Protein AF-A0A815NJK3-F1 (afdb_monomer_lite)

Sequence (817 aa):
MLRICILSTFIALTYGINLDFLLANGPTHISSTNSYFIPYGDPKSNLTMKLLQVDPHTGLWVNILRGPPGAVLGTHRHYDQVYGYTLKGAWGYREHPEWLSRAGDVVHETPGSVHTLFIDDNHGETETLFFVWGALEYLDEHGKTKEIEDWRSILQKYVDYGQKNDLPIVDNNKKPMGRTSKEITIAFALNIGAGLATCIGGLVPFSRKLISLAKPSRIGIALALSAGVMIFISLAEIFGKSDEEFQKFFGKNATNICQNLTNSCQDLQFQCANRNVCNEIRTVCQTFTNETSNEFDCDKTCRGHSKTLTTVFFLLGAALIFLLDFIVHKISPDHKHDIDIEEINHLNHQAVSIRDPEDGSNSHPNGSLHHKKAHQSLNRTGILTALAIGLHNLPEGIATFLAASINLKTAVPLALGIALHNIPEGIAVATPVYFATQSKWKGLLYTFISALAEPLGGLICFLIISNGLNPFVNGAMFGIVVGMMVTISLKELIPTALRFCTSKGQISVSVLAGMLIMALSLIIFDYLENKFCLFRSTTKKRIFINCILSSCLIVKNQGFFMALGTKNAHPWFEVFHSRPRAKYQVFIFPSAGAAGYYYREWDKEFPEYEFSIVNYPGRAQRLSEKCLTTMKEFVEQLTSGLLPFITKPCIFIGHSLGSAISYALARHMLETKNKGNFLKLLVEMGRGPPHLEDPDVPFEKMTDAEIVAELKRIADPSARAIYDYPEYVQMMLPMLRADSKVAGELCDPIPLDIPIIVYGGEKEESVDESFLARWKELTNKKDLFHVQMFPGHHNFQSECQTQVLTHLKEDFRRLLT

Radius of gyration: 35.74 Å; chains: 1; bounding box: 78×78×110 Å

Secondary structure (DSSP, 8-state):
-HHHHHHHHHTTS-----GGGTTTTS-EEB-TTT---EEESSTTS-EEEEEEEEETTTTEEEEEEEE-TT-BPPPEEESS-EEEEEEESEEEETTEEEEEEETT-EEEE-TT-EE-EEE-TTS-SEEEEEEEES-EEEE-TTS-EEEEE-HHHHHHHHHHHHHHTT---BBTT--BSS--HHHHHHHHHHHHHHHHHHHHHHTGGG-TTGGGGGSHHHHHHHHHHHHHHHHHIIIIIIHHHHHHHHHHHH---HHHHHHHHHHHHHHHTTS-S-HHHHHHHHHHHHHHHHH-TT-----HHHHHHHHHHHHHHHHHHHHHHHHHHHHHHHH-TT------HHHHHHHHHHHHH-----------TTHHHHHHHHHHHHHHHHHHHHHHHHHHHHHHHHHHHHHHHH-HHHHHHHHHHHHHHHHHHHHHHHHHHHHHHS-HHHHHHHHHHHHTHHHHHHHHHHHHTTT---HHHHHHHHHHHHHHHHHHIIIIIHHHHHHH-S-HHHHHHHHHHHHHHHHHHHHHHHHHHHHHTTTT-GGGGTTHHHHTT--------------------BTTEEESS--TT-SEEEEEEPPTT--GGGGTTHHHH-TTEEEEEE--TTSGGGTTSPPP-SHHHHHHHHHHHTGGG--S-EEEEEETHHHHHHHHHHHHHHHS-SSGGGEEEEEEESS--TTS--SSPPGGGS-HHHHHHHHHHHS-TTTGGGGG-HHHHHHHHHHHHHHHHHHTPPPP---BSS-EEEEEETT-SSS-HHHHGGGGGGBS-TTT-EEEEESSSTTHHHHTHHHHHHHHHHHHHHHH-

Foldseek 3Di:
DVVVVVVVVVVVPFAFFAPVVQAPPFKFFWFPVQWDWDDDADPQQQKTKTWGIAGPLQLKTKIKIKHWAFGKHAKKAAQAKKKKAWQFFWKDFPVCPVDIDHHGAIDIDGHGDITMMTGHNPRTMTIIMMIGGAWIFGADPVRDGPDIDTSRNVVRSRVVVCVVVVGDGAGPVRDHRHDPPVLLVVLLVLLLLLLCLLLLLLCQVVDPVSCVCLALLNLLLLLLLLLLLLLLCLPVPLLVLLLVLLLVVLQDALVVVLVVLLVVVVVCVVPPDDPPVSVVSNVVSVVVCVPCVPDRPQPPVSSVVSNVLLQVLLVVLLVVLVVVVVVLCVVPVPPPDPPPVVVVVVLVVVVVVPPDPDDDDDDDPVVVVVVVVVLVVLQVVLLSLLVSVLLVQLLVLLSLSLQSVPDPLSNNLSSVSSSVSSSSSSNSNLSSNCSSVVDSVSSSVSSVSSSVSNSVSNVVNCVQCVSHDRSNSSSSSSSSSSSNSNSCSVPPSLVSSVSSHVDPPSSVVSSVVSNVVSVVSVVVSVVVVVCVVVPPDPPPPPPVVPVVPDDDDDDDDDDDDDDDDDDDPAQFKDWLDDDPQAQEEEEEQEAFLDDPPLCSVLCVLRNNYTYMYTHAACDDVRVSGQHAQALVVLLVVCLVRPLVVLPHQYEYEAAQLRLQNSLSNLVVCCVVVRCNVSYAEYEYELFFDQQDAQQDDQLLPDDLVVVLVVCLVQDDPVCNSQSSNVSSSVSSSSRSNRSSSHSRDHDDQAADQHYYEYEYEPPAPRCDLVRNQCCCSNHPPNVLYDYYYAHGYSVRCNVPVVVVSVVVVVSCVVRVD

Organism: Adineta ricciae (NCBI:txid249248)

Structure (mmCIF, N/CA/C/O backbone):
data_AF-A0A815NJK3-F1
#
_entry.id   AF-A0A815NJK3-F1
#
loop_
_atom_site.group_PDB
_atom_site.id
_atom_site.type_symbol
_atom_site.label_atom_id
_atom_site.label_alt_id
_atom_site.label_comp_id
_atom_site.label_asym_id
_atom_site.label_entity_id
_atom_site.label_seq_id
_atom_site.pdbx_PDB_ins_code
_atom_site.Cartn_x
_atom_site.Cartn_y
_atom_site.Cartn_z
_atom_site.occupancy
_atom_site.B_iso_or_equiv
_atom_site.auth_seq_id
_atom_site.auth_comp_id
_atom_site.auth_asym_id
_atom_site.auth_atom_id
_atom_site.pdbx_PDB_model_num
ATOM 1 N N . MET A 1 1 ? -22.277 -38.912 23.518 1.00 28.02 1 MET A N 1
ATOM 2 C CA . MET A 1 1 ? -21.695 -38.979 22.158 1.00 28.02 1 MET A CA 1
ATOM 3 C C . MET A 1 1 ? -22.020 -37.763 21.283 1.00 28.02 1 MET A C 1
ATOM 5 O O . MET A 1 1 ? -21.110 -37.293 20.623 1.00 28.02 1 MET A O 1
ATOM 9 N N . LEU A 1 2 ? -23.209 -37.144 21.352 1.00 23.09 2 LEU A N 1
ATOM 10 C CA . LEU A 1 2 ? -23.523 -35.922 20.574 1.00 23.09 2 LEU A CA 1
ATOM 11 C C . LEU A 1 2 ? -22.800 -34.624 21.027 1.00 23.09 2 LEU A C 1
ATOM 13 O O . LEU A 1 2 ? -22.746 -33.658 20.279 1.00 23.09 2 LEU A O 1
ATOM 17 N N . ARG A 1 3 ? -22.205 -34.597 22.233 1.00 24.19 3 ARG A N 1
ATOM 18 C CA . ARG A 1 3 ? -21.406 -33.459 22.746 1.00 24.19 3 ARG A CA 1
ATOM 19 C C . ARG A 1 3 ? -19.930 -33.467 22.319 1.00 24.19 3 ARG A C 1
ATOM 21 O O . ARG A 1 3 ? -19.254 -32.469 22.516 1.00 24.19 3 ARG A O 1
ATOM 28 N N . ILE A 1 4 ? -19.440 -34.560 21.728 1.00 25.98 4 ILE A N 1
ATOM 29 C CA . ILE A 1 4 ? -18.037 -34.678 21.285 1.00 25.98 4 ILE A CA 1
ATOM 30 C C . ILE A 1 4 ? -17.914 -34.450 19.767 1.00 25.98 4 ILE A C 1
ATOM 32 O O . ILE A 1 4 ? -16.889 -33.945 19.322 1.00 25.98 4 ILE A O 1
ATOM 36 N N . CYS A 1 5 ? -18.978 -34.678 18.982 1.00 22.38 5 CYS A N 1
ATOM 37 C CA . CYS A 1 5 ? -19.003 -34.382 17.539 1.00 22.38 5 CYS A CA 1
ATOM 38 C C . CYS A 1 5 ? -19.201 -32.890 17.198 1.00 22.38 5 CYS A C 1
ATOM 40 O O . CYS A 1 5 ? -18.669 -32.422 16.197 1.00 22.38 5 CYS A O 1
ATOM 42 N N . ILE A 1 6 ? -19.908 -32.111 18.031 1.00 28.14 6 ILE A N 1
ATOM 43 C CA . ILE A 1 6 ? -20.112 -30.667 17.775 1.00 28.14 6 ILE A CA 1
ATOM 44 C C . ILE A 1 6 ? -18.839 -29.865 18.091 1.00 28.14 6 ILE A C 1
ATOM 46 O O . ILE A 1 6 ? -18.527 -28.912 17.388 1.00 28.14 6 ILE A O 1
ATOM 50 N N . LEU A 1 7 ? -18.048 -30.300 19.081 1.00 27.23 7 LEU A N 1
ATOM 51 C CA . LEU A 1 7 ? -16.784 -29.651 19.445 1.00 27.23 7 LEU A CA 1
ATOM 52 C C . LEU A 1 7 ? -15.649 -29.986 18.459 1.00 27.23 7 LEU A C 1
ATOM 54 O O . LEU A 1 7 ? -14.827 -29.131 18.165 1.00 27.23 7 LEU A O 1
ATOM 58 N N . SER A 1 8 ? -15.633 -31.193 17.884 1.00 23.41 8 SER A N 1
ATOM 59 C CA . SER A 1 8 ? -14.620 -31.602 16.894 1.00 23.41 8 SER A CA 1
ATOM 60 C C . SER A 1 8 ? -14.871 -31.044 15.488 1.00 23.41 8 SER A C 1
ATOM 62 O O . SER A 1 8 ? -13.916 -30.840 14.747 1.00 23.41 8 SER A O 1
ATOM 64 N N . THR A 1 9 ? -16.120 -30.704 15.146 1.00 26.55 9 THR A N 1
ATOM 65 C CA . THR A 1 9 ? -16.445 -30.030 13.872 1.00 26.55 9 THR A CA 1
ATOM 66 C C . THR A 1 9 ? -16.184 -28.513 13.938 1.00 26.55 9 THR A C 1
ATOM 68 O O . THR A 1 9 ? -15.898 -27.895 12.920 1.00 26.55 9 THR A O 1
ATOM 71 N N . PHE A 1 10 ? -16.201 -27.912 15.137 1.00 25.22 10 PHE A N 1
ATOM 72 C CA . PHE A 1 10 ? -15.891 -26.486 15.351 1.00 25.22 10 PHE A CA 1
ATOM 73 C C . PHE A 1 10 ? -14.382 -26.188 15.447 1.00 25.22 10 PHE A C 1
ATOM 75 O O . PHE A 1 10 ? -13.963 -25.070 15.174 1.00 25.22 10 PHE A O 1
ATOM 82 N N . ILE A 1 11 ? -13.565 -27.188 15.803 1.00 25.20 11 ILE A N 1
ATOM 83 C CA . ILE A 1 11 ? -12.100 -27.070 15.957 1.00 25.20 11 ILE A CA 1
ATOM 84 C C . ILE A 1 11 ? -11.355 -27.176 14.607 1.00 25.20 11 ILE A C 1
ATOM 86 O O . ILE A 1 11 ? -10.182 -26.828 14.518 1.00 25.20 11 ILE A O 1
ATOM 90 N N . ALA A 1 12 ? -12.030 -27.582 13.526 1.00 23.14 12 ALA A N 1
ATOM 91 C CA . ALA A 1 12 ? -11.421 -27.730 12.200 1.00 23.14 12 ALA A CA 1
ATOM 92 C C . ALA A 1 12 ? -11.480 -26.465 11.309 1.00 23.14 12 ALA A C 1
ATOM 94 O O . ALA A 1 12 ? -10.990 -26.506 10.186 1.00 23.14 12 ALA A O 1
ATOM 95 N N . LEU A 1 13 ? -12.067 -25.353 11.776 1.00 26.22 13 LEU A N 1
ATOM 96 C CA . LEU A 1 13 ? -12.347 -24.157 10.953 1.00 26.22 13 LEU A CA 1
ATOM 97 C C . LEU A 1 13 ? -11.739 -22.848 11.500 1.00 26.22 13 LEU A C 1
ATOM 99 O O . LEU A 1 13 ? -12.134 -21.762 11.088 1.00 26.22 13 LEU A O 1
ATOM 103 N N . THR A 1 14 ? -10.789 -22.927 12.434 1.00 28.14 14 THR A N 1
ATOM 104 C CA . THR A 1 14 ? -10.326 -21.775 13.238 1.00 28.14 14 THR A CA 1
ATOM 105 C C . THR A 1 14 ? -8.817 -21.524 13.181 1.00 28.14 14 THR A C 1
ATOM 107 O O . THR A 1 14 ? -8.211 -21.167 14.187 1.00 28.14 14 THR A O 1
ATOM 110 N N . TYR A 1 15 ? -8.208 -21.674 12.007 1.00 24.83 15 TYR A N 1
ATOM 111 C CA . TYR A 1 15 ? -6.870 -21.148 11.727 1.00 24.83 15 TYR A CA 1
ATOM 112 C C . TYR A 1 15 ? -6.979 -20.195 10.540 1.00 24.83 15 TYR A C 1
ATOM 114 O O . TYR A 1 15 ? -7.235 -20.624 9.424 1.00 24.83 15 TYR A O 1
ATOM 122 N N . GLY A 1 16 ? -6.888 -18.896 10.813 1.00 26.56 16 GLY A N 1
ATOM 123 C CA . GLY A 1 16 ? -6.912 -17.859 9.790 1.00 26.56 16 GLY A CA 1
ATOM 124 C C . GLY A 1 16 ? -6.369 -16.552 10.353 1.00 26.56 16 GLY A C 1
ATOM 125 O O . GLY A 1 16 ? -7.012 -15.900 11.174 1.00 26.56 16 GLY A O 1
ATOM 126 N N . ILE A 1 17 ? -5.146 -16.186 9.965 1.00 30.94 17 ILE A N 1
ATOM 127 C CA . ILE A 1 17 ? -4.564 -14.870 10.255 1.00 30.94 17 ILE A CA 1
ATOM 128 C C . ILE A 1 17 ? -5.379 -13.792 9.535 1.00 30.94 17 ILE A C 1
ATOM 130 O O . ILE A 1 17 ? -5.725 -13.926 8.368 1.00 30.94 17 ILE A O 1
ATOM 134 N N . ASN A 1 18 ? -5.654 -12.681 10.218 1.00 34.91 18 ASN A N 1
ATOM 135 C CA . ASN A 1 18 ? -6.277 -11.532 9.581 1.00 34.91 18 ASN A CA 1
ATOM 136 C C . ASN A 1 18 ? -5.261 -10.774 8.710 1.00 34.91 18 ASN A C 1
ATOM 138 O O . ASN A 1 18 ? -4.432 -10.019 9.221 1.00 34.91 18 ASN A O 1
ATOM 142 N N . LEU A 1 19 ? -5.358 -10.986 7.400 1.00 32.12 19 LEU A N 1
ATOM 143 C CA . LEU A 1 19 ? -4.546 -10.334 6.379 1.00 32.12 19 LEU A CA 1
ATOM 144 C C . LEU A 1 19 ? -4.654 -8.804 6.371 1.00 32.12 19 LEU A C 1
ATOM 146 O O . LEU A 1 19 ? -3.689 -8.146 6.006 1.00 32.12 19 LEU A O 1
ATOM 150 N N . ASP A 1 20 ? -5.776 -8.226 6.810 1.00 31.28 20 ASP A N 1
ATOM 151 C CA . ASP A 1 20 ? -6.047 -6.784 6.681 1.00 31.28 20 ASP A CA 1
ATOM 152 C C . ASP A 1 20 ? -5.083 -5.905 7.497 1.00 31.28 20 ASP A C 1
ATOM 154 O O . ASP A 1 20 ? -4.875 -4.732 7.193 1.00 31.28 20 ASP A O 1
ATOM 158 N N . PHE A 1 21 ? -4.434 -6.480 8.512 1.00 31.12 21 PHE A N 1
ATOM 159 C CA . PHE A 1 21 ? -3.482 -5.778 9.371 1.00 31.12 21 PHE A CA 1
ATOM 160 C C . PHE A 1 21 ? -2.067 -5.657 8.769 1.00 31.12 21 PHE A C 1
ATOM 162 O O . PHE A 1 21 ? -1.328 -4.727 9.095 1.00 31.12 21 PHE A O 1
ATOM 169 N N . LEU A 1 22 ? -1.688 -6.554 7.852 1.00 32.34 22 LEU A N 1
ATOM 170 C CA . LEU A 1 22 ? -0.378 -6.532 7.179 1.00 32.34 22 LEU A CA 1
ATOM 171 C C . LEU A 1 22 ? -0.194 -5.325 6.249 1.00 32.34 22 LEU A C 1
ATOM 173 O O . LEU A 1 22 ? 0.921 -4.925 5.934 1.00 32.34 22 LEU A O 1
ATOM 177 N N . LEU A 1 23 ? -1.306 -4.720 5.851 1.00 39.88 23 LEU A N 1
ATOM 178 C CA . LEU A 1 23 ? -1.448 -3.984 4.600 1.00 39.88 23 LEU A CA 1
ATOM 179 C C . LEU A 1 23 ? -1.492 -2.471 4.792 1.00 39.88 23 LEU A C 1
ATOM 181 O O . LEU A 1 23 ? -1.348 -1.713 3.837 1.00 39.88 23 LEU A O 1
ATOM 185 N N . ALA A 1 24 ? -1.607 -2.022 6.044 1.00 30.48 24 ALA A N 1
ATOM 186 C CA . ALA A 1 24 ? -1.656 -0.609 6.401 1.00 30.48 24 ALA A CA 1
ATOM 187 C C . ALA A 1 24 ? -0.330 0.149 6.160 1.00 30.48 24 ALA A C 1
ATOM 189 O O . ALA A 1 24 ? -0.282 1.352 6.399 1.00 30.48 24 ALA A O 1
ATOM 190 N N . ASN A 1 25 ? 0.746 -0.528 5.723 1.00 32.88 25 ASN A N 1
ATOM 191 C CA . ASN A 1 25 ? 2.089 0.056 5.580 1.00 32.88 25 ASN A CA 1
ATOM 192 C C . ASN A 1 25 ? 2.779 -0.196 4.218 1.00 32.88 25 ASN A C 1
ATOM 194 O O . ASN A 1 25 ? 3.981 0.046 4.119 1.00 32.88 25 ASN A O 1
ATOM 198 N N . GLY A 1 26 ? 2.062 -0.642 3.177 1.00 38.09 26 GLY A N 1
ATOM 199 C CA . GLY A 1 26 ? 2.626 -0.847 1.829 1.00 38.09 26 GLY A CA 1
ATOM 200 C C . GLY A 1 26 ? 2.849 -2.320 1.443 1.00 38.09 26 GLY A C 1
ATOM 201 O O . GLY A 1 26 ? 2.236 -3.201 2.050 1.00 38.09 26 GLY A O 1
ATOM 202 N N . PRO A 1 27 ? 3.683 -2.605 0.422 1.00 43.09 27 PRO A N 1
ATOM 203 C CA . PRO A 1 27 ? 3.947 -3.966 -0.045 1.00 43.09 27 PRO A CA 1
ATOM 204 C C . PRO A 1 27 ? 4.529 -4.841 1.072 1.00 43.09 27 PRO A C 1
ATOM 206 O O . PRO A 1 27 ? 5.470 -4.440 1.757 1.00 43.09 27 PRO A O 1
ATOM 209 N N . THR A 1 28 ? 3.998 -6.052 1.249 1.00 54.34 28 THR A N 1
ATOM 210 C CA . THR A 1 28 ? 4.554 -7.039 2.185 1.00 54.34 28 THR A CA 1
ATOM 211 C C . THR A 1 28 ? 5.537 -7.929 1.435 1.00 54.34 28 THR A C 1
ATOM 213 O O . THR A 1 28 ? 5.140 -8.708 0.566 1.00 54.34 28 THR A O 1
ATOM 216 N N . HIS A 1 29 ? 6.819 -7.833 1.782 1.00 55.34 29 HIS A N 1
ATOM 217 C CA . HIS A 1 29 ? 7.867 -8.675 1.212 1.00 55.34 29 HIS A CA 1
ATOM 218 C C . HIS A 1 29 ? 8.151 -9.857 2.150 1.00 55.34 29 HIS A C 1
ATOM 220 O O . HIS A 1 29 ? 8.550 -9.679 3.302 1.00 55.34 29 HIS A O 1
ATOM 226 N N . ILE A 1 30 ? 7.955 -11.078 1.655 1.00 58.22 30 ILE A N 1
ATOM 227 C CA . ILE A 1 30 ? 8.190 -12.322 2.394 1.00 58.22 30 ILE A CA 1
ATOM 228 C C . ILE A 1 30 ? 9.629 -12.752 2.131 1.00 58.22 30 ILE A C 1
ATOM 230 O O . ILE A 1 30 ? 9.978 -13.069 0.997 1.00 58.22 30 ILE A O 1
ATOM 234 N N . SER A 1 31 ? 10.484 -12.720 3.153 1.00 50.91 31 SER A N 1
ATOM 235 C CA . SER A 1 31 ? 11.932 -12.957 3.024 1.00 50.91 31 SER A CA 1
ATOM 236 C C . SER A 1 31 ? 12.283 -14.199 2.198 1.00 50.91 31 SER A C 1
ATOM 238 O O . SER A 1 31 ? 11.780 -15.281 2.492 1.00 50.91 31 SER A O 1
ATOM 240 N N . SER A 1 32 ? 13.182 -14.087 1.211 1.00 48.72 32 SER A N 1
ATOM 241 C CA . SER A 1 32 ? 13.630 -15.204 0.351 1.00 48.72 32 SER A CA 1
ATOM 242 C C . SER A 1 32 ? 14.293 -16.352 1.128 1.00 48.72 32 SER A C 1
ATOM 244 O O . SER A 1 32 ? 14.166 -17.515 0.739 1.00 48.72 32 SER A O 1
ATOM 246 N N . THR A 1 33 ? 14.973 -16.041 2.237 1.00 50.09 33 THR A N 1
ATOM 247 C CA . THR A 1 33 ? 15.709 -16.999 3.080 1.00 50.09 33 THR A CA 1
ATOM 248 C C . THR A 1 33 ? 14.829 -17.709 4.104 1.00 50.09 33 THR A C 1
ATOM 250 O O . THR A 1 33 ? 15.160 -18.819 4.508 1.00 50.09 33 THR A O 1
ATOM 253 N N . ASN A 1 34 ? 13.694 -17.110 4.482 1.00 54.28 34 ASN A N 1
ATOM 254 C CA . ASN A 1 34 ? 12.706 -17.711 5.388 1.00 54.28 34 ASN A CA 1
ATOM 255 C C . ASN A 1 34 ? 11.423 -18.167 4.669 1.00 54.28 34 ASN A C 1
ATOM 257 O O . ASN A 1 34 ? 10.502 -18.657 5.319 1.00 54.28 34 ASN A O 1
ATOM 261 N N . SER A 1 35 ? 11.341 -18.006 3.346 1.00 66.31 35 SER A N 1
ATOM 262 C CA . SER A 1 35 ? 10.239 -18.519 2.529 1.00 66.31 35 SER A CA 1
ATOM 263 C C . SER A 1 35 ? 10.527 -19.937 2.037 1.00 66.31 35 SER A C 1
ATOM 265 O O . SER A 1 35 ? 11.663 -20.315 1.751 1.00 66.31 35 SER A O 1
ATOM 267 N N . TYR A 1 36 ? 9.472 -20.729 1.931 1.00 79.12 36 TYR A N 1
ATOM 268 C CA . TYR A 1 36 ? 9.463 -22.150 1.628 1.00 79.12 36 TYR A CA 1
ATOM 269 C C . TYR A 1 36 ? 8.492 -22.427 0.480 1.00 79.12 36 TYR A C 1
ATOM 271 O O . TYR A 1 36 ? 7.626 -21.619 0.159 1.00 79.12 36 TYR A O 1
ATOM 279 N N . PHE A 1 37 ? 8.651 -23.584 -0.153 1.00 88.44 37 PHE A N 1
ATOM 280 C CA . PHE A 1 37 ? 7.712 -24.044 -1.167 1.00 88.44 37 PHE A CA 1
ATOM 281 C C . PHE A 1 37 ? 6.508 -24.715 -0.501 1.00 88.44 37 PHE A C 1
ATOM 283 O O . PHE A 1 37 ? 6.671 -25.536 0.403 1.00 88.44 37 PHE A O 1
ATOM 290 N N . ILE A 1 38 ? 5.310 -24.382 -0.972 1.00 89.06 38 ILE A N 1
ATOM 291 C CA . ILE A 1 38 ? 4.046 -25.026 -0.610 1.00 89.06 38 ILE A CA 1
ATOM 292 C C . ILE A 1 38 ? 3.491 -25.776 -1.827 1.00 89.06 38 ILE A C 1
ATOM 294 O O . ILE A 1 38 ? 3.733 -25.340 -2.950 1.00 89.06 38 ILE A O 1
ATOM 298 N N . PRO A 1 39 ? 2.742 -26.878 -1.666 1.00 89.56 39 PRO A N 1
ATOM 299 C CA . PRO A 1 39 ? 1.983 -27.473 -2.767 1.00 89.56 39 PRO A CA 1
ATOM 300 C C . PRO A 1 39 ? 1.014 -26.457 -3.391 1.00 89.56 39 PRO A C 1
ATOM 302 O O . PRO A 1 39 ? 0.384 -25.692 -2.660 1.00 89.56 39 PRO A O 1
ATOM 305 N N . TYR A 1 40 ? 0.880 -26.453 -4.718 1.00 89.44 40 TYR A N 1
ATOM 306 C CA . TYR A 1 40 ? 0.061 -25.474 -5.438 1.00 89.44 40 TYR A CA 1
ATOM 307 C C . TYR A 1 40 ? -0.742 -26.093 -6.592 1.00 89.44 40 TYR A C 1
ATOM 309 O O . TYR A 1 40 ? -0.277 -27.001 -7.280 1.00 89.44 40 TYR A O 1
ATOM 317 N N . GLY A 1 41 ? -1.959 -25.592 -6.819 1.00 81.75 41 GLY A N 1
ATOM 318 C CA . GLY A 1 41 ? -2.916 -26.162 -7.771 1.00 81.75 41 GLY A CA 1
ATOM 319 C C . GLY A 1 41 ? -3.627 -27.424 -7.258 1.00 81.75 41 GLY A C 1
ATOM 320 O O . GLY A 1 41 ? -3.687 -27.688 -6.057 1.00 81.75 41 GLY A O 1
ATOM 321 N N . ASP A 1 42 ? -4.201 -28.206 -8.181 1.00 74.38 42 ASP A N 1
ATOM 322 C CA . ASP A 1 42 ? -4.859 -29.483 -7.859 1.00 74.38 42 ASP A CA 1
ATOM 323 C C . ASP A 1 42 ? -3.851 -30.461 -7.222 1.00 74.38 42 ASP A C 1
ATOM 325 O O . ASP A 1 42 ? -2.706 -30.489 -7.658 1.00 74.38 42 ASP A O 1
ATOM 329 N N . PRO A 1 43 ? -4.226 -31.314 -6.251 1.00 68.81 43 PRO A N 1
ATOM 330 C CA . PRO A 1 43 ? -3.320 -32.317 -5.679 1.00 68.81 43 PRO A CA 1
ATOM 331 C C . PRO A 1 43 ? -2.562 -33.189 -6.696 1.00 68.81 43 PRO A C 1
ATOM 333 O O . PRO A 1 43 ? -1.518 -33.744 -6.362 1.00 68.81 43 PRO A O 1
ATOM 336 N N . LYS A 1 44 ? -3.075 -33.333 -7.925 1.00 69.69 44 LYS A N 1
ATOM 337 C CA . LYS A 1 44 ? -2.420 -34.068 -9.021 1.00 69.69 44 LYS A CA 1
ATOM 338 C C . LYS A 1 44 ? -1.444 -33.231 -9.858 1.00 69.69 44 LYS A C 1
ATOM 340 O O . LYS A 1 44 ? -0.794 -33.791 -10.736 1.00 69.69 44 LYS A O 1
ATOM 345 N N . SER A 1 45 ? -1.355 -31.922 -9.626 1.00 76.81 45 SER A N 1
ATOM 346 C CA . SER A 1 45 ? -0.519 -30.992 -10.395 1.00 76.81 45 SER A CA 1
ATOM 347 C C . SER A 1 45 ? 0.973 -31.275 -10.233 1.00 76.81 45 SER A C 1
ATOM 349 O O . SER A 1 45 ? 1.740 -31.005 -11.152 1.00 76.81 45 SER A O 1
ATOM 351 N N . ASN A 1 46 ? 1.384 -31.806 -9.073 1.00 85.56 46 ASN A N 1
ATOM 352 C CA . ASN A 1 46 ? 2.779 -31.892 -8.622 1.00 85.56 46 ASN A CA 1
ATOM 353 C C . ASN A 1 46 ? 3.526 -30.545 -8.665 1.00 85.56 46 ASN A C 1
ATOM 355 O O . ASN A 1 46 ? 4.755 -30.517 -8.723 1.00 85.56 46 ASN A O 1
ATOM 359 N N . LEU A 1 47 ? 2.794 -29.430 -8.626 1.00 92.12 47 LEU A N 1
ATOM 360 C CA . LEU A 1 47 ? 3.364 -28.092 -8.589 1.00 92.12 47 LEU A CA 1
ATOM 361 C C . LEU A 1 47 ? 3.579 -27.638 -7.150 1.00 92.12 47 LEU A C 1
ATOM 363 O O . LEU A 1 47 ? 2.832 -27.977 -6.228 1.00 92.12 47 LEU A O 1
ATOM 367 N N . THR A 1 48 ? 4.604 -26.819 -6.974 1.00 93.44 48 THR A N 1
ATOM 368 C CA . THR A 1 48 ? 4.875 -26.118 -5.728 1.00 93.44 48 THR A CA 1
ATOM 369 C C . THR A 1 48 ? 5.062 -24.634 -5.997 1.00 93.44 48 THR A C 1
ATOM 371 O O . THR A 1 48 ? 5.539 -24.245 -7.058 1.00 93.44 48 THR A O 1
ATOM 374 N N . MET A 1 49 ? 4.686 -23.797 -5.040 1.00 92.31 49 MET A N 1
ATOM 375 C CA . MET A 1 49 ? 4.823 -22.351 -5.114 1.00 92.31 49 MET A CA 1
ATOM 376 C C . MET A 1 49 ? 5.606 -21.830 -3.916 1.00 92.31 49 MET A C 1
ATOM 378 O O . MET A 1 49 ? 5.365 -22.242 -2.784 1.00 92.31 49 MET A O 1
ATOM 382 N N . LYS A 1 50 ? 6.494 -20.869 -4.149 1.00 88.75 50 LYS A N 1
ATOM 383 C CA . LYS A 1 50 ? 7.106 -20.043 -3.109 1.00 88.75 50 LYS A CA 1
ATOM 384 C C . LYS A 1 50 ? 6.619 -18.602 -3.254 1.00 88.75 50 LYS A C 1
ATOM 386 O O . LYS A 1 50 ? 6.872 -17.971 -4.275 1.00 88.75 50 LYS A O 1
ATOM 391 N N . LEU A 1 51 ? 5.916 -18.082 -2.249 1.00 86.31 51 LEU A N 1
ATOM 392 C CA . LEU A 1 51 ? 5.393 -16.712 -2.256 1.00 86.31 51 LEU A CA 1
ATOM 393 C C . LEU A 1 51 ? 6.490 -15.727 -1.826 1.00 86.31 51 LEU A C 1
ATOM 395 O O . LEU A 1 51 ? 7.123 -15.924 -0.788 1.00 86.31 51 LEU A O 1
ATOM 399 N N . LEU A 1 52 ? 6.716 -14.677 -2.618 1.00 77.31 52 LEU A N 1
ATOM 400 C CA . LEU A 1 52 ? 7.785 -13.696 -2.394 1.00 77.31 52 LEU A CA 1
ATOM 401 C C . LEU A 1 52 ? 7.257 -12.337 -1.936 1.00 77.31 52 LEU A C 1
ATOM 403 O O . LEU A 1 52 ? 7.867 -11.688 -1.088 1.00 77.31 52 LEU A O 1
ATOM 407 N N . GLN A 1 53 ? 6.135 -11.887 -2.495 1.00 76.25 53 GLN A N 1
ATOM 408 C CA . GLN A 1 53 ? 5.573 -10.572 -2.200 1.00 76.25 53 GLN A CA 1
ATOM 409 C C . GLN A 1 53 ? 4.065 -10.571 -2.414 1.00 76.25 53 GLN A C 1
ATOM 411 O O . GLN A 1 53 ? 3.564 -11.220 -3.330 1.00 76.25 53 GLN A O 1
ATOM 416 N N . VAL A 1 54 ? 3.358 -9.784 -1.609 1.00 72.38 54 VAL A N 1
ATOM 417 C CA . VAL A 1 54 ? 1.974 -9.385 -1.880 1.00 72.38 54 VAL A CA 1
ATOM 418 C C . VAL A 1 54 ? 1.825 -7.877 -1.691 1.00 72.38 54 VAL A C 1
ATOM 420 O O . VAL A 1 54 ? 2.369 -7.302 -0.746 1.00 72.38 54 VAL A O 1
ATOM 423 N N . ASP A 1 55 ? 1.101 -7.226 -2.593 1.00 63.00 55 ASP A N 1
ATOM 424 C CA . ASP A 1 55 ? 0.714 -5.824 -2.495 1.00 63.00 55 ASP A CA 1
ATOM 425 C C . ASP A 1 55 ? -0.807 -5.677 -2.689 1.00 63.00 55 ASP A C 1
ATOM 427 O O . ASP A 1 55 ? -1.325 -5.818 -3.799 1.00 63.00 55 ASP A O 1
ATOM 431 N N . PRO A 1 56 ? -1.541 -5.351 -1.620 1.00 58.50 56 PRO A N 1
ATOM 432 C CA . PRO A 1 56 ? -2.994 -5.221 -1.648 1.00 58.50 56 PRO A CA 1
ATOM 433 C C . PRO A 1 56 ? -3.477 -3.969 -2.385 1.00 58.50 56 PRO A C 1
ATOM 435 O O . PRO A 1 56 ? -4.631 -3.932 -2.797 1.00 58.50 56 PRO A O 1
ATOM 438 N N . HIS A 1 57 ? -2.630 -2.944 -2.545 1.00 51.31 57 HIS A N 1
ATOM 439 C CA . HIS A 1 57 ? -3.020 -1.687 -3.192 1.00 51.31 57 HIS A CA 1
ATOM 440 C C . HIS A 1 57 ? -3.188 -1.874 -4.695 1.00 51.31 57 HIS A C 1
ATOM 442 O O . HIS A 1 57 ? -4.070 -1.279 -5.307 1.00 51.31 57 HIS A O 1
ATOM 448 N N . THR A 1 58 ? -2.327 -2.703 -5.282 1.00 54.94 58 THR A N 1
ATOM 449 C CA . THR A 1 58 ? -2.340 -3.032 -6.709 1.00 54.94 58 THR A CA 1
ATOM 450 C C . THR A 1 58 ? -2.967 -4.397 -6.992 1.00 54.94 58 THR A C 1
ATOM 452 O O . THR A 1 58 ? -3.204 -4.731 -8.150 1.00 54.94 58 THR A O 1
ATOM 455 N N . GLY A 1 59 ? -3.230 -5.195 -5.951 1.00 64.94 59 GLY A N 1
ATOM 456 C CA . GLY A 1 59 ? -3.632 -6.594 -6.080 1.00 64.94 59 GLY A CA 1
ATOM 457 C C . GLY A 1 59 ? -2.513 -7.498 -6.605 1.00 64.94 59 GLY A C 1
ATOM 458 O O . GLY A 1 59 ? -2.806 -8.605 -7.053 1.00 64.94 59 GLY A O 1
ATOM 459 N N . LEU A 1 60 ? -1.261 -7.029 -6.586 1.00 74.75 60 LEU A N 1
ATOM 460 C CA . LEU A 1 60 ? -0.097 -7.768 -7.058 1.00 74.75 60 LEU A CA 1
ATOM 461 C C . LEU A 1 60 ? 0.282 -8.862 -6.063 1.00 74.75 60 LEU A C 1
ATOM 463 O O . LEU A 1 60 ? 0.369 -8.636 -4.856 1.00 74.75 60 LEU A O 1
ATOM 467 N N . TRP A 1 61 ? 0.626 -10.030 -6.577 1.00 82.00 61 TRP A N 1
ATOM 468 C CA . TRP A 1 61 ? 1.326 -11.050 -5.819 1.00 82.00 61 TRP A CA 1
ATOM 469 C C . TRP A 1 61 ? 2.403 -11.705 -6.678 1.00 82.00 61 TRP A C 1
ATOM 471 O O . TRP A 1 61 ? 2.205 -12.010 -7.854 1.00 82.00 61 TRP A O 1
ATOM 481 N N . VAL A 1 62 ? 3.581 -11.864 -6.080 1.00 83.69 62 VAL A N 1
ATOM 482 C CA . VAL A 1 62 ? 4.789 -12.350 -6.746 1.00 83.69 62 VAL A CA 1
ATOM 483 C C . VAL A 1 62 ? 5.161 -13.695 -6.158 1.00 83.69 62 VAL A C 1
ATOM 485 O O . VAL A 1 62 ? 5.297 -13.832 -4.938 1.00 83.69 62 VAL A O 1
ATOM 488 N N . ASN A 1 63 ? 5.337 -14.689 -7.018 1.00 90.56 63 ASN A N 1
ATOM 489 C CA . ASN A 1 63 ? 5.628 -16.052 -6.603 1.00 90.56 63 ASN A CA 1
ATOM 490 C C . ASN A 1 63 ? 6.613 -16.744 -7.549 1.00 90.56 63 ASN A C 1
ATOM 492 O O . ASN A 1 63 ? 6.735 -16.369 -8.709 1.00 90.56 63 ASN A O 1
ATOM 496 N N . ILE A 1 64 ? 7.293 -17.774 -7.053 1.00 90.81 64 ILE A N 1
ATOM 497 C CA . ILE A 1 64 ? 8.023 -18.732 -7.882 1.00 90.81 64 ILE A CA 1
ATOM 498 C C . ILE A 1 64 ? 7.180 -19.995 -7.967 1.00 90.81 64 ILE A C 1
ATOM 500 O O . ILE A 1 64 ? 6.960 -20.656 -6.949 1.00 90.81 64 ILE A O 1
ATOM 504 N N . LEU A 1 65 ? 6.762 -20.350 -9.174 1.00 94.50 65 LEU A N 1
ATOM 505 C CA . LEU A 1 65 ? 6.155 -21.636 -9.474 1.00 94.50 65 LEU A CA 1
ATOM 506 C C . LEU A 1 65 ? 7.255 -22.631 -9.848 1.00 94.50 65 LEU A C 1
ATOM 508 O O . LEU A 1 65 ? 8.075 -22.350 -10.723 1.00 94.50 65 LEU A O 1
ATOM 512 N N . ARG A 1 66 ? 7.259 -23.800 -9.208 1.00 95.06 66 ARG A N 1
ATOM 513 C CA . ARG A 1 66 ? 8.186 -24.904 -9.469 1.00 95.06 66 ARG A CA 1
ATOM 514 C C . ARG A 1 66 ? 7.421 -26.184 -9.773 1.00 95.06 66 ARG A C 1
ATOM 516 O O . ARG A 1 66 ? 6.513 -26.552 -9.025 1.00 95.06 66 ARG A O 1
ATOM 523 N N . GLY A 1 67 ? 7.842 -26.904 -10.809 1.00 93.88 67 GLY A N 1
ATOM 524 C CA . GLY A 1 67 ? 7.263 -28.199 -11.160 1.00 93.88 67 GLY A CA 1
ATOM 525 C C . GLY A 1 67 ? 8.244 -29.160 -11.834 1.00 93.88 67 GLY A C 1
ATOM 526 O O . GLY A 1 67 ? 9.129 -28.710 -12.568 1.00 93.88 67 GLY A O 1
ATOM 527 N N . PRO A 1 68 ? 8.097 -30.480 -11.614 1.00 94.25 68 PRO A N 1
ATOM 528 C CA . PRO A 1 68 ? 8.805 -31.495 -12.386 1.00 94.25 68 PRO A CA 1
ATOM 529 C C . PRO A 1 68 ? 8.249 -31.611 -13.822 1.00 94.25 68 PRO A C 1
ATOM 531 O O . PRO A 1 68 ? 7.133 -31.155 -14.081 1.00 94.25 68 PRO A O 1
ATOM 534 N N . PRO A 1 69 ? 8.985 -32.272 -14.737 1.00 93.06 69 PRO A N 1
ATOM 535 C CA . PRO A 1 69 ? 8.491 -32.697 -16.050 1.00 93.06 69 PRO A CA 1
ATOM 536 C C . PRO A 1 69 ? 7.067 -33.273 -16.002 1.00 93.06 69 PRO A C 1
ATOM 538 O O . PRO A 1 69 ? 6.770 -34.121 -15.154 1.00 93.06 69 PRO A O 1
ATOM 541 N N . GLY A 1 70 ? 6.185 -32.786 -16.875 1.00 88.94 70 GLY A N 1
ATOM 542 C CA . GLY A 1 70 ? 4.802 -33.253 -16.991 1.00 88.94 70 GLY A CA 1
ATOM 543 C C . GLY A 1 70 ? 3.830 -32.690 -15.947 1.00 88.94 70 GLY A C 1
ATOM 544 O O . GLY A 1 70 ? 2.644 -33.029 -15.979 1.00 88.94 70 GLY A O 1
ATOM 545 N N . ALA A 1 71 ? 4.289 -31.831 -15.029 1.00 93.19 71 ALA A N 1
ATOM 546 C CA . ALA A 1 71 ? 3.419 -31.110 -14.101 1.00 93.19 71 ALA A CA 1
ATOM 547 C C . ALA A 1 71 ? 2.519 -30.109 -14.839 1.00 93.19 71 ALA A C 1
ATOM 549 O O . ALA A 1 71 ? 2.899 -29.537 -15.860 1.00 93.19 71 ALA A O 1
ATOM 550 N N . VAL A 1 72 ? 1.300 -29.912 -14.336 1.00 91.06 72 VAL A N 1
ATOM 551 C CA . VAL A 1 72 ? 0.256 -29.138 -15.028 1.00 91.06 72 VAL A CA 1
ATOM 552 C C . VAL A 1 72 ? -0.489 -28.277 -14.027 1.00 91.06 72 VAL A C 1
ATOM 554 O O . VAL A 1 72 ? -0.964 -28.776 -13.005 1.00 91.06 72 VAL A O 1
ATOM 557 N N . LEU A 1 73 ? -0.639 -26.997 -14.350 1.00 91.62 73 LEU A N 1
ATOM 558 C CA . LEU A 1 73 ? -1.543 -26.099 -13.650 1.00 91.62 73 LEU A CA 1
ATOM 559 C C . LEU A 1 73 ? -2.888 -26.117 -14.378 1.00 91.62 73 LEU A C 1
ATOM 561 O O . LEU A 1 73 ? -2.932 -26.038 -15.605 1.00 91.62 73 LEU A O 1
ATOM 565 N N . GLY A 1 74 ? -3.980 -26.262 -13.625 1.00 87.69 74 GLY A N 1
ATOM 566 C CA . GLY A 1 74 ? -5.324 -26.336 -14.200 1.00 87.69 74 GLY A CA 1
ATOM 567 C C . GLY A 1 74 ? -5.661 -25.123 -15.070 1.00 87.69 74 GLY A C 1
ATOM 568 O O . GLY A 1 74 ? -5.082 -24.049 -14.901 1.00 87.69 74 GLY A O 1
ATOM 569 N N . THR A 1 75 ? -6.610 -25.301 -15.990 1.00 92.12 75 THR A N 1
ATOM 570 C CA . THR A 1 75 ? -7.068 -24.229 -16.877 1.00 92.12 75 THR A CA 1
ATOM 571 C C . THR A 1 75 ? -7.570 -23.050 -16.056 1.00 92.12 75 THR A C 1
ATOM 573 O O . THR A 1 75 ? -8.431 -23.218 -15.188 1.00 92.12 75 THR A O 1
ATOM 576 N N . HIS A 1 76 ? -7.038 -21.862 -16.316 1.00 93.94 76 HIS A N 1
ATOM 577 C CA . HIS A 1 76 ? -7.397 -20.665 -15.568 1.00 93.94 76 HIS A CA 1
ATOM 578 C C . HIS A 1 76 ? -7.481 -19.439 -16.465 1.00 93.94 76 HIS A C 1
ATOM 580 O O . HIS A 1 76 ? -6.899 -19.392 -17.547 1.00 93.94 76 HIS A O 1
ATOM 586 N N . ARG A 1 77 ? -8.258 -18.462 -16.004 1.00 90.12 77 ARG A N 1
ATOM 587 C CA . ARG A 1 77 ? -8.458 -17.158 -16.620 1.00 90.12 77 ARG A CA 1
ATOM 588 C C . ARG A 1 77 ? -7.823 -16.076 -15.761 1.00 90.12 77 ARG A C 1
ATOM 590 O O . ARG A 1 77 ? -8.000 -16.062 -14.546 1.00 90.12 77 ARG A O 1
ATOM 597 N N . HIS A 1 78 ? -7.171 -15.124 -16.410 1.00 85.81 78 HIS A N 1
ATOM 598 C CA . HIS A 1 78 ? -6.58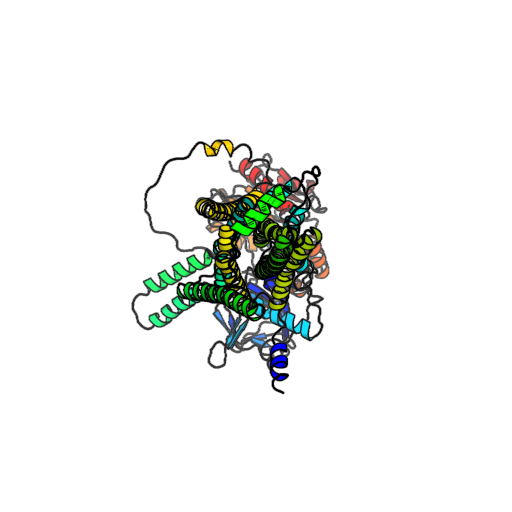0 -13.961 -15.752 1.00 85.81 78 HIS A CA 1
ATOM 599 C C . HIS A 1 78 ? -7.568 -12.799 -15.697 1.00 85.81 78 HIS A C 1
ATOM 601 O O . HIS A 1 78 ? -8.120 -12.416 -16.729 1.00 85.81 78 HIS A O 1
ATOM 607 N N . TYR A 1 79 ? -7.806 -12.214 -14.521 1.00 79.25 79 TYR A N 1
ATOM 608 C CA . TYR A 1 79 ? -8.610 -10.986 -14.419 1.00 79.25 79 TYR A CA 1
ATOM 609 C C . TYR A 1 79 ? -7.827 -9.722 -14.790 1.00 79.25 79 TYR A C 1
ATOM 611 O O . TYR A 1 79 ? -8.435 -8.743 -15.223 1.00 79.25 79 TYR A O 1
ATOM 619 N N . ASP A 1 80 ? -6.505 -9.752 -14.647 1.00 77.06 80 ASP A N 1
ATOM 620 C CA . ASP A 1 80 ? -5.590 -8.676 -15.030 1.00 77.06 80 ASP A CA 1
ATOM 621 C C . ASP A 1 80 ? -4.331 -9.273 -15.688 1.00 77.06 80 ASP A C 1
ATOM 623 O O . ASP A 1 80 ? -4.304 -10.452 -16.027 1.00 77.06 80 ASP A O 1
ATOM 627 N N . GLN A 1 81 ? -3.311 -8.464 -15.948 1.00 78.75 81 GLN A N 1
ATOM 628 C CA . GLN A 1 81 ? -2.072 -8.900 -16.586 1.00 78.75 81 GLN A CA 1
ATOM 629 C C . GLN A 1 81 ? -1.230 -9.809 -15.680 1.00 78.75 81 GLN A C 1
ATOM 631 O O . GLN A 1 81 ? -1.148 -9.607 -14.464 1.00 78.75 81 GLN A O 1
ATOM 636 N N . VAL A 1 82 ? -0.524 -10.758 -16.294 1.00 84.56 82 VAL A N 1
ATOM 637 C CA . VAL A 1 82 ? 0.487 -11.589 -15.629 1.00 84.56 82 VAL A CA 1
ATOM 638 C C . VAL A 1 82 ? 1.785 -11.553 -16.418 1.00 84.56 82 VAL A C 1
ATOM 640 O O . VAL A 1 82 ? 1.788 -11.609 -17.647 1.00 84.56 82 VAL A O 1
ATOM 643 N N . TYR A 1 83 ? 2.903 -11.443 -15.706 1.00 81.94 83 TYR A N 1
ATOM 644 C CA . TYR A 1 83 ? 4.233 -11.564 -16.291 1.00 81.94 83 TYR A CA 1
ATOM 645 C C . TYR A 1 83 ? 4.952 -12.763 -15.691 1.00 81.94 83 TYR A C 1
ATOM 647 O O . TYR A 1 83 ? 5.075 -12.862 -14.473 1.00 81.94 83 TYR A O 1
ATOM 655 N N . GLY A 1 84 ? 5.449 -13.649 -16.546 1.00 84.81 84 GLY A N 1
ATOM 656 C CA . GLY A 1 84 ? 6.304 -14.768 -16.171 1.00 84.81 84 GLY A CA 1
ATOM 657 C C . GLY A 1 84 ? 7.739 -14.519 -16.622 1.00 84.81 84 GLY A C 1
ATOM 658 O O . GLY A 1 84 ? 7.968 -14.187 -17.780 1.00 84.81 84 GLY A O 1
ATOM 659 N N . TYR A 1 85 ? 8.712 -14.705 -15.738 1.00 85.50 85 TYR A N 1
ATOM 660 C CA . TYR A 1 85 ? 10.127 -14.788 -16.085 1.00 85.50 85 TYR A CA 1
ATOM 661 C C . TYR A 1 85 ? 10.635 -16.190 -15.776 1.00 85.50 85 TYR A C 1
ATOM 663 O O . TYR A 1 85 ? 10.611 -16.642 -14.628 1.00 85.50 85 TYR A O 1
ATOM 671 N N . THR A 1 86 ? 11.082 -16.904 -16.803 1.00 90.44 86 THR A N 1
ATOM 672 C CA . THR A 1 86 ? 11.508 -18.297 -16.636 1.00 90.44 86 THR A CA 1
ATOM 673 C C . THR A 1 86 ? 12.927 -18.326 -16.083 1.00 90.44 86 THR A C 1
ATOM 675 O O . THR A 1 86 ? 13.868 -17.893 -16.744 1.00 90.44 86 THR A O 1
ATOM 678 N N . LEU A 1 87 ? 13.102 -18.845 -14.871 1.00 86.88 87 LEU A N 1
ATOM 679 C CA . LEU A 1 87 ? 14.403 -18.913 -14.198 1.00 86.88 87 LEU A CA 1
ATOM 680 C C . LEU A 1 87 ? 15.211 -20.127 -14.672 1.00 86.88 87 LEU A C 1
ATOM 682 O O . LEU A 1 87 ? 16.421 -20.039 -14.883 1.00 86.88 87 LEU A O 1
ATOM 686 N N . LYS A 1 88 ? 14.536 -21.269 -14.840 1.00 92.31 88 LYS A N 1
ATOM 687 C CA . LYS A 1 88 ? 15.126 -22.565 -15.204 1.00 92.31 88 LYS A CA 1
ATOM 688 C C . LYS A 1 88 ? 14.084 -23.441 -15.896 1.00 92.31 88 LYS A C 1
ATOM 690 O O . LYS A 1 88 ? 12.911 -23.368 -15.552 1.00 92.31 88 LYS A O 1
ATOM 695 N N . GLY A 1 89 ? 14.536 -24.321 -16.790 1.00 94.62 89 GLY A N 1
ATOM 696 C CA . GLY A 1 89 ? 13.698 -25.339 -17.426 1.00 94.62 89 GLY A CA 1
ATOM 697 C C . GLY A 1 89 ? 12.882 -24.783 -18.591 1.00 94.62 89 GLY A C 1
ATOM 698 O O . GLY A 1 89 ? 13.320 -23.839 -19.257 1.00 94.62 89 GLY A O 1
ATOM 699 N N . ALA A 1 90 ? 11.731 -25.397 -18.865 1.00 94.88 90 ALA A N 1
ATOM 700 C CA . ALA A 1 90 ? 10.798 -24.924 -19.875 1.00 94.88 90 ALA A CA 1
ATOM 701 C C . ALA A 1 90 ? 9.344 -25.300 -19.566 1.00 94.88 90 ALA A C 1
ATOM 703 O O . ALA A 1 90 ? 9.054 -26.370 -19.029 1.00 94.88 90 ALA A O 1
ATOM 704 N N . TRP A 1 91 ? 8.426 -24.427 -19.963 1.00 96.00 91 TRP A N 1
ATOM 705 C CA . TRP A 1 91 ? 6.986 -24.605 -19.797 1.00 96.00 91 TRP A CA 1
ATOM 706 C C . TRP A 1 91 ? 6.229 -24.006 -20.980 1.00 96.00 91 TRP A C 1
ATOM 708 O O . TRP A 1 91 ? 6.778 -23.199 -21.726 1.00 96.00 91 TRP A O 1
ATOM 718 N N . GLY A 1 92 ? 4.975 -24.398 -21.166 1.00 95.19 92 GLY A N 1
ATOM 719 C CA . GLY A 1 92 ? 4.130 -23.881 -22.239 1.00 95.19 92 GLY A CA 1
ATOM 720 C C . GLY A 1 92 ? 2.649 -23.984 -21.911 1.00 95.19 92 GLY A C 1
ATOM 721 O O . GLY A 1 92 ? 2.269 -24.289 -20.779 1.00 95.19 92 GLY A O 1
ATOM 722 N N . TYR A 1 93 ? 1.815 -23.757 -22.922 1.00 95.38 93 TYR A N 1
ATOM 723 C CA . TYR A 1 93 ? 0.361 -23.875 -22.822 1.00 95.38 93 TYR A CA 1
ATOM 724 C C . TYR A 1 93 ? -0.126 -25.068 -23.627 1.00 95.38 93 TYR A C 1
ATOM 726 O O . TYR A 1 93 ? 0.284 -25.251 -24.771 1.00 95.38 93 TYR A O 1
ATOM 734 N N . ARG A 1 94 ? -1.022 -25.885 -23.069 1.00 91.00 94 ARG A N 1
ATOM 735 C CA . ARG A 1 94 ? -1.558 -27.053 -23.794 1.00 91.00 94 ARG A CA 1
ATOM 736 C C . ARG A 1 94 ? -2.329 -26.665 -25.050 1.00 91.00 94 ARG A C 1
ATOM 738 O O . ARG A 1 94 ? -2.443 -27.466 -25.970 1.00 91.00 94 ARG A O 1
ATOM 745 N N . GLU A 1 95 ? -2.860 -25.453 -25.068 1.00 91.00 95 GLU A N 1
ATOM 746 C CA . GLU A 1 95 ? -3.545 -24.843 -26.200 1.00 91.00 95 GLU A CA 1
ATOM 747 C C . GLU A 1 95 ? -2.575 -24.473 -27.337 1.00 91.00 95 GLU A C 1
ATOM 749 O O . GLU A 1 95 ? -3.000 -24.365 -28.486 1.00 91.00 95 GLU A O 1
ATOM 754 N N . HIS A 1 96 ? -1.283 -24.334 -27.020 1.00 90.62 96 HIS A N 1
ATOM 755 C CA . HIS A 1 96 ? -0.192 -23.972 -27.928 1.00 90.62 96 HIS A CA 1
ATOM 756 C C . HIS A 1 96 ? 1.046 -24.853 -27.669 1.00 90.62 96 HIS A C 1
ATOM 758 O O . HIS A 1 96 ? 2.084 -24.349 -27.231 1.00 90.62 96 HIS A O 1
ATOM 764 N N . PRO A 1 97 ? 0.955 -26.181 -27.884 1.00 84.69 97 PRO A N 1
ATOM 765 C CA . PRO A 1 97 ? 2.014 -27.126 -27.520 1.00 84.69 97 PRO A CA 1
ATOM 766 C C . PRO A 1 97 ? 3.320 -26.917 -28.303 1.00 84.69 97 PRO A C 1
ATOM 768 O O . PRO A 1 97 ? 4.372 -27.406 -27.900 1.00 84.69 97 PRO A O 1
ATOM 771 N N . GLU A 1 98 ? 3.269 -26.209 -29.430 1.00 88.69 98 GLU A N 1
ATOM 772 C CA . GLU A 1 98 ? 4.427 -25.811 -30.226 1.00 88.69 98 GLU A CA 1
ATOM 773 C C . GLU A 1 98 ? 5.278 -24.713 -29.575 1.00 88.69 98 GLU A C 1
ATOM 775 O O . GLU A 1 98 ? 6.436 -24.527 -29.960 1.00 88.69 98 GLU A O 1
ATOM 780 N N . TRP A 1 99 ? 4.716 -23.973 -28.617 1.00 92.88 99 TRP A N 1
ATOM 781 C CA . TRP A 1 99 ? 5.371 -22.847 -27.970 1.00 92.88 99 TRP A CA 1
ATOM 782 C C . TRP A 1 99 ? 5.819 -23.213 -26.554 1.00 92.88 99 TRP A C 1
ATOM 784 O O . TRP A 1 99 ? 5.053 -23.744 -25.750 1.00 92.88 99 TRP A O 1
ATOM 794 N N . LEU A 1 100 ? 7.077 -22.897 -26.247 1.00 93.94 100 LEU A N 1
ATOM 795 C CA . LEU A 1 100 ? 7.686 -23.122 -24.942 1.00 93.94 100 LEU A CA 1
ATOM 796 C C . LEU A 1 100 ? 8.465 -21.879 -24.518 1.00 93.94 100 LEU A C 1
ATOM 798 O O . LEU A 1 100 ? 9.316 -21.402 -25.269 1.00 93.94 100 LEU A O 1
ATOM 802 N N . SER A 1 101 ? 8.215 -21.422 -23.296 1.00 93.25 101 SER A N 1
ATOM 803 C CA . SER A 1 101 ? 9.036 -20.452 -22.581 1.00 93.25 101 SER A CA 1
ATOM 804 C C . SER A 1 101 ? 10.213 -21.163 -21.919 1.00 93.25 101 SER A C 1
ATOM 806 O O . SER A 1 101 ? 10.034 -22.190 -21.259 1.00 93.25 101 SER A O 1
ATOM 808 N N . ARG A 1 102 ? 11.427 -20.643 -22.100 1.00 93.12 102 ARG A N 1
ATOM 809 C CA . ARG A 1 102 ? 12.695 -21.216 -21.622 1.00 93.12 102 ARG A CA 1
ATOM 810 C C . ARG A 1 102 ? 13.415 -20.250 -20.700 1.00 93.12 102 ARG A C 1
ATOM 812 O O . ARG A 1 102 ? 13.097 -19.072 -20.663 1.00 93.12 102 ARG A O 1
ATOM 819 N N . ALA A 1 103 ? 14.404 -20.746 -19.958 1.00 88.50 103 ALA A N 1
ATOM 820 C CA . ALA A 1 103 ? 15.207 -19.917 -19.057 1.00 88.50 103 ALA A CA 1
ATOM 821 C C . ALA A 1 103 ? 15.681 -18.603 -19.723 1.00 88.50 103 ALA A C 1
ATOM 823 O O . ALA A 1 103 ? 16.359 -18.637 -20.750 1.00 88.50 103 ALA A O 1
ATOM 824 N N . GLY A 1 104 ? 15.331 -17.464 -19.118 1.00 78.19 104 GLY A N 1
ATOM 825 C CA . GLY A 1 104 ? 15.578 -16.111 -19.626 1.00 78.19 104 GLY A CA 1
ATOM 826 C C . GLY A 1 104 ? 14.413 -15.479 -20.398 1.00 78.19 104 GLY A C 1
ATOM 827 O O . GLY A 1 104 ? 14.410 -14.262 -20.577 1.00 78.19 104 GLY A O 1
ATOM 828 N N . ASP A 1 105 ? 13.418 -16.260 -20.823 1.00 82.69 105 ASP A N 1
ATOM 829 C CA . ASP A 1 105 ? 12.255 -15.744 -21.543 1.00 82.69 105 ASP A CA 1
ATOM 830 C C . ASP A 1 105 ? 11.287 -15.019 -20.598 1.00 82.69 105 ASP A C 1
ATOM 832 O O . ASP A 1 105 ? 11.036 -15.449 -19.462 1.00 82.69 105 ASP A O 1
ATOM 836 N N . VAL A 1 106 ? 10.715 -13.926 -21.112 1.00 77.19 106 VAL A N 1
ATOM 837 C CA . VAL A 1 106 ? 9.632 -13.164 -20.483 1.00 77.19 106 VAL A CA 1
ATOM 838 C C . VAL A 1 106 ? 8.334 -13.458 -21.222 1.00 77.19 106 VAL A C 1
ATOM 840 O O . VAL A 1 106 ? 8.223 -13.245 -22.430 1.00 77.19 106 VAL A O 1
ATOM 843 N N . VAL A 1 107 ? 7.329 -13.884 -20.474 1.00 83.44 107 VAL A N 1
ATOM 844 C CA . VAL A 1 107 ? 5.980 -14.162 -20.952 1.00 83.44 107 VAL A CA 1
ATOM 845 C C . VAL A 1 107 ? 5.061 -13.075 -20.424 1.00 83.44 107 VAL A C 1
ATOM 847 O O . VAL A 1 107 ? 5.104 -12.755 -19.240 1.00 83.44 107 VAL A O 1
ATOM 850 N N . HIS A 1 108 ? 4.242 -12.499 -21.299 1.00 82.88 108 HIS A N 1
ATOM 851 C CA . HIS A 1 108 ? 3.189 -11.566 -20.912 1.00 82.88 108 HIS A CA 1
ATOM 852 C C . HIS A 1 108 ? 1.836 -12.168 -21.268 1.00 82.88 108 HIS A C 1
ATOM 854 O O . HIS A 1 108 ? 1.549 -12.469 -22.429 1.00 82.88 108 HIS A O 1
ATOM 860 N N . GLU A 1 109 ? 1.007 -12.322 -20.252 1.00 83.69 109 GLU A N 1
ATOM 861 C CA . GLU A 1 109 ? -0.335 -12.864 -20.333 1.00 83.69 109 GLU A CA 1
ATOM 862 C C . GLU A 1 109 ? -1.313 -11.706 -20.152 1.00 83.69 109 GLU A C 1
ATOM 864 O O . GLU A 1 109 ? -1.261 -10.953 -19.179 1.00 83.69 109 GLU A O 1
ATOM 869 N N . THR A 1 110 ? -2.179 -11.520 -21.144 1.00 75.88 110 THR A N 1
ATOM 870 C CA . THR A 1 110 ? -3.088 -10.370 -21.180 1.00 75.88 110 THR A CA 1
ATOM 871 C C . THR A 1 110 ? -4.332 -10.609 -20.319 1.00 75.88 110 THR A C 1
ATOM 873 O O . THR A 1 110 ? -4.756 -11.763 -20.170 1.00 75.88 110 THR A O 1
ATOM 876 N N . PRO A 1 111 ? -4.974 -9.543 -19.799 1.00 76.81 111 PRO A N 1
ATOM 877 C CA . PRO A 1 111 ? -6.242 -9.670 -19.090 1.00 76.81 111 PRO A CA 1
ATOM 878 C C . PRO A 1 111 ? -7.286 -10.431 -19.918 1.00 76.81 111 PRO A C 1
ATOM 880 O O . PRO A 1 111 ? -7.500 -10.144 -21.098 1.00 76.81 111 PRO A O 1
ATOM 883 N N . GLY A 1 112 ? -7.954 -11.398 -19.296 1.00 78.62 112 GLY A N 1
ATOM 884 C CA . GLY A 1 112 ? -8.962 -12.256 -19.917 1.00 78.62 112 GLY A CA 1
ATOM 885 C C . GLY A 1 112 ? -8.408 -13.457 -20.687 1.00 78.62 112 GLY A C 1
ATOM 886 O O . GLY A 1 112 ? -9.207 -14.266 -21.163 1.00 78.62 112 GLY A O 1
ATOM 887 N N . SER A 1 113 ? -7.083 -13.603 -20.807 1.00 85.00 113 SER A N 1
ATOM 888 C CA . SER A 1 113 ? -6.483 -14.809 -21.385 1.00 85.00 113 SER A CA 1
ATOM 889 C C . SER A 1 113 ? -6.843 -16.047 -20.558 1.00 85.00 113 SER A C 1
ATOM 891 O O . SER A 1 113 ? -6.994 -15.969 -19.337 1.00 85.00 113 SER A O 1
ATOM 893 N N . VAL A 1 114 ? -7.050 -17.172 -21.248 1.00 90.88 114 VAL A N 1
ATOM 894 C CA . VAL A 1 114 ? -7.394 -18.468 -20.651 1.00 90.88 114 VAL A CA 1
ATOM 895 C C . VAL A 1 114 ? -6.439 -19.508 -21.202 1.00 90.88 114 VAL A C 1
ATOM 897 O O . VAL A 1 114 ? -6.345 -19.649 -22.422 1.00 90.88 114 VAL A O 1
ATOM 900 N N . HIS A 1 115 ? -5.746 -20.227 -20.328 1.00 92.69 115 HIS A N 1
ATOM 901 C CA . HIS A 1 115 ? -4.775 -21.233 -20.747 1.00 92.69 115 HIS A CA 1
ATOM 902 C C . HIS A 1 115 ? -4.547 -22.303 -19.681 1.00 92.69 115 HIS A C 1
ATOM 904 O O . HIS A 1 115 ? -4.995 -22.190 -18.535 1.00 92.69 115 HIS A O 1
ATOM 910 N N . THR A 1 116 ? -3.860 -23.367 -20.091 1.00 93.25 116 THR A N 1
ATOM 911 C CA . THR A 1 116 ? -3.469 -24.490 -19.243 1.00 93.25 116 THR A CA 1
ATOM 912 C C . THR A 1 116 ? -1.955 -24.652 -19.291 1.00 93.25 116 THR A C 1
ATOM 914 O O . THR A 1 116 ? -1.409 -25.212 -20.247 1.00 93.25 116 THR A O 1
ATOM 917 N N . LEU A 1 117 ? -1.271 -24.175 -18.250 1.00 94.25 117 LEU A N 1
ATOM 918 C CA . LEU A 1 117 ? 0.185 -24.248 -18.138 1.00 94.25 117 LEU A CA 1
ATOM 919 C C . LEU A 1 117 ? 0.648 -25.694 -17.911 1.00 94.25 117 LEU A C 1
ATOM 921 O O . LEU A 1 117 ? 0.127 -26.399 -17.044 1.00 94.25 117 LEU A O 1
ATOM 925 N N . PHE A 1 118 ? 1.665 -26.126 -18.654 1.00 94.25 118 PHE A N 1
ATOM 926 C CA . PHE A 1 118 ? 2.350 -27.401 -18.445 1.00 94.25 118 PHE A CA 1
ATOM 927 C C . PHE A 1 118 ? 3.869 -27.220 -18.394 1.00 94.25 118 PHE A C 1
ATOM 929 O O . PHE A 1 118 ? 4.426 -26.353 -19.066 1.00 94.25 118 PHE A O 1
ATOM 936 N N . ILE A 1 119 ? 4.536 -28.063 -17.611 1.00 95.25 119 ILE A N 1
ATOM 937 C CA . ILE A 1 119 ? 5.993 -28.172 -17.566 1.00 95.25 119 ILE A CA 1
ATOM 938 C C . ILE A 1 119 ? 6.441 -29.177 -18.624 1.00 95.25 119 ILE A C 1
ATOM 940 O O . ILE A 1 119 ? 5.934 -30.299 -18.666 1.00 95.25 119 ILE A O 1
ATOM 944 N N . ASP A 1 120 ? 7.383 -28.775 -19.476 1.00 94.31 120 ASP A N 1
ATOM 945 C CA . ASP A 1 120 ? 7.854 -29.607 -20.580 1.00 94.31 120 ASP A CA 1
ATOM 946 C C . ASP A 1 120 ? 8.634 -30.833 -20.089 1.00 94.31 120 ASP A C 1
ATOM 948 O O . ASP A 1 120 ? 9.449 -30.757 -19.167 1.00 94.31 120 ASP A O 1
ATOM 952 N N . ASP A 1 121 ? 8.424 -31.967 -20.758 1.00 90.81 121 ASP A N 1
ATOM 953 C CA . ASP A 1 121 ? 9.007 -33.242 -20.344 1.00 90.81 121 ASP A CA 1
ATOM 954 C C . ASP A 1 121 ? 10.533 -33.319 -20.545 1.00 90.81 121 ASP A C 1
ATOM 956 O O . ASP A 1 121 ? 11.225 -34.086 -19.872 1.00 90.81 121 ASP A O 1
ATOM 960 N N . ASN A 1 122 ? 11.084 -32.522 -21.464 1.00 91.19 122 ASN A N 1
ATOM 961 C CA . ASN A 1 122 ? 12.462 -32.654 -21.939 1.00 91.19 122 ASN A CA 1
ATOM 962 C C . ASN A 1 122 ? 13.445 -31.695 -21.258 1.00 91.19 122 ASN A C 1
ATOM 964 O O . ASN A 1 122 ? 14.656 -31.864 -21.401 1.00 91.19 122 ASN A O 1
ATOM 968 N N . HIS A 1 123 ? 12.956 -30.686 -20.532 1.00 89.88 123 HIS A N 1
ATOM 969 C CA . HIS A 1 123 ? 13.792 -29.610 -19.979 1.00 89.88 123 HIS A CA 1
ATOM 970 C C . HIS A 1 123 ? 13.967 -29.687 -18.457 1.00 89.88 123 HIS A C 1
ATOM 972 O O . HIS A 1 123 ? 14.514 -28.769 -17.843 1.00 89.88 123 HIS A O 1
ATOM 978 N N . GLY A 1 124 ? 13.579 -30.815 -17.857 1.00 90.94 124 GLY A N 1
ATOM 979 C CA . GLY A 1 124 ? 13.753 -31.075 -16.434 1.00 90.94 124 GLY A CA 1
ATOM 980 C C . GLY A 1 124 ? 12.841 -30.222 -15.552 1.00 90.94 124 GLY A C 1
ATOM 981 O O . GLY A 1 124 ? 11.816 -29.699 -15.981 1.00 90.94 124 GLY A O 1
ATOM 982 N N . GLU A 1 125 ? 13.210 -30.114 -14.278 1.00 93.94 125 GLU A N 1
ATOM 983 C CA . GLU A 1 125 ? 12.477 -29.284 -13.323 1.00 93.94 125 GLU A CA 1
ATOM 984 C C . GLU A 1 125 ? 12.540 -27.808 -13.722 1.00 93.94 125 GLU A C 1
ATOM 986 O O . GLU A 1 125 ? 13.621 -27.263 -13.976 1.00 93.94 125 GLU A O 1
ATOM 991 N N . THR A 1 126 ? 11.373 -27.174 -13.730 1.00 94.81 126 THR A N 1
ATOM 992 C CA . THR A 1 126 ? 11.183 -25.806 -14.201 1.00 94.81 126 THR A CA 1
ATOM 993 C C . THR A 1 126 ? 10.810 -24.893 -13.046 1.00 94.81 126 THR A C 1
ATOM 995 O O . THR A 1 126 ? 10.004 -25.265 -12.193 1.00 94.81 126 THR A O 1
ATOM 998 N N . GLU A 1 127 ? 11.392 -23.695 -13.037 1.00 94.19 127 GLU A N 1
ATOM 999 C CA . GLU A 1 127 ? 11.090 -22.622 -12.091 1.00 94.19 127 GLU A CA 1
ATOM 1000 C C . GLU A 1 127 ? 10.785 -21.339 -12.851 1.00 94.19 127 GLU A C 1
ATOM 1002 O O . GLU A 1 127 ? 11.555 -20.924 -13.719 1.00 94.19 127 GLU A O 1
ATOM 1007 N N . THR A 1 128 ? 9.667 -20.704 -12.515 1.00 91.00 128 THR A N 1
ATOM 1008 C CA . THR A 1 128 ? 9.214 -19.472 -13.166 1.00 91.00 128 THR A CA 1
ATOM 1009 C C . THR A 1 128 ? 8.760 -18.471 -12.117 1.00 91.00 128 THR A C 1
ATOM 1011 O O . THR A 1 128 ? 7.951 -18.796 -11.251 1.00 91.00 128 THR A O 1
ATOM 1014 N N . LEU A 1 129 ? 9.301 -17.257 -12.194 1.00 88.69 129 LEU A N 1
ATOM 1015 C CA . LEU A 1 129 ? 8.906 -16.119 -11.378 1.00 88.69 129 LEU A CA 1
ATOM 1016 C C . LEU A 1 129 ? 7.690 -15.450 -12.022 1.00 88.69 129 LEU A C 1
ATOM 1018 O O . LEU A 1 129 ? 7.797 -14.922 -13.124 1.00 88.69 129 LEU A O 1
ATOM 1022 N N . PHE A 1 130 ? 6.557 -15.448 -11.334 1.00 89.44 130 PHE A N 1
ATOM 1023 C CA . PHE A 1 130 ? 5.326 -14.820 -11.793 1.00 89.44 130 PHE A CA 1
ATOM 1024 C C . PHE A 1 130 ? 5.018 -13.552 -11.003 1.00 89.44 130 PHE A C 1
ATOM 1026 O O . PHE A 1 130 ? 5.055 -13.552 -9.772 1.00 89.44 130 PHE A O 1
ATOM 1033 N N . PHE A 1 131 ? 4.652 -12.499 -11.726 1.00 84.25 131 PHE A N 1
ATOM 1034 C CA . PHE A 1 131 ? 4.038 -11.279 -11.218 1.00 84.25 131 PHE A CA 1
ATOM 1035 C C . PHE A 1 131 ? 2.580 -11.289 -11.657 1.00 84.25 131 PHE A C 1
ATOM 1037 O O . PHE A 1 131 ? 2.294 -11.127 -12.844 1.00 84.25 131 PHE A O 1
ATOM 1044 N N . VAL A 1 132 ? 1.672 -11.512 -10.713 1.00 85.38 132 VAL A N 1
ATOM 1045 C CA . VAL A 1 132 ? 0.244 -11.647 -10.998 1.00 85.38 132 VAL A CA 1
ATOM 1046 C C . VAL A 1 132 ? -0.488 -10.429 -10.468 1.00 85.38 132 VAL A C 1
ATOM 1048 O O . VAL A 1 132 ? -0.470 -10.186 -9.262 1.00 85.38 132 VAL A O 1
ATOM 1051 N N . TRP A 1 133 ? -1.143 -9.673 -11.349 1.00 80.38 133 TRP A N 1
ATOM 1052 C CA . TRP A 1 133 ? -2.083 -8.634 -10.940 1.00 80.38 133 TRP A CA 1
ATOM 1053 C C . TRP A 1 133 ? -3.499 -9.205 -10.895 1.00 80.38 133 TRP A C 1
ATOM 1055 O O . TRP A 1 133 ? -3.928 -9.945 -11.778 1.00 80.38 133 TRP A O 1
ATOM 1065 N N . GLY A 1 134 ? -4.240 -8.855 -9.846 1.00 77.44 134 GLY A N 1
ATOM 1066 C CA . GLY A 1 134 ? -5.615 -9.307 -9.684 1.00 77.44 134 GLY A CA 1
ATOM 1067 C C . GLY A 1 134 ? -5.725 -10.802 -9.371 1.00 77.44 134 GLY A C 1
ATOM 1068 O O . GLY A 1 134 ? -4.871 -11.388 -8.700 1.00 77.44 134 GLY A O 1
ATOM 1069 N N . ALA A 1 135 ? -6.837 -11.398 -9.802 1.00 85.56 135 ALA A N 1
ATOM 1070 C CA . ALA A 1 135 ? -7.198 -12.772 -9.476 1.00 85.56 135 ALA A CA 1
ATOM 1071 C C . ALA A 1 135 ? -7.026 -13.729 -10.668 1.00 85.56 135 ALA A C 1
ATOM 1073 O O . ALA A 1 135 ? -7.208 -13.345 -11.826 1.00 85.56 135 ALA A O 1
ATOM 1074 N N . LEU A 1 136 ? -6.753 -14.994 -10.362 1.00 88.50 136 LEU A N 1
ATOM 1075 C CA . LEU A 1 136 ? -6.806 -16.134 -11.268 1.00 88.50 136 LEU A CA 1
ATOM 1076 C C . LEU A 1 136 ? -8.114 -16.893 -11.042 1.00 88.50 136 LEU A C 1
ATOM 1078 O O . LEU A 1 136 ? -8.421 -17.299 -9.925 1.00 88.50 136 LEU A O 1
ATOM 1082 N N . GLU A 1 137 ? -8.893 -17.105 -12.094 1.00 89.62 137 GLU A N 1
ATOM 1083 C CA . GLU A 1 137 ? -10.131 -17.882 -12.068 1.00 89.62 137 GLU A CA 1
ATOM 1084 C C . GLU A 1 137 ? -9.897 -19.260 -12.684 1.00 89.62 137 GLU A C 1
ATOM 1086 O O . GLU A 1 137 ? -9.787 -19.389 -13.900 1.00 89.62 137 GLU A O 1
ATOM 1091 N N . TYR A 1 138 ? -9.858 -20.307 -11.868 1.00 88.81 138 TYR A N 1
ATOM 1092 C CA . TYR A 1 138 ? -9.739 -21.678 -12.353 1.00 88.81 138 TYR A CA 1
ATOM 1093 C C . TYR A 1 138 ? -11.072 -22.182 -12.880 1.00 88.81 138 TYR A C 1
ATOM 1095 O O . TYR A 1 138 ? -12.113 -22.036 -12.233 1.00 88.81 138 TYR A O 1
ATOM 1103 N N . LEU A 1 139 ? -11.022 -22.826 -14.039 1.00 87.56 139 LEU A N 1
ATOM 1104 C CA . LEU A 1 139 ? -12.179 -23.338 -14.755 1.00 87.56 139 LEU A CA 1
ATOM 1105 C C . LEU A 1 139 ? -12.209 -24.868 -14.695 1.00 87.56 139 LEU A C 1
ATOM 1107 O O . LEU A 1 139 ? -11.172 -25.534 -14.691 1.00 87.56 139 LEU A O 1
ATOM 1111 N N . ASP A 1 140 ? -13.412 -25.430 -14.628 1.00 86.81 140 ASP A N 1
ATOM 1112 C CA . ASP A 1 140 ? -13.632 -26.861 -14.806 1.00 86.81 140 ASP A CA 1
ATOM 1113 C C . ASP A 1 140 ? -13.684 -27.258 -16.294 1.00 86.81 140 ASP A C 1
ATOM 1115 O O . ASP A 1 140 ? -13.569 -26.433 -17.202 1.00 86.81 140 ASP A O 1
ATOM 1119 N N . GLU A 1 141 ? -13.888 -28.551 -16.543 1.00 83.00 141 GLU A N 1
ATOM 1120 C CA . GLU A 1 141 ? -13.981 -29.153 -17.881 1.00 83.00 141 GLU A CA 1
ATOM 1121 C C . GLU A 1 141 ? -15.117 -28.562 -18.740 1.00 83.00 141 GLU A C 1
ATOM 1123 O O . GLU A 1 141 ? -15.117 -28.695 -19.964 1.00 83.00 141 GLU A O 1
ATOM 1128 N N . HIS A 1 142 ? -16.098 -27.911 -18.110 1.00 80.69 142 HIS A N 1
ATOM 1129 C CA . HIS A 1 142 ? -17.246 -27.278 -18.752 1.00 80.69 142 HIS A CA 1
ATOM 1130 C C . HIS A 1 142 ? -17.083 -25.755 -18.883 1.00 80.69 142 HIS A C 1
ATOM 1132 O O . HIS A 1 142 ? -18.018 -25.073 -19.309 1.00 80.69 142 HIS A O 1
ATOM 1138 N N . GLY A 1 143 ? -15.913 -25.211 -18.529 1.00 77.19 143 GLY A N 1
ATOM 1139 C CA . GLY A 1 143 ? -15.622 -23.779 -18.574 1.00 77.19 143 GLY A CA 1
ATOM 1140 C C . GLY A 1 143 ? -16.298 -22.976 -17.462 1.00 77.19 143 GLY A C 1
ATOM 1141 O O . GLY A 1 143 ? -16.384 -21.750 -17.563 1.00 77.19 143 GLY A O 1
ATOM 1142 N N . LYS A 1 144 ? -16.802 -23.638 -16.415 1.00 81.81 144 LYS A N 1
ATOM 1143 C CA . LYS A 1 144 ? -17.411 -22.987 -15.256 1.00 81.81 144 LYS A CA 1
ATOM 1144 C C . LYS A 1 144 ? -16.355 -22.721 -14.188 1.00 81.81 144 LYS A C 1
ATOM 1146 O O . LYS A 1 144 ? -15.458 -23.530 -13.968 1.00 81.81 144 LYS A O 1
ATOM 1151 N N . THR A 1 145 ? -16.497 -21.601 -13.488 1.00 84.88 145 THR A N 1
ATOM 1152 C CA . THR A 1 145 ? -15.652 -21.227 -12.353 1.00 84.88 145 THR A CA 1
ATOM 1153 C C . THR A 1 145 ? -15.647 -22.316 -11.279 1.00 84.88 145 THR A C 1
ATOM 1155 O O . THR A 1 145 ? -16.682 -22.606 -10.669 1.00 84.88 145 THR A O 1
ATOM 1158 N N . LYS A 1 146 ? -14.472 -22.902 -11.042 1.00 83.44 146 LYS A N 1
ATOM 1159 C CA . LYS A 1 146 ? -14.193 -23.857 -9.965 1.00 83.44 146 LYS A CA 1
ATOM 1160 C C . LYS A 1 146 ? -13.694 -23.134 -8.717 1.00 83.44 146 LYS A C 1
ATOM 1162 O O . LYS A 1 146 ? -14.180 -23.404 -7.623 1.00 83.44 146 LYS A O 1
ATOM 1167 N N . GLU A 1 147 ? -12.740 -22.224 -8.886 1.00 83.25 147 GLU A N 1
ATOM 1168 C CA . GLU A 1 147 ? -12.071 -21.505 -7.799 1.00 83.25 147 GLU A CA 1
ATOM 1169 C C . GLU A 1 147 ? -11.559 -20.150 -8.300 1.00 83.25 147 GLU A C 1
ATOM 1171 O O . GLU A 1 147 ? -11.245 -20.009 -9.479 1.00 83.25 147 GLU A O 1
ATOM 1176 N N . ILE A 1 148 ? -11.478 -19.158 -7.413 1.00 84.12 148 ILE A N 1
ATOM 1177 C CA . ILE A 1 148 ? -10.821 -17.877 -7.687 1.00 84.12 148 ILE A CA 1
ATOM 1178 C C . ILE A 1 148 ? -9.708 -17.703 -6.657 1.00 84.12 148 ILE A C 1
ATOM 1180 O O . ILE A 1 148 ? -9.966 -17.782 -5.456 1.00 84.12 148 ILE A O 1
ATOM 1184 N N . GLU A 1 149 ? -8.492 -17.461 -7.132 1.00 82.00 149 GLU A N 1
ATOM 1185 C CA . GLU A 1 149 ? -7.315 -17.185 -6.317 1.00 82.00 149 GLU A CA 1
ATOM 1186 C C . GLU A 1 149 ? -6.847 -15.744 -6.531 1.00 82.00 149 GLU A C 1
ATOM 1188 O O . GLU A 1 149 ? -6.572 -15.325 -7.647 1.00 82.00 149 GLU A O 1
ATOM 1193 N N . ASP A 1 150 ? -6.721 -14.978 -5.457 1.00 81.25 150 ASP A N 1
ATOM 1194 C CA . ASP A 1 150 ? -6.116 -13.646 -5.428 1.00 81.25 150 ASP A CA 1
ATOM 1195 C C . ASP A 1 150 ? -4.969 -13.563 -4.402 1.00 81.25 150 ASP A C 1
ATOM 1197 O O . ASP A 1 150 ? -4.695 -14.516 -3.660 1.00 81.25 150 ASP A O 1
ATOM 1201 N N . TRP A 1 151 ? -4.331 -12.390 -4.312 1.00 77.00 151 TRP A N 1
ATOM 1202 C CA . TRP A 1 151 ? -3.264 -12.111 -3.343 1.00 77.00 151 TRP A CA 1
ATOM 1203 C C . TRP A 1 151 ? -3.662 -12.445 -1.890 1.00 77.00 151 TRP A C 1
ATOM 1205 O O . TRP A 1 151 ? -2.806 -12.825 -1.086 1.00 77.00 151 TRP A O 1
ATOM 1215 N N . ARG A 1 152 ? -4.953 -12.322 -1.534 1.00 72.12 152 ARG A N 1
ATOM 1216 C CA . ARG A 1 152 ? -5.453 -12.587 -0.181 1.00 72.12 152 ARG A CA 1
ATOM 1217 C C . ARG A 1 152 ? -5.523 -14.084 0.071 1.00 72.12 152 ARG A C 1
ATOM 1219 O O . ARG A 1 152 ? -4.985 -14.582 1.059 1.00 72.12 152 ARG A O 1
ATOM 1226 N N . SER A 1 153 ? -6.163 -14.805 -0.837 1.00 78.12 153 SER A N 1
ATOM 1227 C CA . SER A 1 153 ? -6.300 -16.254 -0.768 1.00 78.12 153 SER A CA 1
ATOM 1228 C C . SER A 1 153 ? -4.939 -16.955 -0.784 1.00 78.12 153 SER A C 1
ATOM 1230 O O . SER A 1 153 ? -4.731 -17.878 0.003 1.00 78.12 153 SER A O 1
ATOM 1232 N N . ILE A 1 154 ? -3.982 -16.489 -1.596 1.00 81.44 154 ILE A N 1
ATOM 1233 C CA . ILE A 1 154 ? -2.672 -17.134 -1.708 1.00 81.44 154 ILE A CA 1
ATOM 1234 C C . ILE A 1 154 ? -1.812 -16.888 -0.472 1.00 81.44 154 ILE A C 1
ATOM 1236 O O . ILE A 1 154 ? -1.173 -17.817 0.025 1.00 81.44 154 ILE A O 1
ATOM 1240 N N . LEU A 1 155 ? -1.848 -15.675 0.090 1.00 78.69 155 LEU A N 1
ATOM 1241 C CA . LEU A 1 155 ? -1.165 -15.395 1.347 1.00 78.69 155 LEU A CA 1
ATOM 1242 C C . LEU A 1 155 ? -1.776 -16.219 2.484 1.00 78.69 155 LEU A C 1
ATOM 1244 O O . LEU A 1 155 ? -1.030 -16.757 3.297 1.00 78.69 155 LEU A O 1
ATOM 1248 N N . GLN A 1 156 ? -3.103 -16.383 2.514 1.00 73.12 156 GLN A N 1
ATOM 1249 C CA . GLN A 1 156 ? -3.760 -17.241 3.499 1.00 73.12 156 GLN A CA 1
ATOM 1250 C C . GLN A 1 156 ? -3.303 -18.700 3.370 1.00 73.12 156 GLN A C 1
ATOM 1252 O O . GLN A 1 156 ? -2.859 -19.280 4.357 1.00 73.12 156 GLN A O 1
ATOM 1257 N N . LYS A 1 157 ? -3.312 -19.270 2.155 1.00 79.44 157 LYS A N 1
ATOM 1258 C CA . LYS A 1 157 ? -2.822 -20.638 1.889 1.00 79.44 157 LYS A CA 1
ATOM 1259 C C . LYS A 1 157 ? -1.379 -20.826 2.356 1.00 79.44 157 LYS A C 1
ATOM 1261 O O . LYS A 1 157 ? -1.046 -21.836 2.976 1.00 79.44 157 LYS A O 1
ATOM 1266 N N . TYR A 1 158 ? -0.531 -19.842 2.077 1.00 79.56 158 TYR A N 1
ATOM 1267 C CA . TYR A 1 158 ? 0.875 -19.859 2.456 1.00 79.56 158 TYR A CA 1
ATOM 1268 C C . TYR A 1 158 ? 1.067 -19.806 3.976 1.00 79.56 158 TYR A C 1
ATOM 1270 O O . TYR A 1 158 ? 1.820 -20.600 4.542 1.00 79.56 158 TYR A O 1
ATOM 1278 N N . VAL A 1 159 ? 0.325 -18.927 4.650 1.00 71.25 159 VAL A N 1
ATOM 1279 C CA . VAL A 1 159 ? 0.301 -18.811 6.110 1.00 71.25 159 VAL A CA 1
ATOM 1280 C C . VAL A 1 159 ? -0.193 -20.098 6.773 1.00 71.25 159 VAL A C 1
ATOM 1282 O O . VAL A 1 159 ? 0.454 -20.600 7.692 1.00 71.25 159 VAL A O 1
ATOM 1285 N N . ASP A 1 160 ? -1.310 -20.655 6.310 1.00 71.62 160 ASP A N 1
ATOM 1286 C CA . ASP A 1 160 ? -1.912 -21.858 6.891 1.00 71.62 160 ASP A CA 1
ATOM 1287 C C . ASP A 1 160 ? -0.975 -23.060 6.758 1.00 71.62 160 ASP A C 1
ATOM 1289 O O . ASP A 1 160 ? -0.812 -23.848 7.695 1.00 71.62 160 ASP A O 1
ATOM 1293 N N . TYR A 1 161 ? -0.301 -23.182 5.610 1.00 78.06 161 TYR A N 1
ATOM 1294 C CA . TYR A 1 161 ? 0.716 -24.206 5.407 1.00 78.06 161 TYR A CA 1
ATOM 1295 C C . TYR A 1 161 ? 1.889 -24.037 6.375 1.00 78.06 161 TYR A C 1
ATOM 1297 O O . TYR A 1 161 ? 2.346 -25.024 6.957 1.00 78.06 161 TYR A O 1
ATOM 1305 N N . GLY A 1 162 ? 2.355 -22.804 6.578 1.00 72.75 162 GLY A N 1
ATOM 1306 C CA . GLY A 1 162 ? 3.409 -22.501 7.538 1.00 72.75 162 GLY A CA 1
ATOM 1307 C C . GLY A 1 162 ? 3.055 -22.923 8.953 1.00 72.75 162 GLY A C 1
ATOM 1308 O O . GLY A 1 162 ? 3.812 -23.647 9.592 1.00 72.75 162 GLY A O 1
ATOM 1309 N N . GLN A 1 163 ? 1.863 -22.539 9.410 1.00 67.81 163 GLN A N 1
ATOM 1310 C CA . GLN A 1 163 ? 1.355 -22.891 10.736 1.00 67.81 163 GLN A CA 1
ATOM 1311 C C . GLN A 1 163 ? 1.211 -24.399 10.921 1.00 67.81 163 GLN A C 1
ATOM 1313 O O . GLN A 1 163 ? 1.597 -24.934 11.955 1.00 67.81 163 GLN A O 1
ATOM 1318 N N . LYS A 1 164 ? 0.679 -25.098 9.914 1.00 73.56 164 LYS A N 1
ATOM 1319 C CA . LYS A 1 164 ? 0.487 -26.551 9.965 1.00 73.56 164 LYS A CA 1
ATOM 1320 C C . LYS A 1 164 ? 1.805 -27.326 10.078 1.00 73.56 164 LYS A C 1
ATOM 1322 O O . LYS A 1 164 ? 1.795 -28.441 10.592 1.00 73.56 164 LYS A O 1
ATOM 1327 N N . ASN A 1 165 ? 2.903 -26.768 9.571 1.00 75.75 165 ASN A N 1
ATOM 1328 C CA . ASN A 1 165 ? 4.205 -27.434 9.493 1.00 75.75 165 ASN A CA 1
ATOM 1329 C C . ASN A 1 165 ? 5.275 -26.787 10.392 1.00 75.75 165 ASN A C 1
ATOM 1331 O O . ASN A 1 165 ? 6.458 -27.061 10.203 1.00 75.75 165 ASN A O 1
ATOM 1335 N N . ASP A 1 166 ? 4.879 -25.925 11.335 1.00 71.00 166 ASP A N 1
ATOM 1336 C CA . ASP A 1 166 ? 5.784 -25.196 12.238 1.00 71.00 166 ASP A CA 1
ATOM 1337 C C . ASP A 1 166 ? 6.895 -24.407 11.507 1.00 71.00 166 ASP A C 1
ATOM 1339 O O . ASP A 1 166 ? 8.024 -24.276 11.988 1.00 71.00 166 ASP A O 1
ATOM 1343 N N . LEU A 1 167 ? 6.583 -23.860 10.325 1.00 71.06 167 LEU A N 1
ATOM 1344 C CA . LEU A 1 167 ? 7.514 -23.063 9.526 1.00 71.06 167 LEU A CA 1
ATOM 1345 C C . LEU A 1 167 ? 7.383 -21.567 9.859 1.00 71.06 167 LEU A C 1
ATOM 1347 O O . LEU A 1 167 ? 6.269 -21.048 9.985 1.00 71.06 167 LEU A O 1
ATOM 1351 N N . PRO A 1 168 ? 8.505 -20.836 9.973 1.00 56.78 168 PRO A N 1
ATOM 1352 C CA . PRO A 1 168 ? 8.484 -19.424 10.327 1.00 56.78 168 PRO A CA 1
ATOM 1353 C C . PRO A 1 168 ? 7.860 -18.580 9.207 1.00 56.78 168 PRO A C 1
ATOM 1355 O O . PRO A 1 168 ? 8.262 -18.663 8.051 1.00 56.78 168 PRO A O 1
ATOM 1358 N N . ILE A 1 169 ? 6.907 -17.716 9.559 1.00 54.03 169 ILE A N 1
ATOM 1359 C CA . ILE A 1 169 ? 6.334 -16.714 8.650 1.00 54.03 169 ILE A CA 1
ATOM 1360 C C . ILE A 1 169 ? 6.892 -15.355 9.071 1.00 54.03 169 ILE A C 1
ATOM 1362 O O . ILE A 1 169 ? 6.527 -14.825 10.122 1.00 54.03 169 ILE A O 1
ATOM 1366 N N . VAL A 1 170 ? 7.824 -14.815 8.284 1.00 49.69 170 VAL A N 1
ATOM 1367 C CA . VAL A 1 170 ? 8.560 -13.584 8.609 1.00 49.69 170 VAL A CA 1
ATOM 1368 C C . VAL A 1 170 ? 8.388 -12.583 7.465 1.00 49.69 170 VAL A C 1
ATOM 1370 O O . VAL A 1 170 ? 8.916 -12.795 6.375 1.00 49.69 170 VAL A O 1
ATOM 1373 N N . ASP A 1 171 ? 7.663 -11.488 7.713 1.00 49.97 171 ASP A N 1
ATOM 1374 C CA . ASP A 1 171 ? 7.765 -10.274 6.888 1.00 49.97 171 ASP A CA 1
ATOM 1375 C C . ASP A 1 171 ? 9.179 -9.687 7.060 1.00 49.97 171 ASP A C 1
ATOM 1377 O O . ASP A 1 171 ? 9.725 -9.692 8.171 1.00 49.97 171 ASP A O 1
ATOM 1381 N N . ASN A 1 172 ? 9.780 -9.168 5.987 1.00 45.09 172 ASN A N 1
ATOM 1382 C CA . ASN A 1 172 ? 11.116 -8.561 5.974 1.00 45.09 172 ASN A CA 1
ATOM 1383 C C . ASN A 1 172 ? 11.312 -7.456 7.029 1.00 45.09 172 ASN A C 1
ATOM 1385 O O . ASN A 1 172 ? 12.441 -7.191 7.442 1.00 45.09 172 ASN A O 1
ATOM 1389 N N . ASN A 1 173 ? 10.230 -6.878 7.559 1.00 40.59 173 ASN A N 1
ATOM 1390 C CA . ASN A 1 173 ? 10.262 -5.939 8.684 1.00 40.59 173 ASN A CA 1
ATOM 1391 C C . ASN A 1 173 ? 10.358 -6.585 10.083 1.00 40.59 173 ASN A C 1
ATOM 1393 O O . ASN A 1 173 ? 10.219 -5.884 11.089 1.00 40.59 173 ASN A O 1
ATOM 1397 N N . LYS A 1 174 ? 10.579 -7.905 10.190 1.00 40.38 174 LYS A N 1
ATOM 1398 C CA . LYS A 1 174 ? 10.653 -8.660 11.461 1.00 40.38 174 LYS A CA 1
ATOM 1399 C C . LYS A 1 174 ? 9.415 -8.489 12.358 1.00 40.38 174 LYS A C 1
ATOM 1401 O O . LYS A 1 174 ? 9.520 -8.574 13.583 1.00 40.38 174 LYS A O 1
ATOM 1406 N N . LYS A 1 175 ? 8.237 -8.241 11.777 1.00 35.09 175 LYS A N 1
ATOM 1407 C CA . LYS A 1 175 ? 6.970 -8.198 12.520 1.00 35.09 175 LYS A CA 1
ATOM 1408 C C . LYS A 1 175 ? 6.296 -9.576 12.467 1.00 35.09 175 LYS A C 1
ATOM 1410 O O . LYS A 1 175 ? 6.089 -10.089 11.370 1.00 35.09 175 LYS A O 1
ATOM 1415 N N . PRO A 1 176 ? 5.947 -10.185 13.615 1.00 28.97 176 PRO A N 1
ATOM 1416 C CA . PRO A 1 176 ? 5.128 -11.394 13.631 1.00 28.97 176 PRO A CA 1
ATOM 1417 C C . PRO A 1 176 ? 3.753 -11.110 13.012 1.00 28.97 176 PRO A C 1
ATOM 1419 O O . PRO A 1 176 ? 3.120 -10.114 13.364 1.00 28.97 176 PRO A O 1
ATOM 1422 N N . MET A 1 177 ? 3.282 -11.983 12.118 1.00 37.06 177 MET A N 1
ATOM 1423 C CA . MET A 1 177 ? 1.919 -11.928 11.580 1.00 37.06 177 MET A CA 1
ATOM 1424 C C . MET A 1 177 ? 0.916 -12.438 12.622 1.00 37.06 177 MET A C 1
ATOM 1426 O O . MET A 1 177 ? 0.908 -13.612 12.980 1.00 37.06 177 MET A O 1
ATOM 1430 N N . GLY A 1 178 ? 0.095 -11.519 13.125 1.00 37.91 178 GLY A N 1
ATOM 1431 C CA . GLY A 1 178 ? -0.883 -11.695 14.200 1.00 37.91 178 GLY A CA 1
ATOM 1432 C C . GLY A 1 178 ? -1.055 -10.365 14.938 1.00 37.91 178 GLY A C 1
ATOM 1433 O O . GLY A 1 178 ? -0.139 -9.542 14.900 1.00 37.91 178 GLY A O 1
ATOM 1434 N N . ARG A 1 179 ? -2.215 -10.119 15.580 1.00 46.88 179 ARG A N 1
ATOM 1435 C CA . ARG A 1 179 ? -2.431 -8.906 16.402 1.00 46.88 179 ARG A CA 1
ATOM 1436 C C . ARG A 1 179 ? -1.187 -8.667 17.253 1.00 46.88 179 ARG A C 1
ATOM 1438 O O . ARG A 1 179 ? -0.792 -9.563 18.004 1.00 46.88 179 ARG A O 1
ATOM 1445 N N . THR A 1 180 ? -0.563 -7.494 17.155 1.00 46.09 180 THR A N 1
ATOM 1446 C CA . THR A 1 180 ? 0.597 -7.239 18.010 1.00 46.09 180 THR A CA 1
ATOM 1447 C C . THR A 1 180 ? 0.128 -7.294 19.463 1.00 46.09 180 THR A C 1
ATOM 1449 O O . THR A 1 180 ? -0.962 -6.815 19.791 1.00 46.09 180 THR A O 1
ATOM 1452 N N . SER A 1 181 ? 0.940 -7.856 20.365 1.00 56.88 181 SER A N 1
ATOM 1453 C CA . SER A 1 181 ? 0.654 -7.791 21.807 1.00 56.88 181 SER A CA 1
ATOM 1454 C C . SER A 1 181 ? 0.323 -6.357 22.225 1.00 56.88 181 SER A C 1
ATOM 1456 O O . SER A 1 181 ? -0.549 -6.143 23.060 1.00 56.88 181 SER A O 1
ATOM 1458 N N . LYS A 1 182 ? 0.942 -5.373 21.562 1.00 58.28 182 LYS A N 1
ATOM 1459 C CA . LYS A 1 182 ? 0.725 -3.943 21.744 1.00 58.28 182 LYS A CA 1
ATOM 1460 C C . LYS A 1 182 ? -0.696 -3.473 21.412 1.00 58.28 182 LYS A C 1
ATOM 1462 O O . LYS A 1 182 ? -1.232 -2.703 22.192 1.00 58.28 182 LYS A O 1
ATOM 1467 N N . GLU A 1 183 ? -1.333 -3.918 20.334 1.00 59.47 183 GLU A N 1
ATOM 1468 C CA . GLU A 1 183 ? -2.696 -3.473 19.979 1.00 59.47 183 GLU A CA 1
ATOM 1469 C C . GLU A 1 183 ? -3.771 -4.088 20.850 1.00 59.47 183 GLU A C 1
ATOM 1471 O O . GLU A 1 183 ? -4.659 -3.375 21.306 1.00 59.47 183 GLU A O 1
ATOM 1476 N N . ILE A 1 184 ? -3.654 -5.383 21.152 1.00 74.25 184 ILE A N 1
ATOM 1477 C CA . ILE A 1 184 ? -4.516 -6.022 22.150 1.00 74.25 184 ILE A CA 1
ATOM 1478 C C . ILE A 1 184 ? -4.334 -5.311 23.494 1.00 74.25 184 ILE A C 1
ATOM 1480 O O . ILE A 1 184 ? -5.314 -4.991 24.161 1.00 74.25 184 ILE A O 1
ATOM 1484 N N . THR A 1 185 ? -3.086 -4.994 23.859 1.00 79.38 185 THR A N 1
ATOM 1485 C CA . THR A 1 185 ? -2.786 -4.236 25.079 1.00 79.38 185 THR A CA 1
ATOM 1486 C C . THR A 1 185 ? -3.407 -2.845 25.039 1.00 79.38 185 THR A C 1
ATOM 1488 O O . THR A 1 185 ? -3.975 -2.432 26.041 1.00 79.38 185 THR A O 1
ATOM 1491 N N . ILE A 1 186 ? -3.355 -2.121 23.916 1.00 78.88 186 ILE A N 1
ATOM 1492 C CA . ILE A 1 186 ? -3.970 -0.792 23.800 1.00 78.88 186 ILE A CA 1
ATOM 1493 C C . ILE A 1 186 ? -5.500 -0.890 23.851 1.00 78.88 186 ILE A C 1
ATOM 1495 O O . ILE A 1 186 ? -6.120 -0.090 24.544 1.00 78.88 186 ILE A O 1
ATOM 1499 N N . ALA A 1 187 ? -6.118 -1.870 23.189 1.00 83.56 187 ALA A N 1
ATOM 1500 C CA . ALA A 1 187 ? -7.565 -2.077 23.231 1.00 83.56 187 ALA A CA 1
ATOM 1501 C C . ALA A 1 187 ? -8.049 -2.401 24.652 1.00 83.56 187 ALA A C 1
ATOM 1503 O O . ALA A 1 187 ? -9.000 -1.785 25.134 1.00 83.56 187 ALA A O 1
ATOM 1504 N N . PHE A 1 188 ? -7.353 -3.296 25.363 1.00 88.62 188 PHE A N 1
ATOM 1505 C CA . PHE A 1 188 ? -7.624 -3.546 26.779 1.00 88.62 188 PHE A CA 1
ATOM 1506 C C . PHE A 1 188 ? -7.296 -2.337 27.657 1.00 88.62 188 PHE A C 1
ATOM 1508 O O . PHE A 1 188 ? -8.026 -2.088 28.605 1.00 88.62 188 PHE A O 1
ATOM 1515 N N . ALA A 1 189 ? -6.257 -1.555 27.358 1.00 88.62 189 ALA A N 1
ATOM 1516 C CA . ALA A 1 189 ? -5.922 -0.357 28.127 1.00 88.62 189 ALA A CA 1
ATOM 1517 C C . ALA A 1 189 ? -6.977 0.747 27.974 1.00 88.62 189 ALA A C 1
ATOM 1519 O O . ALA A 1 189 ? -7.335 1.373 28.967 1.00 88.62 189 ALA A O 1
ATOM 1520 N N . LEU A 1 190 ? -7.498 0.968 26.763 1.00 85.75 190 LEU A N 1
ATOM 1521 C CA . LEU A 1 190 ? -8.600 1.902 26.513 1.00 85.75 190 LEU A CA 1
ATOM 1522 C C . LEU A 1 190 ? -9.879 1.442 27.215 1.00 85.75 190 LEU A C 1
ATOM 1524 O O . LEU A 1 190 ? -10.536 2.253 27.857 1.00 85.75 190 LEU A O 1
ATOM 1528 N N . ASN A 1 191 ? -10.184 0.146 27.142 1.00 90.00 191 ASN A N 1
ATOM 1529 C CA . ASN A 1 191 ? -11.326 -0.452 27.827 1.00 90.00 191 ASN A CA 1
ATOM 1530 C C . ASN A 1 191 ? -11.194 -0.327 29.361 1.00 90.00 191 ASN A C 1
ATOM 1532 O O . ASN A 1 191 ? -12.048 0.258 30.007 1.00 90.00 191 ASN A O 1
ATOM 1536 N N . ILE A 1 192 ? -10.072 -0.745 29.954 1.00 90.62 192 ILE A N 1
ATOM 1537 C CA . ILE A 1 192 ? -9.826 -0.586 31.398 1.00 90.62 192 ILE A CA 1
ATOM 1538 C C . ILE A 1 192 ? -9.860 0.896 31.804 1.00 90.62 192 ILE A C 1
ATOM 1540 O O . ILE A 1 192 ? -10.380 1.238 32.865 1.00 90.62 192 ILE A O 1
ATOM 1544 N N . GLY A 1 193 ? -9.298 1.781 30.978 1.00 89.38 193 GLY A N 1
ATOM 1545 C CA . GLY A 1 193 ? -9.286 3.221 31.220 1.00 89.38 193 GLY A CA 1
ATOM 1546 C C . GLY A 1 193 ? -10.688 3.828 31.266 1.00 89.38 193 GLY A C 1
ATOM 1547 O O . GLY A 1 193 ? -10.959 4.638 32.154 1.00 89.38 193 GLY A O 1
ATOM 1548 N N . ALA A 1 194 ? -11.575 3.413 30.361 1.00 87.75 194 ALA A N 1
ATOM 1549 C CA . ALA A 1 194 ? -12.976 3.816 30.374 1.00 87.75 194 ALA A CA 1
ATOM 1550 C C . ALA A 1 194 ? -13.687 3.326 31.650 1.00 87.75 194 ALA A C 1
ATOM 1552 O O . ALA A 1 194 ? -14.320 4.132 32.335 1.00 87.75 194 ALA A O 1
ATOM 1553 N N . GLY A 1 195 ? -13.469 2.078 32.066 1.00 89.00 195 GLY A N 1
ATOM 1554 C CA . GLY A 1 195 ? -14.179 1.487 33.205 1.00 89.00 195 GLY A CA 1
ATOM 1555 C C . GLY A 1 195 ? -13.709 2.049 34.541 1.00 89.00 195 GLY A C 1
ATOM 1556 O O . GLY A 1 195 ? -14.489 2.241 35.476 1.00 89.00 195 GLY A O 1
ATOM 1557 N N . LEU A 1 196 ? -12.430 2.423 34.637 1.00 90.94 196 LEU A N 1
ATOM 1558 C CA . LEU A 1 196 ? -11.899 3.133 35.802 1.00 90.94 196 LEU A CA 1
ATOM 1559 C C . LEU A 1 196 ? -12.570 4.497 36.022 1.00 90.94 196 LEU A C 1
ATOM 1561 O O . LEU A 1 196 ? -12.603 4.964 37.164 1.00 90.94 196 LEU A O 1
ATOM 1565 N N . ALA A 1 197 ? -13.152 5.120 34.993 1.00 91.56 197 ALA A N 1
ATOM 1566 C CA . ALA A 1 197 ? -13.899 6.363 35.158 1.00 91.56 197 ALA A CA 1
ATOM 1567 C C . ALA A 1 197 ? -15.148 6.186 36.048 1.00 91.56 197 ALA A C 1
ATOM 1569 O O . ALA A 1 197 ? -15.483 7.091 36.818 1.00 91.56 197 ALA A O 1
ATOM 1570 N N . THR A 1 198 ? -15.747 4.991 36.078 1.00 90.25 198 THR A N 1
ATOM 1571 C CA . THR A 1 198 ? -16.834 4.631 37.008 1.00 90.25 198 THR A CA 1
ATOM 1572 C C . THR A 1 198 ? -16.366 4.675 38.460 1.00 90.25 198 THR A C 1
ATOM 1574 O O . THR A 1 198 ? -17.051 5.194 39.346 1.00 90.25 198 THR A O 1
ATOM 1577 N N . CYS A 1 199 ? -15.134 4.236 38.723 1.00 91.75 199 CYS A N 1
ATOM 1578 C CA . CYS A 1 199 ? -14.535 4.355 40.052 1.00 91.75 199 CYS A CA 1
ATOM 1579 C C . CYS A 1 199 ? -14.291 5.820 40.450 1.00 91.75 199 CYS A C 1
ATOM 1581 O O . CYS A 1 199 ? -14.448 6.159 41.624 1.00 91.75 199 CYS A O 1
ATOM 1583 N N . ILE A 1 200 ? -13.955 6.704 39.500 1.00 91.19 200 ILE A N 1
ATOM 1584 C CA . ILE A 1 200 ? -13.780 8.144 39.767 1.00 91.19 200 ILE A CA 1
ATOM 1585 C C . ILE A 1 200 ? -15.092 8.752 40.282 1.00 91.19 200 ILE A C 1
ATOM 1587 O O . ILE A 1 200 ? -15.081 9.476 41.281 1.00 91.19 200 ILE A O 1
ATOM 1591 N N . GLY A 1 201 ? -16.229 8.409 39.668 1.00 87.06 201 GLY A N 1
ATOM 1592 C CA . GLY A 1 201 ? -17.554 8.784 40.172 1.00 87.06 201 GLY A CA 1
ATOM 1593 C C . GLY A 1 201 ? -17.827 8.247 41.582 1.00 87.06 201 GLY A C 1
ATOM 1594 O O . GLY A 1 201 ? -18.307 8.974 42.456 1.00 87.06 201 GLY A O 1
ATOM 1595 N N . GLY A 1 202 ? -17.425 7.001 41.846 1.00 87.94 202 GLY A N 1
ATOM 1596 C CA . GLY A 1 202 ? -17.552 6.348 43.153 1.00 87.94 202 GLY A CA 1
ATOM 1597 C C . GLY A 1 202 ? -16.757 6.990 44.295 1.00 87.94 202 GLY A C 1
ATOM 1598 O O . GLY A 1 202 ? -17.061 6.762 45.468 1.00 87.94 202 GLY A O 1
ATOM 1599 N N . LEU A 1 203 ? -15.773 7.843 43.987 1.00 90.94 203 LEU A N 1
ATOM 1600 C CA . LEU A 1 203 ? -15.002 8.596 44.983 1.00 90.94 203 LEU A CA 1
ATOM 1601 C C . LEU A 1 203 ? -15.721 9.855 45.490 1.00 90.94 203 LEU A C 1
ATOM 1603 O O . LEU A 1 203 ? -15.328 10.412 46.519 1.00 90.94 203 LEU A O 1
ATOM 1607 N N . VAL A 1 204 ? -16.794 10.310 44.834 1.00 86.88 204 VAL A N 1
ATOM 1608 C CA . VAL A 1 204 ? -17.519 11.537 45.213 1.00 86.88 204 VAL A CA 1
ATOM 1609 C C . VAL A 1 204 ? -17.950 11.567 46.692 1.00 86.88 204 VAL A C 1
ATOM 1611 O O . VAL A 1 204 ? -17.724 12.599 47.338 1.00 86.88 204 VAL A O 1
ATOM 1614 N N . PRO A 1 205 ? -18.453 10.473 47.306 1.00 85.50 205 PRO A N 1
ATOM 1615 C CA . PRO A 1 205 ? -18.807 10.454 48.729 1.00 85.50 205 PRO A CA 1
ATOM 1616 C C . PRO A 1 205 ? -17.642 10.699 49.710 1.00 85.50 205 PRO A C 1
ATOM 1618 O O . PRO A 1 205 ? -17.853 11.004 50.895 1.00 85.50 205 PRO A O 1
ATOM 1621 N N . PHE A 1 206 ? -16.389 10.585 49.261 1.00 87.00 206 PHE A N 1
ATOM 1622 C CA . PHE A 1 206 ? -15.210 10.835 50.094 1.00 87.00 206 PHE A CA 1
ATOM 1623 C C . PHE A 1 206 ? -14.928 12.328 50.284 1.00 87.00 206 PHE A C 1
ATOM 1625 O O . PHE A 1 206 ? -14.431 12.713 51.344 1.00 87.00 206 PHE A O 1
ATOM 1632 N N . SER A 1 207 ? -15.322 13.182 49.337 1.00 85.75 207 SER A N 1
ATOM 1633 C CA . SER A 1 207 ? -15.069 14.623 49.394 1.00 85.75 207 SER A CA 1
ATOM 1634 C C . SER A 1 207 ? -16.268 15.404 49.929 1.00 85.75 207 SER A C 1
ATOM 1636 O O . SER A 1 207 ? -17.361 15.380 49.368 1.00 85.75 207 SER A O 1
ATOM 1638 N N . ARG A 1 208 ? -16.043 16.197 50.986 1.00 79.56 208 ARG A N 1
ATOM 1639 C CA . ARG A 1 208 ? -17.070 17.087 51.564 1.00 79.56 208 ARG A CA 1
ATOM 1640 C C . ARG A 1 208 ? -17.538 18.183 50.598 1.00 79.56 208 ARG A C 1
ATOM 1642 O O . ARG A 1 208 ? -18.644 18.680 50.756 1.00 79.56 208 ARG A O 1
ATOM 1649 N N . LYS A 1 209 ? -16.720 18.560 49.607 1.00 81.69 209 LYS A N 1
ATOM 1650 C CA . LYS A 1 209 ? -17.094 19.545 48.574 1.00 81.69 209 LYS A CA 1
ATOM 1651 C C . LYS A 1 209 ? -17.911 18.894 47.451 1.00 81.69 209 LYS A C 1
ATOM 1653 O O . LYS A 1 209 ? -18.925 19.444 47.017 1.00 81.69 209 LYS A O 1
ATOM 1658 N N . LEU A 1 210 ? -17.494 17.702 47.016 1.00 81.38 210 LEU A N 1
ATOM 1659 C CA . LEU A 1 210 ? -18.110 16.999 45.886 1.00 81.38 210 LEU A CA 1
ATOM 1660 C C . LEU A 1 210 ? -19.383 16.243 46.263 1.00 81.38 210 LEU A C 1
ATOM 1662 O O . LEU A 1 210 ? -20.222 16.067 45.392 1.00 81.38 210 LEU A O 1
ATOM 1666 N N . ILE A 1 211 ? -19.608 15.894 47.539 1.00 78.19 211 ILE A N 1
ATOM 1667 C CA . ILE A 1 211 ? -20.875 15.289 48.002 1.00 78.19 211 ILE A CA 1
ATOM 1668 C C . ILE A 1 211 ? -22.101 16.136 47.629 1.00 78.19 211 ILE A C 1
ATOM 1670 O O . ILE A 1 211 ? -23.211 15.633 47.524 1.00 78.19 211 ILE A O 1
ATOM 1674 N N . SER A 1 212 ? -21.920 17.433 47.367 1.00 76.06 212 SER A N 1
ATOM 1675 C CA . SER A 1 212 ? -23.001 18.270 46.859 1.00 76.06 212 SER A CA 1
ATOM 1676 C C . SER A 1 212 ? -23.515 17.816 45.481 1.00 76.06 212 SER A C 1
ATOM 1678 O O . SER A 1 212 ? -24.668 18.094 45.164 1.00 76.06 212 SER A O 1
ATOM 1680 N N . LEU A 1 213 ? -22.709 17.123 44.666 1.00 73.38 213 LEU A N 1
ATOM 1681 C CA . LEU A 1 213 ? -23.104 16.494 43.395 1.00 73.38 213 LEU A CA 1
ATOM 1682 C C . LEU A 1 213 ? -24.025 15.284 43.600 1.00 73.38 213 LEU A C 1
ATOM 1684 O O . LEU A 1 213 ? -24.794 14.956 42.708 1.00 73.38 213 LEU A O 1
ATOM 1688 N N . ALA A 1 214 ? -24.013 14.689 44.795 1.00 70.81 214 ALA A N 1
ATOM 1689 C CA . ALA A 1 214 ? -24.846 13.554 45.175 1.00 70.81 214 ALA A CA 1
ATOM 1690 C C . ALA A 1 214 ? -26.283 13.948 45.597 1.00 70.81 214 ALA A C 1
ATOM 1692 O O . ALA A 1 214 ? -27.037 13.122 46.106 1.00 70.81 214 ALA A O 1
ATOM 1693 N N . LYS A 1 215 ? -26.684 15.217 45.410 1.00 80.12 215 LYS A N 1
ATOM 1694 C CA . LYS A 1 215 ? -28.074 15.656 45.622 1.00 80.12 215 LYS A CA 1
ATOM 1695 C C . LYS A 1 215 ? -28.995 15.018 44.567 1.00 80.12 215 LYS A C 1
ATOM 1697 O O . LYS A 1 215 ? -28.610 15.040 43.396 1.00 80.12 215 LYS A O 1
ATOM 1702 N N . PRO A 1 216 ? -30.218 14.571 44.922 1.00 72.56 216 PRO A N 1
ATOM 1703 C CA . PRO A 1 216 ? -31.146 13.919 43.989 1.00 72.56 216 PRO A CA 1
ATOM 1704 C C . PRO A 1 216 ? -31.311 14.668 42.662 1.00 72.56 216 PRO A C 1
ATOM 1706 O O . PRO A 1 216 ? -31.050 14.112 41.602 1.00 72.56 216 PRO A O 1
ATOM 1709 N N . SER A 1 217 ? -31.588 15.974 42.707 1.00 76.06 217 SER A N 1
ATOM 1710 C CA . SER A 1 217 ? -31.766 16.783 41.494 1.00 76.06 217 SER A CA 1
ATOM 1711 C C . SER A 1 217 ? -30.541 16.801 40.571 1.00 76.06 217 SER A C 1
ATOM 1713 O O . SER A 1 217 ? -30.689 16.811 39.352 1.00 76.06 217 SER A O 1
ATOM 1715 N N . ARG A 1 218 ? -29.326 16.775 41.131 1.00 82.50 218 ARG A N 1
ATOM 1716 C CA . ARG A 1 218 ? -28.074 16.780 40.360 1.00 82.50 218 ARG A CA 1
ATOM 1717 C C . ARG A 1 218 ? -27.735 15.400 39.806 1.00 82.50 218 ARG A C 1
ATOM 1719 O O . ARG A 1 218 ? -27.270 15.327 38.676 1.00 82.50 218 ARG A O 1
ATOM 1726 N N . ILE A 1 219 ? -28.025 14.331 40.552 1.00 78.81 219 ILE A N 1
ATOM 1727 C CA . ILE A 1 219 ? -27.922 12.948 40.058 1.00 78.81 219 ILE A CA 1
ATOM 1728 C C . ILE A 1 219 ? -28.896 12.734 38.899 1.00 78.81 219 ILE A C 1
ATOM 1730 O O . ILE A 1 219 ? -28.497 12.205 37.869 1.00 78.81 219 ILE A O 1
ATOM 1734 N N . GLY A 1 220 ? -30.141 13.206 39.024 1.00 81.62 220 GLY A N 1
ATOM 1735 C CA . GLY A 1 220 ? -31.127 13.126 37.945 1.00 81.62 220 GLY A CA 1
ATOM 1736 C C . GLY A 1 220 ? -30.658 13.835 36.671 1.00 81.62 220 GLY A C 1
ATOM 1737 O O . GLY A 1 220 ? -30.734 13.265 35.588 1.00 81.62 220 GLY A O 1
ATOM 1738 N N . ILE A 1 221 ? -30.092 15.040 36.795 1.00 86.38 221 ILE A N 1
ATOM 1739 C CA . ILE A 1 221 ? -29.485 15.765 35.664 1.00 86.38 221 ILE A CA 1
ATOM 1740 C C . ILE A 1 221 ? -28.300 14.992 35.067 1.00 86.38 221 ILE A C 1
ATOM 1742 O O . ILE A 1 221 ? -28.205 14.872 33.848 1.00 86.38 221 ILE A O 1
ATOM 1746 N N . ALA A 1 222 ? -27.410 14.453 35.903 1.00 83.75 222 ALA A N 1
ATOM 1747 C CA . ALA A 1 222 ? -26.222 13.731 35.452 1.00 83.75 222 ALA A CA 1
ATOM 1748 C C . ALA A 1 222 ? -26.576 12.420 34.722 1.00 83.75 222 ALA A C 1
ATOM 1750 O O . ALA A 1 222 ? -26.011 12.143 33.668 1.00 83.75 222 ALA A O 1
ATOM 1751 N N . LEU A 1 223 ? -27.557 11.665 35.228 1.00 83.81 223 LEU A N 1
ATOM 1752 C CA . LEU A 1 223 ? -28.093 10.462 34.581 1.00 83.81 223 LEU A CA 1
ATOM 1753 C C . LEU A 1 223 ? -28.791 10.783 33.256 1.00 83.81 223 LEU A C 1
ATOM 1755 O O . LEU A 1 223 ? -28.603 10.076 32.272 1.00 83.81 223 LEU A O 1
ATOM 1759 N N . ALA A 1 224 ? -29.562 11.872 33.203 1.00 88.94 224 ALA A N 1
ATOM 1760 C CA . ALA A 1 224 ? -30.193 12.327 31.967 1.00 88.94 224 ALA A CA 1
ATOM 1761 C C . ALA A 1 224 ? -29.159 12.740 30.908 1.00 88.94 224 ALA A C 1
ATOM 1763 O O . ALA A 1 224 ? -29.313 12.411 29.734 1.00 88.94 224 ALA A O 1
ATOM 1764 N N . LEU A 1 225 ? -28.087 13.422 31.321 1.00 88.69 225 LEU A N 1
ATOM 1765 C CA . LEU A 1 225 ? -26.974 13.783 30.443 1.00 88.69 225 LEU A CA 1
ATOM 1766 C C . LEU A 1 225 ? -26.234 12.535 29.937 1.00 88.69 225 LEU A C 1
ATOM 1768 O O . LEU A 1 225 ? -25.977 12.447 28.737 1.00 88.69 225 LEU A O 1
ATOM 1772 N N . SER A 1 226 ? -25.967 11.560 30.817 1.00 87.62 226 SER A N 1
ATOM 1773 C CA . SER A 1 226 ? -25.388 10.254 30.458 1.00 87.62 226 SER A CA 1
ATOM 1774 C C . SER A 1 226 ? -26.249 9.522 29.420 1.00 87.62 226 SER A C 1
ATOM 1776 O O . SER A 1 226 ? -25.757 9.152 28.356 1.00 87.62 226 SER A O 1
ATOM 1778 N N . ALA A 1 227 ? -27.566 9.446 29.642 1.00 89.56 227 ALA A N 1
ATOM 1779 C CA . ALA A 1 227 ? -28.499 8.848 28.688 1.00 89.56 227 ALA A CA 1
ATOM 1780 C C . ALA A 1 227 ? -28.465 9.547 27.318 1.00 89.56 227 ALA A C 1
ATOM 1782 O O . ALA A 1 227 ? -28.475 8.885 26.284 1.00 89.56 227 ALA A O 1
ATOM 1783 N N . GLY A 1 228 ? -28.391 10.881 27.290 1.00 90.62 228 GLY A N 1
ATOM 1784 C CA . GLY A 1 228 ? -28.237 11.642 26.048 1.00 90.62 228 GLY A CA 1
ATOM 1785 C C . GLY A 1 228 ? -26.941 11.317 25.301 1.00 90.62 228 GLY A C 1
ATOM 1786 O O . GLY A 1 228 ? -26.966 11.096 24.091 1.00 90.62 228 GLY A O 1
ATOM 1787 N N . VAL A 1 229 ? -25.822 11.242 26.026 1.00 88.56 229 VAL A N 1
ATOM 1788 C CA . VAL A 1 229 ? -24.518 10.820 25.494 1.00 88.56 229 VAL A CA 1
ATOM 1789 C C . VAL A 1 229 ? -24.606 9.415 24.895 1.00 88.56 229 VAL A C 1
ATOM 1791 O O . VAL A 1 229 ? -24.250 9.230 23.731 1.00 88.56 229 VAL A O 1
ATOM 1794 N N . MET A 1 230 ? -25.123 8.444 25.649 1.00 88.50 230 MET A N 1
ATOM 1795 C CA . MET A 1 230 ? -25.216 7.049 25.218 1.00 88.50 230 MET A CA 1
ATOM 1796 C C . MET A 1 230 ? -26.127 6.876 24.004 1.00 88.50 230 MET A C 1
ATOM 1798 O O . MET A 1 230 ? -25.741 6.194 23.056 1.00 88.50 230 MET A O 1
ATOM 1802 N N . ILE A 1 231 ? -27.296 7.525 23.979 1.00 91.75 231 ILE A N 1
ATOM 1803 C CA . ILE A 1 231 ? -28.206 7.488 22.824 1.00 91.75 231 ILE A CA 1
ATOM 1804 C C . ILE A 1 231 ? -27.520 8.066 21.584 1.00 91.75 231 ILE A C 1
ATOM 1806 O O . ILE A 1 231 ? -27.613 7.474 20.508 1.00 91.75 231 ILE A O 1
ATOM 1810 N N . PHE A 1 232 ? -26.813 9.194 21.721 1.00 89.62 232 PHE A N 1
ATOM 1811 C CA . PHE A 1 232 ? -26.138 9.822 20.588 1.00 89.62 232 PHE A CA 1
ATOM 1812 C C . PHE A 1 232 ? -24.987 8.966 20.057 1.00 89.62 232 PHE A C 1
ATOM 1814 O O . PHE A 1 232 ? -24.969 8.687 18.864 1.00 89.62 232 PHE A O 1
ATOM 1821 N N . ILE A 1 233 ? -24.073 8.494 20.917 1.00 86.81 233 ILE A N 1
ATOM 1822 C CA . ILE A 1 233 ? -22.990 7.577 20.510 1.00 86.81 233 ILE A CA 1
ATOM 1823 C C . ILE A 1 233 ? -23.579 6.350 19.803 1.00 86.81 233 ILE A C 1
ATOM 1825 O O . ILE A 1 233 ? -23.120 5.955 18.733 1.00 86.81 233 ILE A O 1
ATOM 1829 N N . SER A 1 234 ? -24.615 5.753 20.390 1.00 90.19 234 SER A N 1
ATOM 1830 C CA . SER A 1 234 ? -25.208 4.521 19.878 1.00 90.19 234 SER A CA 1
ATOM 1831 C C . SER A 1 234 ? -25.803 4.720 18.483 1.00 90.19 234 SER A C 1
ATOM 1833 O O . SER A 1 234 ? -25.521 3.931 17.588 1.00 90.19 234 SER A O 1
ATOM 1835 N N . LEU A 1 235 ? -26.593 5.777 18.271 1.00 89.88 235 LEU A N 1
ATOM 1836 C CA . LEU A 1 235 ? -27.311 5.996 17.010 1.00 89.88 235 LEU A CA 1
ATOM 1837 C C . LEU A 1 235 ? -26.487 6.713 15.934 1.00 89.88 235 LEU A C 1
ATOM 1839 O O . LEU A 1 235 ? -26.686 6.438 14.755 1.00 89.88 235 LEU A O 1
ATOM 1843 N N . ALA A 1 236 ? -25.602 7.636 16.313 1.00 84.31 236 ALA A N 1
ATOM 1844 C CA . ALA A 1 236 ? -24.831 8.432 15.359 1.00 84.31 236 ALA A CA 1
ATOM 1845 C C . ALA A 1 236 ? -23.519 7.752 14.946 1.00 84.31 236 ALA A C 1
ATOM 1847 O O . ALA A 1 236 ? -23.132 7.863 13.789 1.00 84.31 236 ALA A O 1
ATOM 1848 N N . GLU A 1 237 ? -22.859 7.041 15.865 1.00 82.12 237 GLU A N 1
ATOM 1849 C CA . GLU A 1 237 ? -21.523 6.474 15.637 1.00 82.12 237 GLU A CA 1
ATOM 1850 C C . GLU A 1 237 ? -21.576 4.946 15.489 1.00 82.12 237 GLU A C 1
ATOM 1852 O O . GLU A 1 237 ? -21.204 4.392 14.455 1.00 82.12 237 GLU A O 1
ATOM 1857 N N . ILE A 1 238 ? -22.059 4.229 16.509 1.00 88.06 238 ILE A N 1
ATOM 1858 C CA . ILE A 1 238 ? -21.954 2.760 16.543 1.00 88.06 238 ILE A CA 1
ATOM 1859 C C . ILE A 1 238 ? -22.949 2.096 15.571 1.00 88.06 238 ILE A C 1
ATOM 1861 O O . ILE A 1 238 ? -22.603 1.113 14.916 1.00 88.06 238 ILE A O 1
ATOM 1865 N N . PHE A 1 239 ? -24.165 2.636 15.421 1.00 90.56 239 PHE A N 1
ATOM 1866 C CA . PHE A 1 239 ? -25.140 2.136 14.440 1.00 90.56 239 PHE A CA 1
ATOM 1867 C C . PHE A 1 239 ? -24.596 2.257 13.013 1.00 90.56 239 PHE A C 1
ATOM 1869 O O . PHE A 1 239 ? -24.718 1.313 12.233 1.00 90.56 239 PHE A O 1
ATOM 1876 N N . GLY A 1 240 ? -23.942 3.384 12.703 1.00 86.31 240 GLY A N 1
ATOM 1877 C CA . GLY A 1 240 ? -23.248 3.599 11.433 1.00 86.31 240 GLY A CA 1
ATOM 1878 C C . GLY A 1 240 ? -22.166 2.549 11.195 1.00 86.31 240 GLY A C 1
ATOM 1879 O O . GLY A 1 240 ? -22.163 1.921 10.146 1.00 86.31 240 GLY A O 1
ATOM 1880 N N . LYS A 1 241 ? -21.338 2.248 12.204 1.00 84.38 241 LYS A N 1
ATOM 1881 C CA . LYS A 1 241 ? -20.314 1.189 12.115 1.00 84.38 241 LYS A CA 1
ATOM 1882 C C . LYS A 1 241 ? -20.891 -0.204 11.888 1.00 84.38 241 LYS A C 1
ATOM 1884 O O . LYS A 1 241 ? -20.318 -0.986 11.139 1.00 84.38 241 LYS A O 1
ATOM 1889 N N . SER A 1 242 ? -22.017 -0.535 12.521 1.00 89.06 242 SER A N 1
ATOM 1890 C CA . SER A 1 242 ? -22.704 -1.805 12.257 1.00 89.06 242 SER A CA 1
ATOM 1891 C C . SER A 1 242 ? -23.154 -1.895 10.799 1.00 89.06 242 SER A C 1
ATOM 1893 O O . SER A 1 242 ? -22.928 -2.918 10.155 1.00 89.06 242 SER A O 1
ATOM 1895 N N . ASP A 1 243 ? -23.759 -0.822 10.281 1.00 87.38 243 ASP A N 1
ATOM 1896 C CA . ASP A 1 243 ? -24.155 -0.730 8.875 1.00 87.38 243 ASP A CA 1
ATOM 1897 C C . ASP A 1 243 ? -22.930 -0.808 7.957 1.00 87.38 243 ASP A C 1
ATOM 1899 O O . ASP A 1 243 ? -22.920 -1.624 7.054 1.00 87.38 243 ASP A O 1
ATOM 1903 N N . GLU A 1 244 ? -21.849 -0.073 8.214 1.00 83.25 244 GLU A N 1
ATOM 1904 C CA . GLU A 1 244 ? -20.613 -0.148 7.421 1.00 83.25 244 GLU A CA 1
ATOM 1905 C C . GLU A 1 244 ? -20.028 -1.566 7.363 1.00 83.25 244 GLU A C 1
ATOM 1907 O O . GLU A 1 244 ? -19.653 -2.035 6.291 1.00 83.25 244 GLU A O 1
ATOM 1912 N N . GLU A 1 245 ? -19.975 -2.291 8.482 1.00 81.69 245 GLU A N 1
ATOM 1913 C CA . GLU A 1 245 ? -19.464 -3.666 8.509 1.00 81.69 245 GLU A CA 1
ATOM 1914 C C . GLU A 1 245 ? -20.391 -4.649 7.766 1.00 81.69 245 GLU A C 1
ATOM 1916 O O . GLU A 1 245 ? -19.914 -5.547 7.066 1.00 81.69 245 GLU A O 1
ATOM 1921 N N . PHE A 1 246 ? -21.714 -4.463 7.825 1.00 82.56 246 PHE A N 1
ATOM 1922 C CA . PHE A 1 246 ? -22.644 -5.250 7.010 1.00 82.56 246 PHE A CA 1
ATOM 1923 C C . PHE A 1 246 ? -22.648 -4.842 5.535 1.00 82.56 246 PHE A C 1
ATOM 1925 O O . PHE A 1 246 ? -22.839 -5.703 4.677 1.00 82.56 246 PHE A O 1
ATOM 1932 N N . GLN A 1 247 ? -22.376 -3.579 5.216 1.00 80.94 247 GLN A N 1
ATOM 1933 C CA . GLN A 1 247 ? -22.123 -3.127 3.852 1.00 80.94 247 GLN A CA 1
ATOM 1934 C C . GLN A 1 247 ? -20.830 -3.741 3.316 1.00 80.94 247 GLN A C 1
ATOM 1936 O O . GLN A 1 247 ? -20.804 -4.119 2.156 1.00 80.94 247 GLN A O 1
ATOM 1941 N N . LYS A 1 248 ? -19.792 -3.944 4.137 1.00 73.00 248 LYS A N 1
ATOM 1942 C CA . LYS A 1 248 ? -18.603 -4.724 3.741 1.00 73.00 248 LYS A CA 1
ATOM 1943 C C . LYS A 1 248 ? -18.933 -6.200 3.510 1.00 73.00 248 LYS A C 1
ATOM 1945 O O . LYS A 1 248 ? -18.352 -6.825 2.633 1.00 73.00 248 LYS A O 1
ATOM 1950 N N . PHE A 1 249 ? -19.865 -6.760 4.285 1.00 76.75 249 PHE A N 1
ATOM 1951 C CA . PHE A 1 249 ? -20.278 -8.161 4.162 1.00 76.75 249 PHE A CA 1
ATOM 1952 C C . PHE A 1 249 ? -21.179 -8.438 2.945 1.00 76.75 249 PHE A C 1
ATOM 1954 O O . PHE A 1 249 ? -20.964 -9.408 2.223 1.00 76.75 249 PHE A O 1
ATOM 1961 N N . PHE A 1 250 ? -22.209 -7.615 2.727 1.00 67.06 250 PHE A N 1
ATOM 1962 C CA . PHE A 1 250 ? -23.153 -7.746 1.608 1.00 67.06 250 PHE A CA 1
ATOM 1963 C C . PHE A 1 250 ? -22.721 -7.004 0.355 1.00 67.06 250 PHE A C 1
ATOM 1965 O O . PHE A 1 250 ? -23.254 -7.271 -0.727 1.00 67.06 250 PHE A O 1
ATOM 1972 N N . GLY A 1 251 ? -21.815 -6.045 0.517 1.00 55.59 251 GLY A N 1
ATOM 1973 C CA . GLY A 1 251 ? -21.237 -5.260 -0.549 1.00 55.59 251 GLY A CA 1
ATOM 1974 C C . GLY A 1 251 ? -20.691 -6.199 -1.592 1.00 55.59 251 GLY A C 1
ATOM 1975 O O . GLY A 1 251 ? -19.721 -6.923 -1.387 1.00 55.59 251 GLY A O 1
ATOM 1976 N N . LYS A 1 252 ? -21.335 -6.175 -2.748 1.00 46.28 252 LYS A N 1
ATOM 1977 C CA . LYS A 1 252 ? -20.669 -6.580 -3.966 1.00 46.28 252 LYS A CA 1
ATOM 1978 C C . LYS A 1 252 ? -19.588 -5.527 -4.173 1.00 46.28 252 LYS A C 1
ATOM 1980 O O . LYS A 1 252 ? -19.910 -4.343 -4.150 1.00 46.28 252 LYS A O 1
ATOM 1985 N N . ASN A 1 253 ? -18.330 -5.933 -4.363 1.00 44.16 253 ASN A N 1
ATOM 1986 C CA . ASN A 1 253 ? -17.325 -5.016 -4.907 1.00 44.16 253 ASN A CA 1
ATOM 1987 C C . ASN A 1 253 ? -17.986 -4.230 -6.049 1.00 44.16 253 ASN A C 1
ATOM 1989 O O . ASN A 1 253 ? -18.724 -4.837 -6.826 1.00 44.16 253 ASN A O 1
ATOM 1993 N N . ALA A 1 254 ? -17.771 -2.918 -6.163 1.00 38.31 254 ALA A N 1
ATOM 1994 C CA . ALA A 1 254 ? -18.349 -2.114 -7.251 1.00 38.31 254 ALA A CA 1
ATOM 1995 C C . ALA A 1 254 ? -18.104 -2.755 -8.638 1.00 38.31 254 ALA A C 1
ATOM 1997 O O . ALA A 1 254 ? -18.930 -2.683 -9.550 1.00 38.31 254 ALA A O 1
ATOM 1998 N N . THR A 1 255 ? -17.026 -3.535 -8.733 1.00 40.59 255 THR A N 1
ATOM 1999 C CA . THR A 1 255 ? -16.691 -4.475 -9.803 1.00 40.59 255 THR A CA 1
ATOM 2000 C C . THR A 1 255 ? -17.833 -5.434 -10.177 1.00 40.59 255 THR A C 1
ATOM 2002 O O . THR A 1 255 ? -18.157 -5.545 -11.350 1.00 40.59 255 THR A O 1
ATOM 2005 N N . ASN A 1 256 ? -18.520 -6.050 -9.210 1.00 37.06 256 ASN A N 1
ATOM 2006 C CA . ASN A 1 256 ? -19.590 -7.039 -9.397 1.00 37.06 256 ASN A CA 1
ATOM 2007 C C . ASN A 1 256 ? -20.931 -6.440 -9.867 1.00 37.06 256 ASN A C 1
ATOM 2009 O O . ASN A 1 256 ? -21.698 -7.133 -10.539 1.00 37.06 256 ASN A O 1
ATOM 2013 N N . ILE A 1 257 ? -21.266 -5.188 -9.531 1.00 39.50 257 ILE A N 1
ATOM 2014 C CA . ILE A 1 257 ? -22.476 -4.518 -10.058 1.00 39.50 257 ILE A CA 1
ATOM 2015 C C . ILE A 1 257 ? -22.234 -4.091 -11.504 1.00 39.50 257 ILE A C 1
ATOM 2017 O O . ILE A 1 257 ? -23.065 -4.366 -12.371 1.00 39.50 257 ILE A O 1
ATOM 2021 N N . CYS A 1 258 ? -21.060 -3.529 -11.789 1.00 41.97 258 CYS A N 1
ATOM 2022 C CA . CYS A 1 258 ? -20.659 -3.209 -13.151 1.00 41.97 258 CYS A CA 1
ATOM 2023 C C . CYS A 1 258 ? -20.453 -4.455 -14.016 1.00 41.97 258 CYS A C 1
ATOM 2025 O O . CYS A 1 258 ? -20.850 -4.440 -15.180 1.00 41.97 258 CYS A O 1
ATOM 2027 N N . GLN A 1 259 ? -19.968 -5.568 -13.462 1.00 41.66 259 GLN A N 1
ATOM 2028 C CA . GLN A 1 259 ? -19.966 -6.865 -14.142 1.00 41.66 259 GLN A CA 1
ATOM 2029 C C . GLN A 1 259 ? -21.379 -7.379 -14.384 1.00 41.66 259 GLN A C 1
ATOM 2031 O O . GLN A 1 259 ? -21.674 -7.731 -15.511 1.00 41.66 259 GLN A O 1
ATOM 2036 N N . ASN A 1 260 ? -22.298 -7.354 -13.414 1.00 39.03 260 ASN A N 1
ATOM 2037 C CA . ASN A 1 260 ? -23.666 -7.846 -13.639 1.00 39.03 260 ASN A CA 1
ATOM 2038 C C . ASN A 1 260 ? -24.476 -6.989 -14.630 1.00 39.03 260 ASN A C 1
ATOM 2040 O O . ASN A 1 260 ? -25.262 -7.537 -15.403 1.00 39.03 260 ASN A O 1
ATOM 2044 N N . LEU A 1 261 ? -24.269 -5.668 -14.657 1.00 42.19 261 LEU A N 1
ATOM 2045 C CA . LEU A 1 261 ? -24.840 -4.769 -15.670 1.00 42.19 261 LEU A CA 1
ATOM 2046 C C . LEU A 1 261 ? -24.198 -4.983 -17.047 1.00 42.19 261 LEU A C 1
ATOM 2048 O O . LEU A 1 261 ? -24.903 -4.991 -18.054 1.00 42.19 261 LEU A O 1
ATOM 2052 N N . THR A 1 262 ? -22.885 -5.228 -17.100 1.00 47.44 262 THR A N 1
ATOM 2053 C CA . THR A 1 262 ? -22.181 -5.575 -18.346 1.00 47.44 262 THR A CA 1
ATOM 2054 C C . THR A 1 262 ? -22.601 -6.957 -18.861 1.00 47.44 262 THR A C 1
ATOM 2056 O O . THR A 1 262 ? -22.807 -7.109 -20.061 1.00 47.44 262 THR A O 1
ATOM 2059 N N . ASN A 1 263 ? -22.830 -7.921 -17.967 1.00 42.88 263 ASN A N 1
ATOM 2060 C CA . ASN A 1 263 ? -23.300 -9.275 -18.263 1.00 42.88 263 ASN A CA 1
ATOM 2061 C C . ASN A 1 263 ? -24.778 -9.267 -18.698 1.00 42.88 263 ASN A C 1
ATOM 2063 O O . ASN A 1 263 ? -25.125 -9.895 -19.689 1.00 42.88 263 ASN A O 1
ATOM 2067 N N . SER A 1 264 ? -25.643 -8.465 -18.061 1.00 40.94 264 SER A N 1
ATOM 2068 C CA . SER A 1 264 ? -27.027 -8.257 -18.534 1.00 40.94 264 SER A CA 1
ATOM 2069 C C . SER A 1 264 ? -27.066 -7.571 -19.908 1.00 40.94 264 SER A C 1
ATOM 2071 O O . SER A 1 264 ? -27.945 -7.843 -20.722 1.00 40.94 264 SER A O 1
ATOM 2073 N N . CYS A 1 265 ? -26.087 -6.708 -20.204 1.00 43.47 265 CYS A N 1
ATOM 2074 C CA . CYS A 1 265 ? -25.872 -6.155 -21.542 1.00 43.47 265 CYS A CA 1
ATOM 2075 C C . CYS A 1 265 ? -25.323 -7.185 -22.547 1.00 43.47 265 CYS A C 1
ATOM 2077 O O . CYS A 1 265 ? -25.566 -7.026 -23.742 1.00 43.47 265 CYS A O 1
ATOM 2079 N N . GLN A 1 266 ? -24.621 -8.234 -22.102 1.00 45.66 266 GLN A N 1
ATOM 2080 C CA . GLN A 1 266 ? -24.229 -9.369 -22.950 1.00 45.66 266 GLN A CA 1
ATOM 2081 C C . GLN A 1 266 ? -25.431 -10.269 -23.278 1.00 45.66 266 GLN A C 1
ATOM 2083 O O . GLN A 1 266 ? -25.567 -10.677 -24.429 1.00 45.66 266 GLN A O 1
ATOM 2088 N N . ASP A 1 267 ? -26.354 -10.480 -22.335 1.00 39.50 267 ASP A N 1
ATOM 2089 C CA . ASP A 1 267 ? -27.604 -11.215 -22.592 1.00 39.50 267 ASP A CA 1
ATOM 2090 C C . ASP A 1 267 ? -28.555 -10.437 -23.524 1.00 39.50 267 ASP A C 1
ATOM 2092 O O . ASP A 1 267 ? -29.154 -11.004 -24.439 1.00 39.50 267 ASP A O 1
ATOM 2096 N N . LEU A 1 268 ? -28.644 -9.109 -23.373 1.00 37.69 268 LEU A N 1
ATOM 2097 C CA . LEU A 1 268 ? -29.406 -8.234 -24.279 1.00 37.69 268 LEU A CA 1
ATOM 2098 C C . LEU A 1 268 ? -28.733 -8.035 -25.647 1.00 37.69 268 LEU A C 1
ATOM 2100 O O . LEU A 1 268 ? -29.418 -7.725 -26.619 1.00 37.69 268 LEU A O 1
ATOM 2104 N N . GLN A 1 269 ? -27.422 -8.264 -25.784 1.00 41.06 269 GLN A N 1
ATOM 2105 C CA . GLN A 1 269 ? -26.745 -8.235 -27.089 1.00 41.06 269 GLN A CA 1
ATOM 2106 C C . GLN A 1 269 ? -27.218 -9.344 -28.043 1.00 41.06 269 GLN A C 1
ATOM 2108 O O . GLN A 1 269 ? -27.027 -9.205 -29.253 1.00 41.06 269 GLN A O 1
ATOM 2113 N N . PHE A 1 270 ? -27.895 -10.383 -27.538 1.00 39.94 270 PHE A N 1
ATOM 2114 C CA . PHE A 1 270 ? -28.563 -11.397 -28.360 1.00 39.94 270 PHE A CA 1
ATOM 2115 C C . PHE A 1 270 ? -29.914 -10.938 -28.946 1.00 39.94 270 PHE A C 1
ATOM 2117 O O . PHE A 1 270 ? -30.421 -11.572 -29.871 1.00 39.94 270 PHE A O 1
ATOM 2124 N N . GLN A 1 271 ? -30.486 -9.818 -28.482 1.00 39.91 271 GLN A N 1
ATOM 2125 C CA . GLN A 1 271 ? -31.689 -9.200 -29.052 1.00 39.91 271 GLN A CA 1
ATOM 2126 C C . GLN A 1 271 ? -31.395 -7.742 -29.438 1.00 39.91 271 GLN A C 1
ATOM 2128 O O . GLN A 1 271 ? -31.360 -6.849 -28.602 1.00 39.91 271 GLN A O 1
ATOM 2133 N N . CYS A 1 272 ? -31.157 -7.494 -30.730 1.00 36.06 272 CYS A N 1
ATOM 2134 C CA . CYS A 1 272 ? -30.705 -6.221 -31.308 1.00 36.06 272 CYS A CA 1
ATOM 2135 C C . CYS A 1 272 ? -31.584 -4.973 -31.026 1.00 36.06 272 CYS A C 1
ATOM 2137 O O . CYS A 1 272 ? -32.202 -4.434 -31.943 1.00 36.06 272 CYS A O 1
ATOM 2139 N N . ALA A 1 273 ? -31.559 -4.416 -29.813 1.00 39.38 273 ALA A N 1
ATOM 2140 C CA . ALA A 1 273 ? -32.106 -3.090 -29.529 1.00 39.38 273 ALA A CA 1
ATOM 2141 C C . ALA A 1 273 ? -31.239 -2.326 -28.507 1.00 39.38 273 ALA A C 1
ATOM 2143 O O . ALA A 1 273 ? -31.239 -2.622 -27.320 1.00 39.38 273 ALA A O 1
ATOM 2144 N N . ASN A 1 274 ? -30.538 -1.293 -28.999 1.00 47.75 274 ASN A N 1
ATOM 2145 C CA . ASN A 1 274 ? -29.779 -0.256 -28.271 1.00 47.75 274 ASN A CA 1
ATOM 2146 C C . ASN A 1 274 ? -28.360 -0.566 -27.733 1.00 47.75 274 ASN A C 1
ATOM 2148 O O . ASN A 1 274 ? -28.084 -0.495 -26.538 1.00 47.75 274 ASN A O 1
ATOM 2152 N N . ARG A 1 275 ? -27.389 -0.692 -28.657 1.00 51.84 275 ARG A N 1
ATOM 2153 C CA . ARG A 1 275 ? -25.929 -0.625 -28.384 1.00 51.84 275 ARG A CA 1
ATOM 2154 C C . ARG A 1 275 ? -25.475 0.634 -27.622 1.00 51.84 275 ARG A C 1
ATOM 2156 O O . ARG A 1 275 ? -24.497 0.569 -26.884 1.00 51.84 275 ARG A O 1
ATOM 2163 N N . ASN A 1 276 ? -26.165 1.762 -27.794 1.00 51.97 276 ASN A N 1
ATOM 2164 C CA . ASN A 1 276 ? -25.770 3.035 -27.182 1.00 51.97 276 ASN A CA 1
ATOM 2165 C C . ASN A 1 276 ? -25.981 3.045 -25.661 1.00 51.97 276 ASN A C 1
ATOM 2167 O O . ASN A 1 276 ? -25.128 3.549 -24.940 1.00 51.97 276 ASN A O 1
ATOM 2171 N N . VAL A 1 277 ? -27.039 2.389 -25.173 1.00 48.75 277 VAL A N 1
ATOM 2172 C CA . VAL A 1 277 ? -27.341 2.292 -23.735 1.00 48.75 277 VAL A CA 1
ATOM 2173 C C . VAL A 1 277 ? -26.286 1.447 -23.012 1.00 48.75 277 VAL A C 1
ATOM 2175 O O . VAL A 1 277 ? -25.807 1.833 -21.952 1.00 48.75 277 VAL A O 1
ATOM 2178 N N . CYS A 1 278 ? -25.837 0.337 -23.610 1.00 48.62 278 CYS A N 1
ATOM 2179 C CA . CYS A 1 278 ? -24.785 -0.500 -23.021 1.00 48.62 278 CYS A CA 1
ATOM 2180 C C . CYS A 1 278 ? -23.402 0.174 -23.003 1.00 48.62 278 CYS A C 1
ATOM 2182 O O . CYS A 1 278 ? -22.632 -0.037 -22.067 1.00 48.62 278 CYS A O 1
ATOM 2184 N N . ASN A 1 279 ? -23.086 1.008 -24.000 1.00 53.44 279 ASN A N 1
ATOM 2185 C CA . ASN A 1 279 ? -21.846 1.788 -24.006 1.00 53.44 279 ASN A CA 1
ATOM 2186 C C . ASN A 1 279 ? -21.877 2.924 -22.971 1.00 53.44 279 ASN A C 1
ATOM 2188 O O . ASN A 1 279 ? -20.863 3.167 -22.316 1.00 53.44 279 ASN A O 1
ATOM 2192 N N . GLU A 1 280 ? -23.026 3.572 -22.764 1.00 51.69 280 GLU A N 1
ATOM 2193 C CA . GLU A 1 280 ? -23.206 4.548 -21.682 1.00 51.69 280 GLU A CA 1
ATOM 2194 C C . GLU A 1 280 ? -23.100 3.888 -20.303 1.00 51.69 280 GLU A C 1
ATOM 2196 O O . GLU A 1 280 ? -22.350 4.381 -19.466 1.00 51.69 280 GLU A O 1
ATOM 2201 N N . ILE A 1 281 ? -23.735 2.729 -20.086 1.00 49.78 281 ILE A N 1
ATOM 2202 C CA . ILE A 1 281 ? -23.614 1.958 -18.834 1.00 49.78 281 ILE A CA 1
ATOM 2203 C C . ILE A 1 281 ? -22.151 1.582 -18.561 1.00 49.78 281 ILE A C 1
ATOM 2205 O O . ILE A 1 281 ? -21.674 1.771 -17.445 1.00 49.78 281 ILE A O 1
ATOM 2209 N N . ARG A 1 282 ? -21.409 1.112 -19.576 1.00 50.97 282 ARG A N 1
ATOM 2210 C CA . ARG A 1 282 ? -19.984 0.754 -19.449 1.00 50.97 282 ARG A CA 1
ATOM 2211 C C . ARG A 1 282 ? -19.104 1.969 -19.125 1.00 50.97 282 ARG A C 1
ATOM 2213 O O . ARG A 1 282 ? -18.202 1.855 -18.302 1.00 50.97 282 ARG A O 1
ATOM 2220 N N . THR A 1 283 ? -19.396 3.126 -19.717 1.00 47.69 283 THR A N 1
ATOM 2221 C CA . THR A 1 283 ? -18.654 4.376 -19.474 1.00 47.69 283 THR A CA 1
ATOM 2222 C C . THR A 1 283 ? -18.954 4.946 -18.083 1.00 47.69 283 THR A C 1
ATOM 2224 O O . THR A 1 283 ? -18.036 5.350 -17.371 1.00 47.69 283 THR A O 1
ATOM 2227 N N . VAL A 1 284 ? -20.220 4.910 -17.647 1.00 46.22 284 VAL A N 1
ATOM 2228 C CA . VAL A 1 284 ? -20.635 5.283 -16.283 1.00 46.22 284 VAL A CA 1
ATOM 2229 C C . VAL A 1 284 ? -19.963 4.371 -15.260 1.00 46.22 284 VAL A C 1
ATOM 2231 O O . VAL A 1 284 ? -19.385 4.870 -14.303 1.00 46.22 284 VAL A O 1
ATOM 2234 N N . CYS A 1 285 ? -19.942 3.061 -15.510 1.00 44.78 285 CYS A N 1
ATOM 2235 C CA . CYS A 1 285 ? -19.265 2.077 -14.670 1.00 44.78 285 CYS A CA 1
ATOM 2236 C C . CYS A 1 285 ? -17.756 2.308 -14.538 1.00 44.78 285 CYS A C 1
ATOM 2238 O O . CYS A 1 285 ? -17.237 2.269 -13.430 1.00 44.78 285 CYS A O 1
ATOM 2240 N N . GLN A 1 286 ? -17.064 2.599 -15.644 1.00 44.19 286 GLN A N 1
ATOM 2241 C CA . GLN A 1 286 ? -15.625 2.898 -15.641 1.00 44.19 286 GLN A CA 1
ATOM 2242 C C . GLN A 1 286 ? -15.285 4.214 -14.932 1.00 44.19 286 GLN A C 1
ATOM 2244 O O . GLN A 1 286 ? -14.215 4.344 -14.342 1.00 44.19 286 GLN A O 1
ATOM 2249 N N . THR A 1 287 ? -16.195 5.189 -14.981 1.00 40.00 287 THR A N 1
ATOM 2250 C CA . THR A 1 287 ? -16.037 6.459 -14.259 1.00 40.00 287 THR A CA 1
ATOM 2251 C C . THR A 1 287 ? -16.278 6.256 -12.759 1.00 40.00 287 THR A C 1
ATOM 2253 O O . THR A 1 287 ? -15.519 6.771 -11.947 1.00 40.00 287 THR A O 1
ATOM 2256 N N . PHE A 1 288 ? -17.261 5.425 -12.392 1.00 36.53 288 PHE A N 1
ATOM 2257 C CA . PHE A 1 288 ? -17.574 5.074 -11.003 1.00 36.53 288 PHE A CA 1
ATOM 2258 C C . PHE A 1 288 ? -16.419 4.323 -10.323 1.00 36.53 288 PHE A C 1
ATOM 2260 O O . PHE A 1 288 ? -15.993 4.707 -9.243 1.00 36.53 288 PHE A O 1
ATOM 2267 N N . THR A 1 289 ? -15.832 3.314 -10.978 1.00 42.34 289 THR A N 1
ATOM 2268 C CA . THR A 1 289 ? -14.741 2.502 -10.402 1.00 42.34 289 THR A CA 1
ATOM 2269 C C . THR A 1 289 ? -13.439 3.268 -10.159 1.00 42.34 289 THR A C 1
ATOM 2271 O O . THR A 1 289 ? -12.645 2.850 -9.320 1.00 42.34 289 THR A O 1
ATOM 2274 N N . ASN A 1 290 ? -13.210 4.376 -10.872 1.00 37.22 290 ASN A N 1
ATOM 2275 C CA . ASN A 1 290 ? -11.985 5.171 -10.751 1.00 37.22 290 ASN A CA 1
ATOM 2276 C C . ASN A 1 290 ? -12.066 6.272 -9.676 1.00 37.22 290 ASN A C 1
ATOM 2278 O O . ASN A 1 290 ? -11.021 6.712 -9.202 1.00 37.22 290 ASN A O 1
ATOM 2282 N N . GLU A 1 291 ? -13.264 6.712 -9.274 1.00 31.88 291 GLU A N 1
ATOM 2283 C CA . GLU A 1 291 ? -13.442 7.741 -8.233 1.00 31.88 291 GLU A CA 1
ATOM 2284 C C . GLU A 1 291 ? -13.679 7.155 -6.825 1.00 31.88 291 GLU A C 1
ATOM 2286 O O . GLU A 1 291 ? -13.443 7.844 -5.834 1.00 31.88 291 GLU A O 1
ATOM 2291 N N . THR A 1 292 ? -14.069 5.880 -6.705 1.00 33.66 292 THR A N 1
ATOM 2292 C CA . THR A 1 292 ? -14.503 5.257 -5.438 1.00 33.66 292 THR A CA 1
ATOM 2293 C C . THR A 1 292 ? -13.622 4.082 -4.987 1.00 33.66 292 THR A C 1
ATOM 2295 O O . THR A 1 292 ? -14.129 3.085 -4.478 1.00 33.66 292 THR A O 1
ATOM 2298 N N . SER A 1 293 ? -12.295 4.158 -5.137 1.00 33.22 293 SER A N 1
ATOM 2299 C CA . SER A 1 293 ? -11.363 3.048 -4.828 1.00 33.22 293 SER A CA 1
ATOM 2300 C C . SER A 1 293 ? -11.280 2.623 -3.347 1.00 33.22 293 SER A C 1
ATOM 2302 O O . SER A 1 293 ? -10.540 1.702 -3.021 1.00 33.22 293 SER A O 1
ATOM 2304 N N . ASN A 1 294 ? -12.080 3.228 -2.462 1.00 35.53 294 ASN A N 1
ATOM 2305 C CA . ASN A 1 294 ? -12.306 2.788 -1.078 1.00 35.53 294 ASN A CA 1
ATOM 2306 C C . ASN A 1 294 ? -13.799 2.645 -0.712 1.00 35.53 294 ASN A C 1
ATOM 2308 O O . ASN A 1 294 ? -14.129 2.435 0.455 1.00 35.53 294 ASN A O 1
ATOM 2312 N N . GLU A 1 295 ? -14.713 2.768 -1.674 1.00 37.16 295 GLU A N 1
ATOM 2313 C CA . GLU A 1 295 ? -16.155 2.741 -1.431 1.00 37.16 295 GLU A CA 1
ATOM 2314 C C . GLU A 1 295 ? -16.751 1.438 -1.979 1.00 37.16 295 GLU A C 1
ATOM 2316 O O . GLU A 1 295 ? -16.819 1.198 -3.185 1.00 37.16 295 GLU A O 1
ATOM 2321 N N . PHE A 1 296 ? -17.181 0.568 -1.063 1.00 48.03 296 PHE A N 1
ATOM 2322 C CA . PHE A 1 296 ? -18.034 -0.570 -1.385 1.00 48.03 296 PHE A CA 1
ATOM 2323 C C . PHE A 1 296 ? -19.318 -0.030 -2.032 1.00 48.03 296 PHE A C 1
ATOM 2325 O O . PHE A 1 296 ? -20.114 0.623 -1.354 1.00 48.03 296 PHE A O 1
ATOM 2332 N N . ASP A 1 297 ? -19.543 -0.282 -3.328 1.00 44.25 297 ASP A N 1
ATOM 2333 C CA . ASP A 1 297 ? -20.803 0.113 -3.967 1.00 44.25 297 ASP A CA 1
ATOM 2334 C C . ASP A 1 297 ? -21.912 -0.838 -3.518 1.00 44.25 297 ASP A C 1
ATOM 2336 O O . ASP A 1 297 ? -22.193 -1.894 -4.086 1.00 44.25 297 ASP A O 1
ATOM 2340 N N . CYS A 1 298 ? -22.509 -0.489 -2.390 1.00 57.59 298 CYS A N 1
ATOM 2341 C CA . CYS A 1 298 ? -23.645 -1.191 -1.850 1.00 57.59 298 CYS A CA 1
ATOM 2342 C C . CYS A 1 298 ? -24.891 -0.693 -2.599 1.00 57.59 298 CYS A C 1
ATOM 2344 O O . CYS A 1 298 ? -25.380 0.418 -2.348 1.00 57.59 298 CYS A O 1
ATOM 2346 N N . ASP A 1 299 ? -25.395 -1.506 -3.539 1.00 61.56 299 ASP A N 1
ATOM 2347 C CA . ASP A 1 299 ? -26.649 -1.232 -4.250 1.00 61.56 299 ASP A CA 1
ATOM 2348 C C . ASP A 1 299 ? -27.837 -1.096 -3.273 1.00 61.56 299 ASP A C 1
ATOM 2350 O O . ASP A 1 299 ? -27.738 -1.358 -2.072 1.00 61.56 299 ASP A O 1
ATOM 2354 N N . LYS A 1 300 ? -29.011 -0.671 -3.761 1.00 70.19 300 LYS A N 1
ATOM 2355 C CA . LYS A 1 300 ? -30.197 -0.500 -2.895 1.00 70.19 300 LYS A CA 1
ATOM 2356 C C . LYS A 1 300 ? -30.584 -1.788 -2.155 1.00 70.19 300 LYS A C 1
ATOM 2358 O O . LYS A 1 300 ? -31.134 -1.696 -1.060 1.00 70.19 300 LYS A O 1
ATOM 2363 N N . THR A 1 301 ? -30.294 -2.956 -2.729 1.00 69.50 301 THR A N 1
ATOM 2364 C CA . THR A 1 301 ? -30.581 -4.266 -2.130 1.00 69.50 301 THR A CA 1
ATOM 2365 C C . THR A 1 301 ? -29.595 -4.576 -1.012 1.00 69.50 301 THR A C 1
ATOM 2367 O O . THR A 1 301 ? -30.020 -4.921 0.082 1.00 69.50 301 THR A O 1
ATOM 2370 N N . CYS A 1 302 ? -28.300 -4.373 -1.243 1.00 75.38 302 CYS A N 1
ATOM 2371 C CA . CYS A 1 302 ? -27.229 -4.458 -0.263 1.00 75.38 302 CYS A CA 1
ATOM 2372 C C . CYS A 1 302 ? -27.472 -3.476 0.885 1.00 75.38 302 CYS A C 1
ATOM 2374 O O . CYS A 1 302 ? -27.464 -3.893 2.037 1.00 75.38 302 CYS A O 1
ATOM 2376 N N . ARG A 1 303 ? -27.787 -2.202 0.602 1.00 78.69 303 ARG A N 1
ATOM 2377 C CA . ARG A 1 303 ? -28.114 -1.214 1.648 1.00 78.69 303 ARG A CA 1
ATOM 2378 C C . ARG A 1 303 ? -29.380 -1.621 2.384 1.00 78.69 303 ARG A C 1
ATOM 2380 O O . ARG A 1 303 ? -29.480 -1.409 3.585 1.00 78.69 303 ARG A O 1
ATOM 2387 N N . GLY A 1 304 ? -30.335 -2.220 1.674 1.00 75.81 304 GLY A N 1
ATOM 2388 C CA . GLY A 1 304 ? -31.526 -2.827 2.252 1.00 75.81 304 GLY A CA 1
ATOM 2389 C C . GLY A 1 304 ? -31.178 -3.955 3.223 1.00 75.81 304 GLY A C 1
ATOM 2390 O O . GLY A 1 304 ? -31.616 -3.911 4.367 1.00 75.81 304 GLY A O 1
ATOM 2391 N N . HIS A 1 305 ? -30.365 -4.928 2.809 1.00 76.19 305 HIS A N 1
ATOM 2392 C CA . HIS A 1 305 ? -29.929 -6.064 3.625 1.00 76.19 305 HIS A CA 1
ATOM 2393 C C . HIS A 1 305 ? -29.057 -5.636 4.801 1.00 76.19 305 HIS A C 1
ATOM 2395 O O . HIS A 1 305 ? -29.287 -6.107 5.910 1.00 76.19 305 HIS A O 1
ATOM 2401 N N . SER A 1 306 ? -28.118 -4.718 4.577 1.00 84.19 306 SER A N 1
ATOM 2402 C CA . SER A 1 306 ? -27.258 -4.141 5.603 1.00 84.19 306 SER A CA 1
ATOM 2403 C C . SER A 1 306 ? -28.094 -3.458 6.674 1.00 84.19 306 SER A C 1
ATOM 2405 O O . SER A 1 306 ? -28.127 -3.924 7.807 1.00 84.19 306 SER A O 1
ATOM 2407 N N . LYS A 1 307 ? -28.926 -2.479 6.291 1.00 88.56 307 LYS A N 1
ATOM 2408 C CA . LYS A 1 307 ? -29.838 -1.807 7.225 1.00 88.56 307 LYS A CA 1
ATOM 2409 C C . LYS A 1 307 ? -30.812 -2.771 7.891 1.00 88.56 307 LYS A C 1
ATOM 2411 O O . LYS A 1 307 ? -31.143 -2.578 9.059 1.00 88.56 307 LYS A O 1
ATOM 2416 N N . THR A 1 308 ? -31.272 -3.803 7.181 1.00 89.31 308 THR A N 1
ATOM 2417 C CA . THR A 1 308 ? -32.135 -4.844 7.756 1.00 89.31 308 THR A CA 1
ATOM 2418 C C . THR A 1 308 ? -31.386 -5.630 8.822 1.00 89.31 308 THR A C 1
ATOM 2420 O O . THR A 1 308 ? -31.909 -5.755 9.922 1.00 89.31 308 THR A O 1
ATOM 2423 N N . LEU A 1 309 ? -30.168 -6.110 8.557 1.00 88.25 309 LEU A N 1
ATOM 2424 C CA . LEU A 1 309 ? -29.368 -6.824 9.552 1.00 88.25 309 LEU A CA 1
ATOM 2425 C C . LEU A 1 309 ? -28.969 -5.920 10.715 1.00 88.25 309 LEU A C 1
ATOM 2427 O O . LEU A 1 309 ? -29.159 -6.329 11.856 1.00 88.25 309 LEU A O 1
ATOM 2431 N N . THR A 1 310 ? -28.515 -4.692 10.465 1.00 91.88 310 THR A N 1
ATOM 2432 C CA . THR A 1 310 ? -28.248 -3.705 11.520 1.00 91.88 310 THR A CA 1
ATOM 2433 C C . THR A 1 310 ? -29.478 -3.529 12.407 1.00 91.88 310 THR A C 1
ATOM 2435 O O . THR A 1 310 ? -29.371 -3.598 13.627 1.00 91.88 310 THR A O 1
ATOM 2438 N N . THR A 1 311 ? -30.668 -3.395 11.812 1.00 93.56 311 THR A N 1
ATOM 2439 C CA . THR A 1 311 ? -31.931 -3.262 12.555 1.00 93.56 311 THR A CA 1
ATOM 2440 C C . THR A 1 311 ? -32.305 -4.549 13.293 1.00 93.56 311 THR A C 1
ATOM 2442 O O . THR A 1 311 ? -32.743 -4.491 14.437 1.00 93.56 311 THR A O 1
ATOM 2445 N N . VAL A 1 312 ? -32.123 -5.724 12.687 1.00 95.44 312 VAL A N 1
ATOM 2446 C CA . VAL A 1 312 ? -32.393 -7.021 13.326 1.00 95.44 312 VAL A CA 1
ATOM 2447 C C . VAL A 1 312 ? -31.488 -7.209 14.535 1.00 95.44 312 VAL A C 1
ATOM 2449 O O . VAL A 1 312 ? -31.986 -7.509 15.615 1.00 95.44 312 VAL A O 1
ATOM 2452 N N . PHE A 1 313 ? -30.181 -6.988 14.398 1.00 95.44 313 PHE A N 1
ATOM 2453 C CA . PHE A 1 313 ? -29.237 -7.112 15.505 1.00 95.44 313 PHE A CA 1
ATOM 2454 C C . PHE A 1 313 ? -29.438 -6.029 16.568 1.00 95.44 313 PHE A C 1
ATOM 2456 O O . PHE A 1 313 ? -29.344 -6.336 17.753 1.00 95.44 313 PHE A O 1
ATOM 2463 N N . PHE A 1 314 ? -29.836 -4.817 16.178 1.00 95.81 314 PHE A N 1
ATOM 2464 C CA . PHE A 1 314 ? -30.322 -3.792 17.102 1.00 95.81 314 PHE A CA 1
ATOM 2465 C C . PHE A 1 314 ? -31.530 -4.279 17.919 1.00 95.81 314 PHE A C 1
ATOM 2467 O O . PHE A 1 314 ? -31.533 -4.194 19.147 1.00 95.81 314 PHE A O 1
ATOM 2474 N N . LEU A 1 315 ? -32.544 -4.858 17.273 1.00 95.88 315 LEU A N 1
ATOM 2475 C CA . LEU A 1 315 ? -33.717 -5.403 17.964 1.00 95.88 315 LEU A CA 1
ATOM 2476 C C . LEU A 1 315 ? -33.371 -6.628 18.822 1.00 95.88 315 LEU A C 1
ATOM 2478 O O . LEU A 1 315 ? -33.939 -6.789 19.900 1.00 95.88 315 LEU A O 1
ATOM 2482 N N . LEU A 1 316 ? -32.426 -7.466 18.389 1.00 95.06 316 LEU A N 1
ATOM 2483 C CA . LEU A 1 316 ? -31.908 -8.581 19.186 1.00 95.06 316 LEU A CA 1
ATOM 2484 C C . LEU A 1 316 ? -31.187 -8.078 20.440 1.00 95.06 316 LEU A C 1
ATOM 2486 O O . LEU A 1 316 ? -31.412 -8.619 21.519 1.00 95.06 316 LEU A O 1
ATOM 2490 N N . GLY A 1 317 ? -30.380 -7.022 20.323 1.00 93.75 317 GLY A N 1
ATOM 2491 C CA . GLY A 1 317 ? -29.755 -6.356 21.464 1.00 93.75 317 GLY A CA 1
ATOM 2492 C C . GLY A 1 317 ? -30.785 -5.799 22.445 1.00 93.75 317 GLY A C 1
ATOM 2493 O O . GLY A 1 317 ? -30.682 -6.029 23.648 1.00 93.75 317 GLY A O 1
ATOM 2494 N N . ALA A 1 318 ? -31.838 -5.151 21.939 1.00 92.94 318 ALA A N 1
ATOM 2495 C CA . ALA A 1 318 ? -32.949 -4.691 22.768 1.00 92.94 318 ALA A CA 1
ATOM 2496 C C . ALA A 1 318 ? -33.659 -5.858 23.477 1.00 92.94 318 ALA A C 1
ATOM 2498 O O . ALA A 1 318 ? -33.872 -5.822 24.690 1.00 92.94 318 ALA A O 1
ATOM 2499 N N . ALA A 1 319 ? -33.979 -6.928 22.744 1.00 92.31 319 ALA A N 1
ATOM 2500 C CA . ALA A 1 319 ? -34.610 -8.128 23.288 1.00 92.31 319 ALA A CA 1
ATOM 2501 C C . ALA A 1 319 ? -33.746 -8.810 24.359 1.00 92.31 319 ALA A C 1
ATOM 2503 O O . ALA A 1 319 ? -34.288 -9.312 25.344 1.00 92.31 319 ALA A O 1
ATOM 2504 N N . LEU A 1 320 ? -32.417 -8.788 24.208 1.00 89.94 320 LEU A N 1
ATOM 2505 C CA . LEU A 1 320 ? -31.481 -9.323 25.193 1.00 89.94 320 LEU A CA 1
ATOM 2506 C C . LEU A 1 320 ? -31.589 -8.587 26.535 1.00 89.94 320 LEU A C 1
ATOM 2508 O O . LEU A 1 320 ? -31.574 -9.241 27.574 1.00 89.94 320 LEU A O 1
ATOM 2512 N N . ILE A 1 321 ? -31.782 -7.263 26.525 1.00 87.56 321 ILE A N 1
ATOM 2513 C CA . ILE A 1 321 ? -32.028 -6.483 27.751 1.00 87.56 321 ILE A CA 1
ATOM 2514 C C . ILE A 1 321 ? -33.374 -6.843 28.379 1.00 87.56 321 ILE A C 1
ATOM 2516 O O . ILE A 1 321 ? -33.449 -7.087 29.579 1.00 87.56 321 ILE A O 1
ATOM 2520 N N . PHE A 1 322 ? -34.443 -6.980 27.590 1.00 86.38 322 PHE A N 1
ATOM 2521 C CA . PHE A 1 322 ? -35.729 -7.441 28.131 1.00 86.38 322 PHE A CA 1
ATOM 2522 C C . PHE A 1 322 ? -35.654 -8.853 28.727 1.00 86.38 322 PHE A C 1
ATOM 2524 O O . PHE A 1 322 ? -36.281 -9.116 29.756 1.00 86.38 322 PHE A O 1
ATOM 2531 N N . LEU A 1 323 ? -34.890 -9.753 28.104 1.00 84.94 323 LEU A N 1
ATOM 2532 C CA . LEU A 1 323 ? -34.642 -11.096 28.620 1.00 84.94 323 LEU A CA 1
ATOM 2533 C C . LEU A 1 323 ? -33.832 -11.051 29.919 1.00 84.94 323 LEU A C 1
ATOM 2535 O O . LEU A 1 323 ? -34.177 -11.752 30.871 1.00 84.94 323 LEU A O 1
ATOM 2539 N N . LEU A 1 324 ? -32.787 -10.226 29.970 1.00 79.81 324 LEU A N 1
ATOM 2540 C CA . LEU A 1 324 ? -31.975 -10.024 31.165 1.00 79.81 324 LEU A CA 1
ATOM 2541 C C . LEU A 1 324 ? -32.837 -9.517 32.324 1.00 79.81 324 LEU A C 1
ATOM 2543 O O . LEU A 1 324 ? -32.820 -10.119 33.394 1.00 79.81 324 LEU A O 1
ATOM 2547 N N . ASP A 1 325 ? -33.674 -8.510 32.089 1.00 75.88 325 ASP A N 1
ATOM 2548 C CA . ASP A 1 325 ? -34.588 -7.975 33.101 1.00 75.88 325 ASP A CA 1
ATOM 2549 C C . ASP A 1 325 ? -35.596 -9.016 33.582 1.00 75.88 325 ASP A C 1
ATOM 2551 O O . ASP A 1 325 ? -35.894 -9.103 34.773 1.00 75.88 325 ASP A O 1
ATOM 2555 N N . PHE A 1 326 ? -36.107 -9.849 32.673 1.00 80.31 326 PHE A N 1
ATOM 2556 C CA . PHE A 1 326 ? -36.980 -10.960 33.036 1.00 80.31 326 PHE A CA 1
ATOM 2557 C C . PHE A 1 326 ? -36.264 -11.982 33.933 1.00 80.31 326 PHE A C 1
ATOM 2559 O O . PHE A 1 326 ? -36.836 -12.448 34.922 1.00 80.31 326 PHE A O 1
ATOM 2566 N N . ILE A 1 327 ? -35.009 -12.318 33.618 1.00 77.44 327 ILE A N 1
ATOM 2567 C CA . ILE A 1 327 ? -34.179 -13.220 34.426 1.00 77.44 327 ILE A CA 1
ATOM 2568 C C . ILE A 1 327 ? -33.914 -12.603 35.803 1.00 77.44 327 ILE A C 1
ATOM 2570 O O . ILE A 1 327 ? -34.134 -13.270 36.815 1.00 77.44 327 ILE A O 1
ATOM 2574 N N . VAL A 1 328 ? -33.513 -11.331 35.859 1.00 71.75 328 VAL A N 1
ATOM 2575 C CA . VAL A 1 328 ? -33.282 -10.596 37.112 1.00 71.75 328 VAL A CA 1
ATOM 2576 C C . VAL A 1 328 ? -34.555 -10.573 37.961 1.00 71.75 328 VAL A C 1
ATOM 2578 O O . VAL A 1 328 ? -34.499 -10.866 39.157 1.00 71.75 328 VAL A O 1
ATOM 2581 N N . HIS A 1 329 ? -35.720 -10.337 37.352 1.00 71.81 329 HIS A N 1
ATOM 2582 C CA . HIS A 1 329 ? -37.006 -10.363 38.048 1.00 71.81 329 HIS A CA 1
ATOM 2583 C C . HIS A 1 329 ? -37.350 -11.752 38.605 1.00 71.81 329 HIS A C 1
ATOM 2585 O O . HIS A 1 329 ? -37.852 -11.861 39.722 1.00 71.81 329 HIS A O 1
ATOM 2591 N N . LYS A 1 330 ? -37.040 -12.833 37.877 1.00 75.94 330 LYS A N 1
ATOM 2592 C CA . LYS A 1 330 ? -37.219 -14.205 38.383 1.00 75.94 330 LYS A CA 1
ATOM 2593 C C . LYS A 1 330 ? -36.269 -14.562 39.523 1.00 75.94 330 LYS A C 1
ATOM 2595 O O . LYS A 1 330 ? -36.666 -15.309 40.414 1.00 75.94 330 LYS A O 1
ATOM 2600 N N . ILE A 1 331 ? -35.034 -14.067 39.490 1.00 69.56 331 ILE A N 1
ATOM 2601 C CA . ILE A 1 331 ? -34.040 -14.296 40.548 1.00 69.56 331 ILE A CA 1
ATOM 2602 C C . ILE A 1 331 ? -34.385 -13.471 41.800 1.00 69.56 331 ILE A C 1
ATOM 2604 O O . ILE A 1 331 ? -34.107 -13.904 42.918 1.00 69.56 331 ILE A O 1
ATOM 2608 N N . SER A 1 332 ? -35.037 -12.315 41.636 1.00 60.72 332 SER A N 1
ATOM 2609 C CA . SER A 1 332 ? -35.428 -11.420 42.729 1.00 60.72 332 SER A CA 1
ATOM 2610 C C . SER A 1 332 ? -36.891 -10.938 42.607 1.00 60.72 332 SER A C 1
ATOM 2612 O O . SER A 1 332 ? -37.128 -9.779 42.255 1.00 60.72 332 SER A O 1
ATOM 2614 N N . PRO A 1 333 ? -37.883 -11.785 42.951 1.00 55.91 333 PRO A N 1
ATOM 2615 C CA . PRO A 1 333 ? -39.312 -11.519 42.726 1.00 55.91 333 PRO A CA 1
ATOM 2616 C C . PRO A 1 333 ? -39.939 -10.393 43.575 1.00 55.91 333 PRO A C 1
ATOM 2618 O O . PRO A 1 333 ? -41.035 -9.939 43.256 1.00 55.91 333 PRO A O 1
ATOM 2621 N N . ASP A 1 334 ? -39.263 -9.875 44.607 1.00 51.69 334 ASP A N 1
ATOM 2622 C CA . ASP A 1 334 ? -39.816 -8.864 45.536 1.00 51.69 334 ASP A CA 1
ATOM 2623 C C . ASP A 1 334 ? -39.897 -7.421 44.963 1.00 51.69 334 ASP A C 1
ATOM 2625 O O . ASP A 1 334 ? -40.012 -6.450 45.709 1.00 51.69 334 ASP A O 1
ATOM 2629 N N . HIS A 1 335 ? -39.829 -7.229 43.642 1.00 47.44 335 HIS A N 1
ATOM 2630 C CA . HIS A 1 335 ? -39.626 -5.911 43.016 1.00 47.44 335 HIS A CA 1
ATOM 2631 C C . HIS A 1 335 ? -40.915 -5.178 42.586 1.00 47.44 335 HIS A C 1
ATOM 2633 O O . HIS A 1 335 ? -41.018 -4.655 41.478 1.00 47.44 335 HIS A O 1
ATOM 2639 N N . LYS A 1 336 ? -41.908 -5.120 43.480 1.00 36.28 336 LYS A N 1
ATOM 2640 C CA . LYS A 1 336 ? -43.042 -4.177 43.407 1.00 36.28 336 LYS A CA 1
ATOM 2641 C C . LYS A 1 336 ? -43.339 -3.605 44.792 1.00 36.28 336 LYS A C 1
ATOM 2643 O O . LYS A 1 336 ? -44.390 -3.856 45.373 1.00 36.28 336 LYS A O 1
ATOM 2648 N N . HIS A 1 337 ? -42.410 -2.837 45.337 1.00 38.56 337 HIS A N 1
ATOM 2649 C CA . HIS A 1 337 ? -42.795 -1.699 46.161 1.00 38.56 337 HIS A CA 1
ATOM 2650 C C . HIS A 1 337 ? -42.261 -0.475 45.438 1.00 38.56 337 HIS A C 1
ATOM 2652 O O . HIS A 1 337 ? -41.050 -0.335 45.269 1.00 38.56 337 HIS A O 1
ATOM 2658 N N . ASP A 1 338 ? -43.186 0.343 44.937 1.00 38.41 338 ASP A N 1
ATOM 2659 C CA . ASP A 1 338 ? -42.903 1.723 44.583 1.00 38.41 338 ASP A CA 1
ATOM 2660 C C . ASP A 1 338 ? -42.168 2.328 45.777 1.00 38.41 338 ASP A C 1
ATOM 2662 O O . ASP A 1 338 ? -42.725 2.443 46.868 1.00 38.41 338 ASP A O 1
ATOM 2666 N N . ILE A 1 339 ? -40.877 2.611 45.612 1.00 44.31 339 ILE A N 1
ATOM 2667 C CA . ILE A 1 339 ? -40.180 3.417 46.600 1.00 44.31 339 ILE A CA 1
ATOM 2668 C C . ILE A 1 339 ? -40.775 4.802 46.452 1.00 44.31 339 ILE A C 1
ATOM 2670 O O . ILE A 1 339 ? -40.491 5.499 45.475 1.00 44.31 339 ILE A O 1
ATOM 2674 N N . ASP A 1 340 ? -41.629 5.164 47.399 1.00 41.25 340 ASP A N 1
ATOM 2675 C CA . ASP A 1 340 ? -42.196 6.492 47.471 1.00 41.25 340 ASP A CA 1
ATOM 2676 C C . ASP A 1 340 ? -41.042 7.467 47.724 1.00 41.25 340 ASP A C 1
ATOM 2678 O O . ASP A 1 340 ? -40.379 7.453 48.764 1.00 41.25 340 ASP A O 1
ATOM 2682 N N . ILE A 1 341 ? -40.706 8.270 46.717 1.00 45.44 341 ILE A N 1
ATOM 2683 C CA . ILE A 1 341 ? -39.545 9.172 46.754 1.00 45.44 341 ILE A CA 1
ATOM 2684 C C . ILE A 1 341 ? -39.766 10.290 47.780 1.00 45.44 341 ILE A C 1
ATOM 2686 O O . ILE A 1 341 ? -38.800 10.906 48.233 1.00 45.44 341 ILE A O 1
ATOM 2690 N N . GLU A 1 342 ? -41.007 10.498 48.229 1.00 43.00 342 GLU A N 1
ATOM 2691 C CA . GLU A 1 342 ? -41.307 11.284 49.426 1.00 43.00 342 GLU A CA 1
ATOM 2692 C C . GLU A 1 342 ? -40.594 10.736 50.671 1.00 43.00 342 GLU A C 1
ATOM 2694 O O . GLU A 1 342 ? -40.060 11.534 51.436 1.00 43.00 342 GLU A O 1
ATOM 2699 N N . GLU A 1 343 ? -40.443 9.416 50.828 1.00 45.31 343 GLU A N 1
ATOM 2700 C CA . GLU A 1 343 ? -39.733 8.787 51.954 1.00 45.31 343 GLU A CA 1
ATOM 2701 C C . GLU A 1 343 ? -38.202 8.975 51.845 1.00 45.31 343 GLU A C 1
ATOM 2703 O O . GLU A 1 343 ? -37.532 9.278 52.836 1.00 45.31 343 GLU A O 1
ATOM 2708 N N . ILE A 1 344 ? -37.638 8.924 50.627 1.00 45.91 344 ILE A N 1
ATOM 2709 C CA . ILE A 1 344 ? -36.221 9.263 50.362 1.00 45.91 344 ILE A CA 1
ATOM 2710 C C . ILE A 1 344 ? -35.959 10.762 50.566 1.00 45.91 344 ILE A C 1
ATOM 2712 O O . ILE A 1 344 ? -34.914 11.134 51.103 1.00 45.91 344 ILE A O 1
ATOM 2716 N N . ASN A 1 345 ? -36.880 11.638 50.158 1.00 43.75 345 ASN A N 1
ATOM 2717 C CA . ASN A 1 345 ? -36.775 13.082 50.375 1.00 43.75 345 ASN A CA 1
ATOM 2718 C C . ASN A 1 345 ? -36.907 13.442 51.863 1.00 43.75 345 ASN A C 1
ATOM 2720 O O . ASN A 1 345 ? -36.168 14.312 52.329 1.00 43.75 345 ASN A O 1
ATOM 2724 N N . HIS A 1 346 ? -37.757 12.741 52.621 1.00 44.19 346 HIS A N 1
ATOM 2725 C CA . HIS A 1 346 ? -37.876 12.899 54.074 1.00 44.19 346 HIS A CA 1
ATOM 2726 C C . HIS A 1 346 ? -36.592 12.471 54.805 1.00 44.19 346 HIS A C 1
ATOM 2728 O O . HIS A 1 346 ? -36.103 13.191 55.678 1.00 44.19 346 HIS A O 1
ATOM 2734 N N . LEU A 1 347 ? -35.989 11.347 54.396 1.00 44.53 347 LEU A N 1
ATOM 2735 C CA . LEU A 1 347 ? -34.706 10.870 54.926 1.00 44.53 347 LEU A CA 1
ATOM 2736 C C . LEU A 1 347 ? -33.524 11.757 54.496 1.00 44.53 347 LEU A C 1
ATOM 2738 O O . LEU A 1 347 ? -32.614 11.979 55.291 1.00 44.53 347 LEU A O 1
ATOM 2742 N N . ASN A 1 348 ? -33.540 12.323 53.283 1.00 42.66 348 ASN A N 1
ATOM 2743 C CA . ASN A 1 348 ? -32.524 13.276 52.817 1.00 42.66 348 ASN A CA 1
ATOM 2744 C C . ASN A 1 348 ? -32.596 14.618 53.557 1.00 42.66 348 ASN A C 1
ATOM 2746 O O . ASN A 1 348 ? -31.551 15.185 53.871 1.00 42.66 348 ASN A O 1
ATOM 2750 N N . HIS A 1 349 ? -33.794 15.124 53.869 1.00 40.19 349 HIS A N 1
ATOM 2751 C CA . HIS A 1 349 ? -33.935 16.333 54.683 1.00 40.19 349 HIS A CA 1
ATOM 2752 C C . HIS A 1 349 ? -33.435 16.118 56.118 1.00 40.19 349 HIS A C 1
ATOM 2754 O O . HIS A 1 349 ? -32.745 16.991 56.640 1.00 40.19 349 HIS A O 1
ATOM 2760 N N . GLN A 1 350 ? -33.684 14.946 56.717 1.00 37.12 350 GLN A N 1
ATOM 2761 C CA . GLN A 1 350 ? -33.164 14.613 58.048 1.00 37.12 350 GLN A CA 1
ATOM 2762 C C . GLN A 1 350 ? -31.656 14.302 58.052 1.00 37.12 350 GLN A C 1
ATOM 2764 O O . GLN A 1 350 ? -30.944 14.738 58.949 1.00 37.12 350 GLN A O 1
ATOM 2769 N N . ALA A 1 351 ? -31.109 13.623 57.042 1.00 39.41 351 ALA A N 1
ATOM 2770 C CA . ALA A 1 351 ? -29.673 13.323 56.972 1.00 39.41 351 ALA A CA 1
ATOM 2771 C C . ALA A 1 351 ? -28.802 14.560 56.673 1.00 39.41 351 ALA A C 1
ATOM 2773 O O . ALA A 1 351 ? -27.627 14.590 57.044 1.00 39.41 351 ALA A O 1
ATOM 2774 N N . VAL A 1 352 ? -29.364 15.589 56.025 1.00 39.25 352 VAL A N 1
ATOM 2775 C CA . VAL A 1 352 ? -28.708 16.895 55.841 1.00 39.25 352 VAL A CA 1
ATOM 2776 C C . VAL A 1 352 ? -28.761 17.738 57.123 1.00 39.25 352 VAL A C 1
ATOM 2778 O O . VAL A 1 352 ? -27.844 18.525 57.341 1.00 39.25 352 VAL A O 1
ATOM 2781 N N . SER A 1 353 ? -29.761 17.545 57.994 1.00 31.27 353 SER A N 1
ATOM 2782 C CA . SER A 1 353 ? -29.854 18.228 59.295 1.00 31.27 353 SER A CA 1
ATOM 2783 C C . SER A 1 353 ? -29.148 17.502 60.448 1.00 31.27 353 SER A C 1
ATOM 2785 O O . SER A 1 353 ? -28.831 18.135 61.448 1.00 31.27 353 SER A O 1
ATOM 2787 N N . ILE A 1 354 ? -28.838 16.203 60.340 1.00 36.03 354 ILE A N 1
ATOM 2788 C CA . ILE A 1 354 ? -28.048 15.470 61.352 1.00 36.03 354 ILE A CA 1
ATOM 2789 C C . ILE A 1 354 ? -26.550 15.734 61.126 1.00 36.03 354 ILE A C 1
ATOM 2791 O O . ILE A 1 354 ? -25.777 14.836 60.799 1.00 36.03 354 ILE A O 1
ATOM 2795 N N . ARG A 1 355 ? -26.131 16.996 61.257 1.00 36.12 355 ARG A N 1
ATOM 2796 C CA . ARG A 1 355 ? -24.745 17.400 61.543 1.00 36.12 355 ARG A CA 1
ATOM 2797 C C . ARG A 1 355 ? -24.724 18.739 62.279 1.00 36.12 355 ARG A C 1
ATOM 2799 O O . ARG A 1 355 ? -24.107 19.674 61.795 1.00 36.12 355 ARG A O 1
ATOM 2806 N N . ASP A 1 356 ? -25.321 18.769 63.462 1.00 28.42 356 ASP A N 1
ATOM 2807 C CA . ASP A 1 356 ? -24.846 19.609 64.563 1.00 28.42 356 ASP A CA 1
ATOM 2808 C C . ASP A 1 356 ? -24.815 18.735 65.828 1.00 28.42 356 ASP A C 1
ATOM 2810 O O . ASP A 1 356 ? -25.848 18.187 66.217 1.00 28.42 356 ASP A O 1
ATOM 2814 N N . PRO A 1 357 ? -23.639 18.487 66.433 1.00 34.25 357 PRO A N 1
ATOM 2815 C CA . PRO A 1 357 ? -23.520 17.685 67.640 1.00 34.25 357 PRO A CA 1
ATOM 2816 C C . PRO A 1 357 ? -23.694 18.562 68.886 1.00 34.25 357 PRO A C 1
ATOM 2818 O O . PRO A 1 357 ? -22.794 18.617 69.709 1.00 34.25 357 PRO A O 1
ATOM 2821 N N . GLU A 1 358 ? -24.832 19.234 69.031 1.00 32.69 358 GLU A N 1
ATOM 2822 C CA . GLU A 1 358 ? -25.271 19.837 70.295 1.00 32.69 358 GLU A CA 1
ATOM 2823 C C . GLU A 1 358 ? -26.802 19.835 70.322 1.00 32.69 358 GLU A C 1
ATOM 2825 O O . GLU A 1 358 ? -27.424 20.739 69.786 1.00 32.69 358 GLU A O 1
ATOM 2830 N N . ASP A 1 359 ? -27.412 18.765 70.832 1.00 28.83 359 ASP A N 1
ATOM 2831 C CA . ASP A 1 359 ? -28.386 18.837 71.931 1.00 28.83 359 ASP A CA 1
ATOM 2832 C C . ASP A 1 359 ? -28.918 17.426 72.235 1.00 28.83 359 ASP A C 1
ATOM 2834 O O . ASP A 1 359 ? -29.245 16.640 71.340 1.00 28.83 359 ASP A O 1
ATOM 2838 N N . GLY A 1 360 ? -28.967 17.075 73.514 1.00 40.81 360 GLY A N 1
ATOM 2839 C CA . GLY A 1 360 ? -29.476 15.796 73.983 1.00 40.81 360 GLY A CA 1
ATOM 2840 C C . GLY A 1 360 ? -30.925 15.928 74.422 1.00 40.81 360 GLY A C 1
ATOM 2841 O O . GLY A 1 360 ? -31.189 16.553 75.439 1.00 40.81 360 GLY A O 1
ATOM 2842 N N . SER A 1 361 ? -31.867 15.266 73.747 1.00 30.39 361 SER A N 1
ATOM 2843 C CA . SER A 1 361 ? -33.114 14.830 74.395 1.00 30.39 361 SER A CA 1
ATOM 2844 C C . SER A 1 361 ? -33.870 13.749 73.606 1.00 30.39 361 SER A C 1
ATOM 2846 O O . SER A 1 361 ? -33.800 13.641 72.386 1.00 30.39 361 SER A O 1
ATOM 2848 N N . ASN A 1 362 ? -34.547 12.897 74.377 1.00 36.84 362 ASN A N 1
ATOM 2849 C CA . ASN A 1 362 ? -35.272 11.675 74.014 1.00 36.84 362 ASN A CA 1
ATOM 2850 C C . ASN A 1 362 ? -36.434 11.868 73.015 1.00 36.84 362 ASN A C 1
ATOM 2852 O O . ASN A 1 362 ? -37.153 12.856 73.119 1.00 36.84 362 ASN A O 1
ATOM 2856 N N . SER A 1 363 ? -36.772 10.832 72.217 1.00 31.25 363 SER A N 1
ATOM 2857 C CA . SER A 1 363 ? -38.047 10.069 72.353 1.00 31.25 363 SER A CA 1
ATOM 2858 C C . SER A 1 363 ? -38.425 9.131 71.172 1.00 31.25 363 SER A C 1
ATOM 2860 O O . SER A 1 363 ? -38.136 9.392 70.011 1.00 31.25 363 SER A O 1
ATOM 2862 N N . HIS A 1 364 ? -39.166 8.067 71.542 1.00 31.89 364 HIS A N 1
ATOM 2863 C CA . HIS A 1 364 ? -40.050 7.145 70.787 1.00 31.89 364 HIS A CA 1
ATOM 2864 C C . HIS A 1 364 ? -39.532 5.755 70.302 1.00 31.89 364 HIS A C 1
ATOM 2866 O O . HIS A 1 364 ? -38.825 5.656 69.300 1.00 31.89 364 HIS A O 1
ATOM 2872 N N . PRO A 1 365 ? -39.994 4.629 70.918 1.00 35.06 365 PRO A N 1
ATOM 2873 C CA . PRO A 1 365 ? -39.590 3.260 70.548 1.00 35.06 365 PRO A CA 1
ATOM 2874 C C . PRO A 1 365 ? -40.269 2.689 69.286 1.00 35.06 365 PRO A C 1
ATOM 2876 O O . PRO A 1 365 ? -39.793 1.690 68.749 1.00 35.06 365 PRO A O 1
ATOM 2879 N N . ASN A 1 366 ? -41.345 3.306 68.778 1.00 33.41 366 ASN A N 1
ATOM 2880 C CA . ASN A 1 366 ? -42.072 2.812 67.594 1.00 33.41 366 ASN A CA 1
ATOM 2881 C C . ASN A 1 366 ? -41.429 3.201 66.248 1.00 33.41 366 ASN A C 1
ATOM 2883 O O . ASN A 1 366 ? -41.733 2.579 65.232 1.00 33.41 366 ASN A O 1
ATOM 2887 N N . GLY A 1 367 ? -40.496 4.162 66.227 1.00 39.00 367 GLY A N 1
ATOM 2888 C CA . GLY A 1 367 ? -39.741 4.512 65.016 1.00 39.00 367 GLY A CA 1
ATOM 2889 C C . GLY A 1 367 ? -38.708 3.449 64.621 1.00 39.00 367 GLY A C 1
ATOM 2890 O O . GLY A 1 367 ? -38.434 3.257 63.445 1.00 39.00 367 GLY A O 1
ATOM 2891 N N . SER A 1 368 ? -38.190 2.686 65.589 1.00 45.22 368 SER A N 1
ATOM 2892 C CA . SER A 1 368 ? -37.086 1.724 65.419 1.00 45.22 368 SER A CA 1
ATOM 2893 C C . SER A 1 368 ? -37.383 0.584 64.431 1.00 45.22 368 SER A C 1
ATOM 2895 O O . SER A 1 368 ? -36.517 0.200 63.640 1.00 45.22 368 SER A O 1
ATOM 2897 N N . LEU A 1 369 ? -38.612 0.050 64.430 1.00 37.31 369 LEU A N 1
ATOM 2898 C CA . LEU A 1 369 ? -38.984 -1.082 63.572 1.00 37.31 369 LEU A CA 1
ATOM 2899 C C . LEU A 1 369 ? -39.274 -0.643 62.128 1.00 37.31 369 LEU A C 1
ATOM 2901 O O . LEU A 1 369 ? -38.848 -1.317 61.188 1.00 37.31 369 LEU A O 1
ATOM 2905 N N . HIS A 1 370 ? -39.937 0.506 61.952 1.00 42.19 370 HIS A N 1
ATOM 2906 C CA . HIS A 1 370 ? -40.155 1.121 60.639 1.00 42.19 370 HIS A CA 1
ATOM 2907 C C . HIS A 1 370 ? -38.827 1.564 60.015 1.00 42.19 370 HIS A C 1
ATOM 2909 O O . HIS A 1 370 ? -38.563 1.250 58.860 1.00 42.19 370 HIS A O 1
ATOM 2915 N N . HIS A 1 371 ? -37.934 2.166 60.805 1.00 46.22 371 HIS A N 1
ATOM 2916 C CA . HIS A 1 371 ? -36.622 2.625 60.348 1.00 46.22 371 HIS A CA 1
ATOM 2917 C C . HIS A 1 371 ? -35.680 1.462 59.981 1.00 46.22 371 HIS A C 1
ATOM 2919 O O . HIS A 1 371 ? -34.886 1.589 59.049 1.00 46.22 371 HIS A O 1
ATOM 2925 N N . LYS A 1 372 ? -35.790 0.302 60.654 1.00 45.41 372 LYS A N 1
ATOM 2926 C CA . LYS A 1 372 ? -35.073 -0.938 60.288 1.00 45.41 372 LYS A CA 1
ATOM 2927 C C . LYS A 1 372 ? -35.617 -1.590 59.014 1.00 45.41 372 LYS A C 1
ATOM 2929 O O . LYS A 1 372 ? -34.817 -2.016 58.183 1.00 45.41 372 LYS A O 1
ATOM 2934 N N . LYS A 1 373 ? -36.945 -1.649 58.840 1.00 43.00 373 LYS A N 1
ATOM 2935 C CA . LYS A 1 373 ? -37.577 -2.166 57.610 1.00 43.00 373 LYS A CA 1
ATOM 2936 C C . LYS A 1 373 ? -37.298 -1.262 56.405 1.00 43.00 373 LYS A C 1
ATOM 2938 O O . LYS A 1 373 ? -36.936 -1.777 55.350 1.00 43.00 373 LYS A O 1
ATOM 2943 N N . ALA A 1 374 ? -37.362 0.058 56.585 1.00 45.75 374 ALA A N 1
ATOM 2944 C CA . ALA A 1 374 ? -36.992 1.045 55.573 1.00 45.75 374 ALA A CA 1
ATOM 2945 C C . ALA A 1 374 ? -35.507 0.926 55.190 1.00 45.75 374 ALA A C 1
ATOM 2947 O O . ALA A 1 374 ? -35.198 0.825 54.008 1.00 45.75 374 ALA A O 1
ATOM 2948 N N . HIS A 1 375 ? -34.586 0.800 56.160 1.00 49.78 375 HIS A N 1
ATOM 2949 C CA . HIS A 1 375 ? -33.163 0.568 55.868 1.00 49.78 375 HIS A CA 1
ATOM 2950 C C . HIS A 1 375 ? -32.900 -0.749 55.127 1.00 49.78 375 HIS A C 1
ATOM 2952 O O . HIS A 1 375 ? -32.065 -0.775 54.227 1.00 49.78 375 HIS A O 1
ATOM 2958 N N . GLN A 1 376 ? -33.584 -1.844 55.477 1.00 49.66 376 GLN A N 1
ATOM 2959 C CA . GLN A 1 376 ? -33.432 -3.132 54.785 1.00 49.66 376 GLN A CA 1
ATOM 2960 C C . GLN A 1 376 ? -33.988 -3.095 53.353 1.00 49.66 376 GLN A C 1
ATOM 2962 O O . GLN A 1 376 ? -33.343 -3.622 52.446 1.00 49.66 376 GLN A O 1
ATOM 2967 N N . SER A 1 377 ? -35.126 -2.428 53.142 1.00 46.41 377 SER A N 1
ATOM 2968 C CA . SER A 1 377 ? -35.701 -2.149 51.819 1.00 46.41 377 SER A CA 1
ATOM 2969 C C . SER A 1 377 ? -34.761 -1.293 50.954 1.00 46.41 377 SER A C 1
ATOM 2971 O O . SER A 1 377 ? -34.462 -1.655 49.811 1.00 46.41 377 SER A O 1
ATOM 2973 N N . LEU A 1 378 ? -34.190 -0.222 51.525 1.00 51.81 378 LEU A N 1
ATOM 2974 C CA . LEU A 1 378 ? -33.224 0.656 50.853 1.00 51.81 378 LEU A CA 1
ATOM 2975 C C . LEU A 1 378 ? -31.938 -0.086 50.468 1.00 51.81 378 LEU A C 1
ATOM 2977 O O . LEU A 1 378 ? -31.398 0.127 49.388 1.00 51.81 378 LEU A O 1
ATOM 2981 N N . ASN A 1 379 ? -31.445 -0.965 51.345 1.00 54.12 379 ASN A N 1
ATOM 2982 C CA . ASN A 1 379 ? -30.203 -1.705 51.132 1.00 54.12 379 ASN A CA 1
ATOM 2983 C C . ASN A 1 379 ? -30.364 -2.767 50.034 1.00 54.12 379 ASN A C 1
ATOM 2985 O O . ASN A 1 379 ? -29.494 -2.915 49.181 1.00 54.12 379 ASN A O 1
ATOM 2989 N N . ARG A 1 380 ? -31.508 -3.463 49.998 1.00 58.88 380 ARG A N 1
ATOM 2990 C CA . ARG A 1 380 ? -31.813 -4.442 48.945 1.00 58.88 380 ARG A CA 1
ATOM 2991 C C . ARG A 1 380 ? -32.036 -3.756 47.597 1.00 58.88 380 ARG A C 1
ATOM 2993 O O . ARG A 1 380 ? -31.520 -4.229 46.590 1.00 58.88 380 ARG A O 1
ATOM 3000 N N . THR A 1 381 ? -32.717 -2.610 47.589 1.00 53.50 381 THR A N 1
ATOM 3001 C CA . THR A 1 381 ? -32.958 -1.850 46.356 1.00 53.50 381 THR A CA 1
ATOM 3002 C C . THR A 1 381 ? -31.691 -1.172 45.840 1.00 53.50 381 THR A C 1
ATOM 3004 O O . THR A 1 381 ? -31.397 -1.282 44.661 1.00 53.50 381 THR A O 1
ATOM 3007 N N . GLY A 1 382 ? -30.872 -0.564 46.704 1.00 58.22 382 GLY A N 1
ATOM 3008 C CA . GLY A 1 382 ? -29.600 0.047 46.303 1.00 58.22 382 GLY A CA 1
ATOM 3009 C C . GLY A 1 382 ? -28.603 -0.955 45.711 1.00 58.22 382 GLY A C 1
ATOM 3010 O O . GLY A 1 382 ? -27.917 -0.628 44.749 1.00 58.22 382 GLY A O 1
ATOM 3011 N N . ILE A 1 383 ? -28.556 -2.186 46.236 1.00 64.00 383 ILE A N 1
ATOM 3012 C CA . ILE A 1 383 ? -27.705 -3.265 45.705 1.00 64.00 383 ILE A CA 1
ATOM 3013 C C . ILE A 1 383 ? -28.242 -3.798 44.368 1.00 64.00 383 ILE A C 1
ATOM 3015 O O . ILE A 1 383 ? -27.457 -4.028 43.454 1.00 64.00 383 ILE A O 1
ATOM 3019 N N . LEU A 1 384 ? -29.561 -3.967 44.225 1.00 61.78 384 LEU A N 1
ATOM 3020 C CA . LEU A 1 384 ? -30.181 -4.389 42.961 1.00 61.78 384 LEU A CA 1
ATOM 3021 C C . LEU A 1 384 ? -30.009 -3.335 41.863 1.00 61.78 384 LEU A C 1
ATOM 3023 O O . LEU A 1 384 ? -29.649 -3.686 40.744 1.00 61.78 384 LEU A O 1
ATOM 3027 N N . THR A 1 385 ? -30.180 -2.054 42.193 1.00 60.00 385 THR A N 1
ATOM 3028 C CA . THR A 1 385 ? -29.915 -0.941 41.276 1.00 60.00 385 THR A CA 1
ATOM 3029 C C . THR A 1 385 ? -28.435 -0.882 40.900 1.00 60.00 385 THR A C 1
ATOM 3031 O O . THR A 1 385 ? -28.126 -0.715 39.731 1.00 60.00 385 THR A O 1
ATOM 3034 N N . ALA A 1 386 ? -27.509 -1.104 41.841 1.00 64.81 386 ALA A N 1
ATOM 3035 C CA . ALA A 1 386 ? -26.077 -1.191 41.541 1.00 64.81 386 ALA A CA 1
ATOM 3036 C C . ALA A 1 386 ? -25.717 -2.386 40.639 1.00 64.81 386 ALA A C 1
ATOM 3038 O O . ALA A 1 386 ? -24.785 -2.287 39.848 1.00 64.81 386 ALA A O 1
ATOM 3039 N N . LEU A 1 387 ? -26.439 -3.506 40.742 1.00 66.62 387 LEU A N 1
ATOM 3040 C CA . LEU A 1 387 ? -26.225 -4.688 39.903 1.00 66.62 387 LEU A CA 1
ATOM 3041 C C . LEU A 1 387 ? -26.801 -4.506 38.489 1.00 66.62 387 LEU A C 1
ATOM 3043 O O . LEU A 1 387 ? -26.148 -4.882 37.523 1.00 66.62 387 LEU A O 1
ATOM 3047 N N . ALA A 1 388 ? -27.996 -3.916 38.374 1.00 65.12 388 ALA A N 1
ATOM 3048 C CA . ALA A 1 388 ? -28.614 -3.567 37.092 1.00 65.12 388 ALA A CA 1
ATOM 3049 C C . ALA A 1 388 ? -27.755 -2.543 36.337 1.00 65.12 388 ALA A C 1
ATOM 3051 O O . ALA A 1 388 ? -27.345 -2.783 35.203 1.00 65.12 388 ALA A O 1
ATOM 3052 N N . ILE A 1 389 ? -27.347 -1.483 37.043 1.00 67.19 389 ILE A N 1
ATOM 3053 C CA . ILE A 1 389 ? -26.386 -0.502 36.549 1.00 67.19 389 ILE A CA 1
ATOM 3054 C C . ILE A 1 389 ? -25.025 -1.181 36.273 1.00 67.19 389 ILE A C 1
ATOM 3056 O O . ILE A 1 389 ? -24.395 -0.895 35.283 1.00 67.19 389 ILE A O 1
ATOM 3060 N N . GLY A 1 390 ? -24.572 -2.184 37.022 1.00 70.81 390 GLY A N 1
ATOM 3061 C CA . GLY A 1 390 ? -23.341 -2.907 36.659 1.00 70.81 390 GLY A CA 1
ATOM 3062 C C . GLY A 1 390 ? -23.400 -3.678 35.328 1.00 70.81 390 GLY A C 1
ATOM 3063 O O . GLY A 1 390 ? -22.363 -3.906 34.713 1.00 70.81 390 GLY A O 1
ATOM 3064 N N . LEU A 1 391 ? -24.584 -4.100 34.871 1.00 75.31 391 LEU A N 1
ATOM 3065 C CA . LEU A 1 391 ? -24.745 -4.917 33.657 1.00 75.31 391 LEU A CA 1
ATOM 3066 C C . LEU A 1 391 ? -24.780 -4.075 32.372 1.00 75.31 391 LEU A C 1
ATOM 3068 O O . LEU A 1 391 ? -24.199 -4.489 31.372 1.00 75.31 391 LEU A O 1
ATOM 3072 N N . HIS A 1 392 ? -25.389 -2.890 32.426 1.00 80.00 392 HIS A N 1
ATOM 3073 C CA . HIS A 1 392 ? -24.720 -1.641 32.062 1.00 80.00 392 HIS A CA 1
ATOM 3074 C C . HIS A 1 392 ? -23.467 -1.666 31.182 1.00 80.00 392 HIS A C 1
ATOM 3076 O O . HIS A 1 392 ? -23.507 -1.570 29.954 1.00 80.00 392 HIS A O 1
ATOM 3082 N N . ASN A 1 393 ? -22.330 -1.730 31.875 1.00 86.56 393 ASN A N 1
ATOM 3083 C CA . ASN A 1 393 ? -21.010 -1.478 31.310 1.00 86.56 393 ASN A CA 1
ATOM 3084 C C . ASN A 1 393 ? -20.515 -2.641 30.434 1.00 86.56 393 ASN A C 1
ATOM 3086 O O . ASN A 1 393 ? -19.478 -2.554 29.778 1.00 86.56 393 ASN A O 1
ATOM 3090 N N . LEU A 1 394 ? -21.247 -3.760 30.385 1.00 87.88 394 LEU A N 1
ATOM 3091 C CA . LEU A 1 394 ? -20.879 -4.902 29.552 1.00 87.88 394 LEU A CA 1
ATOM 3092 C C . LEU A 1 394 ? -20.921 -4.552 28.042 1.00 87.88 394 LEU A C 1
ATOM 3094 O O . LEU A 1 394 ? -19.905 -4.752 27.368 1.00 87.88 394 LEU A O 1
ATOM 3098 N N . PRO A 1 395 ? -22.028 -4.003 27.490 1.00 89.56 395 PRO A N 1
ATOM 3099 C CA . PRO A 1 395 ? -22.071 -3.412 26.150 1.00 89.56 395 PRO A CA 1
ATOM 3100 C C . PRO A 1 395 ? -20.949 -2.418 25.847 1.00 89.56 395 PRO A C 1
ATOM 3102 O O . PRO A 1 395 ? -20.341 -2.503 24.782 1.00 89.56 395 PRO A O 1
ATOM 3105 N N . GLU A 1 396 ? -20.655 -1.500 26.768 1.00 90.19 396 GLU A N 1
ATOM 3106 C CA . GLU A 1 396 ? -19.613 -0.473 26.606 1.00 90.19 396 GLU A CA 1
ATOM 3107 C C . GLU A 1 396 ? -18.225 -1.094 26.471 1.00 90.19 396 GLU A C 1
ATOM 3109 O O . GLU A 1 396 ? -17.433 -0.697 25.610 1.00 90.19 396 GLU A O 1
ATOM 3114 N N . GLY A 1 397 ? -17.960 -2.140 27.253 1.00 91.00 397 GLY A N 1
ATOM 3115 C CA . GLY A 1 397 ? -16.742 -2.929 27.165 1.00 91.00 397 GLY A CA 1
ATOM 3116 C C . GLY A 1 397 ? -16.570 -3.603 25.809 1.00 91.00 397 GLY A C 1
ATOM 3117 O O . GLY A 1 397 ? -15.497 -3.536 25.197 1.00 91.00 397 GLY A O 1
ATOM 3118 N N . ILE A 1 398 ? -17.645 -4.214 25.306 1.00 91.88 398 ILE A N 1
ATOM 3119 C CA . ILE A 1 398 ? -17.669 -4.823 23.973 1.00 91.88 398 ILE A CA 1
ATOM 3120 C C . ILE A 1 398 ? -17.420 -3.753 22.900 1.00 91.88 398 ILE A C 1
ATOM 3122 O O . ILE A 1 398 ? -16.561 -3.950 22.040 1.00 91.88 398 ILE A O 1
ATOM 3126 N N . ALA A 1 399 ? -18.124 -2.619 22.975 1.00 88.25 399 ALA A N 1
ATOM 3127 C CA . ALA A 1 399 ? -18.037 -1.513 22.022 1.00 88.25 399 ALA A CA 1
ATOM 3128 C C . ALA A 1 399 ? -16.620 -0.936 21.934 1.00 88.25 399 ALA A C 1
ATOM 3130 O O . ALA A 1 399 ? -16.058 -0.810 20.845 1.00 88.25 399 ALA A O 1
ATOM 3131 N N . THR A 1 400 ? -16.037 -0.620 23.092 1.00 88.81 400 THR A N 1
ATOM 3132 C CA . THR A 1 400 ? -14.715 0.004 23.210 1.00 88.81 400 THR A CA 1
ATOM 3133 C C . THR A 1 400 ? -13.632 -0.922 22.678 1.00 88.81 400 THR A C 1
ATOM 3135 O O . THR A 1 400 ? -12.777 -0.497 21.899 1.00 88.81 400 THR A O 1
ATOM 3138 N N . PHE A 1 401 ? -13.689 -2.207 23.046 1.00 90.31 401 PHE A N 1
ATOM 3139 C CA . PHE A 1 401 ? -12.715 -3.191 22.584 1.00 90.31 401 PHE A CA 1
ATOM 3140 C C . PHE A 1 401 ? -12.841 -3.458 21.082 1.00 90.31 401 PHE A C 1
ATOM 3142 O O . PHE A 1 401 ? -11.829 -3.498 20.379 1.00 90.31 401 PHE A O 1
ATOM 3149 N N . LEU A 1 402 ? -14.069 -3.612 20.576 1.00 85.25 402 LEU A N 1
ATOM 3150 C CA . LEU A 1 402 ? -14.322 -3.868 19.158 1.00 85.25 402 LEU A CA 1
ATOM 3151 C C . LEU A 1 402 ? -13.868 -2.687 18.295 1.00 85.25 402 LEU A C 1
ATOM 3153 O O . LEU A 1 402 ? -13.142 -2.882 17.324 1.00 85.25 402 LEU A O 1
ATOM 3157 N N . ALA A 1 403 ? -14.208 -1.456 18.685 1.00 82.88 403 ALA A N 1
ATOM 3158 C CA . ALA A 1 403 ? -13.771 -0.258 17.975 1.00 82.88 403 ALA A CA 1
ATOM 3159 C C . ALA A 1 403 ? -12.242 -0.110 17.976 1.00 82.88 403 ALA A C 1
ATOM 3161 O O . ALA A 1 403 ? -11.655 0.158 16.928 1.00 82.88 403 ALA A O 1
ATOM 3162 N N . ALA A 1 404 ? -11.586 -0.340 19.121 1.00 82.44 404 ALA A N 1
ATOM 3163 C CA . ALA A 1 404 ? -10.125 -0.310 19.233 1.00 82.44 404 ALA A CA 1
ATOM 3164 C C . ALA A 1 404 ? -9.440 -1.403 18.409 1.00 82.44 404 ALA A C 1
ATOM 3166 O O . ALA A 1 404 ? -8.334 -1.189 17.917 1.00 82.44 404 ALA A O 1
ATOM 3167 N N . SER A 1 405 ? -10.111 -2.541 18.225 1.00 70.69 405 SER A N 1
ATOM 3168 C CA . SER A 1 405 ? -9.621 -3.655 17.413 1.00 70.69 405 SER A CA 1
ATOM 3169 C C . SER A 1 405 ? -9.752 -3.414 15.908 1.00 70.69 405 SER A C 1
ATOM 3171 O O . SER A 1 405 ? -9.064 -4.085 15.144 1.00 70.69 405 SER A O 1
ATOM 3173 N N . ILE A 1 406 ? -10.618 -2.489 15.482 1.00 66.50 406 ILE A N 1
ATOM 3174 C CA . ILE A 1 406 ? -10.835 -2.151 14.068 1.00 66.50 406 ILE A CA 1
ATOM 3175 C C . ILE A 1 406 ? -9.998 -0.934 13.669 1.00 66.50 406 ILE A C 1
ATOM 3177 O O . ILE A 1 406 ? -9.268 -0.987 12.683 1.00 66.50 406 ILE A O 1
ATOM 3181 N N . ASN A 1 407 ? -10.094 0.174 14.414 1.00 66.56 407 ASN A N 1
ATOM 3182 C CA . ASN A 1 407 ? -9.360 1.397 14.097 1.00 66.56 407 ASN A CA 1
ATOM 3183 C C . ASN A 1 407 ? -9.205 2.313 15.321 1.00 66.56 407 ASN A C 1
ATOM 3185 O O . ASN A 1 407 ? -10.172 2.925 15.784 1.00 66.56 407 ASN A O 1
ATOM 3189 N N . LEU A 1 408 ? -7.958 2.490 15.768 1.00 68.06 408 LEU A N 1
ATOM 3190 C CA . LEU A 1 408 ? -7.574 3.369 16.879 1.00 68.06 408 LEU A CA 1
ATOM 3191 C C . LEU A 1 408 ? -8.053 4.819 16.720 1.00 68.06 408 LEU A C 1
ATOM 3193 O O . LEU A 1 408 ? -8.407 5.443 17.720 1.00 68.06 408 LEU A O 1
ATOM 3197 N N . LYS A 1 409 ? -8.118 5.339 15.487 1.00 64.62 409 LYS A N 1
ATOM 3198 C CA . LYS A 1 409 ? -8.580 6.709 15.208 1.00 64.62 409 LYS A CA 1
ATOM 3199 C C . LYS A 1 409 ? -10.024 6.915 15.642 1.00 64.62 409 LYS A C 1
ATOM 3201 O O . LYS A 1 409 ? -10.345 7.899 16.292 1.00 64.62 409 LYS A O 1
ATOM 3206 N N . THR A 1 410 ? -10.877 5.931 15.363 1.00 64.12 410 THR A N 1
ATOM 3207 C CA . THR A 1 410 ? -12.292 5.978 15.756 1.00 64.12 410 THR A CA 1
ATOM 3208 C C . THR A 1 410 ? -12.525 5.487 17.187 1.00 64.12 410 THR A C 1
ATOM 3210 O O . THR A 1 410 ? -13.545 5.794 17.800 1.00 64.12 410 THR A O 1
ATOM 3213 N N . ALA A 1 411 ? -11.584 4.717 17.738 1.00 75.38 411 ALA A N 1
ATOM 3214 C CA . ALA A 1 411 ? -11.720 4.108 19.053 1.00 75.38 411 ALA A CA 1
ATOM 3215 C C . ALA A 1 411 ? -11.417 5.064 20.204 1.00 75.38 411 ALA A C 1
ATOM 3217 O O . ALA A 1 411 ? -12.067 4.982 21.240 1.00 75.38 411 ALA A O 1
ATOM 3218 N N . VAL A 1 412 ? -10.445 5.968 20.044 1.00 80.00 412 VAL A N 1
ATOM 3219 C CA . VAL A 1 412 ? -10.074 6.916 21.106 1.00 80.00 412 VAL A CA 1
ATOM 3220 C C . VAL A 1 412 ? -11.218 7.889 21.431 1.00 80.00 412 VAL A C 1
ATOM 3222 O O . VAL A 1 412 ? -11.551 8.001 22.613 1.00 80.00 412 VAL A O 1
ATOM 3225 N N . PRO A 1 413 ? -11.881 8.545 20.454 1.00 73.94 413 PRO A N 1
ATOM 3226 C CA . PRO A 1 413 ? -13.041 9.392 20.738 1.00 73.94 413 PRO A CA 1
ATOM 3227 C C . PRO A 1 413 ? -14.192 8.612 21.378 1.00 73.94 413 PRO A C 1
ATOM 3229 O O . PRO A 1 413 ? -14.793 9.093 22.338 1.00 73.94 413 PRO A O 1
ATOM 3232 N N . LEU A 1 414 ? -14.454 7.387 20.903 1.00 79.31 414 LEU A N 1
ATOM 3233 C CA . LEU A 1 414 ? -15.474 6.511 21.476 1.00 79.31 414 LEU A CA 1
ATOM 3234 C C . LEU A 1 414 ? -15.159 6.157 22.938 1.00 79.31 414 LEU A C 1
ATOM 3236 O O . LEU A 1 414 ? -16.013 6.335 23.799 1.00 79.31 414 LEU A O 1
ATOM 3240 N N . ALA A 1 415 ? -13.930 5.724 23.236 1.00 85.44 415 ALA A N 1
ATOM 3241 C CA . ALA A 1 415 ? -13.494 5.373 24.588 1.00 85.44 415 ALA A CA 1
ATOM 3242 C C . ALA A 1 415 ? -13.556 6.572 25.549 1.00 85.44 415 ALA A C 1
ATOM 3244 O O . ALA A 1 415 ? -13.951 6.423 26.700 1.00 85.44 415 ALA A O 1
ATOM 3245 N N . LEU A 1 416 ? -13.208 7.775 25.081 1.00 82.12 416 LEU A N 1
ATOM 3246 C CA . LEU A 1 416 ? -13.332 9.005 25.870 1.00 82.12 416 LEU A CA 1
ATOM 3247 C C . LEU A 1 416 ? -14.793 9.382 26.120 1.00 82.12 416 LEU A C 1
ATOM 3249 O O . LEU A 1 416 ? -15.143 9.772 27.233 1.00 82.12 416 LEU A O 1
ATOM 3253 N N . GLY A 1 417 ? -15.649 9.251 25.107 1.00 78.75 417 GLY A N 1
ATOM 3254 C CA . GLY A 1 417 ? -17.088 9.443 25.257 1.00 78.75 417 GLY A CA 1
ATOM 3255 C C . GLY A 1 417 ? -17.702 8.454 26.246 1.00 78.75 417 GLY A C 1
ATOM 3256 O O . GLY A 1 417 ? -18.575 8.828 27.033 1.00 78.75 417 GLY A O 1
ATOM 3257 N N . ILE A 1 418 ? -17.192 7.219 26.256 1.00 87.00 418 ILE A N 1
ATOM 3258 C CA . ILE A 1 418 ? -17.585 6.195 27.219 1.00 87.00 418 ILE A CA 1
ATOM 3259 C C . ILE A 1 418 ? -17.113 6.568 28.636 1.00 87.00 418 ILE A C 1
ATOM 3261 O O . ILE A 1 418 ? -17.916 6.725 29.553 1.00 87.00 418 ILE A O 1
ATOM 3265 N N . ALA A 1 419 ? -15.832 6.901 28.792 1.00 87.25 419 ALA A N 1
ATOM 3266 C CA . ALA A 1 419 ? -15.261 7.331 30.068 1.00 87.25 419 ALA A CA 1
ATOM 3267 C C . ALA A 1 419 ? -15.986 8.542 30.695 1.00 87.25 419 ALA A C 1
ATOM 3269 O O . ALA A 1 419 ? -16.133 8.626 31.914 1.00 87.25 419 ALA A O 1
ATOM 3270 N N . LEU A 1 420 ? -16.439 9.504 29.884 1.00 81.88 420 LEU A N 1
ATOM 3271 C CA . LEU A 1 420 ? -17.104 10.709 30.386 1.00 81.88 420 LEU A CA 1
ATOM 3272 C C . LEU A 1 420 ? -18.476 10.432 31.010 1.00 81.88 420 LEU A C 1
ATOM 3274 O O . LEU A 1 420 ? -18.842 11.123 31.964 1.00 81.88 420 LEU A O 1
ATOM 3278 N N . HIS A 1 421 ? -19.227 9.451 30.508 1.00 85.81 421 HIS A N 1
ATOM 3279 C CA . HIS A 1 421 ? -20.548 9.124 31.052 1.00 85.81 421 HIS A CA 1
ATOM 3280 C C . HIS A 1 421 ? -20.476 8.137 32.228 1.00 85.81 421 HIS A C 1
ATOM 3282 O O . HIS A 1 421 ? -21.279 8.237 33.158 1.00 85.81 421 HIS A O 1
ATOM 3288 N N . ASN A 1 422 ? -19.413 7.330 32.278 1.00 87.69 422 ASN A N 1
ATOM 3289 C CA . ASN A 1 422 ? -19.068 6.477 33.413 1.00 87.69 422 ASN A CA 1
ATOM 3290 C C . ASN A 1 422 ? -18.856 7.250 34.728 1.00 87.69 422 ASN A C 1
ATOM 3292 O O . ASN A 1 422 ? -19.076 6.726 35.818 1.00 87.69 422 ASN A O 1
ATOM 3296 N N . ILE A 1 423 ? -18.470 8.528 34.684 1.00 86.19 423 ILE A N 1
ATOM 3297 C CA . ILE A 1 423 ? -18.317 9.325 35.914 1.00 86.19 423 ILE A CA 1
ATOM 3298 C C . ILE A 1 423 ? -19.683 9.560 36.603 1.00 86.19 423 ILE A C 1
ATOM 3300 O O . ILE A 1 423 ? -19.813 9.214 37.782 1.00 86.19 423 ILE A O 1
ATOM 3304 N N . PRO A 1 424 ? -20.713 10.128 35.934 1.00 81.50 424 PRO A N 1
ATOM 3305 C CA . PRO A 1 424 ? -22.091 10.150 36.434 1.00 81.50 424 PRO A CA 1
ATOM 3306 C C . PRO A 1 424 ? -22.614 8.795 36.924 1.00 81.50 424 PRO A C 1
ATOM 3308 O O . PRO A 1 424 ? -23.213 8.732 38.001 1.00 81.50 424 PRO A O 1
ATOM 3311 N N . GLU A 1 425 ? -22.340 7.732 36.166 1.00 82.50 425 GLU A N 1
ATOM 3312 C CA . GLU A 1 425 ? -22.657 6.334 36.483 1.00 82.50 425 GLU A CA 1
ATOM 3313 C C . GLU A 1 425 ? -22.176 5.954 37.886 1.00 82.50 425 GLU A C 1
ATOM 3315 O O . GLU A 1 425 ? -22.944 5.557 38.767 1.00 82.50 425 GLU A O 1
ATOM 3320 N N . GLY A 1 426 ? -20.884 6.182 38.138 1.00 87.06 426 GLY A N 1
ATOM 3321 C CA . GLY A 1 426 ? -20.240 5.867 39.402 1.00 87.06 426 GLY A CA 1
ATOM 3322 C C . GLY A 1 426 ? -20.855 6.616 40.580 1.00 87.06 426 GLY A C 1
ATOM 3323 O O . GLY A 1 426 ? -21.003 6.060 41.670 1.00 87.06 426 GLY A O 1
ATOM 3324 N N . ILE A 1 427 ? -21.270 7.870 40.373 1.00 84.31 427 ILE A N 1
ATOM 3325 C CA . ILE A 1 427 ? -21.968 8.658 41.400 1.00 84.31 427 ILE A CA 1
ATOM 3326 C C . ILE A 1 427 ? -23.332 8.032 41.704 1.00 84.31 427 ILE A C 1
ATOM 3328 O O . ILE A 1 427 ? -23.706 7.929 42.878 1.00 84.31 427 ILE A O 1
ATOM 3332 N N . ALA A 1 428 ? -24.059 7.610 40.669 1.00 77.88 428 ALA A N 1
ATOM 3333 C CA . ALA A 1 428 ? -25.383 7.011 40.780 1.00 77.88 428 ALA A CA 1
ATOM 3334 C C . ALA A 1 428 ? -25.362 5.619 41.433 1.00 77.88 428 ALA A C 1
ATOM 3336 O O . ALA A 1 428 ? -26.312 5.275 42.132 1.00 77.88 428 ALA A O 1
ATOM 3337 N N . VAL A 1 429 ? -24.270 4.861 41.297 1.00 81.69 429 VAL A N 1
ATOM 3338 C CA . VAL A 1 429 ? -24.064 3.586 42.007 1.00 81.69 429 VAL A CA 1
ATOM 3339 C C . VAL A 1 429 ? -23.607 3.812 43.451 1.00 81.69 429 VAL A C 1
ATOM 3341 O O . VAL A 1 429 ? -24.194 3.268 44.389 1.00 81.69 429 VAL A O 1
ATOM 3344 N N . ALA A 1 430 ? -22.568 4.624 43.675 1.00 84.88 430 ALA A N 1
ATOM 3345 C CA . ALA A 1 430 ? -21.965 4.758 45.003 1.00 84.88 430 ALA A CA 1
ATOM 3346 C C . ALA A 1 430 ? -22.856 5.509 45.994 1.00 84.88 430 ALA A C 1
ATOM 3348 O O . ALA A 1 430 ? -22.842 5.202 47.188 1.00 84.88 430 ALA A O 1
ATOM 3349 N N . THR A 1 431 ? -23.614 6.503 45.530 1.00 76.44 431 THR A N 1
ATOM 3350 C CA . THR A 1 431 ? -24.378 7.394 46.411 1.00 76.44 431 THR A CA 1
ATOM 3351 C C . THR A 1 431 ? -25.519 6.670 47.139 1.00 76.44 431 THR A C 1
ATOM 3353 O O . THR A 1 431 ? -25.569 6.758 48.370 1.00 76.44 431 THR A O 1
ATOM 3356 N N . PRO A 1 432 ? -26.410 5.916 46.463 1.00 71.75 432 PRO A N 1
ATOM 3357 C CA . PRO A 1 432 ? -27.469 5.171 47.142 1.00 71.75 432 PRO A CA 1
ATOM 3358 C C . PRO A 1 432 ? -26.913 4.108 48.092 1.00 71.75 432 PRO A C 1
ATOM 3360 O O . PRO A 1 432 ? -27.400 3.970 49.211 1.00 71.75 432 PRO A O 1
ATOM 3363 N N . VAL A 1 433 ? -25.842 3.410 47.699 1.00 76.62 433 VAL A N 1
ATOM 3364 C CA . VAL A 1 433 ? -25.164 2.423 48.556 1.00 76.62 433 VAL A CA 1
ATOM 3365 C C . VAL A 1 433 ? -24.552 3.089 49.788 1.00 76.62 433 VAL A C 1
ATOM 3367 O O . VAL A 1 433 ? -24.654 2.555 50.896 1.00 76.62 433 VAL A O 1
ATOM 3370 N N . TYR A 1 434 ? -23.940 4.263 49.632 1.00 79.81 434 TYR A N 1
ATOM 3371 C CA . TYR A 1 434 ? -23.422 5.038 50.754 1.00 79.81 434 TYR A CA 1
ATOM 3372 C C . TYR A 1 434 ? -24.547 5.443 51.709 1.00 79.81 434 TYR A C 1
ATOM 3374 O O . TYR A 1 434 ? -24.421 5.205 52.906 1.00 79.81 434 TYR A O 1
ATOM 3382 N N . PHE A 1 435 ? -25.661 5.984 51.213 1.00 72.69 435 PHE A N 1
ATOM 3383 C CA . PHE A 1 435 ? -26.777 6.378 52.077 1.00 72.69 435 PHE A CA 1
ATOM 3384 C C . PHE A 1 435 ? -27.487 5.180 52.726 1.00 72.69 435 PHE A C 1
ATOM 3386 O O . PHE A 1 435 ? -27.903 5.269 53.882 1.00 72.69 435 PHE A O 1
ATOM 3393 N N . ALA A 1 436 ? -27.557 4.034 52.045 1.00 68.56 436 ALA A N 1
ATOM 3394 C CA . ALA A 1 436 ? -28.163 2.819 52.584 1.00 68.56 436 ALA A CA 1
ATOM 3395 C C . ALA A 1 436 ? -27.287 2.129 53.643 1.00 68.56 436 ALA A C 1
ATOM 3397 O O . ALA A 1 436 ? -27.804 1.648 54.651 1.00 68.56 436 ALA A O 1
ATOM 3398 N N . THR A 1 437 ? -25.967 2.075 53.427 1.00 74.81 437 THR A N 1
ATOM 3399 C CA . THR A 1 437 ? -25.019 1.327 54.278 1.00 74.81 437 THR A CA 1
ATOM 3400 C C . THR A 1 437 ? -24.212 2.192 55.243 1.00 74.81 437 THR A C 1
ATOM 3402 O O . THR A 1 437 ? -23.515 1.647 56.099 1.00 74.81 437 THR A O 1
ATOM 3405 N N . GLN A 1 438 ? -24.248 3.516 55.073 1.00 77.75 438 GLN A N 1
ATOM 3406 C CA . GLN A 1 438 ? -23.414 4.509 55.764 1.00 77.75 438 GLN A CA 1
ATOM 3407 C C . GLN A 1 438 ? -21.898 4.279 55.609 1.00 77.75 438 GLN A C 1
ATOM 3409 O O . GLN A 1 438 ? -21.087 4.843 56.343 1.00 77.75 438 GLN A O 1
ATOM 3414 N N . SER A 1 439 ? -21.485 3.481 54.619 1.00 82.44 439 SER A N 1
ATOM 3415 C CA . SER A 1 439 ? -20.086 3.135 54.373 1.00 82.44 439 SER A CA 1
ATOM 3416 C C . SER A 1 439 ? -19.648 3.576 52.982 1.00 82.44 439 SER A C 1
ATOM 3418 O O . SER A 1 439 ? -20.107 3.060 51.964 1.00 82.44 439 SER A O 1
ATOM 3420 N N . LYS A 1 440 ? -18.703 4.520 52.941 1.00 86.75 440 LYS A N 1
ATOM 3421 C CA . LYS A 1 440 ? -18.127 5.037 51.689 1.00 86.75 440 LYS A CA 1
ATOM 3422 C C . LYS A 1 440 ? -17.361 3.957 50.927 1.00 86.75 440 LYS A C 1
ATOM 3424 O O . LYS A 1 440 ? -17.418 3.900 49.707 1.00 86.75 440 LYS A O 1
ATOM 3429 N N . TRP A 1 441 ? -16.696 3.069 51.665 1.00 88.31 441 TRP A N 1
ATOM 3430 C CA . TRP A 1 441 ? -15.957 1.937 51.112 1.00 88.31 441 TRP A CA 1
ATOM 3431 C C . TRP A 1 441 ? -16.867 0.899 50.468 1.00 88.31 441 TRP A C 1
ATOM 3433 O O . TRP A 1 441 ? -16.503 0.345 49.440 1.00 88.31 441 TRP A O 1
ATOM 3443 N N . LYS A 1 442 ? -18.067 0.671 51.022 1.00 84.12 442 LYS A N 1
ATOM 3444 C CA . LYS A 1 442 ? -19.064 -0.174 50.354 1.00 84.12 442 LYS A CA 1
ATOM 3445 C C . LYS A 1 442 ? -19.537 0.476 49.056 1.00 84.12 442 LYS A C 1
ATOM 3447 O O . LYS A 1 442 ? -19.545 -0.203 48.041 1.00 84.12 442 LYS A O 1
ATOM 3452 N N . GLY A 1 443 ? -19.836 1.778 49.061 1.00 84.50 443 GLY A N 1
ATOM 3453 C CA . GLY A 1 443 ? -20.160 2.516 47.831 1.00 84.50 443 GLY A CA 1
ATOM 3454 C C . GLY A 1 443 ? -19.083 2.364 46.751 1.00 84.50 443 GLY A C 1
ATOM 3455 O O . GLY A 1 443 ? -19.399 1.977 45.631 1.00 84.50 443 GLY A O 1
ATOM 3456 N N . LEU A 1 444 ? -17.813 2.561 47.122 1.00 89.62 444 LEU A N 1
ATOM 3457 C CA . LEU A 1 444 ? -16.673 2.403 46.213 1.00 89.62 444 LEU A CA 1
ATOM 3458 C C . LEU A 1 444 ? -16.487 0.955 45.724 1.00 89.62 444 LEU A C 1
ATOM 3460 O O . LEU A 1 444 ? -16.168 0.726 44.559 1.00 89.62 444 LEU A O 1
ATOM 3464 N N . LEU A 1 445 ? -16.697 -0.033 46.597 1.00 89.69 445 LEU A N 1
ATOM 3465 C CA . LEU A 1 445 ? -16.602 -1.448 46.237 1.00 89.69 445 LEU A CA 1
ATOM 3466 C C . LEU A 1 445 ? -17.647 -1.825 45.181 1.00 89.69 445 LEU A C 1
ATOM 3468 O O . LEU A 1 445 ? -17.303 -2.479 44.203 1.00 89.69 445 LEU A O 1
ATOM 3472 N N . TYR A 1 446 ? -18.899 -1.391 45.342 1.00 85.62 446 TYR A N 1
ATOM 3473 C CA . TYR A 1 446 ? -19.944 -1.663 44.351 1.00 85.62 446 TYR A CA 1
ATOM 3474 C C . TYR A 1 446 ? -19.683 -0.944 43.020 1.00 85.62 446 TYR A C 1
ATOM 3476 O O . TYR A 1 446 ? -19.901 -1.549 41.974 1.00 85.62 446 TYR A O 1
ATOM 3484 N N . THR A 1 447 ? -19.129 0.277 43.027 1.00 88.69 447 THR A N 1
ATOM 3485 C CA . THR A 1 447 ? -18.675 0.919 41.776 1.00 88.69 447 THR A CA 1
ATOM 3486 C C . THR A 1 447 ? -17.521 0.182 41.116 1.00 88.69 447 THR A C 1
ATOM 3488 O O . THR A 1 447 ? -17.489 0.089 39.898 1.00 88.69 447 THR A O 1
ATOM 3491 N N . PHE A 1 448 ? -16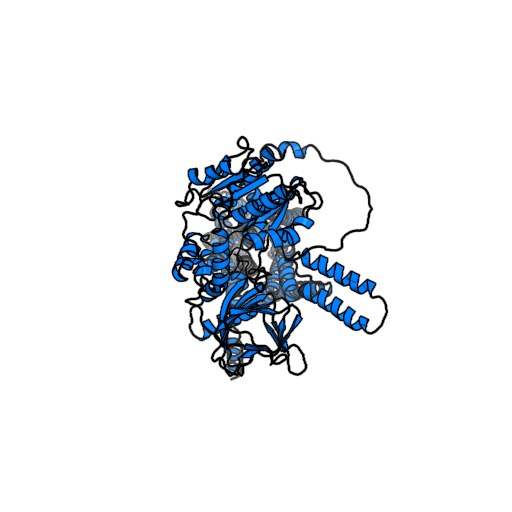.593 -0.378 41.895 1.00 90.69 448 PHE A N 1
ATOM 3492 C CA . PHE A 1 448 ? -15.497 -1.174 41.347 1.00 90.69 448 PHE A CA 1
ATOM 3493 C C . PHE A 1 448 ? -16.002 -2.485 40.734 1.00 90.69 448 PHE A C 1
ATOM 3495 O O . PHE A 1 448 ? -15.560 -2.869 39.658 1.00 90.69 448 PHE A O 1
ATOM 3502 N N . ILE A 1 449 ? -16.965 -3.152 41.379 1.00 88.12 449 ILE A N 1
ATOM 3503 C CA . ILE A 1 449 ? -17.602 -4.360 40.833 1.00 88.12 449 ILE A CA 1
ATOM 3504 C C . ILE A 1 449 ? -18.331 -4.045 39.518 1.00 88.12 449 ILE A C 1
ATOM 3506 O O . ILE A 1 449 ? -18.200 -4.813 38.571 1.00 88.12 449 ILE A O 1
ATOM 3510 N N . SER A 1 450 ? -19.044 -2.917 39.437 1.00 87.12 450 SER A N 1
ATOM 3511 C CA . SER A 1 450 ? -19.666 -2.442 38.189 1.00 87.12 450 SER A CA 1
ATOM 3512 C C . SER A 1 450 ? -18.614 -2.128 37.116 1.00 87.12 450 SER A C 1
ATOM 3514 O O . SER A 1 450 ? -18.742 -2.601 35.992 1.00 87.12 450 SER A O 1
ATOM 3516 N N . ALA A 1 451 ? -17.508 -1.468 37.474 1.00 90.12 451 ALA A N 1
ATOM 3517 C CA . ALA A 1 451 ? -16.408 -1.176 36.553 1.00 90.12 451 ALA A CA 1
ATOM 3518 C C . ALA A 1 451 ? -15.747 -2.430 35.945 1.00 90.12 451 ALA A C 1
ATOM 3520 O O . ALA A 1 451 ? -15.168 -2.339 34.868 1.00 90.12 451 ALA A O 1
ATOM 3521 N N . LEU A 1 452 ? -15.822 -3.601 36.596 1.00 90.50 452 LEU A N 1
ATOM 3522 C CA . LEU A 1 452 ? -15.284 -4.861 36.057 1.00 90.50 452 LEU A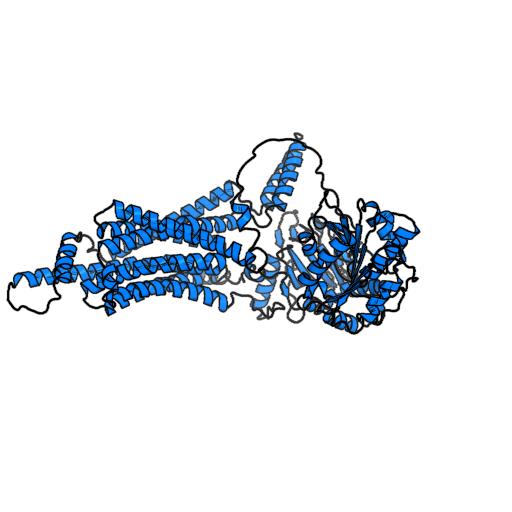 CA 1
ATOM 3523 C C . LEU A 1 452 ? -16.116 -5.439 34.902 1.00 90.50 452 LEU A C 1
ATOM 3525 O O . LEU A 1 452 ? -15.610 -6.288 34.164 1.00 90.50 452 LEU A O 1
ATOM 3529 N N . ALA A 1 453 ? -17.363 -4.998 34.719 1.00 90.06 453 ALA A N 1
ATOM 3530 C CA . ALA A 1 453 ? -18.189 -5.452 33.605 1.00 90.06 453 ALA A CA 1
ATOM 3531 C C . ALA A 1 453 ? -17.654 -4.965 32.246 1.00 90.06 453 ALA A C 1
ATOM 3533 O O . ALA A 1 453 ? -17.773 -5.684 31.257 1.00 90.06 453 ALA A O 1
ATOM 3534 N N . GLU A 1 454 ? -16.973 -3.820 32.202 1.00 91.25 454 GLU A N 1
ATOM 3535 C CA . GLU A 1 454 ? -16.342 -3.286 30.990 1.00 91.25 454 GLU A CA 1
ATOM 3536 C C . GLU A 1 454 ? -15.163 -4.141 30.467 1.00 91.25 454 GLU A C 1
ATOM 3538 O O . GLU A 1 454 ? -15.220 -4.616 29.324 1.00 91.25 454 GLU A O 1
ATOM 3543 N N . PRO A 1 455 ? -14.123 -4.457 31.269 1.00 91.88 455 PRO A N 1
ATOM 3544 C CA . PRO A 1 455 ? -13.054 -5.349 30.830 1.00 91.88 455 PRO A CA 1
ATOM 3545 C C . PRO A 1 455 ? -13.560 -6.774 30.596 1.00 91.88 455 PRO A C 1
ATOM 3547 O O . PRO A 1 455 ? -13.033 -7.464 29.724 1.00 91.88 455 PRO A O 1
ATOM 3550 N N . LEU A 1 456 ? -14.608 -7.214 31.304 1.00 92.00 456 LEU A N 1
ATOM 3551 C CA . LEU A 1 456 ? -15.278 -8.481 31.009 1.00 92.00 456 LEU A CA 1
ATOM 3552 C C . LEU A 1 456 ? -15.950 -8.454 29.628 1.00 92.00 456 LEU A C 1
ATOM 3554 O O . LEU A 1 456 ? -15.812 -9.412 28.869 1.00 92.00 456 LEU A O 1
ATOM 3558 N N . GLY A 1 457 ? -16.618 -7.356 29.271 1.00 90.56 457 GLY A N 1
ATOM 3559 C CA . GLY A 1 457 ? -17.181 -7.140 27.938 1.00 90.56 457 GLY A CA 1
ATOM 3560 C C . GLY A 1 457 ? -16.100 -7.122 26.860 1.00 90.56 457 GLY A C 1
ATOM 3561 O O . GLY A 1 457 ? -16.239 -7.776 25.826 1.00 90.56 457 GLY A O 1
ATOM 3562 N N . GLY A 1 458 ? -14.971 -6.468 27.139 1.00 90.75 458 GLY A N 1
ATOM 3563 C CA . GLY A 1 458 ? -13.794 -6.485 26.271 1.00 90.75 458 GLY A CA 1
ATOM 3564 C C . GLY A 1 458 ? -13.207 -7.882 26.092 1.00 90.75 458 GLY A C 1
ATOM 3565 O O . GLY A 1 458 ? -12.878 -8.267 24.975 1.00 90.75 458 GLY A O 1
ATOM 3566 N N . LEU A 1 459 ? -13.141 -8.676 27.162 1.00 90.31 459 LEU A N 1
ATOM 3567 C CA . LEU A 1 459 ? -12.680 -10.062 27.117 1.00 90.31 459 LEU A CA 1
ATOM 3568 C C . LEU A 1 459 ? -13.633 -10.954 26.315 1.00 90.31 459 LEU A C 1
ATOM 3570 O O . LEU A 1 459 ? -13.177 -11.740 25.492 1.00 90.31 459 LEU A O 1
ATOM 3574 N N . ILE A 1 460 ? -14.945 -10.827 26.521 1.00 88.88 460 ILE A N 1
ATOM 3575 C CA . ILE A 1 460 ? -15.952 -11.553 25.735 1.00 88.88 460 ILE A CA 1
ATOM 3576 C C . ILE A 1 460 ? -15.803 -11.204 24.258 1.00 88.88 460 ILE A C 1
ATOM 3578 O O . ILE A 1 460 ? -15.752 -12.104 23.422 1.00 88.88 460 ILE A O 1
ATOM 3582 N N . CYS A 1 461 ? -15.658 -9.915 23.945 1.00 86.94 461 CYS A N 1
ATOM 3583 C CA . CYS A 1 461 ? -15.401 -9.460 22.589 1.00 86.94 461 CYS A CA 1
ATOM 3584 C C . CYS A 1 461 ? -14.125 -10.091 22.035 1.00 86.94 461 CYS A C 1
ATOM 3586 O O . CYS A 1 461 ? -14.189 -10.778 21.021 1.00 86.94 461 CYS A O 1
ATOM 3588 N N . PHE A 1 462 ? -13.002 -9.965 22.746 1.00 84.44 462 PHE A N 1
ATOM 3589 C CA . PHE A 1 462 ? -11.722 -10.563 22.380 1.00 84.44 462 PHE A CA 1
ATOM 3590 C C . PHE A 1 462 ? -11.837 -12.054 22.069 1.00 84.44 462 PHE A C 1
ATOM 3592 O O . PHE A 1 462 ? -11.306 -12.478 21.049 1.00 84.44 462 PHE A O 1
ATOM 3599 N N . LEU A 1 463 ? -12.536 -12.831 22.902 1.00 83.06 463 LEU A N 1
ATOM 3600 C CA . LEU A 1 463 ? -12.739 -14.264 22.687 1.00 83.06 463 LEU A CA 1
ATOM 3601 C C . LEU A 1 463 ? -13.562 -14.537 21.422 1.00 83.06 463 LEU A C 1
ATOM 3603 O O . LEU A 1 463 ? -13.189 -15.420 20.653 1.00 83.06 463 LEU A O 1
ATOM 3607 N N . ILE A 1 464 ? -14.616 -13.757 21.167 1.00 77.69 464 ILE A N 1
ATOM 3608 C CA . ILE A 1 464 ? -15.453 -13.875 19.961 1.00 77.69 464 ILE A CA 1
ATOM 3609 C C . ILE A 1 464 ? -14.650 -13.545 18.694 1.00 77.69 464 ILE A C 1
ATOM 3611 O O . ILE A 1 464 ? -14.735 -14.277 17.711 1.00 77.69 464 ILE A O 1
ATOM 3615 N N . ILE A 1 465 ? -13.837 -12.484 18.719 1.00 67.94 465 ILE A N 1
ATOM 3616 C CA . ILE A 1 465 ? -13.058 -12.023 17.556 1.00 67.94 465 ILE A CA 1
ATOM 3617 C C . ILE A 1 465 ? -11.617 -12.558 17.537 1.00 67.94 465 ILE A C 1
ATOM 3619 O O . ILE A 1 465 ? -10.792 -12.083 16.756 1.00 67.94 465 ILE A O 1
ATOM 3623 N N . SER A 1 466 ? -11.258 -13.490 18.423 1.00 57.19 466 SER A N 1
ATOM 3624 C CA . SER A 1 466 ? -9.878 -13.987 18.584 1.00 57.19 466 SER A CA 1
ATOM 3625 C C . SER A 1 466 ? -9.349 -14.691 17.330 1.00 57.19 466 SER A C 1
ATOM 3627 O O . SER A 1 466 ? -8.150 -14.633 17.071 1.00 57.19 466 SER A O 1
ATOM 3629 N N . ASN A 1 467 ? -10.251 -15.240 16.510 1.00 44.69 467 ASN A N 1
ATOM 3630 C CA . ASN A 1 467 ? -9.950 -15.959 15.269 1.00 44.69 467 ASN A CA 1
ATOM 3631 C C . ASN A 1 467 ? -10.053 -15.087 13.994 1.00 44.69 467 ASN A C 1
ATOM 3633 O O . ASN A 1 467 ? -10.134 -15.631 12.898 1.00 44.69 467 ASN A O 1
ATOM 3637 N N . GLY A 1 468 ? -10.088 -13.751 14.116 1.00 47.62 468 GLY A N 1
ATOM 3638 C CA . GLY A 1 468 ? -10.106 -12.808 12.981 1.00 47.62 468 GLY A CA 1
ATOM 3639 C C . GLY A 1 468 ? -11.217 -11.748 13.053 1.00 47.62 468 GLY A C 1
ATOM 3640 O O . GLY A 1 468 ? -12.153 -11.870 13.840 1.00 47.62 468 GLY A O 1
ATOM 3641 N N . LEU A 1 469 ? -11.114 -10.681 12.244 1.00 59.56 469 LEU A N 1
ATOM 3642 C CA . LEU A 1 469 ? -12.169 -9.659 12.106 1.00 59.56 469 LEU A CA 1
ATOM 3643 C C . LEU A 1 469 ? -13.064 -10.029 10.920 1.00 59.56 469 LEU A C 1
ATOM 3645 O O . LEU A 1 469 ? -12.771 -9.684 9.780 1.00 59.56 469 LEU A O 1
ATOM 3649 N N . ASN A 1 470 ? -14.141 -10.764 11.183 1.00 67.06 470 ASN A N 1
ATOM 3650 C CA . ASN A 1 470 ? -15.154 -11.060 10.175 1.00 67.06 470 ASN A CA 1
ATOM 3651 C C . ASN A 1 470 ? -16.168 -9.895 10.123 1.00 67.06 470 ASN A C 1
ATOM 3653 O O . ASN A 1 470 ? -16.798 -9.637 11.154 1.00 67.06 470 ASN A O 1
ATOM 3657 N N . PRO A 1 471 ? -16.384 -9.232 8.967 1.00 74.12 471 PRO A N 1
ATOM 3658 C CA . PRO A 1 471 ? -17.312 -8.102 8.858 1.00 74.12 471 PRO A CA 1
ATOM 3659 C C . PRO A 1 471 ? -18.738 -8.420 9.324 1.00 74.12 471 PRO A C 1
ATOM 3661 O O . PRO A 1 471 ? -19.385 -7.598 9.966 1.00 74.12 471 PRO A O 1
ATOM 3664 N N . PHE A 1 472 ? -19.221 -9.648 9.105 1.00 80.94 472 PHE A N 1
ATOM 3665 C CA . PHE A 1 472 ? -20.522 -10.073 9.623 1.00 80.94 472 PHE A CA 1
ATOM 3666 C C . PHE A 1 472 ? -20.555 -10.079 11.153 1.00 80.94 472 PHE A C 1
ATOM 3668 O O . PHE A 1 472 ? -21.505 -9.590 11.760 1.00 80.94 472 PHE A O 1
ATOM 3675 N N . VAL A 1 473 ? -19.519 -10.639 11.785 1.00 80.94 473 VAL A N 1
ATOM 3676 C CA . VAL A 1 473 ? -19.429 -10.737 13.249 1.00 80.94 473 VAL A CA 1
ATOM 3677 C C . VAL A 1 473 ? -19.290 -9.344 13.855 1.00 80.94 473 VAL A C 1
ATOM 3679 O O . VAL A 1 473 ? -20.011 -9.025 14.796 1.00 80.94 473 VAL A O 1
ATOM 3682 N N . ASN A 1 474 ? -18.442 -8.488 13.280 1.00 82.25 474 ASN A N 1
ATOM 3683 C CA . ASN A 1 474 ? -18.281 -7.101 13.718 1.00 82.25 474 ASN A CA 1
ATOM 3684 C C . ASN A 1 474 ? -19.599 -6.320 13.599 1.00 82.25 474 ASN A C 1
ATOM 3686 O O . ASN A 1 474 ? -20.029 -5.684 14.562 1.00 82.25 474 ASN A O 1
ATOM 3690 N N . GLY A 1 475 ? -20.267 -6.416 12.442 1.00 85.25 475 GLY A N 1
ATOM 3691 C CA . GLY A 1 475 ? -21.558 -5.780 12.186 1.00 85.25 475 GLY A CA 1
ATOM 3692 C C . GLY A 1 475 ? -22.631 -6.245 13.166 1.00 85.25 475 GLY A C 1
ATOM 3693 O O . GLY A 1 475 ? -23.328 -5.416 13.758 1.00 85.25 475 GLY A O 1
ATOM 3694 N N . ALA A 1 476 ? -22.716 -7.555 13.416 1.00 89.75 476 ALA A N 1
ATOM 3695 C CA . ALA A 1 476 ? -23.653 -8.144 14.369 1.00 89.75 476 ALA A CA 1
ATOM 3696 C C . ALA A 1 476 ? -23.378 -7.679 15.802 1.00 89.75 476 ALA A C 1
ATOM 3698 O O . ALA A 1 476 ? -24.307 -7.310 16.520 1.00 89.75 476 ALA A O 1
ATOM 3699 N N . MET A 1 477 ? -22.109 -7.651 16.211 1.00 90.06 477 MET A N 1
ATOM 3700 C CA . MET A 1 477 ? -21.712 -7.209 17.543 1.00 90.06 477 MET A CA 1
ATOM 3701 C C . MET A 1 477 ? -22.018 -5.731 17.771 1.00 90.06 477 MET A C 1
ATOM 3703 O O . MET A 1 477 ? -22.641 -5.404 18.780 1.00 90.06 477 MET A O 1
ATOM 3707 N N . PHE A 1 478 ? -21.658 -4.848 16.834 1.00 90.56 478 PHE A N 1
ATOM 3708 C CA . PHE A 1 478 ? -22.031 -3.436 16.928 1.00 90.56 478 PHE A CA 1
ATOM 3709 C C . PHE A 1 478 ? -23.551 -3.255 16.955 1.00 90.56 478 PHE A C 1
ATOM 3711 O O . PHE A 1 478 ? -24.050 -2.511 17.793 1.00 90.56 478 PHE A O 1
ATOM 3718 N N . GLY A 1 479 ? -24.299 -3.977 16.114 1.00 92.81 479 GLY A N 1
ATOM 3719 C CA . GLY A 1 479 ? -25.763 -3.914 16.093 1.00 92.81 479 GLY A CA 1
ATOM 3720 C C . GLY A 1 479 ? -26.383 -4.301 17.440 1.00 92.81 479 GLY A C 1
ATOM 3721 O O . GLY A 1 479 ? -27.193 -3.551 17.984 1.00 92.81 479 GLY A O 1
ATOM 3722 N N . ILE A 1 480 ? -25.949 -5.425 18.024 1.00 94.19 480 ILE A N 1
ATOM 3723 C CA . ILE A 1 480 ? -26.393 -5.882 19.354 1.00 94.19 480 ILE A CA 1
ATOM 3724 C C . ILE A 1 480 ? -26.065 -4.838 20.425 1.00 94.19 480 ILE A C 1
ATOM 3726 O O . ILE A 1 480 ? -26.940 -4.479 21.212 1.00 94.19 480 ILE A O 1
ATOM 3730 N N . VAL A 1 481 ? -24.835 -4.321 20.439 1.00 93.06 481 VAL A N 1
ATOM 3731 C CA . VAL A 1 481 ? -24.384 -3.309 21.407 1.00 93.06 481 VAL A CA 1
ATOM 3732 C C . VAL A 1 481 ? -25.252 -2.053 21.343 1.00 93.06 481 VAL A C 1
ATOM 3734 O O . VAL A 1 481 ? -25.726 -1.597 22.381 1.00 93.06 481 VAL A O 1
ATOM 3737 N N . VAL A 1 482 ? -25.534 -1.528 20.146 1.00 93.81 482 VAL A N 1
ATOM 3738 C CA . VAL A 1 482 ? -26.407 -0.350 19.972 1.00 93.81 482 VAL A CA 1
ATOM 3739 C C . VAL A 1 482 ? -27.805 -0.628 20.514 1.00 93.81 482 VAL A C 1
ATOM 3741 O O . VAL A 1 482 ? -28.372 0.201 21.226 1.00 93.81 482 VAL A O 1
ATOM 3744 N N . GLY A 1 483 ? -28.350 -1.808 20.208 1.00 93.56 483 GLY A N 1
ATOM 3745 C CA . GLY A 1 483 ? -29.638 -2.266 20.721 1.00 93.56 483 GLY A CA 1
ATOM 3746 C C . GLY A 1 483 ? -29.700 -2.274 22.243 1.00 93.56 483 GLY A C 1
ATOM 3747 O O . GLY A 1 483 ? -30.654 -1.761 22.834 1.00 93.56 483 GLY A O 1
ATOM 3748 N N . MET A 1 484 ? -28.659 -2.812 22.878 1.00 91.75 484 MET A N 1
ATOM 3749 C CA . MET A 1 484 ? -28.529 -2.841 24.332 1.00 91.75 484 MET A CA 1
ATOM 3750 C C . MET A 1 484 ? -28.433 -1.422 24.909 1.00 91.75 484 MET A C 1
ATOM 3752 O O . MET A 1 484 ? -29.259 -1.057 25.743 1.00 91.75 484 MET A O 1
ATOM 3756 N N . MET A 1 485 ? -27.499 -0.595 24.428 1.00 90.50 485 MET A N 1
ATOM 3757 C CA . MET A 1 485 ? -27.229 0.746 24.971 1.00 90.50 485 MET A CA 1
ATOM 3758 C C . MET A 1 485 ? -28.423 1.703 24.836 1.00 90.50 485 MET A C 1
ATOM 3760 O O . MET A 1 485 ? -28.757 2.422 25.783 1.00 90.50 485 MET A O 1
ATOM 3764 N N . VAL A 1 486 ? -29.129 1.689 23.698 1.00 92.69 486 VAL A N 1
ATOM 3765 C CA . VAL A 1 486 ? -30.350 2.497 23.518 1.00 92.69 486 VAL A CA 1
ATOM 3766 C C . VAL A 1 486 ? -31.466 2.008 24.443 1.00 92.69 486 VAL A C 1
ATOM 3768 O O . VAL A 1 486 ? -32.139 2.820 25.079 1.00 92.69 486 VAL A O 1
ATOM 3771 N N . THR A 1 487 ? -31.650 0.692 24.568 1.00 91.31 487 THR A N 1
ATOM 3772 C CA . THR A 1 487 ? -32.706 0.123 25.422 1.00 91.31 487 THR A CA 1
ATOM 3773 C C . THR A 1 487 ? -32.465 0.431 26.895 1.00 91.31 487 THR A C 1
ATOM 3775 O O . THR A 1 487 ? -33.395 0.853 27.581 1.00 91.31 487 THR A O 1
ATOM 3778 N N . ILE A 1 488 ? -31.222 0.306 27.364 1.00 86.75 488 ILE A N 1
ATOM 3779 C CA . ILE A 1 488 ? -30.815 0.674 28.728 1.00 86.75 488 ILE A CA 1
ATOM 3780 C C . ILE A 1 488 ? -31.074 2.166 28.977 1.00 86.75 488 ILE A C 1
ATOM 3782 O O . ILE A 1 488 ? -31.691 2.533 29.977 1.00 86.75 488 ILE A O 1
ATOM 3786 N N . SER A 1 489 ? -30.705 3.036 28.031 1.00 89.06 489 SER A N 1
ATOM 3787 C CA . SER A 1 489 ? -30.938 4.484 28.150 1.00 89.06 489 SER A CA 1
ATOM 3788 C C . SER A 1 489 ? -32.420 4.823 28.352 1.00 89.06 489 SER A C 1
ATOM 3790 O O . SER A 1 489 ? -32.775 5.636 29.209 1.00 89.06 489 SER A O 1
ATOM 3792 N N . LEU A 1 490 ? -33.296 4.191 27.565 1.00 89.69 490 LEU A N 1
ATOM 3793 C CA . LEU A 1 490 ? -34.734 4.464 27.565 1.00 89.69 490 LEU A CA 1
ATOM 3794 C C . LEU A 1 490 ? -35.470 3.817 28.743 1.00 89.69 490 LEU A C 1
ATOM 3796 O O . LEU A 1 490 ? -36.406 4.413 29.276 1.00 89.69 490 LEU A O 1
ATOM 3800 N N . LYS A 1 491 ? -35.087 2.597 29.125 1.00 84.38 491 LYS A N 1
ATOM 3801 C CA . LYS A 1 491 ? -35.793 1.806 30.140 1.00 84.38 491 LYS A CA 1
ATOM 3802 C C . LYS A 1 491 ? -35.277 2.057 31.550 1.00 84.38 491 LYS A C 1
ATOM 3804 O O . LYS A 1 491 ? -36.059 1.994 32.497 1.00 84.38 491 LYS A O 1
ATOM 3809 N N . GLU A 1 492 ? -33.993 2.364 31.688 1.00 79.75 492 GLU A N 1
ATOM 3810 C CA . GLU A 1 492 ? -33.347 2.487 32.989 1.00 79.75 492 GLU A CA 1
ATOM 3811 C C . GLU A 1 492 ? -32.908 3.920 33.274 1.00 79.75 492 GLU A C 1
ATOM 3813 O O . GLU A 1 492 ? -33.426 4.526 34.215 1.00 79.75 492 GLU A O 1
ATOM 3818 N N . LEU A 1 493 ? -32.019 4.505 32.463 1.00 83.31 493 LEU A N 1
ATOM 3819 C CA . LEU A 1 493 ? -31.388 5.786 32.807 1.00 83.31 493 LEU A CA 1
ATOM 3820 C C . LEU A 1 493 ? -32.374 6.959 32.831 1.00 83.31 493 LEU A C 1
ATOM 3822 O O . LEU A 1 493 ? -32.437 7.682 33.827 1.00 83.31 493 LEU A O 1
ATOM 3826 N N . ILE A 1 494 ? -33.180 7.146 31.778 1.00 86.75 494 ILE A N 1
ATOM 3827 C CA . ILE A 1 494 ? -34.155 8.250 31.716 1.00 86.75 494 ILE A CA 1
ATOM 3828 C C . ILE A 1 494 ? -35.239 8.107 32.801 1.00 86.75 494 ILE A C 1
ATOM 3830 O O . ILE A 1 494 ? -35.484 9.080 33.522 1.00 86.75 494 ILE A O 1
ATOM 3834 N N . PRO A 1 495 ? -35.877 6.935 32.997 1.00 83.25 495 PRO A N 1
ATOM 3835 C CA . PRO A 1 495 ? -36.846 6.761 34.077 1.00 83.25 495 PRO A CA 1
ATOM 3836 C C . PRO A 1 495 ? -36.231 6.952 35.465 1.00 83.25 495 PRO A C 1
ATOM 3838 O O . PRO A 1 495 ? -36.859 7.553 36.337 1.00 83.25 495 PRO A O 1
ATOM 3841 N N . THR A 1 496 ? -34.988 6.515 35.672 1.00 76.69 496 THR A N 1
ATOM 3842 C CA . THR A 1 496 ? -34.264 6.741 36.930 1.00 76.69 496 THR A CA 1
ATOM 3843 C C . THR A 1 496 ? -33.965 8.227 37.138 1.00 76.69 496 THR A C 1
ATOM 3845 O O . THR A 1 496 ? -34.172 8.752 38.230 1.00 76.69 496 THR A O 1
ATOM 3848 N N . ALA A 1 497 ? -33.588 8.959 36.090 1.00 81.69 497 ALA A N 1
ATOM 3849 C CA . ALA A 1 497 ? -33.410 10.406 36.153 1.00 81.69 497 ALA A CA 1
ATOM 3850 C C . ALA A 1 497 ? -34.709 11.148 36.527 1.00 81.69 497 ALA A C 1
ATOM 3852 O O . ALA A 1 497 ? -34.688 12.053 37.364 1.00 81.69 497 ALA A O 1
ATOM 3853 N N . LEU A 1 498 ? -35.847 10.727 35.961 1.00 81.19 498 LEU A N 1
ATOM 3854 C CA . LEU A 1 498 ? -37.180 11.261 36.276 1.00 81.19 498 LEU A CA 1
ATOM 3855 C C . LEU A 1 498 ? -37.629 10.954 37.710 1.00 81.19 498 LEU A C 1
ATOM 3857 O O . LEU A 1 498 ? -38.404 11.716 38.280 1.00 81.19 498 LEU A O 1
ATOM 3861 N N . ARG A 1 499 ? -37.137 9.865 38.309 1.00 75.81 499 ARG A N 1
ATOM 3862 C CA . ARG A 1 499 ? -37.341 9.567 39.733 1.00 75.81 499 ARG A CA 1
ATOM 3863 C C . ARG A 1 499 ? -36.579 10.556 40.621 1.00 75.81 499 ARG A C 1
ATOM 3865 O O . ARG A 1 499 ? -37.116 11.051 41.604 1.00 75.81 499 ARG A O 1
ATOM 3872 N N . PHE A 1 500 ? -35.344 10.897 40.260 1.00 72.12 500 PHE A N 1
ATOM 3873 C CA . PHE A 1 500 ? -34.497 11.778 41.070 1.00 72.12 500 PHE A CA 1
ATOM 3874 C C . PHE A 1 500 ? -34.781 13.283 40.914 1.00 72.12 500 PHE A C 1
ATOM 3876 O O . PHE A 1 500 ? -34.354 14.072 41.763 1.00 72.12 500 PHE A O 1
ATOM 3883 N N . CYS A 1 501 ? -35.490 13.705 39.863 1.00 71.94 501 CYS A N 1
ATOM 3884 C CA . CYS A 1 501 ? -35.809 15.110 39.610 1.00 71.94 501 CYS A CA 1
ATOM 3885 C C . CYS A 1 501 ? -37.288 15.312 39.256 1.00 71.94 501 CYS A C 1
ATOM 3887 O O . CYS A 1 501 ? -37.803 14.720 38.313 1.00 71.94 501 CYS A O 1
ATOM 3889 N N . THR A 1 502 ? -37.960 16.225 39.960 1.00 63.97 502 THR A N 1
ATOM 3890 C CA . THR A 1 502 ? -39.385 16.540 39.754 1.00 63.97 502 THR A CA 1
ATOM 3891 C C . THR A 1 502 ? -39.655 17.334 38.472 1.00 63.97 502 THR A C 1
ATOM 3893 O O . THR A 1 502 ? -40.752 17.269 37.914 1.00 63.97 502 THR A O 1
ATOM 3896 N N . SER A 1 503 ? -38.663 18.073 37.963 1.00 79.56 503 SER A N 1
ATOM 3897 C CA . SER A 1 503 ? -38.811 18.890 36.757 1.00 79.56 503 SER A CA 1
ATOM 3898 C C . SER A 1 503 ? -38.532 18.080 35.490 1.00 79.56 503 SER A C 1
ATOM 3900 O O . SER A 1 503 ? -37.398 17.988 35.014 1.00 79.56 503 SER A O 1
ATOM 3902 N N . LYS A 1 504 ? -39.596 17.538 34.887 1.00 81.50 504 LYS A N 1
ATOM 3903 C CA . LYS A 1 504 ? -39.531 16.801 33.606 1.00 81.50 504 LYS A CA 1
ATOM 3904 C C . LYS A 1 504 ? -38.863 17.610 32.482 1.00 81.50 504 LYS A C 1
ATOM 3906 O O . LYS A 1 504 ? -38.171 17.045 31.633 1.00 81.50 504 LYS A O 1
ATOM 3911 N N . GLY A 1 505 ? -39.033 18.937 32.498 1.00 84.69 505 GLY A N 1
ATOM 3912 C CA . GLY A 1 505 ? -38.387 19.846 31.549 1.00 84.69 505 GLY A CA 1
ATOM 3913 C C . GLY A 1 505 ? -36.863 19.862 31.688 1.00 84.69 505 GLY A C 1
ATOM 3914 O O . GLY A 1 505 ? -36.161 19.776 30.685 1.00 84.69 505 GLY A O 1
ATOM 3915 N N . GLN A 1 506 ? -36.337 19.886 32.919 1.00 86.06 506 GLN A N 1
ATOM 3916 C CA . GLN A 1 506 ? -34.888 19.852 33.162 1.00 86.06 506 GLN A CA 1
ATOM 3917 C C . GLN A 1 506 ? -34.252 18.542 32.694 1.00 86.06 506 GLN A C 1
ATOM 3919 O O . GLN A 1 506 ? -33.176 18.573 32.096 1.00 86.06 506 GLN A O 1
ATOM 3924 N N . ILE A 1 507 ? -34.930 17.412 32.915 1.00 88.19 507 ILE A N 1
ATOM 3925 C CA . ILE A 1 507 ? -34.472 16.102 32.435 1.00 88.19 507 ILE A CA 1
ATOM 3926 C C . ILE A 1 507 ? -34.393 16.079 30.908 1.00 88.19 507 ILE A C 1
ATOM 3928 O O . ILE A 1 507 ? -33.355 15.726 30.359 1.00 88.19 507 ILE A O 1
ATOM 3932 N N . SER A 1 508 ? -35.440 16.542 30.222 1.00 89.19 508 SER A N 1
ATOM 3933 C CA . SER A 1 508 ? -35.463 16.583 28.752 1.00 89.19 508 SER A CA 1
ATOM 3934 C C . SER A 1 508 ? -34.339 17.461 28.184 1.00 89.19 508 SER A C 1
ATOM 3936 O O . SER A 1 508 ? -33.636 17.055 27.261 1.00 89.19 508 SER A O 1
ATOM 3938 N N . VAL A 1 509 ? -34.110 18.639 28.779 1.00 91.56 509 VAL A N 1
ATOM 3939 C CA . VAL A 1 509 ? -33.005 19.537 28.396 1.00 91.56 509 VAL A CA 1
ATOM 3940 C C . VAL A 1 509 ? -31.642 18.896 28.659 1.00 91.56 509 VAL A C 1
ATOM 3942 O O . VAL A 1 509 ? -30.732 19.063 27.856 1.00 91.56 509 VAL A O 1
ATOM 3945 N N . SER A 1 510 ? -31.495 18.137 29.747 1.00 90.56 510 SER A N 1
ATOM 3946 C CA . SER A 1 510 ? -30.240 17.455 30.083 1.00 90.56 510 SER A CA 1
ATOM 3947 C C . SER A 1 510 ? -29.919 16.310 29.122 1.00 90.56 510 SER A C 1
ATOM 3949 O O . SER A 1 510 ? -28.765 16.182 28.723 1.00 90.56 510 SER A O 1
ATOM 3951 N N . VAL A 1 511 ? -30.924 15.549 28.671 1.00 92.31 511 VAL A N 1
ATOM 3952 C CA . VAL A 1 511 ? -30.753 14.550 27.598 1.00 92.31 511 VAL A CA 1
ATOM 3953 C C . VAL A 1 511 ? -30.263 15.228 26.317 1.00 92.31 511 VAL A C 1
ATOM 3955 O O . VAL A 1 511 ? -29.243 14.827 25.759 1.00 92.31 511 VAL A O 1
ATOM 3958 N N . LEU A 1 512 ? -30.927 16.304 25.880 1.00 93.25 512 LEU A N 1
ATOM 3959 C CA . LEU A 1 512 ? -30.519 17.051 24.684 1.00 93.25 512 LEU A CA 1
ATOM 3960 C C . LEU A 1 512 ? -29.116 17.659 24.824 1.00 93.25 512 LEU A C 1
ATOM 3962 O O . LEU A 1 512 ? -28.337 17.637 23.874 1.00 93.25 512 LEU A O 1
ATOM 3966 N N . ALA A 1 513 ? -28.772 18.169 26.008 1.00 91.50 513 ALA A N 1
ATOM 3967 C CA . ALA A 1 513 ? -27.438 18.681 26.294 1.00 91.50 513 ALA A CA 1
ATOM 3968 C C . ALA A 1 513 ? -26.377 17.573 26.215 1.00 91.50 513 ALA A C 1
ATOM 3970 O O . ALA A 1 513 ? -25.314 17.805 25.648 1.00 91.50 513 ALA A O 1
ATOM 3971 N N . GLY A 1 514 ? -26.670 16.368 26.714 1.00 88.06 514 GLY A N 1
ATOM 3972 C CA . GLY A 1 514 ? -25.793 15.202 26.576 1.00 88.06 514 GLY A CA 1
ATOM 3973 C C . GLY A 1 514 ? -25.546 14.823 25.116 1.00 88.06 514 GLY A C 1
ATOM 3974 O O . GLY A 1 514 ? -24.396 14.659 24.708 1.00 88.06 514 GLY A O 1
ATOM 3975 N N . MET A 1 515 ? -26.608 14.784 24.303 1.00 91.81 515 MET A N 1
ATOM 3976 C CA . MET A 1 515 ? -26.497 14.550 22.858 1.00 91.81 515 MET A CA 1
ATOM 3977 C C . MET A 1 515 ? -25.634 15.621 22.175 1.00 91.81 515 MET A C 1
ATOM 3979 O O . MET A 1 515 ? -24.761 15.297 21.374 1.00 91.81 515 MET A O 1
ATOM 3983 N N . LEU A 1 516 ? -25.841 16.898 22.519 1.00 88.88 516 LEU A N 1
ATOM 3984 C CA . LEU A 1 516 ? -25.077 18.016 21.965 1.00 88.88 516 LEU A CA 1
ATOM 3985 C C . LEU A 1 516 ? -23.597 17.965 22.361 1.00 88.88 516 LEU A C 1
ATOM 3987 O O . LEU A 1 516 ? -22.740 18.209 21.515 1.00 88.88 516 LEU A O 1
ATOM 3991 N N . ILE A 1 517 ? -23.288 17.648 23.623 1.00 85.56 517 ILE A N 1
ATOM 3992 C CA . ILE A 1 517 ? -21.906 17.498 24.100 1.00 85.56 517 ILE A CA 1
ATOM 3993 C C . ILE A 1 517 ? -21.197 16.432 23.273 1.00 85.56 517 ILE A C 1
ATOM 3995 O O . ILE A 1 517 ? -20.115 16.700 22.761 1.00 85.56 517 ILE A O 1
ATOM 3999 N N . MET A 1 518 ? -21.826 15.270 23.075 1.00 84.44 518 MET A N 1
ATOM 4000 C CA . MET A 1 518 ? -21.231 14.209 22.270 1.00 84.44 518 MET A CA 1
ATOM 4001 C C . MET A 1 518 ? -21.042 14.617 20.807 1.00 84.44 518 MET A C 1
ATOM 4003 O O . MET A 1 518 ? -19.962 14.425 20.253 1.00 84.44 518 MET A O 1
ATOM 4007 N N . ALA A 1 519 ? -22.060 15.227 20.195 1.00 84.50 519 ALA A N 1
ATOM 4008 C CA . ALA A 1 519 ? -21.976 15.715 18.823 1.00 84.50 519 ALA A CA 1
ATOM 4009 C C . ALA A 1 519 ? -20.795 16.682 18.641 1.00 84.50 519 ALA A C 1
ATOM 4011 O O . ALA A 1 519 ? -19.989 16.523 17.727 1.00 84.50 519 ALA A O 1
ATOM 4012 N N . LEU A 1 520 ? -20.655 17.655 19.548 1.00 83.25 520 LEU A N 1
ATOM 4013 C CA . LEU A 1 520 ? -19.549 18.609 19.530 1.00 83.25 520 LEU A CA 1
ATOM 4014 C C . LEU A 1 520 ? -18.203 17.930 19.782 1.00 83.25 520 LEU A C 1
ATOM 4016 O O . LEU A 1 520 ? -17.230 18.290 19.128 1.00 83.25 520 LEU A O 1
ATOM 4020 N N . SER A 1 521 ? -18.130 16.954 20.691 1.00 76.56 521 SER A N 1
ATOM 4021 C CA . SER A 1 521 ? -16.905 16.192 20.936 1.00 76.56 521 SER A CA 1
ATOM 4022 C C . SER A 1 521 ? -16.434 15.473 19.674 1.00 76.56 521 SER A C 1
ATOM 4024 O O . SER A 1 521 ? -15.274 15.633 19.307 1.00 76.56 521 SER A O 1
ATOM 4026 N N . LEU A 1 522 ? -17.319 14.760 18.972 1.00 73.50 522 LEU A N 1
ATOM 4027 C CA . LEU A 1 522 ? -16.968 14.064 17.729 1.00 73.50 522 LEU A CA 1
ATOM 4028 C C . LEU A 1 522 ? -16.545 15.044 16.624 1.00 73.50 522 LEU A C 1
ATOM 4030 O O . LEU A 1 522 ? -15.507 14.839 16.003 1.00 73.50 522 LEU A O 1
ATOM 4034 N N . ILE A 1 523 ? -17.270 16.157 16.446 1.00 78.94 523 ILE A N 1
ATOM 4035 C CA . ILE A 1 523 ? -16.916 17.203 15.468 1.00 78.94 523 ILE A CA 1
ATOM 4036 C C . ILE A 1 523 ? -15.557 17.836 15.790 1.00 78.94 523 ILE A C 1
ATOM 4038 O O . ILE A 1 523 ? -14.752 18.078 14.894 1.00 78.94 523 ILE A O 1
ATOM 4042 N N . ILE A 1 524 ? -15.286 18.137 17.063 1.00 76.00 524 ILE A N 1
ATOM 4043 C CA . ILE A 1 524 ? -14.009 18.720 17.488 1.00 76.00 524 ILE A CA 1
ATOM 4044 C C . ILE A 1 524 ? -12.874 17.728 17.251 1.00 76.00 524 ILE A C 1
ATOM 4046 O O . ILE A 1 524 ? -11.825 18.148 16.774 1.00 76.00 524 ILE A O 1
ATOM 4050 N N . PHE A 1 525 ? -13.062 16.442 17.554 1.00 67.06 525 PHE A N 1
ATOM 4051 C CA . PHE A 1 525 ? -12.053 15.419 17.282 1.00 67.06 525 PHE A CA 1
ATOM 4052 C C . PHE A 1 525 ? -11.760 15.297 15.785 1.00 67.06 525 PHE A C 1
ATOM 4054 O O . PHE A 1 525 ? -10.595 15.394 15.403 1.00 67.06 525 PHE A O 1
ATOM 4061 N N . ASP A 1 526 ? -12.795 15.215 14.950 1.00 64.56 526 ASP A N 1
ATOM 4062 C CA . ASP A 1 526 ? -12.657 15.171 13.490 1.00 64.56 526 ASP A CA 1
ATOM 4063 C C . ASP A 1 526 ? -11.956 16.433 12.942 1.00 64.56 526 ASP A C 1
ATOM 4065 O O . ASP A 1 526 ? -11.034 16.375 12.125 1.00 64.56 526 ASP A O 1
ATOM 4069 N N . TYR A 1 527 ? -12.294 17.611 13.473 1.00 66.44 527 TYR A N 1
ATOM 4070 C CA . TYR A 1 527 ? -11.656 18.872 13.093 1.00 66.44 527 TYR A CA 1
ATOM 4071 C C . TYR A 1 527 ? -10.203 18.995 13.577 1.00 66.44 527 TYR A C 1
ATOM 4073 O O . TYR A 1 527 ? -9.348 19.522 12.857 1.00 66.44 527 TYR A O 1
ATOM 4081 N N . LEU A 1 528 ? -9.904 18.546 14.800 1.00 62.34 528 LEU A N 1
ATOM 4082 C CA . LEU A 1 528 ? -8.554 18.545 15.365 1.00 62.34 528 LEU A CA 1
ATOM 4083 C C . LEU A 1 528 ? -7.653 17.556 14.628 1.00 62.34 528 LEU A C 1
ATOM 4085 O O . LEU A 1 528 ? -6.499 17.894 14.383 1.00 62.34 528 LEU A O 1
ATOM 4089 N N . GLU A 1 529 ? -8.159 16.394 14.219 1.00 52.97 529 GLU A N 1
ATOM 4090 C CA . GLU A 1 529 ? -7.402 15.412 13.437 1.00 52.97 529 GLU A CA 1
ATOM 4091 C C . GLU A 1 529 ? -7.075 15.955 12.037 1.00 52.97 529 GLU A C 1
ATOM 4093 O O . GLU A 1 529 ? -5.904 15.989 11.640 1.00 52.97 529 GLU A O 1
ATOM 4098 N N . ASN A 1 530 ? -8.067 16.537 11.354 1.00 49.91 530 ASN A N 1
ATOM 4099 C CA . ASN A 1 530 ? -7.870 17.214 10.070 1.00 49.91 530 ASN A CA 1
ATOM 4100 C C . ASN A 1 530 ? -6.905 18.417 10.175 1.00 49.91 530 ASN A C 1
ATOM 4102 O O . ASN A 1 530 ? -6.177 18.729 9.228 1.00 49.91 530 ASN A O 1
ATOM 4106 N N . LYS A 1 531 ? -6.821 19.076 11.342 1.00 42.19 531 LYS A N 1
ATOM 4107 C CA . LYS A 1 531 ? -5.855 20.157 11.612 1.00 42.19 531 LYS A CA 1
ATOM 4108 C C . LYS A 1 531 ? -4.487 19.705 12.117 1.00 42.19 531 LYS A C 1
ATOM 4110 O O . LYS A 1 531 ? -3.526 20.438 11.886 1.00 42.19 531 LYS A O 1
ATOM 4115 N N . PHE A 1 532 ? -4.342 18.550 12.762 1.00 37.12 532 PHE A N 1
ATOM 4116 C CA . PHE A 1 532 ? -3.034 18.055 13.211 1.00 37.12 532 PHE A CA 1
ATOM 4117 C C . PHE A 1 532 ? -2.128 17.694 12.022 1.00 37.12 532 PHE A C 1
ATOM 4119 O O . PHE A 1 532 ? -0.919 17.908 12.102 1.00 37.12 532 PHE A O 1
ATOM 4126 N N . CYS A 1 533 ? -2.700 17.310 10.873 1.00 36.00 533 CYS A N 1
ATOM 4127 C CA . CYS A 1 533 ? -1.970 17.264 9.596 1.00 36.00 533 CYS A CA 1
ATOM 4128 C C . CYS A 1 533 ? -1.542 18.657 9.086 1.00 36.00 533 CYS A C 1
ATOM 4130 O O . CYS A 1 533 ? -0.490 18.800 8.467 1.00 36.00 533 CYS A O 1
ATOM 4132 N N . LEU A 1 534 ? -2.312 19.710 9.377 1.00 31.20 534 LEU A N 1
ATOM 4133 C CA . LEU A 1 534 ? -2.034 21.089 8.945 1.00 31.20 534 LEU A CA 1
ATOM 4134 C C . LEU A 1 534 ? -1.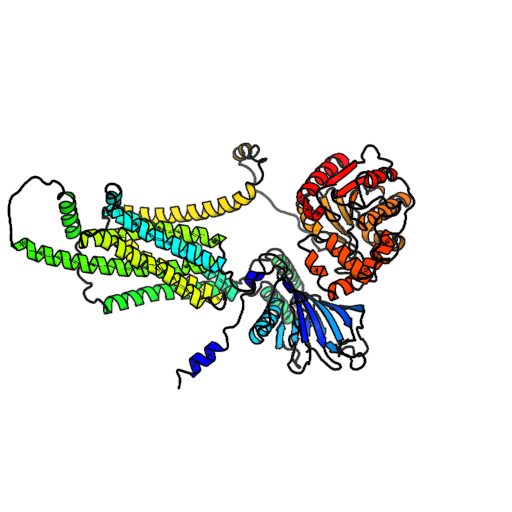100 21.874 9.887 1.00 31.20 534 LEU A C 1
ATOM 4136 O O . LEU A 1 534 ? -0.594 22.927 9.496 1.00 31.20 534 LEU A O 1
ATOM 4140 N N . PHE A 1 535 ? -0.835 21.393 11.107 1.00 28.31 535 PHE A N 1
ATOM 4141 C CA . PHE A 1 535 ? -0.074 22.130 12.129 1.00 28.31 535 PHE A CA 1
ATOM 4142 C C . PHE A 1 535 ? 1.450 21.915 12.107 1.00 28.31 535 PHE A C 1
ATOM 4144 O O . PHE A 1 535 ? 2.151 22.462 12.959 1.00 28.31 535 PHE A O 1
ATOM 4151 N N . ARG A 1 536 ? 1.995 21.200 11.109 1.00 30.64 536 ARG A N 1
ATOM 4152 C CA . ARG A 1 536 ? 3.454 21.044 10.928 1.00 30.64 536 ARG A CA 1
ATOM 4153 C C . ARG A 1 536 ? 4.123 22.191 10.148 1.00 30.64 536 ARG A C 1
ATOM 4155 O O . ARG A 1 536 ? 5.341 22.204 10.034 1.00 30.64 536 ARG A O 1
ATOM 4162 N N . SER A 1 537 ? 3.370 23.175 9.641 1.00 33.06 537 SER A N 1
ATOM 4163 C CA . SER A 1 537 ? 3.931 24.307 8.883 1.00 33.06 537 SER A CA 1
ATOM 4164 C C . SER A 1 537 ? 3.620 25.656 9.539 1.00 33.06 537 SER A C 1
ATOM 4166 O O . SER A 1 537 ? 2.489 26.143 9.546 1.00 33.06 537 SER A O 1
ATOM 4168 N N . THR A 1 538 ? 4.660 26.292 10.072 1.00 34.00 538 THR A N 1
ATOM 4169 C CA . THR A 1 538 ? 4.668 27.594 10.761 1.00 34.00 538 THR A CA 1
ATOM 4170 C C . THR A 1 538 ? 4.318 28.797 9.871 1.00 34.00 538 THR A C 1
ATOM 4172 O O . THR A 1 538 ? 4.173 29.909 10.380 1.00 34.00 538 THR A O 1
ATOM 4175 N N . THR A 1 539 ? 4.103 28.614 8.567 1.00 35.56 539 THR A N 1
ATOM 4176 C CA . THR A 1 539 ? 4.028 29.729 7.604 1.00 35.56 539 THR A CA 1
ATOM 4177 C C . THR A 1 539 ? 2.602 30.249 7.355 1.00 35.56 539 THR A C 1
ATOM 4179 O O . THR A 1 539 ? 2.417 31.399 6.957 1.00 35.56 539 THR A O 1
ATOM 4182 N N . LYS A 1 540 ? 1.547 29.476 7.660 1.00 37.16 540 LYS A N 1
ATOM 4183 C CA . LYS A 1 540 ? 0.142 29.857 7.367 1.00 37.16 540 LYS A CA 1
ATOM 4184 C C . LYS A 1 540 ? -0.577 30.653 8.470 1.00 37.16 540 LYS A C 1
ATOM 4186 O O . LYS A 1 540 ? -1.793 30.816 8.412 1.00 37.16 540 LYS A O 1
ATOM 4191 N N . LYS A 1 541 ? 0.139 31.228 9.445 1.00 35.66 541 LYS A N 1
ATOM 4192 C CA . LYS A 1 541 ? -0.471 32.101 10.474 1.00 35.66 541 LYS A CA 1
ATOM 4193 C C . LYS A 1 541 ? -0.923 33.475 9.952 1.00 35.66 541 LYS A C 1
ATOM 4195 O O . LYS A 1 541 ? -1.770 34.096 10.583 1.00 35.66 541 LYS A O 1
ATOM 4200 N N . ARG A 1 542 ? -0.403 33.957 8.815 1.00 33.72 542 ARG A N 1
ATOM 4201 C CA . ARG A 1 542 ? -0.654 35.337 8.340 1.00 33.72 542 ARG A CA 1
ATOM 4202 C C . ARG A 1 542 ? -1.785 35.494 7.317 1.00 33.72 542 ARG A C 1
ATOM 4204 O O . ARG A 1 542 ? -2.301 36.592 7.173 1.00 33.72 542 ARG A O 1
ATOM 4211 N N . ILE A 1 543 ? -2.192 34.420 6.637 1.00 38.69 543 ILE A N 1
ATOM 4212 C CA . ILE A 1 543 ? -3.157 34.496 5.520 1.00 38.69 543 ILE A CA 1
ATOM 4213 C C . ILE A 1 543 ? -4.600 34.218 5.984 1.00 38.69 543 ILE A C 1
ATOM 4215 O O . ILE A 1 543 ? -5.550 34.769 5.434 1.00 38.69 543 ILE A O 1
ATOM 4219 N N . PHE A 1 544 ? -4.783 33.431 7.050 1.00 35.00 544 PHE A N 1
ATOM 4220 C CA . PHE A 1 544 ? -6.113 32.986 7.486 1.00 35.00 544 PHE A CA 1
ATOM 4221 C C . PHE A 1 544 ? -6.944 34.070 8.200 1.00 35.00 544 PHE A C 1
ATOM 4223 O O . PHE A 1 544 ? -8.168 34.027 8.144 1.00 35.00 544 PHE A O 1
ATOM 4230 N N . ILE A 1 545 ? -6.308 35.089 8.795 1.00 38.22 545 ILE A N 1
ATOM 4231 C CA . ILE A 1 545 ? -7.029 36.225 9.403 1.00 38.22 545 ILE A CA 1
ATOM 4232 C C . ILE A 1 545 ? -7.725 37.087 8.331 1.00 38.22 545 ILE A C 1
ATOM 4234 O O . ILE A 1 545 ? -8.770 37.669 8.602 1.00 38.22 545 ILE A O 1
ATOM 4238 N N . ASN A 1 546 ? -7.229 37.090 7.088 1.00 31.89 546 ASN A N 1
ATOM 4239 C CA . ASN A 1 546 ? -7.798 37.917 6.020 1.00 31.89 546 ASN A CA 1
ATOM 4240 C C . ASN A 1 546 ? -8.928 37.234 5.228 1.00 31.89 546 ASN A C 1
ATOM 4242 O O . ASN A 1 546 ? -9.707 37.926 4.583 1.00 31.89 546 ASN A O 1
ATOM 4246 N N . CYS A 1 547 ? -9.071 35.904 5.289 1.00 31.45 547 CYS A N 1
ATOM 4247 C CA . CYS A 1 547 ? -10.094 35.187 4.507 1.00 31.45 547 CYS A CA 1
ATOM 4248 C C . CYS A 1 547 ? -11.464 35.076 5.197 1.00 31.45 547 CYS A C 1
ATOM 4250 O O . CYS A 1 547 ? -12.445 34.743 4.541 1.00 31.45 547 CYS A O 1
ATOM 4252 N N . ILE A 1 548 ? -11.572 35.394 6.491 1.00 32.88 548 ILE A N 1
ATOM 4253 C CA . ILE A 1 548 ? -12.856 35.360 7.221 1.00 32.88 548 ILE A CA 1
ATOM 4254 C C . ILE A 1 548 ? -13.720 36.609 6.928 1.00 32.88 548 ILE A C 1
ATOM 4256 O O . ILE A 1 548 ? -14.914 36.618 7.210 1.00 32.88 548 ILE A O 1
ATOM 4260 N N . LEU A 1 549 ? -13.167 37.641 6.278 1.00 30.17 549 LEU A N 1
ATOM 4261 C CA . LEU A 1 549 ? -13.863 38.909 6.005 1.00 30.17 549 LEU A CA 1
ATOM 4262 C C . LEU A 1 549 ? -14.483 39.032 4.602 1.00 30.17 549 LEU A C 1
ATOM 4264 O O . LEU A 1 549 ? -14.996 40.093 4.257 1.00 30.17 549 LEU A O 1
ATOM 4268 N N . SER A 1 550 ? -14.475 37.992 3.767 1.00 28.94 550 SER A N 1
ATOM 4269 C CA . SER A 1 550 ? -15.012 38.098 2.399 1.00 28.94 550 SER A CA 1
ATOM 4270 C C . SER A 1 550 ? -15.855 36.887 2.018 1.00 28.94 550 SER A C 1
ATOM 4272 O O . SER A 1 550 ? -15.449 36.036 1.237 1.00 28.94 550 SER A O 1
ATOM 4274 N N . SER A 1 551 ? -17.059 36.823 2.588 1.00 32.47 551 SER A N 1
ATOM 4275 C CA . SER A 1 551 ? -18.144 35.966 2.101 1.00 32.47 551 SER A CA 1
ATOM 4276 C C . SER A 1 551 ? -19.121 36.807 1.279 1.00 32.47 551 SER A C 1
ATOM 4278 O O . SER A 1 551 ? -19.727 37.712 1.846 1.00 32.47 551 SER A O 1
ATOM 4280 N N . CYS A 1 552 ? -19.290 36.515 -0.017 1.00 24.84 552 CYS A N 1
ATOM 4281 C CA . CYS A 1 552 ? -20.557 36.574 -0.775 1.00 24.84 552 CYS A CA 1
ATOM 4282 C C . CYS A 1 552 ? -20.311 36.470 -2.291 1.00 24.84 552 CYS A C 1
ATOM 4284 O O . CYS A 1 552 ? -19.282 36.925 -2.772 1.00 24.84 552 CYS A O 1
ATOM 4286 N N . LEU A 1 553 ? -21.340 35.987 -3.009 1.00 24.58 553 LEU A N 1
ATOM 4287 C CA . LEU A 1 553 ? -21.592 36.108 -4.460 1.00 24.58 553 LEU A CA 1
ATOM 4288 C C . LEU A 1 553 ? -20.923 35.082 -5.406 1.00 24.58 553 LEU A C 1
ATOM 4290 O O . LEU A 1 553 ? -19.828 35.296 -5.903 1.00 24.58 553 LEU A O 1
ATOM 4294 N N . ILE A 1 554 ? -21.657 34.021 -5.778 1.00 25.25 554 ILE A N 1
ATOM 4295 C CA . ILE A 1 554 ? -22.447 33.934 -7.034 1.00 25.25 554 ILE A CA 1
ATOM 4296 C C . ILE A 1 554 ? -22.833 32.475 -7.339 1.00 25.25 554 ILE A C 1
ATOM 4298 O O . ILE A 1 554 ? -21.999 31.583 -7.445 1.00 25.25 554 ILE A O 1
ATOM 4302 N N . VAL A 1 555 ? -24.136 32.277 -7.549 1.00 27.56 555 VAL A N 1
ATOM 4303 C CA . VAL A 1 555 ? -24.744 31.148 -8.265 1.00 27.56 555 VAL A CA 1
ATOM 4304 C C . VAL A 1 555 ? -24.996 31.609 -9.705 1.00 27.56 555 VAL A C 1
ATOM 4306 O O . VAL A 1 555 ? -25.616 32.659 -9.868 1.00 27.56 555 VAL A O 1
ATOM 4309 N N . LYS A 1 556 ? -24.589 30.830 -10.722 1.00 25.67 556 LYS A N 1
ATOM 4310 C CA . LYS A 1 556 ? -25.414 30.387 -11.878 1.00 25.67 556 LYS A CA 1
ATOM 4311 C C . LYS A 1 556 ? -24.596 29.963 -13.114 1.00 25.67 556 LYS A C 1
ATOM 4313 O O . LYS A 1 556 ? -23.785 30.717 -13.632 1.00 25.67 556 LYS A O 1
ATOM 4318 N N . ASN A 1 557 ? -25.079 28.847 -13.664 1.00 25.22 557 ASN A N 1
ATOM 4319 C CA . ASN A 1 557 ? -25.315 28.521 -15.075 1.00 25.22 557 ASN A CA 1
ATOM 4320 C C . ASN A 1 557 ? -24.335 27.692 -15.922 1.00 25.22 557 ASN A C 1
ATOM 4322 O O . ASN A 1 557 ? -23.119 27.738 -15.814 1.00 25.22 557 ASN A O 1
ATOM 4326 N N . GLN A 1 558 ? -25.024 26.901 -16.751 1.00 25.36 558 GLN A N 1
ATOM 4327 C CA . GLN A 1 558 ? -24.696 25.705 -17.516 1.00 25.36 558 GLN A CA 1
ATOM 4328 C C . GLN A 1 558 ? -23.918 25.955 -18.817 1.00 25.36 558 GLN A C 1
ATOM 4330 O O . GLN A 1 558 ? -24.086 26.994 -19.450 1.00 25.36 558 GLN A O 1
ATOM 4335 N N . GLY A 1 559 ? -23.256 24.890 -19.291 1.00 21.36 559 GLY A N 1
ATOM 4336 C CA . GLY A 1 559 ? -23.290 24.484 -20.702 1.00 21.36 559 GLY A CA 1
ATOM 4337 C C . GLY A 1 559 ? -21.964 24.529 -21.465 1.00 21.36 559 GLY A C 1
ATOM 4338 O O . GLY A 1 559 ? -21.577 25.593 -21.922 1.00 21.36 559 GLY A O 1
ATOM 4339 N N . PHE A 1 560 ? -21.337 23.365 -21.693 1.00 22.27 560 PHE A N 1
ATOM 4340 C CA . PHE A 1 560 ? -21.014 22.857 -23.041 1.00 22.27 560 PHE A CA 1
ATOM 4341 C C . PHE A 1 560 ? -20.485 21.410 -22.968 1.00 22.27 560 PHE A C 1
ATOM 4343 O O . PHE A 1 560 ? -19.583 21.106 -22.191 1.00 22.27 560 PHE A O 1
ATOM 4350 N N . PHE A 1 561 ? -21.077 20.525 -23.769 1.00 24.06 561 PHE A N 1
ATOM 4351 C CA . PHE A 1 561 ? -20.681 19.128 -23.979 1.00 24.06 561 PHE A CA 1
ATOM 4352 C C . PHE A 1 561 ? -19.592 19.032 -25.068 1.00 24.06 561 PHE A C 1
ATOM 4354 O O . PHE A 1 561 ? -19.485 19.923 -25.905 1.00 24.06 561 PHE A O 1
ATOM 4361 N N . MET A 1 562 ? -18.909 17.878 -25.107 1.00 21.67 562 MET A N 1
ATOM 4362 C CA . MET A 1 562 ? -17.956 17.371 -26.120 1.00 21.67 562 MET A CA 1
ATOM 4363 C C . MET A 1 562 ? -16.469 17.701 -25.925 1.00 21.67 562 MET A C 1
ATOM 4365 O O . MET A 1 562 ? -15.976 18.711 -26.415 1.00 21.67 562 MET A O 1
ATOM 4369 N N . ALA A 1 563 ? -15.747 16.764 -25.294 1.00 23.55 563 ALA A N 1
ATOM 4370 C CA . ALA A 1 563 ? -14.538 16.112 -25.831 1.00 23.55 563 ALA A CA 1
ATOM 4371 C C . ALA A 1 563 ? -13.813 15.335 -24.712 1.00 23.55 563 ALA A C 1
ATOM 4373 O O . ALA A 1 563 ? -12.796 15.788 -24.201 1.00 23.55 563 ALA A O 1
ATOM 4374 N N . LEU A 1 564 ? -14.319 14.165 -24.313 1.00 25.89 564 LEU A N 1
ATOM 4375 C CA . LEU A 1 564 ? -13.572 13.247 -23.443 1.00 25.89 564 LEU A CA 1
ATOM 4376 C C . LEU A 1 564 ? -13.679 11.824 -23.993 1.00 25.89 564 LEU A C 1
ATOM 4378 O O . LEU A 1 564 ? -14.430 10.992 -23.501 1.00 2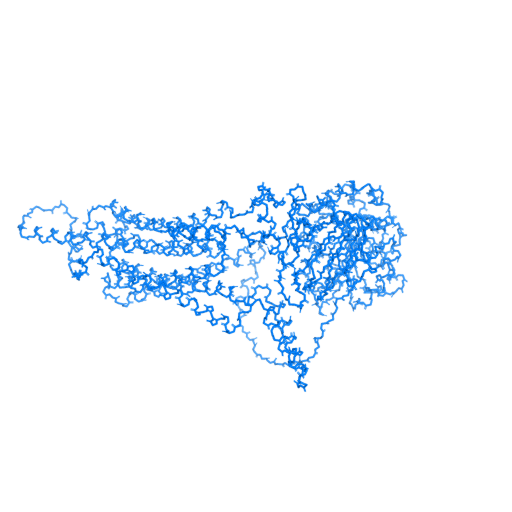5.89 564 LEU A O 1
ATOM 4382 N N . GLY A 1 565 ? -12.927 11.576 -25.064 1.00 24.20 565 GLY A N 1
ATOM 4383 C CA . GLY A 1 565 ? -12.373 10.251 -25.308 1.00 24.20 565 GLY A CA 1
ATOM 4384 C C . GLY A 1 565 ? -11.037 10.180 -24.575 1.00 24.20 565 GLY A C 1
ATOM 4385 O O . GLY A 1 565 ? -10.180 11.037 -24.793 1.00 24.20 565 GLY A O 1
ATOM 4386 N N . THR A 1 566 ? -10.870 9.201 -23.691 1.00 29.73 566 THR A N 1
ATOM 4387 C CA . THR A 1 566 ? -9.590 8.888 -23.053 1.00 29.73 566 THR A CA 1
ATOM 4388 C C . THR A 1 566 ? -8.563 8.552 -24.135 1.00 29.73 566 THR A C 1
ATOM 4390 O O . THR A 1 566 ? -8.683 7.573 -24.869 1.00 29.73 566 THR A O 1
ATOM 4393 N N . LYS A 1 567 ? -7.548 9.403 -24.271 1.00 39.47 567 LYS A N 1
ATOM 4394 C CA . LYS A 1 567 ? -6.357 9.145 -25.079 1.00 39.47 567 LYS A CA 1
ATOM 4395 C C . LYS A 1 567 ? -5.152 9.044 -24.145 1.00 39.47 567 LYS A C 1
ATOM 4397 O O . LYS A 1 567 ? -4.979 9.925 -23.308 1.00 39.47 567 LYS A O 1
ATOM 4402 N N . ASN A 1 568 ? -4.313 8.037 -24.413 1.00 37.69 568 ASN A N 1
ATOM 4403 C CA . ASN A 1 568 ? -2.871 7.934 -24.119 1.00 37.69 568 ASN A CA 1
ATOM 4404 C C . ASN A 1 568 ? -2.441 7.041 -22.936 1.00 37.69 568 ASN A C 1
ATOM 4406 O O . ASN A 1 568 ? -1.983 7.547 -21.919 1.00 37.69 568 ASN A O 1
ATOM 4410 N N . ALA A 1 569 ? -2.424 5.719 -23.129 1.00 52.56 569 ALA A N 1
ATOM 4411 C CA . ALA A 1 569 ? -1.274 4.938 -22.662 1.00 52.56 569 ALA A CA 1
ATOM 4412 C C . ALA A 1 569 ? -0.289 4.887 -23.839 1.00 52.56 569 ALA A C 1
ATOM 4414 O O . ALA A 1 569 ? -0.574 4.248 -24.853 1.00 52.56 569 ALA A O 1
ATOM 4415 N N . HIS A 1 570 ? 0.797 5.658 -23.774 1.00 69.69 570 HIS A N 1
ATOM 4416 C CA . HIS A 1 570 ? 1.834 5.645 -24.803 1.00 69.69 570 HIS A CA 1
ATOM 4417 C C . HIS A 1 570 ? 3.003 4.781 -24.307 1.00 69.69 570 HIS A C 1
ATOM 4419 O O . HIS A 1 570 ? 3.445 4.981 -23.179 1.00 69.69 570 HIS A O 1
ATOM 4425 N N . PRO A 1 571 ? 3.548 3.845 -25.105 1.00 78.38 571 PRO A N 1
ATOM 4426 C CA . PRO A 1 571 ? 4.578 2.922 -24.620 1.00 78.38 571 PRO A CA 1
ATOM 4427 C C . PRO A 1 571 ? 5.829 3.647 -24.105 1.00 78.38 571 PRO A C 1
ATOM 4429 O O . PRO A 1 571 ? 6.445 3.213 -23.143 1.00 78.38 571 PRO A O 1
ATOM 4432 N N . TRP A 1 572 ? 6.187 4.792 -24.692 1.00 86.69 572 TRP A N 1
ATOM 4433 C CA . TRP A 1 572 ? 7.400 5.527 -24.317 1.00 86.69 572 TRP A CA 1
ATOM 4434 C C . TRP A 1 572 ? 7.288 6.416 -23.087 1.00 86.69 572 TRP A C 1
ATOM 4436 O O . TRP A 1 572 ? 8.324 6.831 -22.574 1.00 86.69 572 TRP A O 1
ATOM 4446 N N . PHE A 1 573 ? 6.082 6.747 -22.626 1.00 88.00 573 PHE A N 1
ATOM 4447 C CA . PHE A 1 573 ? 5.931 7.581 -21.440 1.00 88.00 573 PHE A CA 1
ATOM 4448 C C . PHE A 1 573 ? 4.549 7.443 -20.804 1.00 88.00 573 PHE A C 1
ATOM 4450 O O . PHE A 1 573 ? 3.535 7.318 -21.490 1.00 88.00 573 PHE A O 1
ATOM 4457 N N . GLU A 1 574 ? 4.509 7.542 -19.481 1.00 86.06 574 GLU A N 1
ATOM 4458 C CA . GLU A 1 574 ? 3.277 7.628 -18.702 1.00 86.06 574 GLU A CA 1
ATOM 4459 C C . GLU A 1 574 ? 3.102 9.063 -18.200 1.00 86.06 574 GLU A C 1
ATOM 4461 O O . GLU A 1 574 ? 3.992 9.604 -17.545 1.00 86.06 574 GLU A O 1
ATOM 4466 N N . VAL A 1 575 ? 1.950 9.674 -18.486 1.00 86.50 575 VAL A N 1
ATOM 4467 C CA . VAL A 1 575 ? 1.557 10.962 -17.896 1.00 86.50 575 VAL A CA 1
ATOM 4468 C C . VAL A 1 575 ? 0.944 10.688 -16.525 1.00 86.50 575 VAL A C 1
ATOM 4470 O O . VAL A 1 575 ? -0.060 9.984 -16.450 1.00 86.50 575 VAL A O 1
ATOM 4473 N N . PHE A 1 576 ? 1.501 11.256 -15.450 1.00 82.88 576 PHE A N 1
ATOM 4474 C CA . PHE A 1 576 ? 1.012 10.974 -14.093 1.00 82.88 576 PHE A CA 1
ATOM 4475 C C . PHE A 1 576 ? -0.414 11.486 -13.863 1.00 82.88 576 PHE A C 1
ATOM 4477 O O . PHE A 1 576 ? -1.276 10.725 -13.432 1.00 82.88 576 PHE A O 1
ATOM 4484 N N . HIS A 1 577 ? -0.676 12.756 -14.187 1.00 83.38 577 HIS A N 1
ATOM 4485 C CA . HIS A 1 577 ? -2.021 13.329 -14.237 1.00 83.38 577 HIS A CA 1
ATOM 4486 C C . HIS A 1 577 ? -2.133 14.253 -15.451 1.00 83.38 577 HIS A C 1
ATOM 4488 O O . HIS A 1 577 ? -1.338 15.180 -15.608 1.00 83.38 577 HIS A O 1
ATOM 4494 N N . SER A 1 578 ? -3.135 14.030 -16.308 1.00 84.25 578 SER A N 1
ATOM 4495 C CA . SER A 1 578 ? -3.339 14.882 -17.483 1.00 84.25 578 SER A CA 1
ATOM 4496 C C . SER A 1 578 ? -3.761 16.292 -17.068 1.00 84.25 578 SER A C 1
ATOM 4498 O O . SER A 1 578 ? -4.752 16.486 -16.360 1.00 84.25 578 SER A O 1
ATOM 4500 N N . ARG A 1 579 ? -3.016 17.296 -17.534 1.00 88.25 579 ARG A N 1
ATOM 4501 C CA . ARG A 1 579 ? -3.234 18.716 -17.245 1.00 88.25 579 ARG A CA 1
ATOM 4502 C C . ARG A 1 579 ? -3.226 19.504 -18.554 1.00 88.25 579 ARG A C 1
ATOM 4504 O O . ARG A 1 579 ? -2.250 20.189 -18.881 1.00 88.25 579 ARG A O 1
ATOM 4511 N N . PRO A 1 580 ? -4.360 19.538 -19.283 1.00 84.38 580 PRO A N 1
ATOM 4512 C CA . PRO A 1 580 ? -4.457 20.244 -20.561 1.00 84.38 580 PRO A CA 1
ATOM 4513 C C . PRO A 1 580 ? -4.066 21.726 -20.480 1.00 84.38 580 PRO A C 1
ATOM 4515 O O . PRO A 1 580 ? -3.549 22.280 -21.448 1.00 84.38 580 PRO A O 1
ATOM 4518 N N . ARG A 1 581 ? -4.238 22.360 -19.310 1.00 87.12 581 ARG A N 1
ATOM 4519 C CA . ARG A 1 581 ? -3.881 23.765 -19.046 1.00 87.12 581 ARG A CA 1
ATOM 4520 C C . ARG A 1 581 ? -2.475 23.982 -18.464 1.00 87.12 581 ARG A C 1
ATOM 4522 O O . ARG A 1 581 ? -2.136 25.127 -18.183 1.00 87.12 581 ARG A O 1
ATOM 4529 N N . ALA A 1 582 ? -1.666 22.935 -18.279 1.00 91.56 582 ALA A N 1
ATOM 4530 C CA . ALA A 1 582 ? -0.284 23.087 -17.822 1.00 91.56 582 ALA A CA 1
ATOM 4531 C C . ALA A 1 582 ? 0.511 23.985 -18.780 1.00 91.56 582 ALA A C 1
ATOM 4533 O O . ALA A 1 582 ? 0.340 23.878 -19.999 1.00 91.56 582 ALA A O 1
ATOM 4534 N N . LYS A 1 583 ? 1.367 24.848 -18.225 1.00 93.31 583 LYS A N 1
ATOM 4535 C CA . LYS A 1 583 ? 2.245 25.765 -18.965 1.00 93.31 583 LYS A CA 1
ATOM 4536 C C . LYS A 1 583 ? 3.431 25.031 -19.587 1.00 93.31 583 LYS A C 1
ATOM 4538 O O . LYS A 1 583 ? 3.831 25.362 -20.700 1.00 93.31 583 LYS A O 1
ATOM 4543 N N . TYR A 1 584 ? 3.943 24.027 -18.877 1.00 95.19 584 TYR A N 1
ATOM 4544 C CA . TYR A 1 584 ? 5.119 23.254 -19.260 1.00 95.19 584 TYR A CA 1
ATOM 4545 C C . TYR A 1 584 ? 4.834 21.750 -19.217 1.00 95.19 584 TYR A C 1
ATOM 4547 O O . TYR A 1 584 ? 4.084 21.283 -18.356 1.00 95.19 584 TYR A O 1
ATOM 4555 N N . GLN A 1 585 ? 5.453 21.001 -20.130 1.00 95.50 585 GLN A N 1
ATOM 4556 C CA . GLN A 1 585 ? 5.553 19.539 -20.055 1.00 95.50 585 GLN A CA 1
ATOM 4557 C C . GLN A 1 585 ? 6.889 19.155 -19.416 1.00 95.50 585 GLN A C 1
ATOM 4559 O O . GLN A 1 585 ? 7.926 19.709 -19.773 1.00 95.50 585 GLN A O 1
ATOM 4564 N N . VAL A 1 586 ? 6.883 18.214 -18.482 1.00 96.38 586 VAL A N 1
ATOM 4565 C CA . VAL A 1 586 ? 8.095 17.738 -17.810 1.00 96.38 586 VAL A CA 1
ATOM 4566 C C . VAL A 1 586 ? 8.265 16.262 -18.113 1.00 96.38 586 VAL A C 1
ATOM 4568 O O . VAL A 1 586 ? 7.378 15.474 -17.797 1.00 96.38 586 VAL A O 1
ATOM 4571 N N . PHE A 1 587 ? 9.390 15.892 -18.718 1.00 95.94 587 PHE A N 1
ATOM 4572 C CA . PHE A 1 587 ? 9.730 14.500 -19.002 1.00 95.94 587 PHE A CA 1
ATOM 4573 C C . PHE A 1 587 ? 10.874 14.061 -18.097 1.00 95.94 587 PHE A C 1
ATOM 4575 O O . PHE A 1 587 ? 11.953 14.654 -18.117 1.00 95.94 587 PHE A O 1
ATOM 4582 N N . ILE A 1 588 ? 10.616 13.033 -17.294 1.00 95.06 588 ILE A N 1
ATOM 4583 C CA . ILE A 1 588 ? 11.583 12.451 -16.371 1.00 95.06 588 ILE A CA 1
ATOM 4584 C C . ILE A 1 588 ? 12.201 11.215 -17.017 1.00 95.06 588 ILE A C 1
ATOM 4586 O O . ILE A 1 588 ? 11.491 10.293 -17.417 1.00 95.06 588 ILE A O 1
ATOM 4590 N N . PHE A 1 589 ? 13.525 11.199 -17.078 1.00 95.00 589 PHE A N 1
ATOM 4591 C CA . PHE A 1 589 ? 14.357 10.118 -17.578 1.00 95.00 589 PHE A CA 1
ATOM 4592 C C . PHE A 1 589 ? 14.936 9.375 -16.362 1.00 95.00 589 PHE A C 1
ATOM 4594 O O . PHE A 1 589 ? 15.795 9.927 -15.669 1.00 95.00 589 PHE A O 1
ATOM 4601 N N . PRO A 1 590 ? 14.439 8.164 -16.040 1.00 90.38 590 PRO A N 1
ATOM 4602 C CA . PRO A 1 590 ? 14.869 7.430 -14.851 1.00 90.38 590 PRO A CA 1
ATOM 4603 C C . PRO A 1 590 ? 16.291 6.862 -14.983 1.00 90.38 590 PRO A C 1
ATOM 4605 O O . PRO A 1 590 ? 16.847 6.789 -16.084 1.00 90.38 590 PRO A O 1
ATOM 4608 N N . SER A 1 591 ? 16.847 6.429 -13.849 1.00 88.06 591 SER A N 1
ATOM 4609 C CA . SER A 1 591 ? 18.133 5.732 -13.748 1.00 88.06 591 SER A CA 1
ATOM 4610 C C . SER A 1 591 ? 18.096 4.298 -14.285 1.00 88.06 591 SER A C 1
ATOM 4612 O O . SER A 1 591 ? 17.040 3.756 -14.623 1.00 88.06 591 SER A O 1
ATOM 4614 N N . ALA A 1 592 ? 19.278 3.681 -14.375 1.00 84.19 592 ALA A N 1
ATOM 4615 C CA . ALA A 1 592 ? 19.440 2.298 -14.809 1.00 84.19 592 ALA A CA 1
ATOM 4616 C C . ALA A 1 592 ? 18.616 1.341 -13.934 1.00 84.19 592 ALA A C 1
ATOM 4618 O O . ALA A 1 592 ? 18.649 1.417 -12.706 1.00 84.19 592 ALA A O 1
ATOM 4619 N N . GLY A 1 593 ? 17.867 0.437 -14.565 1.00 70.69 593 GLY A N 1
ATOM 4620 C CA . GLY A 1 593 ? 17.032 -0.540 -13.862 1.00 70.69 593 GLY A CA 1
ATOM 4621 C C . GLY A 1 593 ? 15.797 0.017 -13.139 1.00 70.69 593 GLY A C 1
ATOM 4622 O O . GLY A 1 593 ? 15.026 -0.771 -12.592 1.00 70.69 593 GLY A O 1
ATOM 4623 N N . ALA A 1 594 ? 15.574 1.336 -13.129 1.00 70.44 594 ALA A N 1
ATOM 4624 C CA . ALA A 1 594 ? 14.476 1.954 -12.390 1.00 70.44 594 ALA A CA 1
ATOM 4625 C C . ALA A 1 594 ? 13.176 2.057 -13.207 1.00 70.44 594 ALA A C 1
ATOM 4627 O O . ALA A 1 594 ? 13.180 2.281 -14.419 1.00 70.44 594 ALA A O 1
ATOM 4628 N N . ALA A 1 595 ? 12.045 1.966 -12.503 1.00 60.22 595 ALA A N 1
ATOM 4629 C CA . ALA A 1 595 ? 10.720 2.340 -12.996 1.00 60.22 595 ALA A CA 1
ATOM 4630 C C . ALA A 1 595 ? 10.235 3.615 -12.275 1.00 60.22 595 ALA A C 1
ATOM 4632 O O . ALA A 1 595 ? 10.598 3.862 -11.127 1.00 60.22 595 ALA A O 1
ATOM 4633 N N . GLY A 1 596 ? 9.408 4.433 -12.936 1.00 59.75 596 GLY A N 1
ATOM 4634 C CA . GLY A 1 596 ? 9.064 5.819 -12.558 1.00 59.75 596 GLY A CA 1
ATOM 4635 C C . GLY A 1 596 ? 8.374 6.101 -11.224 1.00 59.75 596 GLY A C 1
ATOM 4636 O O . GLY A 1 596 ? 7.936 7.231 -11.008 1.00 59.75 596 GLY A O 1
ATOM 4637 N N . TYR A 1 597 ? 8.227 5.113 -10.346 1.00 58.91 597 TYR A N 1
ATOM 4638 C CA . TYR A 1 597 ? 7.350 5.182 -9.179 1.00 58.91 597 TYR A CA 1
ATOM 4639 C C . TYR A 1 597 ? 7.709 6.318 -8.203 1.00 58.91 597 TYR A C 1
ATOM 4641 O O . TYR A 1 597 ? 6.814 7.010 -7.717 1.00 58.91 597 TYR A O 1
ATOM 4649 N N . TYR A 1 598 ? 9.002 6.588 -7.983 1.00 64.25 598 TYR A N 1
ATOM 4650 C CA . TYR A 1 598 ? 9.479 7.616 -7.040 1.00 64.25 598 TYR A CA 1
ATOM 4651 C C . TYR A 1 598 ? 9.038 9.048 -7.380 1.00 64.25 598 TYR A C 1
ATOM 4653 O O . TYR A 1 598 ? 9.004 9.917 -6.505 1.00 64.25 598 TYR A O 1
ATOM 4661 N N . TYR A 1 599 ? 8.687 9.300 -8.642 1.00 75.31 599 TYR A N 1
ATOM 4662 C CA . TYR A 1 599 ? 8.383 10.636 -9.146 1.00 75.31 599 TYR A CA 1
ATOM 4663 C C . TYR A 1 599 ? 6.883 10.947 -9.187 1.00 75.31 599 TYR A C 1
ATOM 4665 O O . TYR A 1 599 ? 6.510 12.094 -9.429 1.00 75.31 599 TYR A O 1
ATOM 4673 N N . ARG A 1 600 ? 6.003 9.972 -8.915 1.00 73.69 600 ARG A N 1
ATOM 4674 C CA . ARG A 1 600 ? 4.543 10.175 -8.996 1.00 73.69 600 ARG A CA 1
ATOM 4675 C C . ARG A 1 600 ? 4.053 11.255 -8.027 1.00 73.69 600 ARG A C 1
ATOM 4677 O O . ARG A 1 600 ? 3.176 12.045 -8.365 1.00 73.69 600 ARG A O 1
ATOM 4684 N N . GLU A 1 601 ? 4.659 11.330 -6.845 1.00 76.31 601 GLU A N 1
ATOM 4685 C CA . GLU A 1 601 ? 4.321 12.337 -5.833 1.00 76.31 601 GLU A CA 1
ATOM 4686 C C . GLU A 1 601 ? 4.780 13.750 -6.217 1.00 76.31 601 GLU A C 1
ATOM 4688 O O . GLU A 1 601 ? 4.196 14.728 -5.751 1.00 76.31 601 GLU A O 1
ATOM 4693 N N . TRP A 1 602 ? 5.771 13.882 -7.109 1.00 85.62 602 TRP A N 1
ATOM 4694 C CA . TRP A 1 602 ? 6.267 15.190 -7.538 1.00 85.62 602 TRP A CA 1
ATOM 4695 C C . TRP A 1 602 ? 5.175 15.959 -8.275 1.00 85.62 602 TRP A C 1
ATOM 4697 O O . TRP A 1 602 ? 4.982 17.141 -8.016 1.00 85.62 602 TRP A O 1
ATOM 4707 N N . ASP A 1 603 ? 4.390 15.289 -9.120 1.00 81.94 603 ASP A N 1
ATOM 4708 C CA . ASP A 1 603 ? 3.334 15.923 -9.913 1.00 81.94 603 ASP A CA 1
ATOM 4709 C C . ASP A 1 603 ? 2.335 16.733 -9.060 1.00 81.94 603 ASP A C 1
ATOM 4711 O O . ASP A 1 603 ? 1.896 17.817 -9.467 1.00 81.94 603 ASP A O 1
ATOM 4715 N N . LYS A 1 604 ? 2.016 16.265 -7.844 1.00 83.19 604 LYS A N 1
ATOM 4716 C CA . LYS A 1 604 ? 1.090 16.936 -6.910 1.00 83.19 604 LYS A CA 1
ATOM 4717 C C . LYS A 1 604 ? 1.595 18.312 -6.468 1.00 83.19 604 LYS A C 1
ATOM 4719 O O . LYS A 1 604 ? 0.802 19.213 -6.206 1.00 83.19 604 LYS A O 1
ATOM 4724 N N . GLU A 1 605 ? 2.910 18.497 -6.436 1.00 86.94 605 GLU A N 1
ATOM 4725 C CA . GLU A 1 605 ? 3.565 19.706 -5.945 1.00 86.94 605 GLU A CA 1
ATOM 4726 C C . GLU A 1 605 ? 3.673 20.821 -7.004 1.00 86.94 605 GLU A C 1
ATOM 4728 O O . GLU A 1 605 ? 3.983 21.966 -6.658 1.00 86.94 605 GLU A O 1
ATOM 4733 N N . PHE A 1 606 ? 3.377 20.521 -8.276 1.00 89.69 606 PHE A N 1
ATOM 4734 C CA . PHE A 1 606 ? 3.571 21.423 -9.419 1.00 89.69 606 PHE A CA 1
ATOM 4735 C C . PHE A 1 606 ? 2.324 21.547 -10.317 1.00 89.69 606 PHE A C 1
ATOM 4737 O O . PHE A 1 606 ? 2.380 21.174 -11.486 1.00 89.69 606 PHE A O 1
ATOM 4744 N N . PRO A 1 607 ? 1.204 22.124 -9.845 1.00 85.88 607 PRO A N 1
ATOM 4745 C CA . PRO A 1 607 ? -0.072 22.159 -10.581 1.00 85.88 607 PRO A CA 1
ATOM 4746 C C . PRO A 1 607 ? -0.020 22.847 -11.960 1.00 85.88 607 PRO A C 1
ATOM 4748 O O . PRO A 1 607 ? -0.884 22.614 -12.802 1.00 85.88 607 PRO A O 1
ATOM 4751 N N . GLU A 1 608 ? 0.983 23.696 -12.209 1.00 89.31 608 GLU A N 1
ATOM 4752 C CA . GLU A 1 608 ? 1.186 24.389 -13.492 1.00 89.31 608 GLU A CA 1
ATOM 4753 C C . GLU A 1 608 ? 1.975 23.568 -14.529 1.00 89.31 608 GLU A C 1
ATOM 4755 O O . GLU A 1 608 ? 2.154 24.020 -15.663 1.00 89.31 608 GLU A O 1
ATOM 4760 N N . TYR A 1 609 ? 2.435 22.376 -14.157 1.00 93.00 609 TYR A N 1
ATOM 4761 C CA . TYR A 1 609 ? 3.312 21.510 -14.938 1.00 93.00 609 TYR A CA 1
ATOM 4762 C C . TYR A 1 609 ? 2.629 20.154 -15.140 1.00 93.00 609 TYR A C 1
ATOM 4764 O O . TYR A 1 609 ? 1.893 19.689 -14.268 1.00 93.00 609 TYR A O 1
ATOM 4772 N N . GLU A 1 610 ? 2.854 19.532 -16.294 1.00 92.88 610 GLU A N 1
ATOM 4773 C CA . GLU A 1 610 ? 2.373 18.184 -16.610 1.00 92.88 610 GLU A CA 1
ATOM 4774 C C . GLU A 1 610 ? 3.561 17.224 -16.616 1.00 92.88 610 GLU A C 1
ATOM 4776 O O . GLU A 1 610 ? 4.399 17.286 -17.517 1.00 92.88 610 GLU A O 1
ATOM 4781 N N . PHE A 1 611 ? 3.652 16.371 -15.595 1.00 93.25 611 PHE A N 1
ATOM 4782 C CA . PHE A 1 611 ? 4.757 15.429 -15.443 1.00 93.25 611 PHE A CA 1
ATOM 4783 C C . PHE A 1 611 ? 4.487 14.113 -16.169 1.00 93.25 611 PHE A C 1
ATOM 4785 O O . PHE A 1 611 ? 3.410 13.523 -16.058 1.00 93.25 611 PHE A O 1
ATOM 4792 N N . SER A 1 612 ? 5.504 13.644 -16.886 1.00 91.81 612 SER A N 1
ATOM 4793 C CA . SER A 1 612 ? 5.540 12.349 -17.553 1.00 91.81 612 SER A CA 1
ATOM 4794 C C . SER A 1 612 ? 6.837 11.621 -17.221 1.00 91.81 612 SER A C 1
ATOM 4796 O O . SER A 1 612 ? 7.908 12.227 -17.249 1.00 91.81 612 SER A O 1
ATOM 4798 N N . ILE A 1 613 ? 6.765 10.322 -16.950 1.00 90.62 613 ILE A N 1
ATOM 4799 C CA . ILE A 1 613 ? 7.947 9.461 -16.844 1.00 90.62 613 ILE A CA 1
ATOM 4800 C C . ILE A 1 613 ? 8.192 8.759 -18.176 1.00 90.62 613 ILE A C 1
ATOM 4802 O O . ILE A 1 613 ? 7.258 8.233 -18.774 1.00 90.62 613 ILE A O 1
ATOM 4806 N N . VAL A 1 614 ? 9.442 8.736 -18.631 1.00 91.94 614 VAL A N 1
ATOM 4807 C CA . VAL A 1 614 ? 9.878 7.981 -19.807 1.00 91.94 614 VAL A CA 1
ATOM 4808 C C . VAL A 1 614 ? 10.061 6.498 -19.458 1.00 91.94 614 VAL A C 1
ATOM 4810 O O . VAL A 1 614 ? 10.755 6.149 -18.505 1.00 91.94 614 VAL A O 1
ATOM 4813 N N . ASN A 1 615 ? 9.463 5.624 -20.269 1.00 87.31 615 ASN A N 1
ATOM 4814 C CA . ASN A 1 615 ? 9.466 4.172 -20.104 1.00 87.31 615 ASN A CA 1
ATOM 4815 C C . ASN A 1 615 ? 10.352 3.515 -21.164 1.00 87.31 615 ASN A C 1
ATOM 4817 O O . ASN A 1 615 ? 9.985 3.393 -22.339 1.00 87.31 615 ASN A O 1
ATOM 4821 N N . TYR A 1 616 ? 11.533 3.080 -20.745 1.00 88.62 616 TYR A N 1
ATOM 4822 C CA . TYR A 1 616 ? 12.474 2.408 -21.630 1.00 88.62 616 TYR A CA 1
ATOM 4823 C C . TYR A 1 616 ? 12.111 0.911 -21.825 1.00 88.62 616 TYR A C 1
ATOM 4825 O O . TYR A 1 616 ? 11.497 0.317 -20.935 1.00 88.62 616 TYR A O 1
ATOM 4833 N N . PRO A 1 617 ? 12.509 0.283 -22.948 1.00 87.12 617 PRO A N 1
ATOM 4834 C CA . PRO A 1 617 ? 12.373 -1.164 -23.162 1.00 87.12 617 PRO A CA 1
ATOM 4835 C C . PRO A 1 617 ? 13.105 -2.005 -22.103 1.00 87.12 617 PRO A C 1
ATOM 4837 O O . PRO A 1 617 ? 14.163 -1.599 -21.623 1.00 87.12 617 PRO A O 1
ATOM 4840 N N . GLY A 1 618 ? 12.580 -3.190 -21.781 1.00 78.50 618 GLY A N 1
ATOM 4841 C CA . GLY A 1 618 ? 13.204 -4.154 -20.865 1.00 78.50 618 GLY A CA 1
ATOM 4842 C C . GLY A 1 618 ? 12.820 -4.009 -19.390 1.00 78.50 618 GLY A C 1
ATOM 4843 O O . GLY A 1 618 ? 13.455 -4.613 -18.531 1.00 78.50 618 GLY A O 1
ATOM 4844 N N . ARG A 1 619 ? 11.792 -3.210 -19.074 1.00 76.25 619 ARG A N 1
ATOM 4845 C CA . ARG A 1 619 ? 11.287 -2.988 -17.705 1.00 76.25 619 ARG A CA 1
ATOM 4846 C C . ARG A 1 619 ? 9.817 -2.624 -17.661 1.00 76.25 619 ARG A C 1
ATOM 4848 O O . ARG A 1 619 ? 9.265 -2.112 -18.634 1.00 76.25 619 ARG A O 1
ATOM 4855 N N . ALA A 1 620 ? 9.212 -2.827 -16.489 1.00 69.94 620 ALA A N 1
ATOM 4856 C CA . ALA A 1 620 ? 7.805 -2.534 -16.222 1.00 69.94 620 ALA A CA 1
ATOM 4857 C C . ALA A 1 620 ? 6.899 -3.102 -17.336 1.00 69.94 620 ALA A C 1
ATOM 4859 O O . ALA A 1 620 ? 7.053 -4.257 -17.718 1.00 69.94 620 ALA A O 1
ATOM 4860 N N . GLN A 1 621 ? 6.002 -2.293 -17.904 1.00 66.94 621 GLN A N 1
ATOM 4861 C CA . GLN A 1 621 ? 5.085 -2.711 -18.978 1.00 66.94 621 GLN A CA 1
ATOM 4862 C C . GLN A 1 621 ? 5.788 -3.096 -20.295 1.00 66.94 621 GLN A C 1
ATOM 4864 O O . GLN A 1 621 ? 5.153 -3.633 -21.195 1.00 66.94 621 GLN A O 1
ATOM 4869 N N . ARG A 1 622 ? 7.092 -2.816 -20.425 1.00 77.56 622 ARG A N 1
ATOM 4870 C CA . ARG A 1 622 ? 7.921 -3.145 -21.595 1.00 77.56 622 ARG A CA 1
ATOM 4871 C C . ARG A 1 622 ? 8.977 -4.200 -21.268 1.00 77.56 622 ARG A C 1
ATOM 4873 O O . ARG A 1 622 ? 9.991 -4.271 -21.955 1.00 77.56 622 ARG A O 1
ATOM 4880 N N . LEU A 1 623 ? 8.775 -4.998 -20.213 1.00 75.19 623 LEU A N 1
ATOM 4881 C CA . LEU A 1 623 ? 9.734 -6.010 -19.746 1.00 75.19 623 LEU A CA 1
ATOM 4882 C C . LEU A 1 623 ? 10.075 -7.056 -20.817 1.00 75.19 623 LEU A C 1
ATOM 4884 O O . LEU A 1 623 ? 11.216 -7.495 -20.893 1.00 75.19 623 LEU A O 1
ATOM 4888 N N . SER A 1 624 ? 9.109 -7.423 -21.662 1.00 72.19 624 SER A N 1
ATOM 4889 C CA . SER A 1 624 ? 9.308 -8.380 -22.758 1.00 72.19 624 SER A CA 1
ATOM 4890 C C . SER A 1 624 ? 10.047 -7.797 -23.966 1.00 72.19 624 SER A C 1
ATOM 4892 O O . SER A 1 624 ? 10.459 -8.540 -24.857 1.00 72.19 624 SER A O 1
ATOM 4894 N N . GLU A 1 625 ? 10.223 -6.475 -24.028 1.00 82.25 625 GLU A N 1
ATOM 4895 C CA . GLU A 1 625 ? 10.963 -5.836 -25.108 1.00 82.25 625 GLU A CA 1
ATOM 4896 C C . GLU A 1 625 ? 12.469 -5.911 -24.857 1.00 82.25 625 GLU A C 1
ATOM 4898 O O . GLU A 1 625 ? 12.953 -5.773 -23.734 1.00 82.25 625 GLU A O 1
ATOM 4903 N N . LYS A 1 626 ? 13.238 -6.078 -25.935 1.00 86.94 626 LYS A N 1
ATOM 4904 C CA . LYS A 1 626 ? 14.697 -6.125 -25.851 1.00 86.94 626 LYS A CA 1
ATOM 4905 C C . LYS A 1 626 ? 15.243 -4.807 -25.291 1.00 86.94 626 LYS A C 1
ATOM 4907 O O . LYS A 1 626 ? 14.937 -3.736 -25.815 1.00 86.94 626 LYS A O 1
ATOM 4912 N N . CYS A 1 627 ? 16.108 -4.904 -24.281 1.00 89.44 627 CYS A N 1
ATOM 4913 C CA . CYS A 1 627 ? 16.840 -3.755 -23.751 1.00 89.44 627 CYS A CA 1
ATOM 4914 C C . CYS A 1 627 ? 17.677 -3.098 -24.858 1.00 89.44 627 CYS A C 1
ATOM 4916 O O . CYS A 1 627 ? 18.335 -3.788 -25.644 1.00 89.44 627 CYS A O 1
ATOM 4918 N N . LEU A 1 628 ? 17.667 -1.768 -24.903 1.00 92.38 628 LEU A N 1
ATOM 4919 C CA . LEU A 1 628 ? 18.522 -1.010 -25.815 1.00 92.38 628 LEU A CA 1
ATOM 4920 C C . LEU A 1 628 ? 19.956 -1.015 -25.295 1.00 92.38 628 LEU A C 1
ATOM 4922 O O . LEU A 1 628 ? 20.179 -0.999 -24.087 1.00 92.38 628 LEU A O 1
ATOM 4926 N N . THR A 1 629 ? 20.926 -1.056 -26.205 1.00 91.88 629 THR A N 1
ATOM 4927 C CA . THR A 1 629 ? 22.338 -1.273 -25.843 1.00 91.88 629 THR A CA 1
ATOM 4928 C C . THR A 1 629 ? 23.277 -0.183 -26.334 1.00 91.88 629 THR A C 1
ATOM 4930 O O . THR A 1 629 ? 24.473 -0.273 -26.065 1.00 91.88 629 THR A O 1
ATOM 4933 N N . THR A 1 630 ? 22.751 0.824 -27.038 1.00 94.12 630 THR A N 1
ATOM 4934 C CA . THR A 1 630 ? 23.508 1.993 -27.502 1.00 94.12 630 THR A CA 1
ATOM 4935 C C . THR A 1 630 ? 22.721 3.290 -27.311 1.00 94.12 630 THR A C 1
ATOM 4937 O O . THR A 1 630 ? 21.488 3.297 -27.396 1.00 94.12 630 THR A O 1
ATOM 4940 N N . MET A 1 631 ? 23.413 4.415 -27.107 1.00 94.62 631 MET A N 1
ATOM 4941 C CA . MET A 1 631 ? 22.774 5.731 -26.972 1.00 94.62 631 MET A CA 1
ATOM 4942 C C . MET A 1 631 ? 22.040 6.136 -28.256 1.00 94.62 631 MET A C 1
ATOM 4944 O O . MET A 1 631 ? 20.969 6.744 -28.216 1.00 94.62 631 MET A O 1
ATOM 4948 N N . LYS A 1 632 ? 22.578 5.740 -29.415 1.00 94.50 632 LYS A N 1
ATOM 4949 C CA . LYS A 1 632 ? 21.952 5.970 -30.721 1.00 94.50 632 LYS A CA 1
ATOM 4950 C C . LYS A 1 632 ? 20.551 5.356 -30.801 1.00 94.50 632 LYS A C 1
ATOM 4952 O O . LYS A 1 632 ? 19.623 6.043 -31.220 1.00 94.50 632 LYS A O 1
ATOM 4957 N N . GLU A 1 633 ? 20.385 4.102 -30.370 1.00 95.06 633 GLU A N 1
ATOM 4958 C CA . GLU A 1 633 ? 19.075 3.434 -30.344 1.00 95.06 633 GLU A CA 1
ATOM 4959 C C . GLU A 1 633 ? 18.078 4.189 -29.455 1.00 95.06 633 GLU A C 1
ATOM 4961 O O . GLU A 1 633 ? 16.925 4.378 -29.850 1.00 95.06 633 GLU A O 1
ATOM 4966 N N . PHE A 1 634 ? 18.518 4.663 -28.282 1.00 94.38 634 PHE A N 1
ATOM 4967 C CA . PHE A 1 634 ? 17.683 5.476 -27.393 1.00 94.38 634 PHE A CA 1
ATOM 4968 C C . PHE A 1 634 ? 17.222 6.763 -28.072 1.00 94.38 634 PHE A C 1
ATOM 4970 O O . PHE A 1 634 ? 16.023 7.043 -28.093 1.00 94.38 634 PHE A O 1
ATOM 4977 N N . VAL A 1 635 ? 18.146 7.530 -28.654 1.00 94.94 635 VAL A N 1
ATOM 4978 C CA . VAL A 1 635 ? 17.829 8.801 -29.316 1.00 94.94 635 VAL A CA 1
ATOM 4979 C C . VAL A 1 635 ? 16.894 8.588 -30.505 1.00 94.94 635 VAL A C 1
ATOM 4981 O O . VAL A 1 635 ? 15.909 9.313 -30.627 1.00 94.94 635 VAL A O 1
ATOM 4984 N N . GLU A 1 636 ? 17.138 7.592 -31.359 1.00 93.81 636 GLU A N 1
ATOM 4985 C CA . GLU A 1 636 ? 16.284 7.298 -32.518 1.00 93.81 636 GLU A CA 1
ATOM 4986 C C . GLU A 1 636 ? 14.861 6.917 -32.088 1.00 93.81 636 GLU A C 1
ATOM 4988 O O . GLU A 1 636 ? 13.875 7.484 -32.577 1.00 93.81 636 GLU A O 1
ATOM 4993 N N . GLN A 1 637 ? 14.736 6.001 -31.125 1.00 93.25 637 GLN A N 1
ATOM 4994 C CA . GLN A 1 637 ? 13.426 5.528 -30.695 1.00 93.25 637 GLN A CA 1
ATOM 4995 C C . GLN A 1 637 ? 12.664 6.589 -29.895 1.00 93.25 637 GLN A C 1
ATOM 4997 O O . GLN A 1 637 ? 11.484 6.808 -30.175 1.00 93.25 637 GLN A O 1
ATOM 5002 N N . LEU A 1 638 ? 13.318 7.327 -28.993 1.00 94.06 638 LEU A N 1
ATOM 5003 C CA . LEU A 1 638 ? 12.706 8.466 -28.296 1.00 94.06 638 LEU A CA 1
ATOM 5004 C C . LEU A 1 638 ? 12.343 9.593 -29.264 1.00 94.06 638 LEU A C 1
ATOM 5006 O O . LEU A 1 638 ? 11.325 10.258 -29.074 1.00 94.06 638 LEU A O 1
ATOM 5010 N N . THR A 1 639 ? 13.104 9.781 -30.342 1.00 92.81 639 THR A N 1
ATOM 5011 C CA . THR A 1 639 ? 12.756 10.785 -31.350 1.00 92.81 639 THR A CA 1
ATOM 5012 C C . THR A 1 639 ? 11.429 10.453 -32.025 1.00 92.81 639 THR A C 1
ATOM 5014 O O . THR A 1 639 ? 10.578 11.326 -32.189 1.00 92.81 639 THR A O 1
ATOM 5017 N N . SER A 1 640 ? 11.217 9.181 -32.362 1.00 88.31 640 SER A N 1
ATOM 5018 C CA . SER A 1 640 ? 9.954 8.716 -32.944 1.00 88.31 640 SER A CA 1
ATOM 5019 C C . SER A 1 640 ? 8.808 8.613 -31.926 1.00 88.31 640 SER A C 1
ATOM 5021 O O . SER A 1 640 ? 7.662 8.905 -32.263 1.00 88.31 640 SER A O 1
ATOM 5023 N N . GLY A 1 641 ? 9.106 8.225 -30.682 1.00 87.50 641 GLY A N 1
ATOM 5024 C CA . GLY A 1 641 ? 8.110 7.883 -29.666 1.00 87.50 641 GLY A CA 1
ATOM 5025 C C . GLY A 1 641 ? 7.736 9.014 -28.708 1.00 87.50 641 GLY A C 1
ATOM 5026 O O . GLY A 1 641 ? 6.620 9.036 -28.206 1.00 87.50 641 GLY A O 1
ATOM 5027 N N . LEU A 1 642 ? 8.629 9.965 -28.438 1.00 91.25 642 LEU A N 1
ATOM 5028 C CA . LEU A 1 642 ? 8.411 11.026 -27.448 1.00 91.25 642 LEU A CA 1
ATOM 5029 C C . LEU A 1 642 ? 8.141 12.382 -28.110 1.00 91.25 642 LEU A C 1
ATOM 5031 O O . LEU A 1 642 ? 7.165 13.056 -27.779 1.00 91.25 642 LEU A O 1
ATOM 5035 N N . LEU A 1 643 ? 8.975 12.783 -29.077 1.00 92.50 643 LEU A N 1
ATOM 5036 C CA . LEU A 1 643 ? 8.948 14.141 -29.642 1.00 92.50 643 LEU A CA 1
ATOM 5037 C C . LEU A 1 643 ? 7.606 14.543 -30.277 1.00 92.50 643 LEU A C 1
ATOM 5039 O O . LEU A 1 643 ? 7.230 15.713 -30.133 1.00 92.50 643 LEU A O 1
ATOM 5043 N N . PRO A 1 644 ? 6.851 13.648 -30.955 1.00 91.88 644 PRO A N 1
ATOM 5044 C CA . PRO A 1 644 ? 5.541 14.007 -31.499 1.00 91.88 644 PRO A CA 1
ATOM 5045 C C . PRO A 1 644 ? 4.547 14.498 -30.437 1.00 91.88 644 PRO A C 1
ATOM 5047 O O . PRO A 1 644 ? 3.646 15.274 -30.756 1.00 91.88 644 PRO A O 1
ATOM 5050 N N . PHE A 1 645 ? 4.733 14.097 -29.177 1.00 89.88 645 PHE A N 1
ATOM 5051 C CA . PHE A 1 645 ? 3.856 14.427 -28.052 1.00 89.88 645 PHE A CA 1
ATOM 5052 C C . PHE A 1 645 ? 4.294 15.677 -27.278 1.00 89.88 645 PHE A C 1
ATOM 5054 O O . PHE A 1 645 ? 3.565 16.158 -26.404 1.00 89.88 645 PHE A O 1
ATOM 5061 N N . ILE A 1 646 ? 5.439 16.260 -27.643 1.00 93.12 646 ILE A N 1
ATOM 5062 C CA . ILE A 1 646 ? 5.868 17.569 -27.152 1.00 93.12 646 ILE A CA 1
ATOM 5063 C C . ILE A 1 646 ? 5.052 18.639 -27.882 1.00 93.12 646 ILE A C 1
ATOM 5065 O O . ILE A 1 646 ? 5.298 18.972 -29.047 1.00 93.12 646 ILE A O 1
ATOM 5069 N N . THR A 1 647 ? 4.048 19.174 -27.195 1.00 92.25 647 THR A N 1
ATOM 5070 C CA . THR A 1 647 ? 3.119 20.189 -27.722 1.00 92.25 647 THR A CA 1
ATOM 5071 C C . THR A 1 647 ? 3.279 21.545 -27.041 1.00 92.25 647 THR A C 1
ATOM 5073 O O . THR A 1 647 ? 2.784 22.549 -27.552 1.00 92.25 647 THR A O 1
ATOM 5076 N N . LYS A 1 648 ? 4.000 21.591 -25.918 1.00 93.00 648 LYS A N 1
ATOM 5077 C CA . LYS A 1 648 ? 4.226 22.778 -25.088 1.00 93.00 648 LYS A CA 1
ATOM 5078 C C . LYS A 1 648 ? 5.709 22.909 -24.747 1.00 93.00 648 LYS A C 1
ATOM 5080 O O . LYS A 1 648 ? 6.442 21.928 -24.899 1.00 93.00 648 LYS A O 1
ATOM 5085 N N . PRO A 1 649 ? 6.177 24.096 -24.315 1.00 96.25 649 PRO A N 1
ATOM 5086 C CA . PRO A 1 649 ? 7.523 24.235 -23.779 1.00 96.25 649 PRO A CA 1
ATOM 5087 C C . PRO A 1 649 ? 7.804 23.134 -22.752 1.00 96.25 649 PRO A C 1
ATOM 5089 O O . PRO A 1 649 ? 6.956 22.852 -21.903 1.00 96.25 649 PRO A O 1
ATOM 5092 N N . CYS A 1 650 ? 8.953 22.478 -22.867 1.00 96.62 650 CYS A N 1
ATOM 5093 C CA . CYS A 1 650 ? 9.251 21.272 -22.113 1.00 96.62 650 CYS A CA 1
ATOM 5094 C C . CYS A 1 650 ? 10.564 21.362 -21.338 1.00 96.62 650 CYS A C 1
ATOM 5096 O O . CYS A 1 650 ? 11.454 22.152 -21.664 1.00 96.62 650 CYS A O 1
ATOM 5098 N N . ILE A 1 651 ? 10.638 20.553 -20.289 1.00 97.56 651 ILE A N 1
ATOM 5099 C CA . ILE A 1 651 ? 11.762 20.425 -19.366 1.00 97.56 651 ILE A CA 1
ATOM 5100 C C . ILE A 1 651 ? 12.121 18.947 -19.317 1.00 97.56 651 ILE A C 1
ATOM 5102 O O . ILE A 1 651 ? 11.223 18.111 -19.176 1.00 97.56 651 ILE A O 1
ATOM 5106 N N . PHE A 1 652 ? 13.408 18.631 -19.417 1.00 98.06 652 PHE A N 1
ATOM 5107 C CA . PHE A 1 652 ? 13.895 17.275 -19.185 1.00 98.06 652 PHE A CA 1
ATOM 5108 C C . PHE A 1 652 ? 14.571 17.206 -17.822 1.00 98.06 652 PHE A C 1
ATOM 5110 O O . PHE A 1 652 ? 15.350 18.088 -17.464 1.00 98.06 652 PHE A O 1
ATOM 5117 N N . ILE A 1 653 ? 14.234 16.165 -17.066 1.00 97.06 653 ILE A N 1
ATOM 5118 C CA . ILE A 1 653 ? 14.869 15.843 -15.791 1.00 97.06 653 ILE A CA 1
ATOM 5119 C C . ILE A 1 653 ? 15.493 14.460 -15.934 1.00 97.06 653 ILE A C 1
ATOM 5121 O O . ILE A 1 653 ? 14.759 13.490 -16.111 1.00 97.06 653 ILE A O 1
ATOM 5125 N N . GLY A 1 654 ? 16.814 14.365 -15.878 1.00 95.25 654 GLY A N 1
ATOM 5126 C CA . GLY A 1 654 ? 17.550 13.109 -15.928 1.00 95.25 654 GLY A CA 1
ATOM 5127 C C . GLY A 1 654 ? 18.100 12.711 -14.566 1.00 95.25 654 GLY A C 1
ATOM 5128 O O . GLY A 1 654 ? 18.534 13.558 -13.787 1.00 95.25 654 GLY A O 1
ATOM 5129 N N . HIS A 1 655 ? 18.076 11.412 -14.262 1.00 92.50 655 HIS A N 1
ATOM 5130 C CA . HIS A 1 655 ? 18.784 10.846 -13.111 1.00 92.50 655 HIS A CA 1
ATOM 5131 C C . HIS A 1 655 ? 19.714 9.715 -13.549 1.00 92.50 655 HIS A C 1
ATOM 5133 O O . HIS A 1 655 ? 19.275 8.767 -14.201 1.00 92.50 655 HIS A O 1
ATOM 5139 N N . SER A 1 656 ? 20.992 9.793 -13.173 1.00 90.94 656 SER A N 1
ATOM 5140 C CA . SER A 1 656 ? 22.018 8.800 -13.507 1.00 90.94 656 SER A CA 1
ATOM 5141 C C . SER A 1 656 ? 22.087 8.535 -15.024 1.00 90.94 656 SER A C 1
ATOM 5143 O O . SER A 1 656 ? 22.328 9.469 -15.791 1.00 90.94 656 SER A O 1
ATOM 5145 N N . LEU A 1 657 ? 21.828 7.306 -15.496 1.00 91.31 657 LEU A N 1
ATOM 5146 C CA . LEU A 1 657 ? 21.660 6.983 -16.927 1.00 91.31 657 LEU A CA 1
ATOM 5147 C C . LEU A 1 657 ? 20.701 7.951 -17.637 1.00 91.31 657 LEU A C 1
ATOM 5149 O O . LEU A 1 657 ? 20.965 8.384 -18.759 1.00 91.31 657 LEU A O 1
ATOM 5153 N N . GLY A 1 658 ? 19.596 8.301 -16.980 1.00 93.69 658 GLY A N 1
ATOM 5154 C CA . GLY A 1 658 ? 18.612 9.226 -17.514 1.00 93.69 658 GLY A CA 1
ATOM 5155 C C . GLY A 1 658 ? 19.201 10.589 -17.854 1.00 93.69 658 GLY A C 1
ATOM 5156 O O . GLY A 1 658 ? 18.753 11.180 -18.828 1.00 93.69 658 GLY A O 1
ATOM 5157 N N . SER A 1 659 ? 20.241 11.029 -17.137 1.00 94.00 659 SER A N 1
ATOM 5158 C CA . SER A 1 659 ? 20.951 12.282 -17.413 1.00 94.00 659 SER A CA 1
ATOM 5159 C C . SER A 1 659 ? 21.794 12.234 -18.689 1.00 94.00 659 SER A C 1
ATOM 5161 O O . SER A 1 659 ? 21.946 13.225 -19.402 1.00 94.00 659 SER A O 1
ATOM 5163 N N . ALA A 1 660 ? 22.344 11.064 -19.020 1.00 93.44 660 ALA A N 1
ATOM 5164 C CA . ALA A 1 660 ? 23.037 10.870 -20.291 1.00 93.44 660 ALA A CA 1
ATOM 5165 C C . ALA A 1 660 ? 22.036 10.841 -21.461 1.00 93.44 660 ALA A C 1
ATOM 5167 O O . ALA A 1 660 ? 22.273 11.459 -22.501 1.00 93.44 660 ALA A O 1
ATOM 5168 N N . ILE A 1 661 ? 20.894 10.168 -21.274 1.00 95.12 661 ILE A N 1
ATOM 5169 C CA . ILE A 1 661 ? 19.838 10.049 -22.289 1.00 95.12 661 ILE A CA 1
ATOM 5170 C C . ILE A 1 661 ? 19.152 11.398 -22.545 1.00 95.12 661 ILE A C 1
ATOM 5172 O O . ILE A 1 661 ? 18.969 11.773 -23.707 1.00 95.12 661 ILE A O 1
ATOM 5176 N N . SER A 1 662 ? 18.779 12.136 -21.493 1.00 95.75 662 SER A N 1
ATOM 5177 C CA . SER A 1 662 ? 18.154 13.463 -21.596 1.00 95.75 662 SER A CA 1
ATOM 5178 C C . SER A 1 662 ? 19.048 14.427 -22.373 1.00 95.75 662 SER A C 1
ATOM 5180 O O . SER A 1 662 ? 18.573 15.079 -23.307 1.00 95.75 662 SER A O 1
ATOM 5182 N N . TYR A 1 663 ? 20.344 14.468 -22.052 1.00 95.56 663 TYR A N 1
ATOM 5183 C CA . TYR A 1 663 ? 21.325 15.304 -22.733 1.00 95.56 663 TYR A CA 1
ATOM 5184 C C . TYR A 1 663 ? 21.506 14.903 -24.204 1.00 95.56 663 TYR A C 1
ATOM 5186 O O . TYR A 1 663 ? 21.445 15.763 -25.087 1.00 95.56 663 TYR A O 1
ATOM 5194 N N . ALA A 1 664 ? 21.672 13.609 -24.498 1.00 95.12 664 ALA A N 1
ATOM 5195 C CA . ALA A 1 664 ? 21.834 13.125 -25.869 1.00 95.12 664 ALA A CA 1
ATOM 5196 C C . ALA A 1 664 ? 20.602 13.436 -26.740 1.00 95.12 664 ALA A C 1
ATOM 5198 O O . ALA A 1 664 ? 20.736 13.901 -27.877 1.00 95.12 664 ALA A O 1
ATOM 5199 N N . LEU A 1 665 ? 19.395 13.256 -26.193 1.00 95.75 665 LEU A N 1
ATOM 5200 C CA . LEU A 1 665 ? 18.153 13.608 -26.878 1.00 95.75 665 LEU A CA 1
ATOM 5201 C C . LEU A 1 665 ? 18.020 15.125 -27.068 1.00 95.75 665 LEU A C 1
ATOM 5203 O O . LEU A 1 665 ? 17.638 15.574 -28.148 1.00 95.75 665 LEU A O 1
ATOM 5207 N N . ALA A 1 666 ? 18.368 15.924 -26.057 1.00 95.88 666 ALA A N 1
ATOM 5208 C CA . ALA A 1 666 ? 18.353 17.383 -26.131 1.00 95.88 666 ALA A CA 1
ATOM 5209 C C . ALA A 1 666 ? 19.306 17.922 -27.206 1.00 95.88 666 ALA A C 1
ATOM 5211 O O . ALA A 1 666 ? 18.922 18.785 -28.001 1.00 95.88 666 ALA A O 1
ATOM 5212 N N . ARG A 1 667 ? 20.525 17.377 -27.279 1.00 94.56 667 ARG A N 1
ATOM 5213 C CA . ARG A 1 667 ? 21.492 17.675 -28.343 1.00 94.56 667 ARG A CA 1
ATOM 5214 C C . ARG A 1 667 ? 20.891 17.362 -29.711 1.00 94.56 667 ARG A C 1
ATOM 5216 O O . ARG A 1 667 ? 20.851 18.240 -30.572 1.00 94.56 667 ARG A O 1
ATOM 5223 N N . HIS A 1 668 ? 20.340 16.160 -29.885 1.00 94.44 668 HIS A N 1
ATOM 5224 C CA . HIS A 1 668 ? 19.708 15.755 -31.140 1.00 94.44 668 HIS A CA 1
ATOM 5225 C C . HIS A 1 668 ? 18.548 16.684 -31.544 1.00 94.44 668 HIS A C 1
ATOM 5227 O O . HIS A 1 668 ? 18.454 17.097 -32.702 1.00 94.44 668 HIS A O 1
ATOM 5233 N N . MET A 1 669 ? 17.689 17.071 -30.594 1.00 94.94 669 MET A N 1
ATOM 5234 C CA . MET A 1 669 ? 16.581 18.016 -30.805 1.00 94.94 669 MET A CA 1
ATOM 5235 C C . MET A 1 669 ? 17.049 19.382 -31.314 1.00 94.94 669 MET A C 1
ATOM 5237 O O . MET A 1 669 ? 16.396 19.992 -32.168 1.00 94.94 669 MET A O 1
ATOM 5241 N N . LEU A 1 670 ? 18.161 19.881 -30.776 1.00 92.81 670 LEU A N 1
ATOM 5242 C CA . LEU A 1 670 ? 18.729 21.176 -31.137 1.00 92.81 670 LEU A CA 1
ATOM 5243 C C . LEU A 1 670 ? 19.431 21.136 -32.497 1.00 92.81 670 LEU A C 1
ATOM 5245 O O . LEU A 1 670 ? 19.159 21.988 -33.342 1.00 92.81 670 LEU A O 1
ATOM 5249 N N . GLU A 1 671 ? 20.270 20.128 -32.739 1.00 92.06 671 GLU A N 1
ATOM 5250 C CA . GLU A 1 671 ? 21.016 19.961 -33.995 1.00 92.06 671 GLU A CA 1
ATOM 5251 C C . GLU A 1 671 ? 20.080 19.765 -35.194 1.00 92.06 671 GLU A C 1
ATOM 5253 O O . GLU A 1 671 ? 20.225 20.421 -36.228 1.00 92.06 671 GLU A O 1
ATOM 5258 N N . THR A 1 672 ? 19.068 18.906 -35.043 1.00 92.75 672 THR A N 1
ATOM 5259 C CA . THR A 1 672 ? 18.085 18.625 -36.103 1.00 92.75 672 THR A CA 1
ATOM 5260 C C . THR A 1 672 ? 16.993 19.686 -36.211 1.00 92.75 672 THR A C 1
ATOM 5262 O O . THR A 1 672 ? 16.191 19.657 -37.146 1.00 92.75 672 THR A O 1
ATOM 5265 N N . LYS A 1 673 ? 16.927 20.616 -35.247 1.00 90.88 673 LYS A N 1
ATOM 5266 C CA . LYS A 1 673 ? 15.828 21.577 -35.057 1.00 90.88 673 LYS A CA 1
ATOM 5267 C C . LYS A 1 673 ? 14.454 20.912 -34.879 1.00 90.88 673 LYS A C 1
ATOM 5269 O O . LYS A 1 673 ? 13.427 21.592 -34.946 1.00 90.88 673 LYS A O 1
ATOM 5274 N N . ASN A 1 674 ? 14.407 19.605 -34.619 1.00 91.06 674 ASN A N 1
ATOM 5275 C CA . ASN A 1 674 ? 13.175 18.890 -34.326 1.00 91.06 674 ASN A CA 1
ATOM 5276 C C . ASN A 1 674 ? 12.774 19.146 -32.870 1.00 91.06 674 ASN A C 1
ATOM 5278 O O . ASN A 1 674 ? 13.398 18.640 -31.944 1.00 91.06 674 ASN A O 1
ATOM 5282 N N . LYS A 1 675 ? 11.751 19.984 -32.662 1.00 90.44 675 LYS A N 1
ATOM 5283 C CA . LYS A 1 675 ? 11.259 20.407 -31.334 1.00 90.44 675 LYS A CA 1
ATOM 5284 C C . LYS A 1 675 ? 12.304 21.086 -30.427 1.00 90.44 675 LYS A C 1
ATOM 5286 O O . LYS A 1 675 ? 11.945 21.458 -29.316 1.00 90.44 675 LYS A O 1
ATOM 5291 N N . GLY A 1 676 ? 13.525 21.368 -30.891 1.00 86.94 676 GLY A N 1
ATOM 5292 C CA . GLY A 1 676 ? 14.561 22.056 -30.103 1.00 86.94 676 GLY A CA 1
ATOM 5293 C C . GLY A 1 676 ? 14.097 23.376 -29.472 1.00 86.94 676 GLY A C 1
ATOM 5294 O O . GLY A 1 676 ? 14.358 23.626 -28.303 1.00 86.94 676 GLY A O 1
ATOM 5295 N N . ASN A 1 677 ? 13.287 24.171 -30.184 1.00 91.56 677 ASN A N 1
ATOM 5296 C CA . ASN A 1 677 ? 12.743 25.439 -29.665 1.00 91.56 677 ASN A CA 1
ATOM 5297 C C . ASN A 1 677 ? 11.778 25.268 -28.471 1.00 91.56 677 ASN A C 1
ATOM 5299 O O . ASN A 1 677 ? 11.503 26.241 -27.757 1.00 91.56 677 ASN A O 1
ATOM 5303 N N . PHE A 1 678 ? 11.221 24.067 -28.279 1.00 95.56 678 PHE A N 1
ATOM 5304 C CA . PHE A 1 678 ? 10.325 23.754 -27.167 1.00 95.56 678 PHE A CA 1
ATOM 5305 C C . PHE A 1 678 ? 11.095 23.429 -25.889 1.00 95.56 678 PHE A C 1
ATOM 5307 O O . PHE A 1 678 ? 10.559 23.681 -24.816 1.00 95.56 678 PHE A O 1
ATOM 5314 N N . LEU A 1 679 ? 12.320 22.911 -25.968 1.00 96.81 679 LEU A N 1
ATOM 5315 C CA . LEU A 1 679 ? 13.110 22.562 -24.790 1.00 96.81 679 LEU A CA 1
ATOM 5316 C C . LEU A 1 679 ? 13.623 23.833 -24.094 1.00 96.81 679 LEU A C 1
ATOM 5318 O O . LEU A 1 679 ? 14.174 24.723 -24.742 1.00 96.81 679 LEU A O 1
ATOM 5322 N N . LYS A 1 680 ? 13.378 23.951 -22.784 1.00 96.88 680 LYS A N 1
ATOM 5323 C CA . LYS A 1 680 ? 13.670 25.166 -21.999 1.00 96.88 680 LYS A CA 1
ATOM 5324 C C . LYS A 1 680 ? 14.709 24.984 -20.908 1.00 96.88 680 LYS A C 1
ATOM 5326 O O . LYS A 1 680 ? 15.351 25.964 -20.550 1.00 96.88 680 LYS A O 1
ATOM 5331 N N . LEU A 1 681 ? 14.853 23.775 -20.379 1.00 97.50 681 LEU A N 1
ATOM 5332 C CA . LEU A 1 681 ? 15.707 23.501 -19.231 1.00 97.50 681 LEU A CA 1
ATOM 5333 C C . LEU A 1 681 ? 16.070 22.015 -19.193 1.00 97.50 681 LEU A C 1
ATOM 5335 O O . LEU A 1 681 ? 15.207 21.169 -19.449 1.00 97.50 681 LEU A O 1
ATOM 5339 N N . LEU A 1 682 ? 17.324 21.738 -18.841 1.00 98.12 682 LEU A N 1
ATOM 5340 C CA . LEU A 1 682 ? 17.797 20.426 -18.411 1.00 98.12 682 LEU A CA 1
ATOM 5341 C C . LEU A 1 682 ? 18.077 20.450 -16.905 1.00 98.12 682 LEU A C 1
ATOM 5343 O O . LEU A 1 682 ? 18.734 21.370 -16.408 1.00 98.12 682 LEU A O 1
ATOM 5347 N N . VAL A 1 683 ? 17.574 19.445 -16.196 1.00 97.75 683 VAL A N 1
ATOM 5348 C CA . VAL A 1 683 ? 17.845 19.196 -14.777 1.00 97.75 683 VAL A CA 1
ATOM 5349 C C . VAL A 1 683 ? 18.511 17.834 -14.677 1.00 97.75 683 VAL A C 1
ATOM 5351 O O . VAL A 1 683 ? 17.847 16.821 -14.868 1.00 97.75 683 VAL A O 1
ATOM 5354 N N . GLU A 1 684 ? 19.807 17.802 -14.396 1.00 97.06 684 GLU A N 1
ATOM 5355 C CA . GLU A 1 684 ? 20.589 16.564 -14.413 1.00 97.06 684 GLU A CA 1
ATOM 5356 C C . GLU A 1 684 ? 20.991 16.159 -12.997 1.00 97.06 684 GLU A C 1
ATOM 5358 O O . GLU A 1 684 ? 21.437 16.984 -12.203 1.00 97.06 684 GLU A O 1
ATOM 5363 N N . MET A 1 685 ? 20.792 14.891 -12.644 1.00 93.44 685 MET A N 1
ATOM 5364 C CA . MET A 1 685 ? 20.910 14.435 -11.258 1.00 93.44 685 MET A CA 1
ATOM 5365 C C . MET A 1 685 ? 21.827 13.217 -11.135 1.00 93.44 685 MET A C 1
ATOM 5367 O O . MET A 1 685 ? 21.723 12.286 -11.935 1.00 93.44 685 MET A O 1
ATOM 5371 N N . GLY A 1 686 ? 22.676 13.195 -10.103 1.00 87.12 686 GLY A N 1
ATOM 5372 C CA . GLY A 1 686 ? 23.411 11.994 -9.670 1.00 87.12 686 GLY A CA 1
ATOM 5373 C C . GLY A 1 686 ? 24.358 11.399 -10.720 1.00 87.12 686 GLY A C 1
ATOM 5374 O O . GLY A 1 686 ? 24.479 10.182 -10.809 1.00 87.12 686 GLY A O 1
ATOM 5375 N N . ARG A 1 687 ? 24.950 12.236 -11.585 1.00 89.56 687 ARG A N 1
ATOM 5376 C CA . ARG A 1 687 ? 25.950 11.819 -12.584 1.00 89.56 687 ARG A CA 1
ATOM 5377 C C . ARG A 1 687 ? 26.811 12.991 -13.044 1.00 89.56 687 ARG A C 1
ATOM 5379 O O . ARG A 1 687 ? 26.290 14.088 -13.249 1.00 89.56 687 ARG A O 1
ATOM 5386 N N . GLY A 1 688 ? 28.097 12.743 -13.298 1.00 91.00 688 GLY A N 1
ATOM 5387 C CA . GLY A 1 688 ? 28.964 13.660 -14.048 1.00 91.00 688 GLY A CA 1
ATOM 5388 C C . GLY A 1 688 ? 28.544 13.842 -15.520 1.00 91.00 688 GLY A C 1
ATOM 5389 O O . GLY A 1 688 ? 27.670 13.127 -16.020 1.00 91.00 688 GLY A O 1
ATOM 5390 N N . PRO A 1 689 ? 29.133 14.815 -16.235 1.00 92.06 689 PRO A N 1
ATOM 5391 C CA . PRO A 1 689 ? 28.744 15.107 -17.610 1.00 92.06 689 PRO A CA 1
ATOM 5392 C C . PRO A 1 689 ? 29.182 13.994 -18.584 1.00 92.06 689 PRO A C 1
ATOM 5394 O O . PRO A 1 689 ? 30.284 13.463 -18.453 1.00 92.06 689 PRO A O 1
ATOM 5397 N N . PRO A 1 690 ? 28.355 13.645 -19.590 1.00 90.75 690 PRO A N 1
ATOM 5398 C CA . PRO A 1 690 ? 28.522 12.440 -20.412 1.00 90.75 690 PRO A CA 1
ATOM 5399 C C . PRO A 1 690 ? 29.709 12.467 -21.388 1.00 90.75 690 PRO A C 1
ATOM 5401 O O . PRO A 1 690 ? 29.966 11.470 -22.056 1.00 90.75 690 PRO A O 1
ATOM 5404 N N . HIS A 1 691 ? 30.435 13.582 -21.512 1.00 90.69 691 HIS A N 1
ATOM 5405 C CA . HIS A 1 691 ? 31.687 13.643 -22.281 1.00 90.69 691 HIS A CA 1
ATOM 5406 C C . HIS A 1 691 ? 32.917 13.199 -21.485 1.00 90.69 691 HIS A C 1
ATOM 5408 O O . HIS A 1 691 ? 34.017 13.146 -22.036 1.00 90.69 691 HIS A O 1
ATOM 5414 N N . LEU A 1 692 ? 32.749 12.916 -20.194 1.00 91.75 692 LEU A N 1
ATOM 5415 C CA . LEU A 1 692 ? 33.795 12.427 -19.305 1.00 91.75 692 LEU A CA 1
ATOM 5416 C C . LEU A 1 692 ? 33.507 10.984 -18.907 1.00 91.75 692 LEU A C 1
ATOM 5418 O O . LEU A 1 692 ? 32.350 10.581 -18.792 1.00 91.75 692 LEU A O 1
ATOM 5422 N N . GLU A 1 693 ? 34.574 10.221 -18.677 1.00 87.12 693 GLU A N 1
ATOM 5423 C CA . GLU A 1 693 ? 34.445 8.882 -18.112 1.00 87.12 693 GLU A CA 1
ATOM 5424 C C . GLU A 1 693 ? 33.850 8.963 -16.707 1.00 87.12 693 GLU A C 1
ATOM 5426 O O . GLU A 1 693 ? 34.242 9.805 -15.894 1.00 87.12 693 GLU A O 1
ATOM 5431 N N . ASP A 1 694 ? 32.886 8.083 -16.449 1.00 83.31 694 ASP A N 1
ATOM 5432 C CA . ASP A 1 694 ? 32.319 7.913 -15.122 1.00 83.31 694 ASP A CA 1
ATOM 5433 C C . ASP A 1 694 ? 33.368 7.245 -14.213 1.00 83.31 694 ASP A C 1
ATOM 5435 O O . ASP A 1 694 ? 33.947 6.230 -14.618 1.00 83.31 694 ASP A O 1
ATOM 5439 N N . PRO A 1 695 ? 33.665 7.805 -13.027 1.00 82.25 695 PRO A N 1
ATOM 5440 C CA . PRO A 1 695 ? 34.585 7.184 -12.080 1.00 82.25 695 PRO A CA 1
ATOM 5441 C C . PRO A 1 695 ? 34.069 5.849 -11.529 1.00 82.25 695 PRO A C 1
ATOM 5443 O O . PRO A 1 695 ? 34.881 5.029 -11.092 1.00 82.25 695 PRO A O 1
ATOM 5446 N N . ASP A 1 696 ? 32.755 5.610 -11.556 1.00 81.62 696 ASP A N 1
ATOM 5447 C CA . ASP A 1 696 ? 32.177 4.359 -11.084 1.00 81.62 696 ASP A CA 1
ATOM 5448 C C . ASP A 1 696 ? 32.337 3.225 -12.105 1.00 81.62 696 ASP A C 1
ATOM 5450 O O . ASP A 1 696 ? 32.220 3.385 -13.324 1.00 81.62 696 ASP A O 1
ATOM 5454 N N . VAL A 1 697 ? 32.609 2.022 -11.593 1.00 80.75 697 VAL A N 1
ATOM 5455 C CA . VAL A 1 697 ? 32.737 0.833 -12.438 1.00 80.75 697 VAL A CA 1
ATOM 5456 C C . VAL A 1 697 ? 31.358 0.507 -13.037 1.00 80.75 697 VAL A C 1
ATOM 5458 O O . VAL A 1 697 ? 30.384 0.381 -12.296 1.00 80.75 697 VAL A O 1
ATOM 5461 N N . PRO A 1 698 ? 31.234 0.326 -14.363 1.00 84.75 698 PRO A N 1
ATOM 5462 C CA . PRO A 1 698 ? 29.952 -0.004 -14.976 1.00 84.75 698 PRO A CA 1
ATOM 5463 C C . PRO A 1 698 ? 29.504 -1.424 -14.599 1.00 84.75 698 PRO A C 1
ATOM 5465 O O . PRO A 1 698 ? 30.316 -2.354 -14.597 1.00 84.75 698 PRO A O 1
ATOM 5468 N N . PHE A 1 699 ? 28.197 -1.626 -14.390 1.00 85.69 699 PHE A N 1
ATOM 5469 C CA . PHE A 1 699 ? 27.595 -2.941 -14.127 1.00 85.69 699 PHE A CA 1
ATOM 5470 C C . PHE A 1 699 ? 27.938 -3.977 -15.205 1.00 85.69 699 PHE A C 1
ATOM 5472 O O . PHE A 1 699 ? 28.054 -5.161 -14.905 1.00 85.69 699 PHE A O 1
ATOM 5479 N N . GLU A 1 700 ? 28.154 -3.555 -16.456 1.00 87.56 700 GLU A N 1
ATOM 5480 C CA . GLU A 1 700 ? 28.607 -4.445 -17.536 1.00 87.56 700 GLU A CA 1
ATOM 5481 C C . GLU A 1 700 ? 29.897 -5.202 -17.168 1.00 87.56 700 GLU A C 1
ATOM 5483 O O . GLU A 1 700 ? 30.027 -6.381 -17.495 1.00 87.56 700 GLU A O 1
ATOM 5488 N N . LYS A 1 701 ? 30.820 -4.549 -16.449 1.00 87.38 701 LYS A N 1
ATOM 5489 C CA . LYS A 1 701 ? 32.131 -5.095 -16.062 1.00 87.38 701 LYS A CA 1
ATOM 5490 C C . LYS A 1 701 ? 32.127 -5.788 -14.696 1.00 87.38 701 LYS A C 1
ATOM 5492 O O . LYS A 1 701 ? 33.141 -6.367 -14.320 1.00 87.38 701 LYS A O 1
ATOM 5497 N N . MET A 1 702 ? 31.014 -5.734 -13.969 1.00 90.06 702 MET A N 1
ATOM 5498 C CA . MET A 1 702 ? 30.865 -6.345 -12.651 1.00 90.06 702 MET A CA 1
ATOM 5499 C C . MET A 1 702 ? 30.366 -7.792 -12.742 1.00 90.06 702 MET A C 1
ATOM 5501 O O . MET A 1 702 ? 29.604 -8.178 -13.640 1.00 90.06 702 MET A O 1
ATOM 5505 N N . THR A 1 703 ? 30.753 -8.596 -11.759 1.00 91.31 703 THR A N 1
ATOM 5506 C CA . THR A 1 703 ? 30.109 -9.876 -11.448 1.00 91.31 703 THR A CA 1
ATOM 5507 C C . THR A 1 703 ? 28.710 -9.648 -10.867 1.00 91.31 703 THR A C 1
ATOM 5509 O O . THR A 1 703 ? 28.415 -8.587 -10.318 1.00 91.31 703 THR A O 1
ATOM 5512 N N . ASP A 1 704 ? 27.830 -10.649 -10.942 1.00 88.38 704 ASP A N 1
ATOM 5513 C CA . ASP A 1 704 ? 26.462 -10.528 -10.409 1.00 88.38 704 ASP A CA 1
ATOM 5514 C C . ASP A 1 704 ? 26.450 -10.199 -8.905 1.00 88.38 704 ASP A C 1
ATOM 5516 O O . ASP A 1 704 ? 25.624 -9.415 -8.441 1.00 88.38 704 ASP A O 1
ATOM 5520 N N . ALA A 1 705 ? 27.406 -10.743 -8.144 1.00 86.12 705 ALA A N 1
ATOM 5521 C CA . ALA A 1 705 ? 27.548 -10.469 -6.715 1.00 86.12 705 ALA A CA 1
ATOM 5522 C C . ALA A 1 705 ? 27.951 -9.011 -6.430 1.00 86.12 705 ALA A C 1
ATOM 5524 O O . ALA A 1 705 ? 27.440 -8.408 -5.484 1.00 86.12 705 ALA A O 1
ATOM 5525 N N . GLU A 1 706 ? 28.831 -8.436 -7.252 1.00 89.12 706 GLU A N 1
ATOM 5526 C CA . GLU A 1 706 ? 29.228 -7.026 -7.160 1.00 89.12 706 GLU A CA 1
ATOM 5527 C C . GLU A 1 706 ? 28.063 -6.099 -7.521 1.00 89.12 706 GLU A C 1
ATOM 5529 O O . GLU A 1 706 ? 27.808 -5.146 -6.788 1.00 89.12 706 GLU A O 1
ATOM 5534 N N . ILE A 1 707 ? 27.287 -6.425 -8.565 1.00 87.94 707 ILE A N 1
ATOM 5535 C CA . ILE A 1 707 ? 26.077 -5.667 -8.931 1.00 87.94 707 ILE A CA 1
ATOM 5536 C C . ILE A 1 707 ? 25.084 -5.653 -7.763 1.00 87.94 707 ILE A C 1
ATOM 5538 O O . ILE A 1 707 ? 24.570 -4.598 -7.405 1.00 87.94 707 ILE A O 1
ATOM 5542 N N . VAL A 1 708 ? 24.827 -6.797 -7.121 1.00 85.12 708 VAL A N 1
ATOM 5543 C CA . VAL A 1 708 ? 23.921 -6.864 -5.959 1.00 85.12 708 VAL A CA 1
ATOM 5544 C C . VAL A 1 708 ? 24.438 -6.038 -4.786 1.00 85.12 708 VAL A C 1
ATOM 5546 O O . VAL A 1 708 ? 23.652 -5.355 -4.124 1.00 85.12 708 VAL A O 1
ATOM 5549 N N . ALA A 1 709 ? 25.739 -6.107 -4.499 1.00 85.94 709 ALA A N 1
ATOM 5550 C CA . ALA A 1 709 ? 26.347 -5.314 -3.436 1.00 85.94 709 ALA A CA 1
ATOM 5551 C C . ALA A 1 709 ? 26.173 -3.813 -3.702 1.00 85.94 709 ALA A C 1
ATOM 5553 O O . ALA A 1 709 ? 25.800 -3.071 -2.790 1.00 85.94 709 ALA A O 1
ATOM 5554 N N . GLU A 1 710 ? 26.356 -3.398 -4.953 1.00 83.56 710 GLU A N 1
ATOM 5555 C CA . GLU A 1 710 ? 26.228 -2.010 -5.369 1.00 83.56 710 GLU A CA 1
ATOM 5556 C C . GLU A 1 710 ? 24.775 -1.527 -5.352 1.00 83.56 710 GLU A C 1
ATOM 5558 O O . GLU A 1 710 ? 24.479 -0.507 -4.730 1.00 83.56 710 GLU A O 1
ATOM 5563 N N . LEU A 1 711 ? 23.831 -2.308 -5.889 1.00 81.12 711 LEU A N 1
ATOM 5564 C CA . LEU A 1 711 ? 22.393 -2.026 -5.788 1.00 81.12 711 LEU A CA 1
ATOM 5565 C C . LEU A 1 711 ? 21.964 -1.843 -4.328 1.00 81.12 711 LEU A C 1
ATOM 5567 O O . LEU A 1 711 ? 21.244 -0.904 -4.003 1.00 81.12 711 LEU A O 1
ATOM 5571 N N . LYS A 1 712 ? 22.452 -2.690 -3.416 1.00 81.00 712 LYS A N 1
ATOM 5572 C CA . LYS A 1 712 ? 22.175 -2.573 -1.976 1.00 81.00 712 LYS A CA 1
ATOM 5573 C C . LYS A 1 712 ? 22.822 -1.352 -1.327 1.00 81.00 712 LYS A C 1
ATOM 5575 O O . LYS A 1 712 ? 22.308 -0.887 -0.308 1.00 81.00 712 LYS A O 1
ATOM 5580 N N . ARG A 1 713 ? 23.955 -0.882 -1.850 1.00 80.69 713 ARG A N 1
ATOM 5581 C CA . ARG A 1 713 ? 24.647 0.320 -1.374 1.00 80.69 713 ARG A CA 1
ATOM 5582 C C . ARG A 1 713 ? 23.867 1.577 -1.751 1.00 80.69 713 ARG A C 1
ATOM 5584 O O . ARG A 1 713 ? 23.714 2.448 -0.902 1.00 80.69 713 ARG A O 1
ATOM 5591 N N . ILE A 1 714 ? 23.366 1.645 -2.986 1.00 74.50 714 ILE A N 1
ATOM 5592 C CA . ILE A 1 714 ? 22.689 2.834 -3.528 1.00 74.50 714 ILE A CA 1
ATOM 5593 C C . ILE A 1 714 ? 21.183 2.868 -3.254 1.00 74.50 714 ILE A C 1
ATOM 5595 O O . ILE A 1 714 ? 20.574 3.934 -3.330 1.00 74.50 714 ILE A O 1
ATOM 5599 N N . ALA A 1 715 ? 20.554 1.726 -2.977 1.00 68.75 715 ALA A N 1
ATOM 5600 C CA . ALA A 1 715 ? 19.120 1.657 -2.733 1.00 68.75 715 ALA A CA 1
ATOM 5601 C C . ALA A 1 715 ? 18.699 2.366 -1.445 1.00 68.75 715 ALA A C 1
ATOM 5603 O O . ALA A 1 715 ? 19.367 2.273 -0.413 1.00 68.75 715 ALA A O 1
ATOM 5604 N N . ASP A 1 716 ? 17.514 2.977 -1.490 1.00 61.94 716 ASP A N 1
ATOM 5605 C CA . ASP A 1 716 ? 16.828 3.448 -0.291 1.00 61.94 716 ASP A CA 1
ATOM 5606 C C . ASP A 1 716 ? 16.683 2.297 0.732 1.00 61.94 716 ASP A C 1
ATOM 5608 O O . ASP A 1 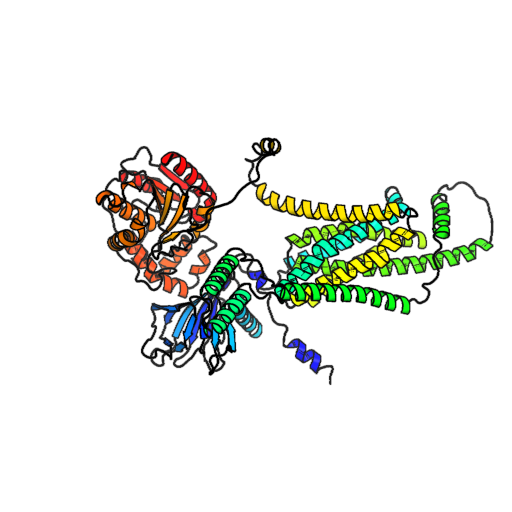716 ? 16.388 1.160 0.331 1.00 61.94 716 ASP A O 1
ATOM 5612 N N . PRO A 1 717 ? 16.848 2.548 2.047 1.00 60.22 717 PRO A N 1
ATOM 5613 C CA . PRO A 1 717 ? 16.719 1.516 3.074 1.00 60.22 717 PRO A CA 1
ATOM 5614 C C . PRO A 1 717 ? 15.421 0.699 2.998 1.00 60.22 717 PRO A C 1
ATOM 5616 O O . PRO A 1 717 ? 15.440 -0.489 3.315 1.00 60.22 717 PRO A O 1
ATOM 5619 N N . SER A 1 718 ? 14.314 1.305 2.557 1.00 52.53 718 SER A N 1
ATOM 5620 C CA . SER A 1 718 ? 13.017 0.636 2.392 1.00 52.53 718 SER A CA 1
ATOM 5621 C C . SER A 1 718 ? 12.944 -0.277 1.162 1.00 52.53 718 SER A C 1
ATOM 5623 O O . SER A 1 718 ? 12.219 -1.267 1.184 1.00 52.53 718 SER A O 1
ATOM 5625 N N . ALA A 1 719 ? 13.726 0.008 0.116 1.00 56.50 719 ALA A N 1
ATOM 5626 C CA . ALA A 1 719 ? 13.764 -0.763 -1.128 1.00 56.50 719 ALA A CA 1
ATOM 5627 C C . ALA A 1 719 ? 14.891 -1.808 -1.152 1.00 56.50 719 ALA A C 1
ATOM 5629 O O . ALA A 1 719 ? 14.863 -2.735 -1.957 1.00 56.50 719 ALA A O 1
ATOM 5630 N N . ARG A 1 720 ? 15.881 -1.700 -0.256 1.00 66.62 720 ARG A N 1
ATOM 5631 C CA . ARG A 1 720 ? 17.078 -2.556 -0.223 1.00 66.62 720 ARG A CA 1
ATOM 5632 C C . ARG A 1 720 ? 16.777 -4.054 -0.119 1.00 66.62 720 ARG A C 1
ATOM 5634 O O . ARG A 1 720 ? 17.521 -4.858 -0.679 1.00 66.62 720 ARG A O 1
ATOM 5641 N N . ALA A 1 721 ? 15.692 -4.418 0.565 1.00 61.53 721 ALA A N 1
ATOM 5642 C CA . ALA A 1 721 ? 15.294 -5.809 0.778 1.00 61.53 721 ALA A CA 1
ATOM 5643 C C . ALA A 1 721 ? 14.955 -6.549 -0.529 1.00 61.53 721 ALA A C 1
ATOM 5645 O O . ALA A 1 721 ? 15.090 -7.767 -0.592 1.00 61.53 721 ALA A O 1
ATOM 5646 N N . ILE A 1 722 ? 14.567 -5.841 -1.597 1.00 66.44 722 ILE A N 1
ATOM 5647 C CA . ILE A 1 722 ? 14.235 -6.480 -2.880 1.00 66.44 722 ILE A CA 1
ATOM 5648 C C . ILE A 1 722 ? 15.456 -7.141 -3.541 1.00 66.44 722 ILE A C 1
ATOM 5650 O O . ILE A 1 722 ? 15.327 -8.109 -4.284 1.00 66.44 722 ILE A O 1
ATOM 5654 N N . TYR A 1 723 ? 16.663 -6.674 -3.216 1.00 73.75 723 TYR A N 1
ATOM 5655 C CA . TYR A 1 723 ? 17.913 -7.235 -3.730 1.00 73.75 723 TYR A CA 1
ATOM 5656 C C . TYR A 1 723 ? 18.407 -8.442 -2.921 1.00 73.75 723 TYR A C 1
ATOM 5658 O O . TYR A 1 723 ? 19.466 -8.994 -3.216 1.00 73.75 723 TYR A O 1
ATOM 5666 N N . ASP A 1 724 ? 17.666 -8.860 -1.890 1.00 70.31 724 ASP A N 1
ATOM 5667 C CA . ASP A 1 724 ? 17.876 -10.138 -1.201 1.00 70.31 724 ASP A CA 1
ATOM 5668 C C . ASP A 1 724 ? 17.195 -11.316 -1.921 1.00 70.31 724 ASP A C 1
ATOM 5670 O O . ASP A 1 724 ? 17.312 -12.452 -1.464 1.00 70.31 724 ASP A O 1
ATOM 5674 N N . TYR A 1 725 ? 16.499 -11.069 -3.036 1.00 72.69 725 TYR A N 1
ATOM 5675 C CA . TYR A 1 725 ? 15.835 -12.081 -3.861 1.00 72.69 725 TYR A CA 1
ATOM 5676 C C . TYR A 1 725 ? 16.678 -12.360 -5.113 1.00 72.69 725 TYR A C 1
ATOM 5678 O O . TYR A 1 725 ? 16.614 -11.576 -6.067 1.00 72.69 725 TYR A O 1
ATOM 5686 N N . PRO A 1 726 ? 17.482 -13.444 -5.141 1.00 75.38 726 PRO A N 1
ATOM 5687 C CA . PRO A 1 726 ? 18.331 -13.768 -6.287 1.00 75.38 726 PRO A CA 1
ATOM 5688 C C . PRO A 1 726 ? 17.553 -13.864 -7.598 1.00 75.38 726 PRO A C 1
ATOM 5690 O O . PRO A 1 726 ? 18.068 -13.492 -8.643 1.00 75.38 726 PRO A O 1
ATOM 5693 N N . GLU A 1 727 ? 16.302 -14.311 -7.539 1.00 73.62 727 GLU A N 1
ATOM 5694 C CA . GLU A 1 727 ? 15.424 -14.489 -8.692 1.00 73.62 727 GLU A CA 1
ATOM 5695 C C . GLU A 1 727 ? 15.008 -13.140 -9.294 1.00 73.62 727 GLU A C 1
ATOM 5697 O O . GLU A 1 727 ? 15.020 -12.961 -10.512 1.00 73.62 727 GLU A O 1
ATOM 5702 N N . TYR A 1 728 ? 14.714 -12.156 -8.437 1.00 73.44 728 TYR A N 1
ATOM 5703 C CA . TYR A 1 728 ? 14.418 -10.788 -8.864 1.00 73.44 728 TYR A CA 1
ATOM 5704 C C . TYR A 1 728 ? 15.664 -10.110 -9.442 1.00 73.44 728 TYR A C 1
ATOM 5706 O O . TYR A 1 728 ? 15.610 -9.480 -10.498 1.00 73.44 728 TYR A O 1
ATOM 5714 N N . VAL A 1 729 ? 16.813 -10.299 -8.788 1.00 78.06 729 VAL A N 1
ATOM 5715 C CA . VAL A 1 729 ? 18.109 -9.832 -9.294 1.00 78.06 729 VAL A CA 1
ATOM 5716 C C . VAL A 1 729 ? 18.387 -10.439 -10.668 1.00 78.06 729 VAL A C 1
ATOM 5718 O O . VAL A 1 729 ? 18.712 -9.701 -11.593 1.00 78.06 729 VAL A O 1
ATOM 5721 N N . GLN A 1 730 ? 18.209 -11.751 -10.836 1.00 79.94 730 GLN A N 1
ATOM 5722 C CA . GLN A 1 730 ? 18.477 -12.457 -12.089 1.00 79.94 730 GLN A CA 1
ATOM 5723 C C . GLN A 1 730 ? 17.639 -11.918 -13.253 1.00 79.94 730 GLN A C 1
ATOM 5725 O O . GLN A 1 730 ? 18.143 -11.825 -14.370 1.00 79.94 730 GLN A O 1
ATOM 5730 N N . MET A 1 731 ? 16.393 -11.516 -12.989 1.00 79.25 731 MET A N 1
ATOM 5731 C CA . MET A 1 731 ? 15.541 -10.832 -13.964 1.00 79.25 731 MET A CA 1
ATOM 5732 C C . MET A 1 731 ? 16.073 -9.433 -14.328 1.00 79.25 731 MET A C 1
ATOM 5734 O O . MET A 1 731 ? 15.982 -9.017 -15.480 1.00 79.25 731 MET A O 1
ATOM 5738 N N . MET A 1 732 ? 16.648 -8.693 -13.374 1.00 80.56 732 MET A N 1
ATOM 5739 C CA . MET A 1 732 ? 17.167 -7.337 -13.603 1.00 80.56 732 MET A CA 1
ATOM 5740 C C . MET A 1 732 ? 18.541 -7.294 -14.281 1.00 80.56 732 MET A C 1
ATOM 5742 O O . MET A 1 732 ? 18.854 -6.308 -14.949 1.00 80.56 732 MET A O 1
ATOM 5746 N N . LEU A 1 733 ? 19.381 -8.319 -14.109 1.00 85.31 733 LEU A N 1
ATOM 5747 C CA . LEU A 1 733 ? 20.772 -8.313 -14.580 1.00 85.31 733 LEU A CA 1
ATOM 5748 C C . LEU A 1 733 ? 20.932 -7.988 -16.079 1.00 85.31 733 LEU A C 1
ATOM 5750 O O . LEU A 1 733 ? 21.774 -7.141 -16.388 1.00 85.31 733 LEU A O 1
ATOM 5754 N N . PRO A 1 734 ? 20.161 -8.579 -17.020 1.00 85.12 734 PRO A N 1
ATOM 5755 C CA . PRO A 1 734 ? 20.302 -8.261 -18.443 1.00 85.12 734 PRO A CA 1
ATOM 5756 C C . PRO A 1 734 ? 20.055 -6.778 -18.732 1.00 85.12 734 PRO A C 1
ATOM 5758 O O . PRO A 1 734 ? 20.804 -6.148 -19.479 1.00 85.12 734 PRO A O 1
ATOM 5761 N N . MET A 1 735 ? 19.040 -6.216 -18.078 1.00 87.44 735 MET A N 1
ATOM 5762 C CA . MET A 1 735 ? 18.685 -4.808 -18.172 1.00 87.44 735 MET A CA 1
ATOM 5763 C C . MET A 1 735 ? 19.776 -3.908 -17.590 1.00 87.44 735 MET A C 1
ATOM 5765 O O . MET A 1 735 ? 20.201 -2.972 -18.258 1.00 87.44 735 MET A O 1
ATOM 5769 N N . LEU A 1 736 ? 20.255 -4.191 -16.377 1.00 88.44 736 LEU A N 1
ATOM 5770 C CA . LEU A 1 736 ? 21.285 -3.380 -15.718 1.00 88.44 736 LEU A CA 1
ATOM 5771 C C . LEU A 1 736 ? 22.590 -3.360 -16.518 1.00 88.44 736 LEU A C 1
ATOM 5773 O O . LEU A 1 736 ? 23.230 -2.315 -16.634 1.00 88.44 736 LEU A O 1
ATOM 5777 N N . ARG A 1 737 ? 22.969 -4.498 -17.111 1.00 90.50 737 ARG A N 1
ATOM 5778 C CA . ARG A 1 737 ? 24.146 -4.598 -17.983 1.00 90.50 737 ARG A CA 1
ATOM 5779 C C . ARG A 1 737 ? 23.965 -3.791 -19.272 1.00 90.50 737 ARG A C 1
ATOM 5781 O O . ARG A 1 737 ? 24.883 -3.075 -19.658 1.00 90.50 737 ARG A O 1
ATOM 5788 N N . ALA A 1 738 ? 22.794 -3.863 -19.908 1.00 90.81 738 ALA A N 1
ATOM 5789 C CA . ALA A 1 738 ? 22.490 -3.092 -21.116 1.00 90.81 738 ALA A CA 1
ATOM 5790 C C . ALA A 1 738 ? 22.470 -1.575 -20.852 1.00 90.81 738 ALA A C 1
ATOM 5792 O O . ALA A 1 738 ? 23.131 -0.810 -21.552 1.00 90.81 738 ALA A O 1
ATOM 5793 N N . ASP A 1 739 ? 21.779 -1.157 -19.793 1.00 91.31 739 ASP A N 1
ATOM 5794 C CA . ASP A 1 739 ? 21.689 0.232 -19.342 1.00 91.31 739 ASP A CA 1
ATOM 5795 C C . ASP A 1 739 ? 23.073 0.798 -18.985 1.00 91.31 739 ASP A C 1
ATOM 5797 O O . ASP A 1 739 ? 23.427 1.907 -19.386 1.00 91.31 739 ASP A O 1
ATOM 5801 N N . SER A 1 740 ? 23.896 0.024 -18.270 1.00 88.50 740 SER A N 1
ATOM 5802 C CA . SER A 1 740 ? 25.246 0.448 -17.896 1.00 88.50 740 SER A CA 1
ATOM 5803 C C . SER A 1 740 ? 26.198 0.547 -19.084 1.00 88.50 740 SER A C 1
ATOM 5805 O O . SER A 1 740 ? 27.100 1.383 -19.050 1.00 88.50 740 SER A O 1
ATOM 5807 N N . LYS A 1 741 ? 26.013 -0.278 -20.118 1.00 91.00 741 LYS A N 1
ATOM 5808 C CA . LYS A 1 741 ? 26.774 -0.167 -21.363 1.00 91.00 741 LYS A CA 1
ATOM 5809 C C . LYS A 1 741 ? 26.489 1.165 -22.055 1.00 91.00 741 LYS A C 1
ATOM 5811 O O . LYS A 1 741 ? 27.418 1.861 -22.446 1.00 91.00 741 LYS A O 1
ATOM 5816 N N . VAL A 1 742 ? 25.213 1.549 -22.132 1.00 91.50 742 VAL A N 1
ATOM 5817 C CA . VAL A 1 742 ? 24.774 2.834 -22.704 1.00 91.50 742 VAL A CA 1
ATOM 5818 C C . VAL A 1 742 ? 25.306 4.003 -21.880 1.00 91.50 742 VAL A C 1
ATOM 5820 O O . VAL A 1 742 ? 25.802 4.974 -22.442 1.00 91.50 742 VAL A O 1
ATOM 5823 N N . ALA A 1 743 ? 25.251 3.902 -20.549 1.00 86.69 743 ALA A N 1
ATOM 5824 C CA . ALA A 1 743 ? 25.808 4.917 -19.657 1.00 86.69 743 ALA A CA 1
ATOM 5825 C C . ALA A 1 743 ? 27.323 5.112 -19.853 1.00 86.69 743 ALA A C 1
ATOM 5827 O O . ALA A 1 743 ? 27.834 6.197 -19.596 1.00 86.69 743 ALA A O 1
ATOM 5828 N N . GLY A 1 744 ? 28.047 4.083 -20.300 1.00 84.31 744 GLY A N 1
ATOM 5829 C CA . GLY A 1 744 ? 29.483 4.152 -20.573 1.00 84.31 744 GLY A CA 1
ATOM 5830 C C . GLY A 1 744 ? 29.859 4.805 -21.908 1.00 84.31 744 GLY A C 1
ATOM 5831 O O . GLY A 1 744 ? 31.045 5.021 -22.150 1.00 84.31 744 GLY A O 1
ATOM 5832 N N . GLU A 1 745 ? 28.899 5.109 -22.789 1.00 89.25 745 GLU A N 1
ATOM 5833 C CA . GLU A 1 745 ? 29.186 5.744 -24.078 1.00 89.25 745 GLU A CA 1
ATOM 5834 C C . GLU A 1 745 ? 29.498 7.236 -23.901 1.00 89.25 745 GLU A C 1
ATOM 5836 O O . GLU A 1 745 ? 28.646 8.031 -23.498 1.00 89.25 745 GLU A O 1
ATOM 5841 N N . LEU A 1 746 ? 30.728 7.626 -24.245 1.00 87.19 746 LEU A N 1
ATOM 5842 C CA . LEU A 1 746 ? 31.142 9.025 -24.210 1.00 87.19 746 LEU A CA 1
ATOM 5843 C C . LEU A 1 746 ? 30.471 9.825 -25.329 1.00 87.19 746 LEU A C 1
ATOM 5845 O O . LEU A 1 746 ? 30.450 9.417 -26.491 1.00 87.19 746 LEU A O 1
ATOM 5849 N N . CYS A 1 747 ? 29.970 11.003 -24.973 1.00 84.69 747 CYS A N 1
ATOM 5850 C CA . CYS A 1 747 ? 29.413 11.969 -25.914 1.00 84.69 747 CYS A CA 1
ATOM 5851 C C . CYS A 1 747 ? 30.437 13.053 -26.275 1.00 84.69 747 CYS A C 1
ATOM 5853 O O . CYS A 1 747 ? 31.252 13.448 -25.444 1.00 84.69 747 CYS A O 1
ATOM 5855 N N . ASP A 1 748 ? 30.354 13.611 -27.487 1.00 84.38 748 ASP A N 1
ATOM 5856 C CA . ASP A 1 748 ? 31.151 14.803 -27.808 1.00 84.38 748 ASP A CA 1
ATOM 5857 C C . ASP A 1 748 ? 30.739 15.980 -26.902 1.00 84.38 748 ASP A C 1
ATOM 5859 O O . ASP A 1 748 ? 29.535 16.202 -26.711 1.00 84.38 748 ASP A O 1
ATOM 5863 N N . PRO A 1 749 ? 31.695 16.781 -26.397 1.00 85.44 749 PRO A N 1
ATOM 5864 C CA . PRO A 1 749 ? 31.426 17.902 -25.502 1.00 85.44 749 PRO A CA 1
ATOM 5865 C C . PRO A 1 749 ? 30.900 19.122 -26.268 1.00 85.44 749 PRO A C 1
ATOM 5867 O O . PRO A 1 749 ? 31.596 20.127 -26.414 1.00 85.44 749 PRO A O 1
ATOM 5870 N N . ILE A 1 750 ? 29.680 19.038 -26.801 1.00 86.62 750 ILE A N 1
ATOM 5871 C CA . ILE A 1 750 ? 29.053 20.133 -27.550 1.00 86.62 750 ILE A CA 1
ATOM 5872 C C . ILE A 1 750 ? 28.205 20.984 -26.594 1.00 86.62 750 ILE A C 1
ATOM 5874 O O . ILE A 1 750 ? 27.195 20.498 -26.076 1.00 86.62 750 ILE A O 1
ATOM 5878 N N . PRO A 1 751 ? 28.559 22.262 -26.356 1.00 91.81 751 PRO A N 1
ATOM 5879 C CA . PRO A 1 751 ? 27.765 23.123 -25.494 1.00 91.81 751 PRO A CA 1
ATOM 5880 C C . PRO A 1 751 ? 26.397 23.433 -26.111 1.00 91.81 751 PRO A C 1
ATOM 5882 O O . PRO A 1 751 ? 26.308 23.872 -27.258 1.00 91.81 751 PRO A O 1
ATOM 5885 N N . LEU A 1 752 ? 25.330 23.243 -25.336 1.00 94.06 752 LEU A N 1
ATOM 5886 C CA . LEU A 1 752 ? 23.957 23.518 -25.753 1.00 94.06 752 LEU A CA 1
ATOM 5887 C C . LEU A 1 752 ? 23.536 24.946 -25.371 1.00 94.06 752 LEU A C 1
ATOM 5889 O O . LEU A 1 752 ? 23.885 25.456 -24.305 1.00 94.06 752 LEU A O 1
ATOM 5893 N N . ASP A 1 753 ? 22.705 25.582 -26.198 1.00 94.00 753 ASP A N 1
ATOM 5894 C CA . ASP A 1 753 ? 22.121 26.908 -25.924 1.00 94.00 753 ASP A CA 1
ATOM 5895 C C . ASP A 1 753 ? 20.910 26.854 -24.967 1.00 94.00 753 ASP A C 1
ATOM 5897 O O . ASP A 1 753 ? 19.948 27.615 -25.101 1.00 94.00 753 ASP A O 1
ATOM 5901 N N . ILE A 1 754 ? 20.949 25.956 -23.980 1.00 94.75 754 ILE A N 1
ATOM 5902 C CA . ILE A 1 754 ? 19.885 25.727 -22.993 1.00 94.75 754 ILE A CA 1
ATOM 5903 C C . ILE A 1 754 ? 20.486 25.773 -21.580 1.00 94.75 754 ILE A C 1
ATOM 5905 O O . ILE A 1 754 ? 21.601 25.280 -21.387 1.00 94.75 754 ILE A O 1
ATOM 5909 N N . PRO A 1 755 ? 19.793 26.360 -20.585 1.00 96.75 755 PRO A N 1
ATOM 5910 C CA . PRO A 1 755 ? 20.203 26.268 -19.187 1.00 96.75 755 PRO A CA 1
ATOM 5911 C C . PRO A 1 755 ? 20.293 24.811 -18.716 1.00 96.75 755 PRO A C 1
ATOM 5913 O O . PRO A 1 755 ? 19.399 24.008 -18.986 1.00 96.75 755 PRO A O 1
ATOM 5916 N N . ILE A 1 756 ? 21.355 24.499 -17.976 1.00 97.69 756 ILE A N 1
ATOM 5917 C CA . ILE A 1 756 ? 21.541 23.214 -17.297 1.00 97.69 756 ILE A CA 1
ATOM 5918 C C . ILE A 1 756 ? 21.682 23.508 -15.807 1.00 97.69 756 ILE A C 1
ATOM 5920 O O . ILE A 1 756 ? 22.468 24.379 -15.424 1.00 97.69 756 ILE A O 1
ATOM 5924 N N . ILE A 1 757 ? 20.925 22.801 -14.977 1.00 97.56 757 ILE A N 1
ATOM 5925 C CA . ILE A 1 757 ? 21.100 22.782 -13.522 1.00 97.56 757 ILE A CA 1
ATOM 5926 C C . ILE A 1 757 ? 21.392 21.354 -13.081 1.00 97.56 757 ILE A C 1
ATOM 5928 O O . ILE A 1 757 ? 20.903 20.410 -13.705 1.00 97.56 757 ILE A O 1
ATOM 5932 N N . VAL A 1 758 ? 22.208 21.198 -12.041 1.00 97.81 758 VAL A N 1
ATOM 5933 C CA . VAL A 1 758 ? 22.718 19.881 -11.645 1.00 97.81 758 VAL A CA 1
ATOM 5934 C C . VAL A 1 758 ? 22.512 19.641 -10.162 1.00 97.81 758 VAL A C 1
ATOM 5936 O O . VAL A 1 758 ? 22.895 20.479 -9.350 1.00 97.81 758 VAL A O 1
ATOM 5939 N N . TYR A 1 759 ? 21.944 18.492 -9.805 1.00 96.69 759 TYR A N 1
ATOM 5940 C CA . TYR A 1 759 ? 21.742 18.083 -8.415 1.00 96.69 759 TYR A CA 1
ATOM 5941 C C . TYR A 1 759 ? 22.598 16.857 -8.062 1.00 96.69 759 TYR A C 1
ATOM 5943 O O . TYR A 1 759 ? 22.687 15.911 -8.848 1.00 96.69 759 TYR A O 1
ATOM 5951 N N . GLY A 1 760 ? 23.199 16.852 -6.872 1.00 93.44 760 GLY A N 1
ATOM 5952 C CA . GLY A 1 760 ? 24.078 15.774 -6.396 1.00 93.44 760 GLY A CA 1
ATOM 5953 C C . GLY A 1 760 ? 23.837 15.376 -4.942 1.00 93.44 760 GLY A C 1
ATOM 5954 O O . GLY A 1 760 ? 23.260 16.144 -4.171 1.00 93.44 760 GLY A O 1
ATOM 5955 N N . GLY A 1 761 ? 24.289 14.179 -4.562 1.00 91.25 761 GLY A N 1
ATOM 5956 C CA . GLY A 1 761 ? 24.251 13.687 -3.184 1.00 91.25 761 GLY A CA 1
ATOM 5957 C C . GLY A 1 761 ? 25.555 13.981 -2.436 1.00 91.25 761 GLY A C 1
ATOM 5958 O O . GLY A 1 761 ? 26.636 13.661 -2.912 1.00 91.25 761 GLY A O 1
ATOM 5959 N N . GLU A 1 762 ? 25.478 14.551 -1.234 1.00 87.94 762 GLU A N 1
ATOM 5960 C CA . GLU A 1 762 ? 26.648 14.889 -0.401 1.00 87.94 762 GLU A CA 1
ATOM 5961 C C . GLU A 1 762 ? 27.479 13.668 0.022 1.00 87.94 762 GLU A C 1
ATOM 5963 O O . GLU A 1 762 ? 28.641 13.812 0.395 1.00 87.94 762 GLU A O 1
ATOM 5968 N N . LYS A 1 763 ? 26.888 12.468 0.015 1.00 83.25 763 LYS A N 1
ATOM 5969 C CA . LYS A 1 763 ? 27.553 11.223 0.428 1.00 83.25 763 LYS A CA 1
ATOM 5970 C C . LYS A 1 763 ? 28.029 10.377 -0.757 1.00 83.25 763 LYS A C 1
ATOM 5972 O O . LYS A 1 763 ? 28.325 9.192 -0.587 1.00 83.25 763 LYS A O 1
ATOM 5977 N N . GLU A 1 764 ? 28.021 10.927 -1.964 1.00 80.81 764 GLU A N 1
ATOM 5978 C CA . GLU A 1 764 ? 28.497 10.259 -3.172 1.00 80.81 764 GLU A CA 1
ATOM 5979 C C . GLU A 1 764 ? 29.977 10.601 -3.395 1.00 80.81 764 GLU A C 1
ATOM 5981 O O . GLU A 1 764 ? 30.313 11.672 -3.883 1.00 80.81 764 GLU A O 1
ATOM 5986 N N . GLU A 1 765 ? 30.878 9.704 -2.976 1.00 73.62 765 GLU A N 1
ATOM 5987 C CA . GLU A 1 765 ? 32.329 9.962 -3.012 1.00 73.62 765 GLU A CA 1
ATOM 5988 C C . GLU A 1 765 ? 32.896 10.029 -4.439 1.00 73.62 765 GLU A C 1
ATOM 5990 O O . GLU A 1 765 ? 33.853 10.760 -4.684 1.00 73.62 765 GLU A O 1
ATOM 5995 N N . SER A 1 766 ? 32.315 9.275 -5.377 1.00 75.25 766 SER A N 1
ATOM 5996 C CA . SER A 1 766 ? 32.741 9.212 -6.778 1.00 75.25 766 SER A CA 1
ATOM 5997 C C . SER A 1 766 ? 32.283 10.423 -7.599 1.00 75.25 766 SER A C 1
ATOM 5999 O O . SER A 1 766 ? 32.956 10.804 -8.554 1.00 75.25 766 SER A O 1
ATOM 6001 N N . VAL A 1 767 ? 31.178 11.070 -7.219 1.00 83.94 767 VAL A N 1
ATOM 6002 C CA . VAL A 1 767 ? 30.544 12.165 -7.971 1.00 83.94 767 VAL A CA 1
ATOM 6003 C C . VAL A 1 767 ? 30.390 13.391 -7.066 1.00 83.94 767 VAL A C 1
ATOM 6005 O O . VAL A 1 767 ? 29.300 13.739 -6.614 1.00 83.94 767 VAL A O 1
ATOM 6008 N N . ASP A 1 768 ? 31.514 14.054 -6.793 1.00 88.25 768 ASP A N 1
ATOM 6009 C CA . ASP A 1 768 ? 31.543 15.248 -5.947 1.00 88.25 768 ASP A CA 1
ATOM 6010 C C . ASP A 1 768 ? 31.049 16.523 -6.667 1.00 88.25 768 ASP A C 1
ATOM 6012 O O . ASP A 1 768 ? 30.843 16.567 -7.885 1.00 88.25 768 ASP A O 1
ATOM 6016 N N . GLU A 1 769 ? 30.872 17.605 -5.903 1.00 92.88 769 GLU A N 1
ATOM 6017 C CA . GLU A 1 769 ? 30.422 18.900 -6.432 1.00 92.88 769 GLU A CA 1
ATOM 6018 C C . GLU A 1 769 ? 31.348 19.438 -7.540 1.00 92.88 769 GLU A C 1
ATOM 6020 O O . GLU A 1 769 ? 30.881 20.048 -8.504 1.00 92.88 769 GLU A O 1
ATOM 6025 N N . SER A 1 770 ? 32.659 19.194 -7.438 1.00 91.94 770 SER A N 1
ATOM 6026 C CA . SER A 1 770 ? 33.643 19.679 -8.408 1.00 91.94 770 SER A CA 1
ATOM 6027 C C . SER A 1 770 ? 33.517 18.963 -9.753 1.00 91.94 770 SER A C 1
ATOM 6029 O O . SER A 1 770 ? 33.608 19.597 -10.809 1.00 91.94 770 SER A O 1
ATOM 6031 N N . PHE A 1 771 ? 33.235 17.661 -9.720 1.00 92.75 771 PHE A N 1
ATOM 6032 C CA . PHE A 1 771 ? 32.989 16.843 -10.894 1.00 92.75 771 PHE A CA 1
ATOM 6033 C C . PHE A 1 771 ? 31.643 17.197 -11.534 1.00 92.75 771 PHE A C 1
ATOM 6035 O O . PHE A 1 771 ? 31.573 17.409 -12.747 1.00 92.75 771 PHE A O 1
ATOM 6042 N N . LEU A 1 772 ? 30.593 17.389 -10.727 1.00 94.88 772 LEU A N 1
ATOM 6043 C CA . LEU A 1 772 ? 29.284 17.858 -11.195 1.00 94.88 772 LEU A CA 1
ATOM 6044 C C . LEU A 1 772 ? 29.343 19.266 -11.805 1.00 94.88 772 LEU A C 1
ATOM 6046 O O . LEU A 1 772 ? 28.680 19.536 -12.807 1.00 94.88 772 LEU A O 1
ATOM 6050 N N . ALA A 1 773 ? 30.184 20.161 -11.282 1.00 96.00 773 ALA A N 1
ATOM 6051 C CA . ALA A 1 773 ? 30.359 21.508 -11.828 1.00 96.00 773 ALA A CA 1
ATOM 6052 C C . ALA A 1 773 ? 30.864 21.513 -13.283 1.00 96.00 773 ALA A C 1
ATOM 6054 O O . ALA A 1 773 ? 30.665 22.497 -14.004 1.00 96.00 773 ALA A O 1
ATOM 6055 N N . ARG A 1 774 ? 31.459 20.409 -13.757 1.00 95.69 774 ARG A N 1
ATOM 6056 C CA . ARG A 1 774 ? 31.928 20.262 -15.142 1.00 95.69 774 ARG A CA 1
ATOM 6057 C C . ARG A 1 774 ? 30.803 20.173 -16.170 1.00 95.69 774 ARG A C 1
ATOM 6059 O O . ARG A 1 774 ? 31.047 20.441 -17.342 1.00 95.69 774 ARG A O 1
ATOM 6066 N N . TRP A 1 775 ? 29.556 19.935 -15.760 1.00 96.75 775 TRP A N 1
ATOM 6067 C CA . TRP A 1 775 ? 28.387 20.115 -16.633 1.00 96.75 775 TRP A CA 1
ATOM 6068 C C . TRP A 1 775 ? 28.278 21.532 -17.217 1.00 96.75 775 TRP A C 1
ATOM 6070 O O . TRP A 1 775 ? 27.697 21.715 -18.287 1.00 96.75 775 TRP A O 1
ATOM 6080 N N . LYS A 1 776 ? 28.904 22.536 -16.587 1.00 96.81 776 LYS A N 1
ATOM 6081 C CA . LYS A 1 776 ? 29.024 23.900 -17.125 1.00 96.81 776 LYS A CA 1
ATOM 6082 C C . LYS A 1 776 ? 29.737 23.957 -18.480 1.00 96.81 776 LYS A C 1
ATOM 6084 O O . LYS A 1 776 ? 29.551 24.918 -19.227 1.00 96.81 776 LYS A O 1
ATOM 6089 N N . GLU A 1 777 ? 30.564 22.961 -18.797 1.00 96.00 777 GLU A N 1
ATOM 6090 C CA . GLU A 1 777 ? 31.227 22.820 -20.099 1.00 96.00 777 GLU A CA 1
ATOM 6091 C C . GLU A 1 777 ? 30.213 22.541 -21.222 1.00 96.00 777 GLU A C 1
ATOM 6093 O O . GLU A 1 777 ? 30.458 22.924 -22.362 1.00 96.00 777 GLU A O 1
ATOM 6098 N N . LEU A 1 778 ? 29.052 21.958 -20.899 1.00 96.44 778 LEU A N 1
ATOM 6099 C CA . LEU A 1 778 ? 28.031 21.520 -21.855 1.00 96.44 778 LEU A CA 1
ATOM 6100 C C . LEU A 1 778 ? 26.885 22.522 -22.060 1.00 96.44 778 LEU A C 1
ATOM 6102 O O . LEU A 1 778 ? 25.901 22.205 -22.727 1.00 96.44 778 LEU A O 1
ATOM 6106 N N . THR A 1 779 ? 27.005 23.748 -21.545 1.00 96.31 779 THR A N 1
ATOM 6107 C CA . THR A 1 779 ? 26.037 24.825 -21.796 1.00 96.31 779 THR A CA 1
ATOM 6108 C C . THR A 1 779 ? 26.713 26.151 -22.134 1.00 96.31 779 THR A C 1
ATOM 6110 O O . THR A 1 779 ? 27.699 26.559 -21.514 1.00 96.31 779 THR A O 1
ATOM 6113 N N . ASN A 1 780 ? 26.140 26.876 -23.095 1.00 96.44 780 ASN A N 1
ATOM 6114 C CA . ASN A 1 780 ? 26.511 28.264 -23.371 1.00 96.44 780 ASN A CA 1
ATOM 6115 C C . ASN A 1 780 ? 25.873 29.250 -22.373 1.00 96.44 780 ASN A C 1
ATOM 6117 O O . ASN A 1 780 ? 26.339 30.382 -22.245 1.00 96.44 780 ASN A O 1
ATOM 6121 N N . LYS A 1 781 ? 24.850 28.833 -21.612 1.00 95.50 781 LYS A N 1
ATOM 6122 C CA . LYS A 1 781 ? 24.145 29.628 -20.585 1.00 95.50 781 LYS A CA 1
ATOM 6123 C C . LYS A 1 781 ? 24.837 29.539 -19.220 1.00 95.50 781 LYS A C 1
ATOM 6125 O O . LYS A 1 781 ? 24.233 29.195 -18.204 1.00 95.50 781 LYS A O 1
ATOM 6130 N N . LYS A 1 782 ? 26.142 29.816 -19.201 1.00 95.38 782 LYS A N 1
ATOM 6131 C CA . LYS A 1 782 ? 27.026 29.635 -18.032 1.00 95.38 782 LYS A CA 1
ATOM 6132 C C . LYS A 1 782 ? 26.655 30.488 -16.817 1.00 95.38 782 LYS A C 1
ATOM 6134 O O . LYS A 1 782 ? 27.082 30.166 -15.711 1.00 95.38 782 LYS A O 1
ATOM 6139 N N . ASP A 1 783 ? 25.930 31.576 -17.036 1.00 94.38 783 ASP A N 1
ATOM 6140 C CA . ASP A 1 783 ? 25.386 32.496 -16.036 1.00 94.38 783 ASP A CA 1
ATOM 6141 C C . ASP A 1 783 ? 24.159 31.932 -15.304 1.00 94.38 783 ASP A C 1
ATOM 6143 O O . ASP A 1 783 ? 23.883 32.325 -14.174 1.00 94.38 783 ASP A O 1
ATOM 6147 N N . LEU A 1 784 ? 23.449 30.986 -15.923 1.00 94.81 784 LEU A N 1
ATOM 6148 C CA . LEU A 1 784 ? 22.263 30.338 -15.357 1.00 94.81 784 LEU A CA 1
ATOM 6149 C C . LEU A 1 784 ? 22.575 28.979 -14.709 1.00 94.81 784 LEU A C 1
ATOM 6151 O O . LEU A 1 784 ? 21.741 28.455 -13.965 1.00 94.81 784 LEU A O 1
ATOM 6155 N N . PHE A 1 785 ? 23.769 28.440 -14.976 1.00 97.06 785 PHE A N 1
ATOM 6156 C CA . PHE A 1 785 ? 24.266 27.176 -14.441 1.00 97.06 785 PHE A CA 1
ATOM 6157 C C . PHE A 1 785 ? 24.552 27.255 -12.940 1.00 97.06 785 PHE A C 1
ATOM 6159 O O . PHE A 1 785 ? 25.225 28.178 -12.478 1.00 97.06 785 PHE A O 1
ATOM 6166 N N . HIS A 1 786 ? 24.128 26.230 -12.204 1.00 95.56 786 HIS A N 1
ATOM 6167 C CA . HIS A 1 786 ? 24.573 25.989 -10.835 1.00 95.56 786 HIS A CA 1
ATOM 6168 C C . HIS A 1 786 ? 24.450 24.504 -10.468 1.00 95.56 786 HIS A C 1
ATOM 6170 O O . HIS A 1 786 ? 23.728 23.751 -11.130 1.00 95.56 786 HIS A O 1
ATOM 6176 N N . VAL A 1 787 ? 25.167 24.123 -9.409 1.00 97.12 787 VAL A N 1
ATOM 6177 C CA . VAL A 1 787 ? 25.107 22.801 -8.779 1.00 97.12 787 VAL A CA 1
ATOM 6178 C C . VAL A 1 787 ? 24.466 22.958 -7.403 1.00 97.12 787 VAL A C 1
ATOM 6180 O O . VAL A 1 787 ? 24.789 23.907 -6.689 1.00 97.12 787 VAL A O 1
ATOM 6183 N N . GLN A 1 788 ? 23.573 22.044 -7.034 1.00 96.50 788 GLN A N 1
ATOM 6184 C CA . GLN A 1 788 ? 23.003 21.959 -5.692 1.00 96.50 788 GLN A CA 1
ATOM 6185 C C . GLN A 1 788 ? 23.245 20.565 -5.111 1.00 96.50 788 GLN A C 1
ATOM 6187 O O . GLN A 1 788 ? 22.790 19.562 -5.662 1.00 96.50 788 GLN A O 1
ATOM 6192 N N . MET A 1 789 ? 23.936 20.514 -3.974 1.00 94.56 789 MET A N 1
ATOM 6193 C CA . MET A 1 789 ? 24.172 19.276 -3.231 1.00 94.56 789 MET A CA 1
ATOM 6194 C C . MET A 1 789 ? 23.069 19.059 -2.190 1.00 94.56 789 MET A C 1
ATOM 6196 O O . MET A 1 789 ? 22.555 20.019 -1.608 1.00 94.56 789 MET A O 1
ATOM 6200 N N . PHE A 1 790 ? 22.693 17.801 -1.972 1.00 93.06 790 PHE A N 1
ATOM 6201 C CA . PHE A 1 790 ? 21.651 17.392 -1.035 1.00 93.06 790 PHE A CA 1
ATOM 6202 C C . PHE A 1 790 ? 22.127 16.264 -0.114 1.00 93.06 790 PHE A C 1
ATOM 6204 O O . PHE A 1 790 ? 22.905 15.410 -0.543 1.00 93.06 790 PHE A O 1
ATOM 6211 N N . PRO A 1 791 ? 21.607 16.166 1.122 1.00 86.50 791 PRO A N 1
ATOM 6212 C CA . PRO A 1 791 ? 21.891 15.026 1.983 1.00 86.50 791 PRO A CA 1
ATOM 6213 C C . PRO A 1 791 ? 21.402 13.713 1.348 1.00 86.50 791 PRO A C 1
ATOM 6215 O O . PRO A 1 791 ? 20.214 13.569 1.060 1.00 86.50 791 PRO A O 1
ATOM 6218 N N . GLY A 1 792 ? 22.301 12.744 1.174 1.00 80.94 792 GLY A N 1
ATOM 6219 C CA . GLY A 1 792 ? 21.976 11.419 0.629 1.00 80.94 792 GLY A CA 1
ATOM 6220 C C . GLY A 1 792 ? 23.089 10.847 -0.247 1.00 80.94 792 GLY A C 1
ATOM 6221 O O . GLY A 1 792 ? 24.091 11.523 -0.490 1.00 80.94 792 GLY A O 1
ATOM 6222 N N . HIS A 1 793 ? 22.929 9.592 -0.675 1.00 82.38 793 HIS A N 1
ATOM 6223 C CA . HIS A 1 793 ? 23.801 8.955 -1.673 1.00 82.38 793 HIS A CA 1
ATOM 6224 C C . HIS A 1 793 ? 23.220 9.149 -3.091 1.00 82.38 793 HIS A C 1
ATOM 6226 O O . HIS A 1 793 ? 22.526 10.126 -3.352 1.00 82.38 793 HIS A O 1
ATOM 6232 N N . HIS A 1 794 ? 23.466 8.208 -4.003 1.00 83.00 794 HIS A N 1
ATOM 6233 C CA . HIS A 1 794 ? 23.064 8.260 -5.412 1.00 83.00 794 HIS A CA 1
ATOM 6234 C C . HIS A 1 794 ? 21.551 8.478 -5.645 1.00 83.00 794 HIS A C 1
ATOM 6236 O O . HIS A 1 794 ? 21.150 9.074 -6.643 1.00 83.00 794 HIS A O 1
ATOM 6242 N N . ASN A 1 795 ? 20.699 8.020 -4.717 1.00 81.88 795 ASN A N 1
ATOM 6243 C CA . ASN A 1 795 ? 19.239 8.182 -4.755 1.00 81.88 795 ASN A CA 1
ATOM 6244 C C . ASN A 1 795 ? 18.728 9.269 -3.783 1.00 81.88 795 ASN A C 1
ATOM 6246 O O . ASN A 1 795 ? 17.616 9.173 -3.263 1.00 81.88 795 ASN A O 1
ATOM 6250 N N . PHE A 1 796 ? 19.515 10.321 -3.525 1.00 85.06 796 PHE A N 1
ATOM 6251 C CA . PHE A 1 796 ? 19.175 11.413 -2.597 1.00 85.06 796 PHE A CA 1
ATOM 6252 C C . PHE A 1 796 ? 17.767 12.000 -2.810 1.00 85.06 796 PHE A C 1
ATOM 6254 O O . PHE A 1 796 ? 17.112 12.418 -1.858 1.00 85.06 796 PHE A O 1
ATOM 6261 N N . GLN A 1 797 ? 17.251 11.990 -4.040 1.00 83.12 797 GLN A N 1
ATOM 6262 C CA . GLN A 1 797 ? 15.922 12.490 -4.375 1.00 83.12 797 GLN A CA 1
ATOM 6263 C C . GLN A 1 797 ? 14.767 11.722 -3.717 1.00 83.12 797 GLN A C 1
ATOM 6265 O O . GLN A 1 797 ? 13.677 12.285 -3.582 1.00 83.12 797 GLN A O 1
ATOM 6270 N N . SER A 1 798 ? 14.982 10.470 -3.293 1.00 76.69 798 SER A N 1
ATOM 6271 C CA . SER A 1 798 ? 14.040 9.744 -2.433 1.00 76.69 798 SER A CA 1
ATOM 6272 C C . SER A 1 798 ? 14.294 10.033 -0.952 1.00 76.69 798 SER A C 1
ATOM 6274 O O . SER A 1 798 ? 13.342 10.289 -0.218 1.00 76.69 798 SER A O 1
ATOM 6276 N N . GLU A 1 799 ? 15.561 10.072 -0.524 1.00 75.31 799 GLU A N 1
ATOM 6277 C CA . GLU A 1 799 ? 15.957 10.279 0.879 1.00 75.31 799 GLU A CA 1
ATOM 6278 C C . GLU A 1 799 ? 15.552 11.663 1.426 1.00 75.31 799 GLU A C 1
ATOM 6280 O O . GLU A 1 799 ? 15.123 11.788 2.575 1.00 75.31 799 GLU A O 1
ATOM 6285 N N . CYS A 1 800 ? 15.666 12.717 0.611 1.00 80.44 800 CYS A N 1
ATOM 6286 C CA . CYS A 1 800 ? 15.387 14.104 0.997 1.00 80.44 800 CYS A CA 1
ATOM 6287 C C . CYS A 1 800 ? 14.414 14.815 0.038 1.00 80.44 800 CYS A C 1
ATOM 6289 O O . CYS A 1 800 ? 14.508 16.025 -0.190 1.00 80.44 800 CYS A O 1
ATOM 6291 N N . GLN A 1 801 ? 13.419 14.080 -0.470 1.00 84.50 801 GLN A N 1
ATOM 6292 C CA . GLN A 1 801 ? 12.450 14.527 -1.481 1.00 84.50 801 GLN A CA 1
ATOM 6293 C C . GLN A 1 801 ? 11.903 15.949 -1.254 1.00 84.50 801 GLN A C 1
ATOM 6295 O O . GLN A 1 801 ? 11.873 16.759 -2.176 1.00 84.50 801 GLN A O 1
ATOM 6300 N N . THR A 1 802 ? 11.503 16.304 -0.028 1.00 85.88 802 THR A N 1
ATOM 6301 C CA . THR A 1 802 ? 10.960 17.642 0.272 1.00 85.88 802 THR A CA 1
ATOM 6302 C C . THR A 1 802 ? 11.955 18.773 -0.018 1.00 85.88 802 THR A C 1
ATOM 6304 O O . THR A 1 802 ? 11.551 19.836 -0.493 1.00 85.88 802 THR A O 1
ATOM 6307 N N . GLN A 1 803 ? 13.248 18.568 0.254 1.00 89.00 803 GLN A N 1
ATOM 6308 C CA . GLN A 1 803 ? 14.287 19.574 0.009 1.00 89.00 803 GLN A CA 1
ATOM 6309 C C . GLN A 1 803 ? 14.553 19.731 -1.488 1.00 89.00 803 GLN A C 1
ATOM 6311 O O . GLN A 1 803 ? 14.588 20.864 -1.975 1.00 89.00 803 GLN A O 1
ATOM 6316 N N . VAL A 1 804 ? 14.648 18.609 -2.210 1.00 90.81 804 VAL A N 1
ATOM 6317 C CA . VAL A 1 804 ? 14.804 18.586 -3.672 1.00 90.81 804 VAL A CA 1
ATOM 6318 C C . VAL A 1 804 ? 13.635 19.296 -4.348 1.00 90.81 804 VAL A C 1
ATOM 6320 O O . VAL A 1 804 ? 13.839 20.196 -5.156 1.00 90.81 804 VAL A O 1
ATOM 6323 N N . LEU A 1 805 ? 12.397 18.979 -3.958 1.00 92.19 805 LEU A N 1
ATOM 6324 C CA . LEU A 1 805 ? 11.202 19.606 -4.525 1.00 92.19 805 LEU A CA 1
ATOM 6325 C C . LEU A 1 805 ? 11.097 21.103 -4.219 1.00 92.19 805 LEU A C 1
ATOM 6327 O O . LEU A 1 805 ? 10.550 21.858 -5.023 1.00 92.19 805 LEU A O 1
ATOM 6331 N N . THR A 1 806 ? 11.609 21.543 -3.069 1.00 93.25 806 THR A N 1
ATOM 6332 C CA . THR A 1 806 ? 11.638 22.968 -2.715 1.00 93.25 806 THR A CA 1
ATOM 6333 C C . THR A 1 806 ? 12.588 23.734 -3.633 1.00 93.25 806 THR A C 1
ATOM 6335 O O . THR A 1 806 ? 12.165 24.722 -4.232 1.00 93.25 806 THR A O 1
ATOM 6338 N N . HIS A 1 807 ? 13.814 23.239 -3.825 1.00 93.75 807 HIS A N 1
ATOM 6339 C CA . HIS A 1 807 ? 14.792 23.864 -4.723 1.00 93.75 807 HIS A CA 1
ATOM 6340 C C . HIS A 1 807 ? 14.341 23.806 -6.184 1.00 93.75 807 HIS A C 1
ATOM 6342 O O . HIS A 1 807 ? 14.384 24.816 -6.880 1.00 93.75 807 HIS A O 1
ATOM 6348 N N . LEU A 1 808 ? 13.773 22.679 -6.622 1.00 94.38 808 LEU A N 1
ATOM 6349 C CA . LEU A 1 808 ? 13.253 22.540 -7.982 1.00 94.38 808 LEU A CA 1
ATOM 6350 C C . LEU A 1 808 ? 12.160 23.579 -8.292 1.00 94.38 808 LEU A C 1
ATOM 6352 O O . LEU A 1 808 ? 12.126 24.142 -9.385 1.00 94.38 808 LEU A O 1
ATOM 6356 N N . LYS A 1 809 ? 11.286 23.899 -7.325 1.00 93.56 809 LYS A N 1
ATOM 6357 C CA . LYS A 1 809 ? 10.297 24.988 -7.465 1.00 93.56 809 LYS A CA 1
ATOM 6358 C C . LYS A 1 809 ? 10.950 26.359 -7.599 1.00 93.56 809 LYS A C 1
ATOM 6360 O O . LYS A 1 809 ? 10.433 27.202 -8.335 1.00 93.56 809 LYS A O 1
ATOM 6365 N N . GLU A 1 810 ? 12.017 26.613 -6.854 1.00 93.69 810 GLU A N 1
ATOM 6366 C CA . GLU A 1 810 ? 12.750 27.878 -6.904 1.00 93.69 810 GLU A CA 1
ATOM 6367 C C . GLU A 1 810 ? 13.468 28.044 -8.243 1.00 93.69 810 GLU A C 1
ATOM 6369 O O . GLU A 1 810 ? 13.331 29.092 -8.875 1.00 93.69 810 GLU A O 1
ATOM 6374 N N . ASP A 1 811 ? 14.115 26.991 -8.734 1.00 94.56 811 ASP A N 1
ATOM 6375 C CA . ASP A 1 811 ? 14.774 26.985 -10.037 1.00 94.56 811 ASP A CA 1
ATOM 6376 C C . ASP A 1 811 ? 13.796 27.133 -11.193 1.00 94.56 811 ASP A C 1
ATOM 6378 O O . ASP A 1 811 ? 14.025 27.941 -12.095 1.00 94.56 811 ASP A O 1
ATOM 6382 N N . PHE A 1 812 ? 12.668 26.423 -11.153 1.00 94.38 812 PHE A N 1
ATOM 6383 C CA . PHE A 1 812 ? 11.633 26.566 -12.172 1.00 94.38 812 PHE A CA 1
ATOM 6384 C C . PHE A 1 812 ? 11.100 27.996 -12.227 1.00 94.38 812 PHE A C 1
ATOM 6386 O O . PHE A 1 812 ? 10.931 28.537 -13.316 1.00 94.38 812 PHE A O 1
ATOM 6393 N N . ARG A 1 813 ? 10.887 28.650 -11.078 1.00 90.81 813 ARG A N 1
ATOM 6394 C CA . ARG A 1 813 ? 10.525 30.075 -11.062 1.00 90.81 813 ARG A CA 1
ATOM 6395 C C . ARG A 1 813 ? 11.650 30.926 -11.641 1.00 90.81 813 ARG A C 1
ATOM 6397 O O . ARG A 1 813 ? 11.411 31.689 -12.559 1.00 90.81 813 ARG A O 1
ATOM 6404 N N . ARG A 1 814 ? 12.880 30.776 -11.158 1.00 91.50 814 ARG A N 1
ATOM 6405 C CA . ARG A 1 814 ? 14.016 31.613 -11.570 1.00 91.50 814 ARG A CA 1
ATOM 6406 C C . ARG A 1 814 ? 14.336 31.529 -13.067 1.00 91.50 814 ARG A C 1
ATOM 6408 O O . ARG A 1 814 ? 14.797 32.515 -13.629 1.00 91.50 814 ARG A O 1
ATOM 6415 N N . LEU A 1 815 ? 14.154 30.362 -13.685 1.00 91.31 815 LEU A N 1
ATOM 6416 C CA . LEU A 1 815 ? 14.616 30.085 -15.049 1.00 91.31 815 LEU A CA 1
ATOM 6417 C C . LEU A 1 815 ? 13.507 30.113 -16.109 1.00 91.31 815 LEU A C 1
ATOM 6419 O O . LEU A 1 815 ? 13.820 30.227 -17.294 1.00 91.31 815 LEU A O 1
ATOM 6423 N N . LEU A 1 816 ? 12.236 29.975 -15.716 1.00 88.06 816 LEU A N 1
ATOM 6424 C CA . LEU A 1 816 ? 11.109 29.814 -16.649 1.00 88.06 816 LEU A CA 1
ATOM 6425 C C . LEU A 1 816 ? 10.041 30.911 -16.543 1.00 88.06 816 LEU A C 1
ATOM 6427 O O . LEU A 1 816 ? 9.083 30.889 -17.323 1.00 88.06 816 LEU A O 1
ATOM 6431 N N . THR A 1 817 ? 10.167 31.835 -15.588 1.00 71.38 817 THR A N 1
ATOM 6432 C CA . THR A 1 817 ? 9.391 33.087 -15.540 1.00 71.38 817 THR A CA 1
ATOM 6433 C C . THR A 1 817 ? 10.300 34.255 -15.843 1.00 71.38 817 THR A C 1
ATOM 6435 O O . THR A 1 817 ? 9.858 35.138 -16.609 1.00 71.38 817 THR A O 1
#

pLDDT: mean 74.15, std 21.41, range [21.36, 98.12]

InterPro domains:
  IPR001031 Thioesterase [PF00975] (585-810)
  IPR003689 Zinc/iron permease [PF02535] (303-520)
  IPR011051 RmlC-like cupin domain superfamily [SSF51182] (45-158)
  IPR012223 Thioesterase type II, NRPS/PKS/S-FAS [PTHR11487] (571-810)
  IPR014710 RmlC-like jelly roll fold [G3DSA:2.60.120.10] (27-172)
  IPR025979 ChrR-like cupin domain [PF12973] (44-133)
  IPR029058 Alpha/Beta hydrolase fold [G3DSA:3.40.50.1820] (565-812)
  IPR029058 Alpha/Beta hydrolase fold [SSF53474] (567-809)